Protein AF-A0A3D3GPL6-F1 (afdb_monomer_lite)

Foldseek 3Di:
DEAEDALPQVCQLQVQADPCCQVPVVVVPYAYEHEALDQDDPVSLVVSLVSCVRSQFQDDWYFYPNLQLVQFDPLLLVVQCVVPHVPPSDSADWWKDDFFFQQWWFQFLQQPGTDRLVVVLVVQDWTWFWDADPVLAIAIFIFHRWHFPDFFAFWKWFAFLVRDIGITHQQFWFQFPVRDTDGNVRADFFTFTFKKKKFWDFDDPDPPGPATAIWIDRLDVVHIDGSLQNSQCVVVVHDQDDQKDWAQQVNHRHRSRNVRTDIDGNVVVVVVVVVCCPDPNPVVVVCVPPPDPVVVVVVVVVVVVVQDDPNDPPDDPDDPVVLLVQLLVLCLVVVAQDDLVSQLVSCVVVVHPNWDDPVVCVVCVTSVSVSVSSRVVNPDDPRDDDVVLCVVCVVVVVVPFCFDQDPNRGWGWAQQLFPRDTDTHHPVVRVDRHPDVVRVVRNCCRPVVSVVVVCVVVVVVLVVVQVVLLVVLLSLQLVQCSVVVHRDDLVRSCVSCVVVVHDSDAPDPSHNHNDVVVSVVSSVSSGRGGNDMDGDGTGTIIDTATPPRAKRWIFFDWDADPVRTTMTMTIMGHIGRDWSDDPLEDEQEFEAEAAAPDALVNLLVRLLVRLLVLLVVLVVLPDDPDDCVNSVRSQVQVAYEYAYFQCQNYPRNLDLVSQLSSQVSSQVSQVVVCVVVVGDRHSFHYEHDQAVPVCVVVVGHGGLAFAADQKKKAKDKDFPLDLVNVQVVVLPFDKDAPVPDDPPGGRMIITIDIDGHDPPTDHLVNAALVRSVVSLVSCSVRHGSIHHEDEGEHEPVCSVVVSVVCSVCVSSDRIYTYRHNDDDPDDSDSIGDDDPVVSVVVVVVGGDRDPVCSCVRCVDPPVCCVPPDPPPPDDDDDD

Secondary structure (DSSP, 8-state):
-EEEEETT-HHHHHTTSTTHHHH-GGGGG-EEEEEESSPPPHHHHHHHHHHHHHHSS--SEEEESTTHHHHS-HHHHHHHHHHH-SSTT-----S----EETT-EEEBSSS--EEEHHHHHHHT--EEEEEE-TTS-EEEEEEEEEEEEEEEEEEEEEEETTS-EEEEETT-EEEBTTS-EEETTT--TT-BB--EEEEEEESSS-TT---EEEEEE-SSTT-EEEHHHHHHHHHTTS---TTEEEEETTS-TT---GGGEEEEEHHHHHHHHHHHTSGGG-HHHHHHHHS-HHHHHHHHHHHHHT--STTSS---S--HHHHHHHHHHHHHHHTSPPPHHHHHHHHHHTT--SS--HHHHHHH-HHHHHHHHHHHHHT---TTS-TTHHHHHHHHTTTT--EEEETTEEEEEEE-TTT--EEEEEGGGTT---SSHHHHHHHTTTSHHHHHHHHHHHHHHHHHHHHHHHHHHHHHHHHHHHHHTSPPPHHHHHHHHHHTT-----SSTTSS-SSHHHHHHHHGGG--BEEEEEEEEEEEEEEEEETTT---EEE---EE-TTS-EEEEEEE-----SSS--SS----EEEEE--TT--HHHHHHHHHHHHHHHHHHTT----SSS-HHHHHHHHHH---EEEEE-TTT-TTTT-HHHHHHHHHHHHHHHHHHHHHHT-PPPS--B-B---HHHHHHTT---TTPPBS-SEEEEEEEEETT-HHHHHHHHTT--EEEPTT--TTT-SEEEEEEEEEPPTT--BGGGS-HHHHHHHHHHHHHHT-SS-B--EEEE-GGGHHHHHHHHHHTGGG-SEEEEEESS----TT-SEEE--HHHHHHHHHHPPPP-GGGHHHH--S-TT-GGGS-TT-TT-----

Structure (mmCIF, N/CA/C/O backbone):
data_AF-A0A3D3GPL6-F1
#
_entry.id   AF-A0A3D3GPL6-F1
#
loop_
_atom_site.group_PDB
_atom_site.id
_atom_site.type_symbol
_atom_site.label_atom_id
_atom_site.label_alt_id
_atom_site.label_comp_id
_atom_site.label_asym_id
_atom_site.label_entity_id
_atom_site.label_seq_id
_atom_site.pdbx_PDB_ins_code
_atom_site.Cartn_x
_atom_site.Cartn_y
_atom_site.Cartn_z
_atom_site.occupancy
_atom_site.B_iso_or_equiv
_atom_site.auth_seq_id
_atom_site.auth_comp_id
_atom_site.auth_asym_id
_atom_site.auth_atom_id
_atom_site.pdbx_PDB_model_num
ATOM 1 N N . MET A 1 1 ? -4.712 -6.445 -3.899 1.00 37.16 1 MET A N 1
ATOM 2 C CA . MET A 1 1 ? -5.079 -5.575 -2.749 1.00 37.16 1 MET A CA 1
ATOM 3 C C . MET A 1 1 ? -6.574 -5.295 -2.843 1.00 37.16 1 MET A C 1
ATOM 5 O O . MET A 1 1 ? -7.048 -5.247 -3.972 1.00 37.16 1 MET A O 1
ATOM 9 N N . ILE A 1 2 ? -7.322 -5.177 -1.739 1.00 55.38 2 ILE A N 1
ATOM 10 C CA . ILE A 1 2 ? -8.719 -4.707 -1.818 1.00 55.38 2 ILE A CA 1
ATOM 11 C C . ILE A 1 2 ? -8.699 -3.180 -1.782 1.00 55.38 2 ILE A C 1
ATOM 13 O O . ILE A 1 2 ? -8.111 -2.595 -0.873 1.00 55.38 2 ILE A O 1
ATOM 17 N N . SER A 1 3 ? -9.320 -2.567 -2.782 1.00 65.94 3 SER A N 1
ATOM 18 C CA . SER A 1 3 ? -9.474 -1.123 -2.908 1.00 65.94 3 SER A CA 1
ATOM 19 C C . SER A 1 3 ? -10.916 -0.777 -2.566 1.00 65.94 3 SER A C 1
ATOM 21 O O . SER A 1 3 ? -11.834 -1.173 -3.284 1.00 65.94 3 SER A O 1
ATOM 23 N N . LEU A 1 4 ? -11.131 -0.067 -1.461 1.00 68.50 4 LEU A N 1
ATOM 24 C CA . LEU A 1 4 ? -12.452 0.457 -1.131 1.00 68.50 4 LEU A CA 1
ATOM 25 C C . LEU A 1 4 ? -12.651 1.818 -1.804 1.00 68.50 4 LEU A C 1
ATOM 27 O O . LEU A 1 4 ? -11.822 2.709 -1.625 1.00 68.50 4 LEU A O 1
ATOM 31 N N . SER A 1 5 ? -13.746 1.967 -2.549 1.00 68.69 5 SER A N 1
ATOM 32 C CA . SER A 1 5 ? -14.251 3.257 -3.031 1.00 68.69 5 SER A CA 1
ATOM 33 C C . SER A 1 5 ? -15.522 3.622 -2.283 1.00 68.69 5 SER A C 1
ATOM 35 O O . SER A 1 5 ? -16.218 2.737 -1.789 1.00 68.69 5 SER A O 1
ATOM 37 N N . ASP A 1 6 ? -15.894 4.895 -2.277 1.00 70.19 6 ASP A N 1
ATOM 38 C CA . ASP A 1 6 ? -17.268 5.253 -1.921 1.00 70.19 6 ASP A CA 1
ATOM 39 C C . ASP A 1 6 ? -18.226 4.865 -3.066 1.00 70.19 6 ASP A C 1
ATOM 41 O O . ASP A 1 6 ? -17.790 4.520 -4.172 1.00 70.19 6 ASP A O 1
ATOM 45 N N . LEU A 1 7 ? -19.530 4.835 -2.781 1.00 74.06 7 LEU A N 1
ATOM 46 C CA . LEU A 1 7 ? -20.567 4.389 -3.721 1.00 74.06 7 LEU A CA 1
ATOM 47 C C . LEU A 1 7 ? 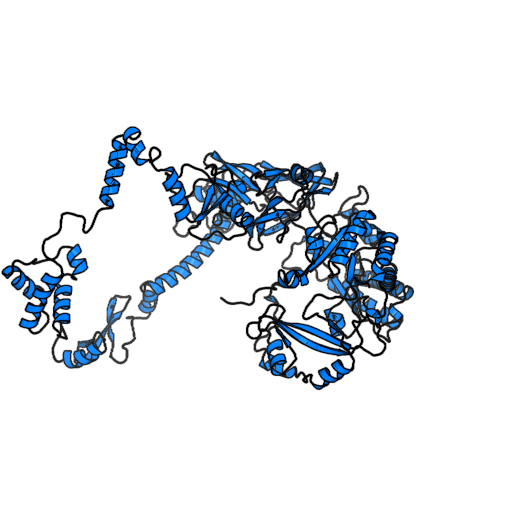-20.726 5.317 -4.937 1.00 74.06 7 LEU A C 1
ATOM 49 O O . LEU A 1 7 ? -21.108 4.873 -6.012 1.00 74.06 7 LEU A O 1
ATOM 53 N N . ASP A 1 8 ? -20.398 6.594 -4.798 1.00 72.25 8 ASP A N 1
ATOM 54 C CA . ASP A 1 8 ? -20.522 7.622 -5.835 1.00 72.25 8 ASP A CA 1
ATOM 55 C C . ASP A 1 8 ? -19.252 7.795 -6.696 1.00 72.25 8 ASP A C 1
ATOM 57 O O . ASP A 1 8 ? -19.244 8.571 -7.650 1.00 72.25 8 ASP A O 1
ATOM 61 N N . ASP A 1 9 ? -18.189 7.033 -6.420 1.00 76.44 9 ASP A N 1
ATOM 62 C CA . ASP A 1 9 ? -16.922 7.079 -7.160 1.00 76.44 9 ASP A CA 1
ATOM 63 C C . ASP A 1 9 ? -17.058 6.417 -8.548 1.00 76.44 9 ASP A C 1
ATOM 65 O O . ASP A 1 9 ? -16.821 5.218 -8.722 1.00 76.44 9 ASP A O 1
ATOM 69 N N . VAL A 1 10 ? -17.503 7.188 -9.542 1.00 78.31 10 VAL A N 1
ATOM 70 C CA . VAL A 1 10 ? -17.715 6.702 -10.916 1.00 78.31 10 VAL A CA 1
ATOM 71 C C . VAL A 1 10 ? -16.412 6.241 -11.571 1.00 78.31 10 VAL A C 1
ATOM 73 O O . VAL A 1 10 ? -16.445 5.321 -12.386 1.00 78.31 10 VAL A O 1
ATOM 76 N N . GLU A 1 11 ? -15.260 6.805 -11.208 1.00 76.88 11 GLU A N 1
ATOM 77 C CA . GLU A 1 11 ? -13.993 6.390 -11.806 1.00 76.88 11 GLU A CA 1
ATOM 78 C C . GLU A 1 11 ? -13.547 5.018 -11.314 1.00 76.88 11 GLU A C 1
ATOM 80 O O . GLU A 1 11 ? -13.229 4.175 -12.145 1.00 76.88 11 GLU A O 1
ATOM 85 N N . ILE A 1 12 ? -13.601 4.713 -10.012 1.00 78.50 12 ILE A N 1
ATOM 86 C CA . ILE A 1 12 ? -13.275 3.357 -9.531 1.00 78.50 12 ILE A CA 1
ATOM 87 C C . ILE A 1 12 ? -14.317 2.325 -9.996 1.00 78.50 12 ILE A C 1
ATOM 89 O O . ILE A 1 12 ? -13.962 1.164 -10.236 1.00 78.50 12 ILE A O 1
ATOM 93 N N . ARG A 1 13 ? -15.579 2.738 -10.186 1.00 82.25 13 ARG A N 1
ATOM 94 C CA . ARG A 1 13 ? -16.620 1.914 -10.827 1.00 82.25 13 ARG A CA 1
ATOM 95 C C . ARG A 1 13 ? -16.268 1.543 -12.266 1.00 82.25 13 ARG A C 1
ATOM 97 O O . ARG A 1 13 ? -16.477 0.407 -12.688 1.00 82.25 13 ARG A O 1
ATOM 104 N N . ASP A 1 14 ? -15.732 2.502 -13.012 1.00 83.62 14 ASP A N 1
ATOM 105 C CA . ASP A 1 14 ? -15.515 2.392 -14.451 1.00 83.62 14 ASP A CA 1
ATOM 106 C C . ASP A 1 14 ? -14.053 2.042 -14.813 1.00 83.62 14 ASP A C 1
ATOM 108 O O . ASP A 1 14 ? -13.773 1.671 -15.953 1.00 83.62 14 ASP A O 1
ATOM 112 N N . ALA A 1 15 ? -13.135 2.039 -13.836 1.00 81.75 15 ALA A N 1
ATOM 113 C CA . ALA A 1 15 ? -11.688 1.828 -13.984 1.00 81.75 15 ALA A CA 1
ATOM 114 C C . ALA A 1 15 ? -11.285 0.509 -14.663 1.00 81.75 15 ALA A C 1
ATOM 116 O O . ALA A 1 15 ? -10.141 0.381 -15.111 1.00 81.75 15 ALA A O 1
ATOM 117 N N . LYS A 1 16 ? -12.203 -0.464 -14.712 1.00 78.94 16 LYS A N 1
ATOM 118 C CA . LYS A 1 16 ? -12.042 -1.782 -15.341 1.00 78.94 16 LYS A CA 1
ATOM 119 C C . LYS A 1 16 ? -13.028 -2.035 -16.491 1.00 78.94 16 LYS A C 1
ATOM 121 O O . LYS A 1 16 ? -13.380 -3.182 -16.762 1.00 78.94 16 LYS A O 1
ATOM 126 N N . LYS A 1 17 ? -13.501 -0.978 -17.160 1.00 80.31 17 LYS A N 1
ATOM 127 C CA . LYS A 1 17 ? -14.239 -1.072 -18.431 1.00 80.31 17 LYS A CA 1
ATOM 128 C C . LYS A 1 17 ? -13.266 -1.079 -19.617 1.00 80.31 17 LYS A C 1
ATOM 130 O O . LYS A 1 17 ? -12.187 -0.495 -19.559 1.00 80.31 17 LYS A O 1
ATOM 135 N N . GLY A 1 18 ? -13.657 -1.725 -20.716 1.00 76.19 18 GLY A N 1
ATOM 136 C CA . GLY A 1 18 ? -12.876 -1.744 -21.958 1.00 76.19 18 GLY A CA 1
ATOM 137 C C . GLY A 1 18 ? -11.544 -2.502 -21.854 1.00 76.19 18 GLY A C 1
ATOM 138 O O . GLY A 1 18 ? -11.435 -3.504 -21.151 1.00 76.19 18 GLY A O 1
ATOM 139 N N . GLN A 1 19 ? -10.524 -2.036 -22.580 1.00 74.06 19 GLN A N 1
ATOM 140 C CA . GLN A 1 19 ? -9.225 -2.714 -22.727 1.00 74.06 19 GLN A CA 1
ATOM 141 C C . GLN A 1 19 ? -8.169 -2.278 -21.689 1.00 74.06 19 GLN A C 1
ATOM 143 O O . GLN A 1 19 ? -6.975 -2.259 -21.984 1.00 74.06 19 GLN A O 1
ATOM 148 N N . PHE A 1 20 ? -8.585 -1.961 -20.458 1.00 75.88 20 PHE A N 1
ATOM 149 C CA . PHE A 1 20 ? -7.693 -1.507 -19.375 1.00 75.88 20 PHE A CA 1
ATOM 150 C C . PHE A 1 20 ? -6.526 -2.472 -19.081 1.00 75.88 20 PHE A C 1
ATOM 152 O O . PHE A 1 20 ? -5.508 -2.062 -18.545 1.00 75.88 20 PHE A O 1
ATOM 159 N N . PHE A 1 21 ? -6.632 -3.759 -19.422 1.00 70.06 21 PHE A N 1
ATOM 160 C CA . PHE A 1 21 ? -5.542 -4.730 -19.262 1.00 70.06 21 PHE A CA 1
ATOM 161 C C . PHE A 1 21 ? -4.379 -4.515 -20.252 1.00 70.06 21 PHE A C 1
ATOM 163 O O . PHE A 1 21 ? -3.321 -5.110 -20.061 1.00 70.06 21 PHE A O 1
ATOM 170 N N . LEU A 1 22 ? -4.559 -3.683 -21.288 1.00 68.19 22 LEU A N 1
ATOM 171 C CA . LEU A 1 22 ? -3.496 -3.232 -22.194 1.00 68.19 22 LEU A CA 1
ATOM 172 C C . LEU A 1 22 ? -2.911 -1.878 -21.764 1.00 68.19 22 LEU A C 1
ATOM 174 O O . LEU A 1 22 ? -1.696 -1.714 -21.791 1.00 68.19 22 LEU A O 1
ATOM 178 N N . THR A 1 23 ? -3.758 -0.920 -21.373 1.00 73.06 23 THR A N 1
ATOM 179 C CA . THR A 1 23 ? -3.337 0.450 -21.013 1.00 73.06 23 THR A CA 1
ATOM 180 C C . THR A 1 23 ? -2.860 0.566 -19.566 1.00 73.06 23 THR A C 1
ATOM 182 O O . THR A 1 23 ? -1.917 1.290 -19.266 1.00 73.06 23 THR A O 1
ATOM 185 N N . ASP A 1 24 ? -3.490 -0.183 -18.663 1.00 74.94 24 ASP A N 1
ATOM 186 C CA . ASP A 1 24 ? -3.349 -0.088 -17.215 1.00 74.94 24 ASP A CA 1
ATOM 187 C C . ASP A 1 24 ? -3.277 -1.486 -16.559 1.00 74.94 24 ASP A C 1
ATOM 189 O O . ASP A 1 24 ? -4.071 -1.807 -15.662 1.00 74.94 24 ASP A O 1
ATOM 193 N N . PRO A 1 25 ? -2.336 -2.364 -16.966 1.00 64.44 25 PRO A N 1
ATOM 194 C CA . PRO A 1 25 ? -2.307 -3.769 -16.542 1.00 64.44 25 PRO A CA 1
ATOM 195 C C . PRO A 1 25 ? -2.271 -3.949 -15.014 1.00 64.44 25 PRO A C 1
ATOM 197 O O . PRO A 1 25 ? -2.823 -4.923 -14.496 1.00 64.44 25 PRO A O 1
ATOM 200 N N . TYR A 1 26 ? -1.714 -2.978 -14.281 1.00 66.31 26 TYR A N 1
ATOM 201 C CA . TYR A 1 26 ? -1.686 -2.923 -12.815 1.00 66.31 26 TYR A CA 1
ATOM 202 C C . TYR A 1 26 ? -3.084 -2.894 -12.162 1.00 66.31 26 TYR A C 1
ATOM 204 O O . TYR A 1 26 ? -3.238 -3.351 -11.027 1.00 66.31 26 TYR A O 1
ATOM 212 N N . ARG A 1 27 ? -4.136 -2.435 -12.857 1.00 72.94 27 ARG A N 1
ATOM 213 C CA . ARG A 1 27 ? -5.518 -2.486 -12.338 1.00 72.94 27 ARG A CA 1
ATOM 214 C C . ARG A 1 27 ? -5.997 -3.931 -12.167 1.00 72.94 27 ARG A C 1
ATOM 216 O O . ARG A 1 27 ? -6.775 -4.214 -11.258 1.00 72.94 27 ARG A O 1
ATOM 223 N N . SER A 1 28 ? -5.467 -4.871 -12.953 1.00 64.31 28 SER A N 1
ATOM 224 C CA . SER A 1 28 ? -5.809 -6.304 -12.902 1.00 64.31 28 SER A CA 1
ATOM 225 C C . SER A 1 28 ? -5.462 -6.995 -11.571 1.00 64.31 28 SER A C 1
ATOM 227 O O . SER A 1 28 ? -5.949 -8.094 -11.323 1.00 64.31 28 SER A O 1
ATOM 229 N N . VAL A 1 29 ? -4.634 -6.380 -10.707 1.00 58.28 29 VAL A N 1
ATOM 230 C CA . VAL A 1 29 ? -4.242 -6.928 -9.384 1.00 58.28 29 VAL A CA 1
ATOM 231 C C . VAL A 1 29 ? -4.886 -6.211 -8.179 1.00 58.28 29 VAL A C 1
ATOM 233 O O . VAL A 1 29 ? -4.694 -6.614 -7.020 1.00 58.28 29 VAL A O 1
ATOM 236 N N . ALA A 1 30 ? -5.678 -5.167 -8.432 1.00 62.44 30 ALA A N 1
ATOM 237 C CA . ALA A 1 30 ? -6.605 -4.586 -7.460 1.00 62.44 30 ALA A CA 1
ATOM 238 C C . ALA A 1 30 ? -7.941 -5.351 -7.468 1.00 62.44 30 ALA A C 1
ATOM 240 O O . ALA A 1 30 ? -8.283 -5.964 -8.476 1.00 62.44 30 ALA A O 1
ATOM 241 N N . ASN A 1 31 ? -8.684 -5.316 -6.362 1.00 64.88 31 ASN A N 1
ATOM 242 C CA . ASN A 1 31 ? -10.066 -5.793 -6.274 1.00 64.88 31 ASN A CA 1
ATOM 243 C C . ASN A 1 31 ? -10.908 -4.673 -5.652 1.00 64.88 31 ASN A C 1
ATOM 245 O O . ASN A 1 31 ? -10.785 -4.400 -4.455 1.00 64.88 31 ASN A O 1
ATOM 249 N N . ASN A 1 32 ? -11.688 -3.988 -6.480 1.00 77.06 32 ASN A N 1
ATOM 250 C CA . ASN A 1 32 ? -12.435 -2.793 -6.115 1.00 77.06 32 ASN A CA 1
ATOM 251 C C . ASN A 1 32 ? -13.763 -3.167 -5.440 1.00 77.06 32 ASN A C 1
ATOM 253 O O . ASN A 1 32 ? -14.447 -4.099 -5.864 1.00 77.06 32 ASN A O 1
ATOM 257 N N . SER A 1 33 ? -14.174 -2.441 -4.400 1.00 80.19 33 SER A N 1
ATOM 258 C CA . SER A 1 33 ? -15.492 -2.601 -3.764 1.00 80.19 33 SER A CA 1
ATOM 259 C C . SER A 1 33 ? -16.044 -1.268 -3.264 1.00 80.19 33 SER A C 1
ATOM 261 O O . SER A 1 33 ? -15.327 -0.512 -2.614 1.00 80.19 33 SER A O 1
ATOM 263 N N . ALA A 1 34 ? -17.319 -1.001 -3.544 1.00 84.06 34 ALA A N 1
ATOM 264 C CA . ALA A 1 34 ? -18.039 0.166 -3.046 1.00 84.06 34 ALA A CA 1
ATOM 265 C C . ALA A 1 34 ? -18.396 0.003 -1.562 1.00 84.06 34 ALA A C 1
ATOM 267 O O . ALA A 1 34 ? -18.892 -1.048 -1.142 1.00 84.06 34 ALA A O 1
ATOM 268 N N . VAL A 1 35 ? -18.176 1.055 -0.778 1.00 82.31 35 VAL A N 1
ATOM 269 C CA . VAL A 1 35 ? -18.570 1.165 0.626 1.00 82.31 35 VAL A CA 1
ATOM 270 C C . VAL A 1 35 ? -20.010 1.659 0.721 1.00 82.31 35 VAL A C 1
ATOM 272 O O . VAL A 1 35 ? -20.359 2.706 0.183 1.00 82.31 35 VAL A O 1
ATOM 275 N N . TYR A 1 36 ? -20.836 0.920 1.458 1.00 82.56 36 TYR A N 1
ATOM 276 C CA . TYR A 1 36 ? -22.227 1.263 1.737 1.00 82.56 36 TYR A CA 1
ATOM 277 C C . TYR A 1 36 ? -22.417 1.508 3.239 1.00 82.56 36 TYR A C 1
ATOM 279 O O . TYR A 1 36 ? -22.307 0.584 4.051 1.00 82.56 36 TYR A O 1
ATOM 287 N N . GLU A 1 37 ? -22.722 2.749 3.615 1.00 73.94 37 GLU A N 1
ATOM 288 C CA . GLU A 1 37 ? -23.025 3.132 5.006 1.00 73.94 37 GLU A CA 1
ATOM 289 C C . GLU A 1 37 ? -24.455 2.764 5.425 1.00 73.94 37 GLU A C 1
ATOM 291 O O . GLU A 1 37 ? -24.735 2.489 6.592 1.00 73.94 37 GLU A O 1
ATOM 296 N N . THR A 1 38 ? -25.373 2.728 4.463 1.00 80.56 38 THR A N 1
ATOM 297 C CA . THR A 1 38 ? -26.784 2.378 4.646 1.00 80.56 38 THR A CA 1
ATOM 298 C C . THR A 1 38 ? -27.225 1.398 3.558 1.00 80.56 38 THR A C 1
ATOM 300 O O . THR A 1 38 ? -26.439 0.988 2.702 1.00 80.56 38 THR A O 1
ATOM 303 N N . LYS A 1 39 ? -28.488 0.961 3.604 1.00 86.38 39 LYS A N 1
ATOM 304 C CA . LYS A 1 39 ? -29.073 0.189 2.508 1.00 86.38 39 LYS A CA 1
ATOM 305 C C . LYS A 1 39 ? -29.314 1.127 1.312 1.00 86.38 39 LYS A C 1
ATOM 307 O O . LYS A 1 39 ? -30.031 2.109 1.510 1.00 86.38 39 LYS A O 1
ATOM 312 N N . PRO A 1 40 ? -28.758 0.844 0.118 1.00 86.50 40 PRO A N 1
ATOM 313 C CA . PRO A 1 40 ? -28.951 1.686 -1.056 1.00 86.50 40 PRO A CA 1
ATOM 314 C C . PRO A 1 40 ? -30.412 1.662 -1.508 1.00 86.50 40 PRO A C 1
ATOM 316 O O . PRO A 1 40 ? -31.158 0.706 -1.255 1.00 86.50 40 PRO A O 1
ATOM 319 N N . THR A 1 41 ? -30.816 2.710 -2.214 1.00 87.62 41 THR A N 1
ATOM 320 C CA . THR A 1 41 ? -32.058 2.724 -2.984 1.00 87.62 41 THR A CA 1
ATOM 321 C C . THR A 1 41 ? -31.986 1.730 -4.146 1.00 87.62 41 THR A C 1
ATOM 323 O O . THR A 1 41 ? -30.913 1.300 -4.572 1.00 87.62 41 THR A O 1
ATOM 326 N N . ASN A 1 42 ? -33.148 1.372 -4.699 1.00 83.25 42 ASN A N 1
ATOM 327 C CA . ASN A 1 42 ? -33.207 0.493 -5.868 1.00 83.25 42 ASN A CA 1
ATOM 328 C C . ASN A 1 42 ? -32.510 1.113 -7.091 1.00 83.25 42 ASN A C 1
ATOM 330 O O . ASN A 1 42 ? -31.998 0.367 -7.915 1.00 83.25 42 ASN A O 1
ATOM 334 N N . ALA A 1 43 ? -32.488 2.446 -7.211 1.00 83.88 43 ALA A N 1
ATOM 335 C CA . ALA A 1 43 ? -31.809 3.138 -8.304 1.00 83.88 43 ALA A CA 1
ATOM 336 C C . ALA A 1 43 ? -30.284 2.992 -8.184 1.00 83.88 43 ALA A C 1
ATOM 338 O O . ALA A 1 43 ? -29.665 2.419 -9.073 1.00 83.88 43 ALA A O 1
ATOM 339 N N . GLU A 1 44 ? -29.709 3.388 -7.041 1.00 85.44 44 GLU A N 1
ATOM 340 C CA . GLU A 1 44 ? -28.265 3.276 -6.779 1.00 85.44 44 GLU A CA 1
ATOM 341 C C . GLU A 1 44 ? -27.769 1.834 -6.948 1.00 85.44 44 GLU A C 1
ATOM 343 O O . GLU A 1 44 ? -26.768 1.593 -7.619 1.00 85.44 44 GLU A O 1
ATOM 348 N N . LEU A 1 45 ? -28.493 0.851 -6.397 1.00 85.94 45 LEU A N 1
ATOM 349 C CA . LEU A 1 45 ? -28.102 -0.554 -6.521 1.00 85.94 45 LEU A CA 1
ATOM 350 C C . LEU A 1 45 ? -28.147 -1.047 -7.978 1.00 85.94 45 LEU A C 1
ATOM 352 O O . LEU A 1 45 ? -27.307 -1.857 -8.361 1.00 85.94 45 LEU A O 1
ATOM 356 N N . MET A 1 46 ? -29.096 -0.569 -8.791 1.00 86.00 46 MET A N 1
ATOM 357 C CA . MET A 1 46 ? -29.205 -0.947 -10.205 1.00 86.00 46 MET A CA 1
ATOM 358 C C . MET A 1 46 ? -28.159 -0.254 -11.084 1.00 86.00 46 MET A C 1
ATOM 360 O O . MET A 1 46 ? -27.644 -0.900 -11.994 1.00 86.00 46 MET A O 1
ATOM 364 N N . ASP A 1 47 ? -27.794 1.000 -10.806 1.00 86.50 47 ASP A N 1
ATOM 365 C CA . ASP A 1 47 ? -26.709 1.695 -11.518 1.00 86.50 47 ASP A CA 1
ATOM 366 C C . ASP A 1 47 ? -25.370 0.970 -11.330 1.00 86.50 47 ASP A C 1
ATOM 368 O O . ASP A 1 47 ? -24.638 0.725 -12.295 1.00 86.50 47 ASP A O 1
ATOM 372 N N . GLU A 1 48 ? -25.091 0.538 -10.098 1.00 86.69 48 GLU A N 1
ATOM 373 C CA . GLU A 1 48 ? -23.937 -0.302 -9.778 1.00 86.69 48 GLU A CA 1
ATOM 374 C C . GLU A 1 48 ? -23.983 -1.652 -10.482 1.00 86.69 48 GLU A C 1
ATOM 376 O O . GLU A 1 48 ? -22.984 -2.100 -11.051 1.00 86.69 48 GLU A O 1
ATOM 381 N N . TRP A 1 49 ? -25.156 -2.282 -10.502 1.00 87.88 49 TRP A N 1
ATOM 382 C CA . TRP A 1 49 ? -25.329 -3.574 -11.149 1.00 87.88 49 TRP A CA 1
ATOM 383 C C . TRP A 1 49 ? -25.113 -3.505 -12.658 1.00 87.88 49 TRP A C 1
ATOM 385 O O . TRP A 1 49 ? -24.380 -4.315 -13.223 1.00 87.88 49 TRP A O 1
ATOM 395 N N . VAL A 1 50 ? -25.685 -2.494 -13.313 1.00 85.75 50 VAL A N 1
ATOM 396 C CA . VAL A 1 50 ? -25.513 -2.251 -14.749 1.00 85.75 50 VAL A CA 1
ATOM 397 C C . VAL A 1 50 ? -24.060 -1.907 -15.077 1.00 85.75 50 VAL A C 1
ATOM 399 O O . VAL A 1 50 ? -23.557 -2.342 -16.115 1.00 85.75 50 VAL A O 1
ATOM 402 N N . ALA A 1 51 ? -23.356 -1.166 -14.216 1.00 84.81 51 ALA A N 1
ATOM 403 C CA . ALA A 1 51 ? -21.938 -0.876 -14.413 1.00 84.81 51 ALA A CA 1
ATOM 404 C C . ALA A 1 51 ? -21.061 -2.136 -14.302 1.00 84.81 51 ALA A C 1
ATOM 406 O O . ALA A 1 51 ? -20.202 -2.341 -15.162 1.00 84.81 51 ALA A O 1
ATOM 407 N N . LEU A 1 52 ? -21.323 -2.992 -13.308 1.00 83.88 52 LEU A N 1
ATOM 408 C CA . LEU A 1 52 ? -20.633 -4.268 -13.084 1.00 83.88 52 LEU A CA 1
ATOM 409 C C . LEU A 1 52 ? -20.903 -5.270 -14.220 1.00 83.88 52 LEU A C 1
ATOM 411 O O . LEU A 1 52 ? -19.975 -5.906 -14.720 1.00 83.88 52 LEU A O 1
ATOM 415 N N . MET A 1 53 ? -22.151 -5.363 -14.692 1.00 81.62 53 MET A N 1
ATOM 416 C CA . MET A 1 53 ? -22.514 -6.162 -15.870 1.00 81.62 53 MET A CA 1
ATOM 417 C C . MET A 1 53 ? -21.775 -5.678 -17.126 1.00 81.62 53 MET A C 1
ATOM 419 O O . MET A 1 53 ? -21.169 -6.479 -17.834 1.00 81.62 53 MET A O 1
ATOM 423 N N . LYS A 1 54 ? -21.779 -4.363 -17.391 1.00 79.62 54 LYS A N 1
ATOM 424 C CA . LYS A 1 54 ? -21.132 -3.768 -18.577 1.00 79.62 54 LYS A CA 1
ATOM 425 C C . LYS A 1 54 ? -19.602 -3.785 -18.534 1.00 79.62 54 LYS A C 1
ATOM 427 O O . LYS A 1 54 ? -18.986 -3.633 -19.585 1.00 79.62 54 LYS A O 1
ATOM 432 N N . SER A 1 55 ? -18.975 -3.915 -17.361 1.00 78.31 55 SER A N 1
ATOM 433 C CA . SER A 1 55 ? -17.510 -3.934 -17.256 1.00 78.31 55 SER A CA 1
ATOM 434 C C . SER A 1 55 ? -16.897 -5.267 -17.684 1.00 78.31 55 SER A C 1
ATOM 436 O O . SER A 1 55 ? -15.732 -5.294 -18.071 1.00 78.31 55 SER A O 1
ATOM 438 N N . GLY A 1 56 ? -17.647 -6.373 -17.605 1.00 74.06 56 GLY A N 1
ATOM 439 C CA . GLY A 1 56 ? -17.139 -7.722 -17.886 1.00 74.06 56 GLY A CA 1
ATOM 440 C C . GLY A 1 56 ? -16.124 -8.244 -16.855 1.00 74.06 56 GLY A C 1
ATOM 441 O O . GLY A 1 56 ? -15.672 -9.382 -16.951 1.00 74.06 56 GLY A O 1
ATOM 442 N N . THR A 1 57 ? -15.759 -7.444 -15.846 1.00 71.31 57 THR A N 1
ATOM 443 C CA . THR A 1 57 ? -14.675 -7.764 -14.900 1.00 71.31 57 THR A CA 1
ATOM 444 C C . THR A 1 57 ? -15.147 -8.170 -13.512 1.00 71.31 57 THR A C 1
ATOM 446 O O . THR A 1 57 ? -14.326 -8.606 -12.709 1.00 71.31 57 THR A O 1
ATOM 449 N N . GLY A 1 58 ? -16.450 -8.071 -13.226 1.00 66.38 58 GLY A N 1
ATOM 450 C CA . GLY A 1 58 ? -17.017 -8.431 -11.919 1.00 66.38 58 GLY A CA 1
ATOM 451 C C . GLY A 1 58 ? -16.849 -7.375 -10.829 1.00 66.38 58 GLY A C 1
ATOM 452 O O . GLY A 1 58 ? -17.289 -7.568 -9.696 1.00 66.38 58 GLY A O 1
ATOM 453 N N . GLU A 1 59 ? -16.231 -6.249 -11.170 1.00 72.31 59 GLU A N 1
ATOM 454 C CA . GLU A 1 59 ? -15.963 -5.161 -10.245 1.00 72.31 59 GLU A CA 1
ATOM 455 C C . GLU A 1 59 ? -16.804 -3.923 -10.587 1.00 72.31 59 GLU A C 1
ATOM 457 O O . GLU A 1 59 ? -17.132 -3.687 -11.752 1.00 72.31 59 GLU A O 1
ATOM 462 N N . ARG A 1 60 ? -17.187 -3.124 -9.585 1.00 79.38 60 ARG A N 1
ATOM 463 C CA . ARG A 1 60 ? -16.790 -3.207 -8.156 1.00 79.38 60 ARG A CA 1
ATOM 464 C C . ARG A 1 60 ? -17.736 -4.039 -7.272 1.00 79.38 60 ARG A C 1
ATOM 466 O O . ARG A 1 60 ? -18.943 -4.048 -7.468 1.00 79.38 60 ARG A O 1
ATOM 473 N N . GLY A 1 61 ? -17.177 -4.721 -6.272 1.00 83.19 61 GLY A N 1
ATOM 474 C CA . GLY A 1 61 ? -17.924 -5.460 -5.246 1.00 83.19 61 GLY A CA 1
ATOM 475 C C . GLY A 1 61 ? -18.634 -4.571 -4.212 1.00 83.19 61 GLY A C 1
ATOM 476 O O . GLY A 1 61 ? -18.651 -3.347 -4.314 1.00 83.19 61 GLY A O 1
ATOM 477 N N . ILE A 1 62 ? -19.197 -5.198 -3.180 1.00 86.81 62 ILE A N 1
ATOM 478 C CA . ILE A 1 62 ? -19.931 -4.575 -2.070 1.00 86.81 62 ILE A CA 1
ATOM 479 C C . ILE A 1 62 ? -19.132 -4.721 -0.772 1.00 86.81 62 ILE A C 1
ATOM 481 O O . ILE A 1 62 ? -18.778 -5.836 -0.388 1.00 86.81 62 ILE A O 1
ATOM 485 N N . PHE A 1 63 ? -18.958 -3.620 -0.041 1.00 85.62 63 PHE A N 1
ATOM 486 C CA . PHE A 1 63 ? -18.571 -3.582 1.370 1.00 85.62 63 PHE A CA 1
ATOM 487 C C . PHE A 1 63 ? -19.646 -2.834 2.176 1.00 85.62 63 PHE A C 1
ATOM 489 O O . PHE A 1 63 ? -19.730 -1.609 2.155 1.00 85.62 63 PHE A O 1
ATOM 496 N N . ASN A 1 64 ? -20.503 -3.565 2.887 1.00 85.56 64 ASN A N 1
ATOM 497 C CA . ASN A 1 64 ? -21.612 -2.994 3.652 1.00 85.56 64 ASN A CA 1
ATOM 498 C C . ASN A 1 64 ? -21.169 -2.669 5.088 1.00 85.56 64 ASN A C 1
ATOM 500 O O . ASN A 1 64 ? -21.210 -3.526 5.977 1.00 85.56 64 ASN A O 1
ATOM 504 N N . ARG A 1 65 ? -20.768 -1.413 5.318 1.00 77.56 65 ARG A N 1
ATOM 505 C CA . ARG A 1 65 ? -20.377 -0.908 6.640 1.00 77.56 65 ARG A CA 1
ATOM 506 C C . ARG A 1 65 ? -21.580 -0.822 7.584 1.00 77.56 65 ARG A C 1
ATOM 508 O O . ARG A 1 65 ? -21.473 -1.251 8.734 1.00 77.56 65 ARG A O 1
ATOM 515 N N . GLY A 1 66 ? -22.745 -0.404 7.086 1.00 74.94 66 GLY A N 1
ATOM 516 C CA . GLY A 1 66 ? -23.995 -0.340 7.861 1.00 74.94 66 GLY A CA 1
ATOM 517 C C . GLY A 1 66 ? -24.485 -1.693 8.407 1.00 74.94 66 GLY A C 1
ATOM 518 O O . GLY A 1 66 ? -25.163 -1.748 9.435 1.00 74.94 66 GLY A O 1
ATOM 519 N N . GLY A 1 67 ? -24.113 -2.803 7.758 1.00 81.00 67 GLY A N 1
ATOM 520 C CA . GLY A 1 67 ? -24.395 -4.176 8.204 1.00 81.00 67 GLY A CA 1
ATOM 521 C C . GLY A 1 67 ? -23.448 -4.714 9.289 1.00 81.00 67 GLY A C 1
ATOM 522 O O . GLY A 1 67 ? -23.760 -5.708 9.954 1.00 81.00 67 GLY A O 1
ATOM 523 N N . ILE A 1 68 ? -22.299 -4.070 9.530 1.00 79.81 68 ILE A N 1
ATOM 524 C CA . ILE A 1 68 ? -21.294 -4.543 10.501 1.00 79.81 68 ILE A CA 1
ATOM 525 C C . ILE A 1 68 ? -21.855 -4.670 11.933 1.00 79.81 68 ILE A C 1
ATOM 527 O O . ILE A 1 68 ? -21.718 -5.760 12.504 1.00 79.81 68 ILE A O 1
ATOM 531 N N . PRO A 1 69 ? -22.525 -3.652 12.525 1.00 79.69 69 PRO A N 1
ATOM 532 C CA . PRO A 1 69 ? -23.060 -3.754 13.887 1.00 79.69 69 PRO A CA 1
ATOM 533 C C . PRO A 1 69 ? -24.064 -4.902 14.057 1.00 79.69 69 PRO A C 1
ATOM 535 O O . PRO A 1 69 ? -24.170 -5.473 15.140 1.00 79.69 69 PRO A O 1
ATOM 538 N N . LYS A 1 70 ? -24.784 -5.259 12.981 1.00 83.69 70 LYS A N 1
ATOM 539 C CA . LYS A 1 70 ? -25.823 -6.301 12.970 1.00 83.69 70 LYS A CA 1
ATOM 540 C C . LYS A 1 70 ? -25.252 -7.722 12.942 1.00 83.69 70 LYS A C 1
ATOM 542 O O . LYS A 1 70 ? -25.934 -8.657 13.356 1.00 83.69 70 LYS A O 1
ATOM 547 N N . THR A 1 71 ? -24.018 -7.904 12.456 1.00 81.12 71 THR A N 1
ATOM 548 C CA . THR A 1 71 ? -23.428 -9.242 12.233 1.00 81.12 71 THR A CA 1
ATOM 549 C C . THR A 1 71 ? -22.215 -9.570 13.107 1.00 81.12 71 THR A C 1
ATOM 551 O O . THR A 1 71 ? -21.862 -10.743 13.247 1.00 81.12 71 THR A O 1
ATOM 554 N N . MET A 1 72 ? -21.603 -8.563 13.733 1.00 84.62 72 MET A N 1
ATOM 555 C CA . MET A 1 72 ? -20.484 -8.714 14.666 1.00 84.62 72 MET A CA 1
ATOM 556 C C . MET A 1 72 ? -20.909 -9.402 15.987 1.00 84.62 72 MET A C 1
ATOM 558 O O . MET A 1 72 ? -22.031 -9.210 16.459 1.00 84.62 72 MET A O 1
ATOM 562 N N . PRO A 1 73 ? -20.029 -10.165 16.669 1.00 88.81 73 PRO A N 1
ATOM 563 C CA . PRO A 1 73 ? -20.310 -10.674 18.008 1.00 88.81 73 PRO A CA 1
ATOM 564 C C . PRO A 1 73 ? -20.556 -9.562 19.030 1.00 88.81 73 PRO A C 1
ATOM 566 O O . PRO A 1 73 ? -19.743 -8.648 19.170 1.00 88.81 73 PRO A O 1
ATOM 569 N N . ALA A 1 74 ? -21.594 -9.728 19.855 1.00 89.12 74 ALA A N 1
ATOM 570 C CA . ALA A 1 74 ? -21.964 -8.783 20.914 1.00 89.12 74 ALA A CA 1
ATOM 571 C C . ALA A 1 74 ? -20.799 -8.396 21.853 1.00 89.12 74 ALA A C 1
ATOM 573 O O . ALA A 1 74 ? -20.729 -7.259 22.308 1.00 89.12 74 ALA A O 1
ATOM 574 N N . ARG A 1 75 ? -19.848 -9.311 22.106 1.00 91.44 75 ARG A N 1
ATOM 575 C CA . ARG A 1 75 ? -18.647 -9.034 22.920 1.00 91.44 75 ARG A CA 1
ATOM 576 C C . ARG A 1 75 ? -17.730 -7.973 22.300 1.00 91.44 75 ARG A C 1
ATOM 578 O O . ARG A 1 75 ? -17.212 -7.127 23.021 1.00 91.44 75 ARG A O 1
ATOM 585 N N . ARG A 1 76 ? -17.579 -7.991 20.972 1.00 89.81 76 ARG A N 1
ATOM 586 C CA . ARG A 1 76 ? -16.779 -7.017 20.224 1.00 89.81 76 ARG A CA 1
ATOM 587 C C . ARG A 1 76 ? -17.531 -5.709 20.034 1.00 89.81 76 ARG A C 1
ATOM 589 O O . ARG A 1 76 ? -16.962 -4.654 20.275 1.00 89.81 76 ARG A O 1
ATOM 596 N N . LEU A 1 77 ? -18.824 -5.794 19.714 1.00 87.31 77 LEU A N 1
ATOM 597 C CA . LEU A 1 77 ? -19.715 -4.636 19.636 1.00 87.31 77 LEU A CA 1
ATOM 598 C C . LEU A 1 77 ? -19.671 -3.822 20.941 1.00 87.31 77 LEU A C 1
ATOM 600 O O . LEU A 1 77 ? -19.403 -2.626 20.911 1.00 87.31 77 LEU A O 1
ATOM 604 N N . ALA A 1 78 ? -19.818 -4.484 22.094 1.00 87.44 78 ALA A N 1
ATOM 605 C CA . ALA A 1 78 ? -19.741 -3.836 23.401 1.00 87.44 78 ALA A CA 1
ATOM 606 C C . ALA A 1 78 ? -18.343 -3.269 23.728 1.00 87.44 78 ALA A C 1
ATOM 608 O O . ALA A 1 78 ? -18.253 -2.217 24.362 1.00 87.44 78 ALA A O 1
ATOM 609 N N . TYR A 1 79 ? -17.255 -3.929 23.303 1.00 88.31 79 TYR A N 1
ATOM 610 C CA . TYR A 1 79 ? -15.894 -3.389 23.436 1.00 88.31 79 TYR A CA 1
ATOM 611 C C . TYR A 1 79 ? -15.724 -2.106 22.609 1.00 88.31 79 TYR A C 1
ATOM 613 O O . TYR A 1 79 ? -15.302 -1.090 23.158 1.00 88.31 79 TYR A O 1
ATOM 621 N N . LEU A 1 80 ? -16.118 -2.115 21.332 1.00 84.56 80 LEU A N 1
ATOM 622 C CA . LEU A 1 80 ? -15.965 -0.969 20.432 1.00 84.56 80 LEU A CA 1
ATOM 623 C C . LEU A 1 80 ? -16.872 0.205 20.829 1.00 84.56 80 LEU A C 1
ATOM 625 O O . LEU A 1 80 ? -16.393 1.332 20.898 1.00 84.56 80 LEU A O 1
ATOM 629 N N . GLN A 1 81 ? -18.121 -0.044 21.238 1.00 83.88 81 GLN A N 1
ATOM 630 C CA . GLN A 1 81 ? -19.001 0.993 21.807 1.00 83.88 81 GLN A CA 1
ATOM 631 C C . GLN A 1 81 ? -18.441 1.590 23.108 1.00 83.88 81 GLN A C 1
ATOM 633 O O . GLN A 1 81 ? -18.553 2.791 23.355 1.00 83.88 81 GLN A O 1
ATOM 638 N N . LYS A 1 82 ? -17.794 0.774 23.953 1.00 83.25 82 LYS A N 1
ATOM 639 C CA . LYS A 1 82 ? -17.101 1.265 25.155 1.00 83.25 82 LYS A CA 1
ATOM 640 C C . LYS A 1 82 ? -15.847 2.079 24.804 1.00 83.25 82 LYS A C 1
ATOM 642 O O . LYS A 1 82 ? -15.542 3.026 25.526 1.00 83.25 82 LYS A O 1
ATOM 647 N N . LYS A 1 83 ? -15.129 1.702 23.741 1.00 79.50 83 LYS A N 1
ATOM 648 C CA . LYS A 1 83 ? -13.883 2.333 23.281 1.00 79.50 83 LYS A CA 1
ATOM 649 C C . LYS A 1 83 ? -14.122 3.665 22.569 1.00 79.50 83 LYS A C 1
ATOM 651 O O . LYS A 1 83 ? -13.389 4.612 22.829 1.00 79.50 83 LYS A O 1
ATOM 656 N N . HIS A 1 84 ? -15.138 3.735 21.708 1.00 74.19 84 HIS A N 1
ATOM 657 C CA . HIS A 1 84 ? -15.374 4.874 20.816 1.00 74.19 84 HIS A CA 1
ATOM 658 C C . HIS A 1 84 ? -16.492 5.818 21.290 1.00 74.19 84 HIS A C 1
ATOM 660 O O . HIS A 1 84 ? -16.348 7.027 21.121 1.00 74.19 84 HIS A O 1
ATOM 666 N N . GLY A 1 85 ? -17.533 5.340 21.988 1.00 58.81 85 GLY A N 1
ATOM 667 C CA . GLY A 1 85 ? -18.456 6.234 22.699 1.00 58.81 85 GLY A CA 1
ATOM 668 C C . GLY A 1 85 ? -19.875 5.708 22.936 1.00 58.81 85 GLY A C 1
ATOM 669 O O . GLY A 1 85 ? -20.469 5.013 22.123 1.00 58.81 85 GLY A O 1
ATOM 670 N N . LYS A 1 86 ? -20.484 6.130 24.054 1.00 43.69 86 LYS A N 1
ATOM 671 C CA . LYS A 1 86 ? -21.859 5.752 24.447 1.00 43.69 86 LYS A CA 1
ATOM 672 C C . LYS A 1 86 ? -22.990 6.538 23.758 1.00 43.69 86 LYS A C 1
ATOM 674 O O . LYS A 1 86 ? -24.150 6.325 24.105 1.00 43.69 86 LYS A O 1
ATOM 679 N N . LYS A 1 87 ? -22.709 7.464 22.835 1.00 45.19 87 LYS A N 1
ATOM 680 C CA . LYS A 1 87 ? -23.764 8.216 22.129 1.00 45.19 87 LYS A CA 1
ATOM 681 C C . LYS A 1 87 ? -24.175 7.466 20.860 1.00 45.19 87 LYS A C 1
ATOM 683 O O . LYS A 1 87 ? -23.341 7.177 20.015 1.00 45.19 87 LYS A O 1
ATOM 688 N N . ASN A 1 88 ? -25.464 7.145 20.756 1.00 52.50 88 ASN A N 1
ATOM 689 C CA . ASN A 1 88 ? -26.133 6.549 19.589 1.00 52.50 88 ASN A CA 1
ATOM 690 C C . ASN A 1 88 ? -25.589 5.195 19.071 1.00 52.50 88 ASN A C 1
ATOM 692 O O . ASN A 1 88 ? -26.007 4.748 18.009 1.00 52.50 88 ASN A O 1
ATOM 696 N N . GLY A 1 89 ? -24.736 4.500 19.832 1.00 57.97 89 GLY A N 1
ATOM 697 C CA . GLY A 1 89 ? -24.287 3.139 19.506 1.00 57.97 89 GLY A CA 1
ATOM 698 C C . GLY A 1 89 ? -23.115 3.046 18.523 1.00 57.97 89 GLY A C 1
ATOM 699 O O . GLY A 1 89 ? -22.876 1.954 18.007 1.00 57.97 89 GLY A O 1
ATOM 700 N N . ASP A 1 90 ? -22.402 4.156 18.303 1.00 62.94 90 ASP A N 1
ATOM 701 C CA . ASP A 1 90 ? -21.187 4.251 17.484 1.00 62.94 90 ASP A CA 1
ATOM 702 C C . ASP A 1 90 ? -20.129 3.190 17.861 1.00 62.94 90 ASP A C 1
ATOM 704 O O . ASP A 1 90 ? -19.924 2.870 19.034 1.00 62.94 90 ASP A O 1
ATOM 708 N N . ILE A 1 91 ? -19.459 2.641 16.846 1.00 66.12 91 ILE A N 1
ATOM 709 C CA . ILE A 1 91 ? -18.405 1.619 16.961 1.00 66.12 91 ILE A CA 1
ATOM 710 C C . ILE A 1 91 ? -17.036 2.118 16.474 1.00 66.12 91 ILE A C 1
ATOM 712 O O . ILE A 1 91 ? -16.098 1.324 16.395 1.00 66.12 91 ILE A O 1
ATOM 716 N N . GLY A 1 92 ? -16.918 3.415 16.169 1.00 64.56 92 GLY A N 1
ATOM 717 C CA . GLY A 1 92 ? -15.768 4.012 15.497 1.00 64.56 92 GLY A CA 1
ATOM 718 C C . GLY A 1 92 ? -15.764 3.723 13.993 1.00 64.56 92 GLY A C 1
ATOM 719 O O . GLY A 1 92 ? -16.503 2.868 13.498 1.00 64.56 92 GLY A O 1
ATOM 720 N N . GLN A 1 93 ? -14.903 4.414 13.237 1.00 60.19 93 GLN A N 1
ATOM 721 C CA . GLN A 1 93 ? -14.723 4.087 11.821 1.00 60.19 93 GLN A CA 1
ATOM 722 C C . GLN A 1 93 ? -13.952 2.766 11.668 1.00 60.19 93 GLN A C 1
ATOM 724 O O . GLN A 1 93 ? -12.738 2.693 11.874 1.00 60.19 93 GLN A O 1
ATOM 729 N N . ILE A 1 94 ? -14.685 1.712 11.305 1.00 62.62 94 ILE A N 1
ATOM 730 C CA . ILE A 1 94 ? -14.151 0.394 10.952 1.00 62.62 94 ILE A CA 1
ATOM 731 C C . ILE A 1 94 ? -14.004 0.329 9.427 1.00 62.62 94 ILE A C 1
ATOM 733 O O . ILE A 1 94 ? -14.990 0.410 8.690 1.00 62.62 94 ILE A O 1
ATOM 737 N N . GLY A 1 95 ? -12.772 0.148 8.951 1.00 53.12 95 GLY A N 1
ATOM 738 C CA . GLY A 1 95 ? -12.473 -0.099 7.536 1.00 53.12 95 GLY A CA 1
ATOM 739 C C . GLY A 1 95 ? -12.263 1.115 6.613 1.00 53.12 95 GLY A C 1
ATOM 740 O O . GLY A 1 95 ? -12.146 0.891 5.421 1.00 53.12 95 GLY A O 1
ATOM 741 N N . THR A 1 96 ? -12.226 2.360 7.103 1.00 40.34 96 THR A N 1
ATOM 742 C CA . THR A 1 96 ? -11.535 3.543 6.506 1.00 40.34 96 THR A CA 1
ATOM 743 C C . THR A 1 96 ? -11.399 4.623 7.589 1.00 40.34 96 THR A C 1
ATOM 745 O O . THR A 1 96 ? -12.056 4.497 8.615 1.00 40.34 96 THR A O 1
ATOM 748 N N . ASN A 1 97 ? -10.552 5.648 7.400 1.00 42.62 97 ASN A N 1
ATOM 749 C CA . ASN A 1 97 ? -10.406 6.842 8.264 1.00 42.62 97 ASN A CA 1
ATOM 750 C C . ASN A 1 97 ? -9.363 7.799 7.627 1.00 42.62 97 ASN A C 1
ATOM 752 O O . ASN A 1 97 ? -8.405 7.212 7.108 1.00 42.62 97 ASN A O 1
ATOM 756 N N . PRO A 1 98 ? -9.399 9.160 7.734 1.00 53.53 98 PRO A N 1
ATOM 757 C CA . PRO A 1 98 ? -10.290 10.058 8.505 1.00 53.53 98 PRO A CA 1
ATOM 758 C C . PRO A 1 98 ? -10.838 11.315 7.754 1.00 53.53 98 PRO A C 1
ATOM 760 O O . PRO A 1 98 ? -10.690 11.453 6.546 1.00 53.53 98 PRO A O 1
ATOM 763 N N . CYS A 1 99 ? -11.486 12.260 8.465 1.00 72.12 99 CYS A N 1
ATOM 764 C CA . CYS A 1 99 ? -12.199 13.428 7.888 1.00 72.12 99 CYS A CA 1
ATOM 765 C C . CYS A 1 99 ? -11.823 14.777 8.553 1.00 72.12 99 CYS A C 1
ATOM 767 O O . CYS A 1 99 ? -11.268 14.769 9.650 1.00 72.12 99 CYS A O 1
ATOM 769 N N . ILE A 1 100 ? -12.142 15.920 7.924 1.00 77.00 100 ILE A N 1
ATOM 770 C CA . ILE A 1 100 ? -11.845 17.308 8.380 1.00 77.00 100 ILE A CA 1
ATOM 771 C C . ILE A 1 100 ? -13.106 18.191 8.440 1.00 77.00 100 ILE A C 1
ATOM 773 O O . ILE A 1 100 ? -14.088 17.881 7.776 1.00 77.00 100 ILE A O 1
ATOM 777 N N . THR A 1 101 ? -13.134 19.290 9.208 1.00 88.06 101 THR A N 1
ATOM 778 C CA . THR A 1 101 ? -14.332 20.166 9.240 1.00 88.06 101 THR A CA 1
ATOM 779 C C . THR A 1 101 ? -14.494 21.004 7.971 1.00 88.06 101 THR A C 1
ATOM 781 O O . THR A 1 101 ? -13.508 21.358 7.330 1.00 88.06 101 THR A O 1
ATOM 784 N N . GLY A 1 102 ? -15.735 21.369 7.628 1.00 85.31 102 GLY A N 1
ATOM 785 C CA . GLY A 1 102 ? -16.065 22.063 6.371 1.00 85.31 102 GLY A CA 1
ATOM 786 C C . GLY A 1 102 ? -15.386 23.422 6.133 1.00 85.31 102 GLY A C 1
ATOM 787 O O . GLY A 1 102 ? -15.173 23.806 4.986 1.00 85.31 102 GLY A O 1
ATOM 788 N N . ASP A 1 103 ? -15.010 24.123 7.205 1.00 88.00 103 ASP A N 1
ATOM 789 C CA . ASP A 1 103 ? -14.216 25.362 7.204 1.00 88.00 103 ASP A CA 1
ATOM 790 C C . ASP A 1 103 ? -12.720 25.144 6.908 1.00 88.00 103 ASP A C 1
ATOM 792 O O . ASP A 1 103 ? -11.973 26.106 6.733 1.00 88.00 103 ASP A O 1
ATOM 796 N N . THR A 1 104 ? -12.265 23.891 6.834 1.00 88.50 104 THR A N 1
ATOM 797 C CA . THR A 1 104 ? -10.875 23.563 6.510 1.00 88.50 104 THR A CA 1
ATOM 798 C C . THR A 1 104 ? -10.606 23.821 5.029 1.00 88.50 104 THR A C 1
ATOM 800 O O . THR A 1 104 ? -11.237 23.229 4.155 1.00 88.50 104 THR A O 1
ATOM 803 N N . LEU A 1 105 ? -9.645 24.701 4.756 1.00 92.12 105 LEU A N 1
ATOM 804 C CA . LEU A 1 105 ? -9.146 24.987 3.412 1.00 92.12 105 LEU A CA 1
ATOM 805 C C . LEU A 1 105 ? -8.388 23.775 2.843 1.00 92.12 105 LEU A C 1
ATOM 807 O O . LEU A 1 105 ? -7.626 23.125 3.562 1.00 92.12 105 LEU A O 1
ATOM 811 N N . VAL A 1 106 ? -8.579 23.491 1.558 1.00 90.69 106 VAL A N 1
ATOM 812 C CA . VAL A 1 106 ? -7.799 22.523 0.776 1.00 90.69 106 VAL A CA 1
ATOM 813 C C . VAL A 1 106 ? -6.912 23.285 -0.199 1.00 90.69 106 VAL A C 1
ATOM 815 O O . VAL A 1 106 ? -7.354 24.272 -0.792 1.00 90.69 106 VAL A O 1
ATOM 818 N N . TYR A 1 107 ? -5.671 22.823 -0.361 1.00 92.44 107 TYR A N 1
ATOM 819 C CA . TYR A 1 107 ? -4.709 23.434 -1.272 1.00 92.44 107 TYR A CA 1
ATOM 820 C C . TYR A 1 107 ? -4.932 22.905 -2.699 1.00 92.44 107 TYR A C 1
ATOM 822 O O . TYR A 1 107 ? -4.483 21.811 -3.056 1.00 92.44 107 TYR A O 1
ATOM 830 N N . VAL A 1 108 ? -5.675 23.679 -3.490 1.00 92.81 108 VAL A N 1
ATOM 831 C CA . VAL A 1 108 ? -6.116 23.360 -4.855 1.00 92.81 108 VAL A CA 1
ATOM 832 C C . VAL A 1 108 ? -5.180 23.962 -5.910 1.00 92.81 108 VAL A C 1
ATOM 834 O O . VAL A 1 108 ? -4.551 25.002 -5.705 1.00 92.81 108 VAL A O 1
ATOM 837 N N . ALA A 1 109 ? -5.093 23.291 -7.053 1.00 91.00 109 ALA A N 1
ATOM 838 C CA . ALA A 1 109 ? -4.168 23.574 -8.149 1.00 91.00 109 ALA A CA 1
ATOM 839 C C . ALA A 1 109 ? -4.849 24.209 -9.381 1.00 91.00 109 ALA A C 1
ATOM 841 O O . ALA A 1 109 ? -4.202 24.424 -10.399 1.00 91.00 109 ALA A O 1
ATOM 842 N N . ASP A 1 110 ? -6.140 24.535 -9.286 1.00 86.12 110 ASP A N 1
ATOM 843 C CA . ASP A 1 110 ? -6.992 25.096 -10.349 1.00 86.12 110 ASP A CA 1
ATOM 844 C C . ASP A 1 110 ? -6.935 26.636 -10.462 1.00 86.12 110 ASP A C 1
ATOM 846 O O . ASP A 1 110 ? -7.859 27.272 -10.958 1.00 86.12 110 ASP A O 1
ATOM 850 N N . GLY A 1 111 ? -5.876 27.259 -9.938 1.00 80.88 111 GLY A N 1
ATOM 851 C CA . GLY A 1 111 ? -5.730 28.717 -9.858 1.00 80.88 111 GLY A CA 1
ATOM 852 C C . GLY A 1 111 ? -6.340 29.368 -8.612 1.00 80.88 111 GLY A C 1
ATOM 853 O O . GLY A 1 111 ? -5.824 30.393 -8.165 1.00 80.88 111 GLY A O 1
ATOM 854 N N . ARG A 1 112 ? -7.356 28.769 -7.967 1.00 86.31 112 ARG A N 1
ATOM 855 C CA . ARG A 1 112 ? -7.996 29.356 -6.765 1.00 86.31 112 ARG A CA 1
ATOM 856 C C . ARG A 1 112 ? -7.118 29.277 -5.514 1.00 86.31 112 ARG A C 1
ATOM 858 O O . ARG A 1 112 ? -7.292 30.046 -4.569 1.00 86.31 112 ARG A O 1
ATOM 865 N N . GLY A 1 113 ? -6.156 28.356 -5.501 1.00 85.75 113 GLY A N 1
ATOM 866 C CA . GLY A 1 113 ? -5.175 28.183 -4.433 1.00 85.75 113 GLY A CA 1
ATOM 867 C C . GLY A 1 113 ? -5.753 27.542 -3.173 1.00 85.75 113 GLY A C 1
ATOM 868 O O . GLY A 1 113 ? -5.408 26.412 -2.867 1.00 85.75 113 GLY A O 1
ATOM 869 N N . ASN A 1 114 ? -6.612 28.238 -2.426 1.00 90.19 114 ASN A N 1
ATOM 870 C CA . ASN A 1 114 ? -7.137 27.749 -1.145 1.00 90.19 114 ASN A CA 1
ATOM 871 C C . ASN A 1 114 ? -8.655 27.885 -1.077 1.00 90.19 114 ASN A C 1
ATOM 873 O O . ASN A 1 114 ? -9.172 28.999 -1.020 1.00 90.19 114 ASN A O 1
ATOM 877 N N . VAL A 1 115 ? -9.359 26.753 -1.026 1.00 91.69 115 VAL A N 1
ATOM 878 C CA . VAL A 1 115 ? -10.830 26.714 -1.045 1.00 91.69 115 VAL A CA 1
ATOM 879 C C . VAL A 1 115 ? -11.345 25.850 0.115 1.00 91.69 115 VAL A C 1
ATOM 881 O O . VAL A 1 115 ? -10.787 24.776 0.346 1.00 91.69 115 VAL A O 1
ATOM 884 N N . PRO A 1 116 ? -12.374 26.274 0.879 1.00 93.44 116 PRO A N 1
ATOM 885 C CA . PRO A 1 116 ? -12.958 25.451 1.939 1.00 93.44 116 PRO A CA 1
ATOM 886 C C . PRO A 1 116 ? -13.491 24.127 1.387 1.00 93.44 116 PRO A C 1
ATOM 888 O O . PRO A 1 116 ? -14.223 24.126 0.398 1.00 93.44 116 PRO A O 1
ATOM 891 N N . ILE A 1 117 ? -13.204 23.001 2.047 1.00 90.44 117 ILE A N 1
ATOM 892 C CA . ILE A 1 117 ? -13.673 21.688 1.575 1.00 90.44 117 ILE A CA 1
ATOM 893 C C . ILE A 1 117 ? -15.203 21.602 1.486 1.00 90.44 117 ILE A C 1
ATOM 895 O O . ILE A 1 117 ? -15.727 20.902 0.624 1.00 90.44 117 ILE A O 1
ATOM 899 N N . LYS A 1 118 ? -15.931 22.359 2.321 1.00 91.88 118 LYS A N 1
ATOM 900 C CA . LYS A 1 118 ? -17.386 22.481 2.199 1.00 91.88 118 LYS A CA 1
ATOM 901 C C . LYS A 1 118 ? -17.800 23.111 0.866 1.00 91.88 118 LYS A C 1
ATOM 903 O O . LYS A 1 118 ? -18.699 22.584 0.228 1.00 91.88 118 LYS A O 1
ATOM 908 N N . GLN A 1 119 ? -17.138 24.187 0.436 1.00 93.25 119 GLN A N 1
ATOM 909 C CA . GLN A 1 119 ? -17.422 24.819 -0.855 1.00 93.25 119 GLN A CA 1
ATOM 910 C C . GLN A 1 119 ? -17.107 23.851 -2.001 1.00 93.25 119 GLN A C 1
ATOM 912 O O . GLN A 1 119 ? -17.921 23.694 -2.901 1.00 93.25 119 GLN A O 1
ATOM 917 N N . LEU A 1 120 ? -15.970 23.151 -1.938 1.00 90.31 120 LEU A N 1
ATOM 918 C CA . LEU A 1 120 ? -15.614 22.134 -2.934 1.00 90.31 120 LEU A CA 1
ATOM 919 C C . LEU A 1 120 ? -16.665 21.012 -3.020 1.00 90.31 120 LEU A C 1
ATOM 921 O O . LEU A 1 120 ? -16.945 20.514 -4.106 1.00 90.31 120 LEU A O 1
ATOM 925 N N . ALA A 1 121 ? -17.282 20.655 -1.889 1.00 85.00 121 ALA A N 1
ATOM 926 C CA . ALA A 1 121 ? -18.362 19.675 -1.834 1.00 85.00 121 ALA A CA 1
ATOM 927 C C . ALA A 1 121 ? -19.727 20.206 -2.296 1.00 85.00 121 ALA A C 1
ATOM 929 O O . ALA A 1 121 ? -20.519 19.454 -2.856 1.00 85.00 121 ALA A O 1
ATOM 930 N N . GLU A 1 122 ? -20.007 21.493 -2.095 1.00 87.44 122 GLU A N 1
ATOM 931 C CA . GLU A 1 122 ? -21.199 22.163 -2.633 1.00 87.44 122 GLU A CA 1
ATOM 932 C C . GLU A 1 122 ? -21.082 22.403 -4.151 1.00 87.44 122 GLU A C 1
ATOM 934 O O . GLU A 1 122 ? -22.090 22.398 -4.853 1.00 87.44 122 GLU A O 1
ATOM 939 N N . GLU A 1 123 ? -19.861 22.561 -4.672 1.00 86.62 123 GLU A N 1
ATOM 940 C CA . GLU A 1 123 ? -19.577 22.640 -6.110 1.00 86.62 123 GLU A CA 1
ATOM 941 C C . GLU A 1 123 ? -19.723 21.291 -6.830 1.00 86.62 123 GLU A C 1
ATOM 943 O O . GLU A 1 123 ? -20.002 21.286 -8.030 1.00 86.62 123 GLU A O 1
ATOM 948 N N . GLY A 1 124 ? -19.537 20.167 -6.123 1.00 74.44 124 GLY A N 1
ATOM 949 C CA . GLY A 1 124 ? -19.757 18.811 -6.645 1.00 74.44 124 GLY A CA 1
ATOM 950 C C . GLY A 1 124 ? -18.865 18.428 -7.831 1.00 74.44 124 GLY A C 1
ATOM 951 O O . GLY A 1 124 ? -19.269 17.627 -8.673 1.00 74.44 124 GLY A O 1
ATOM 952 N N . LYS A 1 125 ? -17.678 19.038 -7.939 1.00 84.25 125 LYS A N 1
ATOM 953 C CA . LYS A 1 125 ? -16.728 18.837 -9.042 1.00 84.25 125 LYS A CA 1
ATOM 954 C C . LYS A 1 125 ? -15.437 18.208 -8.545 1.00 84.25 125 LYS A C 1
ATOM 956 O O . LYS A 1 125 ? -15.007 18.453 -7.421 1.00 84.25 125 LYS A O 1
ATOM 961 N N . ASP A 1 126 ? -14.791 17.466 -9.431 1.00 86.38 126 ASP A N 1
ATOM 962 C CA . ASP A 1 126 ? -13.415 17.030 -9.240 1.00 86.38 126 ASP A CA 1
ATOM 963 C C . ASP A 1 126 ? -12.471 18.234 -9.300 1.00 86.38 126 ASP A C 1
ATOM 965 O O . ASP A 1 126 ? -12.621 19.113 -10.152 1.00 86.38 126 ASP A O 1
ATOM 969 N N . VAL A 1 127 ? -11.507 18.286 -8.380 1.00 89.88 127 VAL A N 1
ATOM 970 C CA . VAL A 1 127 ? -10.603 19.435 -8.236 1.00 89.88 127 VAL A CA 1
ATOM 971 C C . VAL A 1 127 ? -9.168 18.950 -8.054 1.00 89.88 127 VAL A C 1
ATOM 973 O O . VAL A 1 127 ? -8.914 18.138 -7.167 1.00 89.88 127 VAL A O 1
ATOM 976 N N . PRO A 1 128 ? -8.195 19.422 -8.848 1.00 92.44 128 PRO A N 1
ATOM 977 C CA . PRO A 1 128 ? -6.803 19.041 -8.666 1.00 92.44 128 PRO A CA 1
ATOM 978 C C . PRO A 1 128 ? -6.250 19.661 -7.382 1.00 92.44 128 PRO A C 1
ATOM 980 O O . PRO A 1 128 ? -6.435 20.848 -7.113 1.00 92.44 128 PRO A O 1
ATOM 983 N N . VAL A 1 129 ? -5.572 18.849 -6.574 1.00 91.81 129 VAL A N 1
ATOM 984 C CA . VAL A 1 129 ? -5.022 19.225 -5.266 1.00 91.81 129 VAL A CA 1
ATOM 985 C C . VAL A 1 129 ? -3.550 18.872 -5.164 1.00 91.81 129 VAL A C 1
ATOM 987 O O . VAL A 1 129 ? -3.064 17.915 -5.773 1.00 91.81 129 VAL A O 1
ATOM 990 N N . PHE A 1 130 ? -2.837 19.622 -4.331 1.00 91.31 130 PHE A N 1
ATOM 991 C CA . PHE A 1 130 ? -1.470 19.278 -3.972 1.00 91.31 130 PHE A CA 1
ATOM 992 C C . PHE A 1 130 ? -1.446 18.108 -2.976 1.00 91.31 130 PHE A C 1
ATOM 994 O O . PHE A 1 130 ? -2.211 18.062 -2.008 1.00 91.31 130 PHE A O 1
ATOM 1001 N N . CYS A 1 131 ? -0.517 17.181 -3.191 1.00 86.88 131 CYS A N 1
ATOM 1002 C CA . CYS A 1 131 ? -0.333 15.953 -2.420 1.00 86.88 131 CYS A CA 1
ATOM 1003 C C . CYS A 1 131 ? 1.157 15.565 -2.325 1.00 86.88 131 CYS A C 1
ATOM 1005 O O . CYS A 1 131 ? 2.025 16.225 -2.905 1.00 86.88 131 CYS A O 1
ATOM 1007 N N . LEU A 1 132 ? 1.456 14.506 -1.569 1.00 79.69 132 LEU A N 1
ATOM 1008 C CA . LEU A 1 132 ? 2.780 13.886 -1.480 1.00 79.69 132 LEU A CA 1
ATOM 1009 C C . LEU A 1 132 ? 2.834 12.586 -2.281 1.00 79.69 132 LEU A C 1
ATOM 1011 O O . LEU A 1 132 ? 1.992 11.702 -2.095 1.00 79.69 132 LEU A O 1
ATOM 1015 N N . ASP A 1 133 ? 3.869 12.439 -3.108 1.00 79.00 133 ASP A N 1
ATOM 1016 C CA . ASP A 1 133 ? 4.201 11.157 -3.730 1.00 79.00 133 ASP A CA 1
ATOM 1017 C C . ASP A 1 133 ? 4.794 10.155 -2.712 1.00 79.00 133 ASP A C 1
ATOM 1019 O O . ASP A 1 133 ? 5.111 10.483 -1.564 1.00 79.00 133 ASP A O 1
ATOM 1023 N N . LYS A 1 134 ? 5.005 8.905 -3.145 1.00 67.50 134 LYS A N 1
ATOM 1024 C CA . LYS A 1 134 ? 5.598 7.836 -2.312 1.00 67.50 134 LYS A CA 1
ATOM 1025 C C . LYS A 1 134 ? 7.054 8.107 -1.881 1.00 67.50 134 LYS A C 1
ATOM 1027 O O . LYS A 1 134 ? 7.580 7.370 -1.052 1.00 67.50 134 LYS A O 1
ATOM 1032 N N . ARG A 1 135 ? 7.713 9.131 -2.440 1.00 70.94 135 ARG A N 1
ATOM 1033 C CA . ARG A 1 135 ? 9.087 9.574 -2.135 1.00 70.94 135 ARG A CA 1
ATOM 1034 C C . ARG A 1 135 ? 9.112 10.857 -1.277 1.00 70.94 135 ARG A C 1
ATOM 1036 O O . ARG A 1 135 ? 10.186 11.271 -0.842 1.00 70.94 135 ARG A O 1
ATOM 1043 N N . GLY A 1 136 ? 7.954 11.463 -0.997 1.00 70.25 136 GLY A N 1
ATOM 1044 C CA . GLY A 1 136 ? 7.808 12.712 -0.246 1.00 70.25 136 GLY A CA 1
ATOM 1045 C C . GLY A 1 136 ? 7.996 13.993 -1.072 1.00 70.25 136 GLY A C 1
ATOM 1046 O O . GLY A 1 136 ? 8.236 15.052 -0.488 1.00 70.25 136 GLY A O 1
ATOM 1047 N N . ASN A 1 137 ? 7.921 13.932 -2.404 1.00 83.25 137 ASN A N 1
ATOM 1048 C CA . ASN A 1 137 ? 7.900 15.115 -3.270 1.00 83.25 137 ASN A CA 1
ATOM 1049 C C . ASN A 1 137 ? 6.484 15.701 -3.367 1.00 83.25 137 ASN A C 1
ATOM 1051 O O . ASN A 1 137 ? 5.497 14.987 -3.193 1.00 83.25 137 ASN A O 1
ATOM 1055 N N . ILE A 1 138 ? 6.392 16.993 -3.694 1.00 86.81 138 ILE A N 1
ATOM 1056 C CA . ILE A 1 138 ? 5.116 17.638 -4.023 1.00 86.81 138 ILE A CA 1
ATOM 1057 C C . ILE A 1 138 ? 4.652 17.154 -5.399 1.00 86.81 138 ILE A C 1
ATOM 1059 O O . ILE A 1 138 ? 5.388 17.286 -6.375 1.00 86.81 138 ILE A O 1
ATOM 1063 N N . ALA A 1 139 ? 3.420 16.660 -5.471 1.00 87.62 139 ALA A N 1
ATOM 1064 C CA . ALA A 1 139 ? 2.721 16.336 -6.709 1.00 87.62 139 ALA A CA 1
ATOM 1065 C C . ALA A 1 139 ? 1.348 17.024 -6.735 1.00 87.62 139 ALA A C 1
ATOM 1067 O O . ALA A 1 139 ? 0.839 17.454 -5.696 1.00 87.62 139 ALA A O 1
ATOM 1068 N N . VAL A 1 140 ? 0.737 17.107 -7.916 1.00 90.94 140 VAL A N 1
ATOM 1069 C CA . VAL A 1 140 ? -0.689 17.427 -8.070 1.00 90.94 140 VAL A CA 1
ATOM 1070 C C . VAL A 1 140 ? -1.406 16.182 -8.585 1.00 90.94 140 VAL A C 1
ATOM 1072 O O . VAL A 1 140 ? -0.888 15.463 -9.447 1.00 90.94 140 VAL A O 1
ATOM 1075 N N . ARG A 1 141 ? -2.572 15.903 -8.004 1.00 89.31 141 ARG A N 1
ATOM 1076 C CA . ARG A 1 141 ? -3.481 14.815 -8.379 1.00 89.31 141 ARG A CA 1
ATOM 1077 C C . ARG A 1 141 ? -4.915 15.284 -8.221 1.00 89.31 141 ARG A C 1
ATOM 1079 O O . ARG A 1 141 ? -5.191 16.155 -7.398 1.00 89.31 141 ARG A O 1
ATOM 1086 N N . THR A 1 142 ? -5.827 14.695 -8.977 1.00 87.62 142 THR A N 1
ATOM 1087 C CA . THR A 1 142 ? -7.244 15.030 -8.880 1.00 87.62 142 THR A CA 1
ATOM 1088 C C . THR A 1 142 ? -7.821 14.511 -7.564 1.00 87.62 142 THR A C 1
ATOM 1090 O O . THR A 1 142 ? -7.661 13.340 -7.215 1.00 87.62 142 THR A O 1
ATOM 1093 N N . MET A 1 143 ? -8.464 15.400 -6.805 1.00 81.88 143 MET A N 1
ATOM 1094 C CA . MET A 1 143 ? -9.338 15.048 -5.692 1.00 81.88 143 MET A CA 1
ATOM 1095 C C . MET A 1 143 ? -10.742 14.840 -6.247 1.00 81.88 143 MET A C 1
ATOM 1097 O O . MET A 1 143 ? -11.411 15.791 -6.656 1.00 81.88 143 MET A O 1
ATOM 1101 N N . ARG A 1 144 ? -11.164 13.582 -6.255 1.00 72.31 144 ARG A N 1
ATOM 1102 C CA . ARG A 1 144 ? -12.450 13.119 -6.752 1.00 72.31 144 ARG A CA 1
ATOM 1103 C C . ARG A 1 144 ? -13.551 13.363 -5.746 1.00 72.31 144 ARG A C 1
ATOM 1105 O O . ARG A 1 144 ? -13.446 12.918 -4.593 1.00 72.31 144 ARG A O 1
ATOM 1112 N N . ASN A 1 145 ? -14.602 14.029 -6.220 1.00 63.72 145 ASN A N 1
ATOM 1113 C CA . ASN A 1 145 ? -15.859 14.267 -5.518 1.00 63.72 145 ASN A CA 1
ATOM 1114 C C . ASN A 1 145 ? -15.658 14.694 -4.043 1.00 63.72 145 ASN A C 1
ATOM 1116 O O . ASN A 1 145 ? -15.920 13.911 -3.127 1.00 63.72 145 ASN A O 1
ATOM 1120 N N . PRO A 1 146 ? -15.135 15.902 -3.765 1.00 76.06 146 PRO A N 1
ATOM 1121 C CA . PRO A 1 146 ? -15.049 16.423 -2.401 1.00 76.06 146 PRO A CA 1
ATOM 1122 C C . PRO A 1 146 ? -16.441 16.351 -1.759 1.00 76.06 146 PRO A C 1
ATOM 1124 O O . PRO A 1 146 ? -17.414 16.763 -2.376 1.00 76.06 146 PRO A O 1
ATOM 1127 N N . ARG A 1 147 ? -16.580 15.774 -0.562 1.00 71.38 147 ARG A N 1
ATOM 1128 C CA . ARG A 1 147 ? -17.902 15.369 -0.051 1.00 71.38 147 ARG A CA 1
ATOM 1129 C C . ARG A 1 147 ? -18.028 15.435 1.461 1.00 71.38 147 ARG A C 1
ATOM 1131 O O . ARG A 1 147 ? -17.047 15.315 2.193 1.00 71.38 147 ARG A O 1
ATOM 1138 N N . LEU A 1 148 ? -19.264 15.610 1.925 1.00 75.12 148 LEU A N 1
ATOM 1139 C CA . LEU A 1 148 ? -19.651 15.483 3.330 1.00 75.12 148 LEU A CA 1
ATOM 1140 C C . LEU A 1 148 ? -19.596 14.002 3.738 1.00 75.12 148 LEU A C 1
ATOM 1142 O O . LEU A 1 148 ? -20.410 13.206 3.282 1.00 75.12 148 LEU A O 1
ATOM 1146 N N . THR A 1 149 ? -18.677 13.642 4.629 1.00 61.09 149 THR A N 1
ATOM 1147 C CA . THR A 1 149 ? -18.431 12.257 5.068 1.00 61.09 149 THR A CA 1
ATOM 1148 C C . THR A 1 149 ? -18.952 11.938 6.469 1.00 61.09 149 THR A C 1
ATOM 1150 O O . THR A 1 149 ? -18.943 10.782 6.884 1.00 61.09 149 THR A O 1
ATOM 1153 N N . GLY A 1 150 ? -19.427 12.931 7.224 1.00 61.94 150 GLY A N 1
ATOM 1154 C CA . GLY A 1 150 ? -20.069 12.700 8.518 1.00 61.94 150 GLY A CA 1
ATOM 1155 C C . GLY A 1 150 ? -20.769 13.942 9.058 1.00 61.94 150 GLY A C 1
ATOM 1156 O O . GLY A 1 150 ? -20.334 15.062 8.806 1.00 61.94 150 GLY A O 1
ATOM 1157 N N . ARG A 1 151 ? -21.852 13.754 9.819 1.00 71.12 151 ARG A N 1
ATOM 1158 C CA . ARG A 1 151 ? -22.620 14.852 10.430 1.00 71.12 151 ARG A CA 1
ATOM 1159 C C . ARG A 1 151 ? -22.491 14.857 11.947 1.00 71.12 151 ARG A C 1
ATOM 1161 O O . ARG A 1 151 ? -22.524 13.794 12.561 1.00 71.12 151 ARG A O 1
ATOM 1168 N N . ASN A 1 152 ? -22.409 16.047 12.545 1.00 74.19 152 ASN A N 1
ATOM 1169 C CA . ASN A 1 152 ? -22.353 16.249 14.004 1.00 74.19 152 ASN A CA 1
ATOM 1170 C C . ASN A 1 152 ? -21.313 15.379 14.756 1.00 74.19 152 ASN A C 1
ATOM 1172 O O . ASN A 1 152 ? -21.572 14.925 15.875 1.00 74.19 152 ASN A O 1
ATOM 1176 N N . LEU A 1 153 ? -20.133 15.148 14.170 1.00 71.06 153 LEU A N 1
ATOM 1177 C CA . LEU A 1 153 ? -19.062 14.377 14.813 1.00 71.06 153 LEU A CA 1
ATOM 1178 C C . LEU A 1 153 ? -18.261 15.229 15.803 1.00 71.06 153 LEU A C 1
ATOM 1180 O O . LEU A 1 153 ? -18.171 16.446 15.658 1.00 71.06 153 LEU A O 1
ATOM 1184 N N . ASP A 1 154 ? -17.673 14.586 16.816 1.00 80.19 154 ASP A N 1
ATOM 1185 C CA . ASP A 1 154 ? -16.863 15.251 17.843 1.00 80.19 154 ASP A CA 1
ATOM 1186 C C . ASP A 1 154 ? -15.534 15.770 17.271 1.00 80.19 154 ASP A C 1
ATOM 1188 O O . ASP A 1 154 ? -14.680 15.002 16.814 1.00 80.19 154 ASP A O 1
ATOM 1192 N N . ILE A 1 155 ? -15.348 17.090 17.340 1.00 89.19 155 ILE A N 1
ATOM 1193 C CA . ILE A 1 155 ? -14.211 17.793 16.745 1.00 89.19 155 ILE A CA 1
ATOM 1194 C C . ILE A 1 155 ? -13.187 18.166 17.810 1.00 89.19 155 ILE A C 1
ATOM 1196 O O . ILE A 1 155 ? -13.512 18.612 18.914 1.00 89.19 155 ILE A O 1
ATOM 1200 N N . TYR A 1 156 ? -11.923 18.044 17.434 1.00 89.38 156 TYR A N 1
ATOM 1201 C CA . TYR A 1 156 ? -10.762 18.458 18.196 1.00 89.38 156 TYR A CA 1
ATOM 1202 C C . TYR A 1 156 ? -10.066 19.595 17.449 1.00 89.38 156 TYR A C 1
ATOM 1204 O O . TYR A 1 156 ? -9.818 19.524 16.246 1.00 89.38 156 TYR A O 1
ATOM 1212 N N . LYS A 1 157 ? -9.778 20.676 18.175 1.00 91.12 157 LYS A N 1
ATOM 1213 C CA . LYS A 1 157 ? -8.943 21.785 17.726 1.00 91.12 157 LYS A CA 1
ATOM 1214 C C . LYS A 1 157 ? -7.503 21.490 18.133 1.00 91.12 157 LYS A C 1
ATOM 1216 O O . LYS A 1 157 ? -7.204 21.455 19.329 1.00 91.12 157 LYS A O 1
ATOM 1221 N N . VAL A 1 158 ? -6.640 21.281 17.147 1.00 88.56 158 VAL A N 1
ATOM 1222 C CA . VAL A 1 158 ? -5.184 21.242 17.319 1.00 88.56 158 VAL A CA 1
ATOM 1223 C C . VAL A 1 158 ? -4.667 22.664 17.127 1.00 88.56 158 VAL A C 1
ATOM 1225 O O . VAL A 1 158 ? -4.991 23.297 16.125 1.00 88.56 158 VAL A O 1
ATOM 1228 N N . THR A 1 159 ? -3.889 23.166 18.082 1.00 87.25 159 THR A N 1
ATOM 1229 C CA . THR A 1 159 ? -3.192 24.462 18.022 1.00 87.25 159 THR A CA 1
ATOM 1230 C C . THR A 1 159 ? -1.694 24.209 17.920 1.00 87.25 159 THR A C 1
ATOM 1232 O O . THR A 1 159 ? -1.167 23.423 18.713 1.00 87.25 159 THR A O 1
ATOM 1235 N N . LEU A 1 160 ? -1.019 24.886 16.991 1.00 84.44 160 LEU A N 1
ATOM 1236 C CA . LEU A 1 160 ? 0.432 24.822 16.803 1.00 84.44 160 LEU A CA 1
ATOM 1237 C C . LEU A 1 160 ? 1.147 26.043 17.419 1.00 84.44 160 LEU A C 1
ATOM 1239 O O . LEU A 1 160 ? 0.515 27.020 17.824 1.00 84.44 160 LEU A O 1
ATOM 1243 N N . ASP A 1 161 ? 2.473 25.971 17.520 1.00 74.81 161 ASP A N 1
ATOM 1244 C CA . ASP A 1 161 ? 3.367 26.976 18.122 1.00 74.81 161 ASP A CA 1
ATOM 1245 C C . ASP A 1 161 ? 3.448 28.306 17.359 1.00 74.81 161 ASP A C 1
ATOM 1247 O O . ASP A 1 161 ? 3.761 29.337 17.954 1.00 74.81 161 ASP A O 1
ATOM 1251 N N . ASP A 1 162 ? 3.104 28.308 16.073 1.00 71.38 162 ASP A N 1
ATOM 1252 C CA . ASP A 1 162 ? 2.904 29.512 15.256 1.00 71.38 162 ASP A CA 1
ATOM 1253 C C . ASP A 1 162 ? 1.511 30.155 15.429 1.00 71.38 162 ASP A C 1
ATOM 1255 O O . ASP A 1 162 ? 1.209 31.162 14.791 1.00 71.38 162 ASP A O 1
ATOM 1259 N N . GLY A 1 163 ? 0.657 29.583 16.286 1.00 70.94 163 GLY A N 1
ATOM 1260 C CA . GLY A 1 163 ? -0.716 30.028 16.519 1.00 70.94 163 GLY A CA 1
ATOM 1261 C C . GLY A 1 163 ? -1.736 29.523 15.494 1.00 70.94 163 GLY A C 1
ATOM 1262 O O . GLY A 1 163 ? -2.927 29.800 15.653 1.00 70.94 163 GLY A O 1
ATOM 1263 N N . SER A 1 164 ? -1.316 28.765 14.475 1.00 80.38 164 SER A N 1
ATOM 1264 C CA . SER A 1 164 ? -2.241 28.133 13.531 1.00 80.38 164 SER A CA 1
ATOM 1265 C C . SER A 1 164 ? -3.090 27.056 14.207 1.00 80.38 164 SER A C 1
ATOM 1267 O O . SER A 1 164 ? -2.692 26.444 15.205 1.00 80.38 164 SER A O 1
ATOM 1269 N N . THR A 1 165 ? -4.305 26.836 13.692 1.00 86.12 165 THR A N 1
ATOM 1270 C CA . THR A 1 165 ? -5.236 25.878 14.296 1.00 86.12 165 THR A CA 1
ATOM 1271 C C . THR A 1 165 ? -6.038 25.113 13.259 1.00 86.12 165 THR A C 1
ATOM 1273 O O . THR A 1 165 ? -6.688 25.737 12.423 1.00 86.12 165 THR A O 1
ATOM 1276 N N . ILE A 1 166 ? -6.075 23.785 13.374 1.00 86.38 166 ILE A N 1
ATOM 1277 C CA . ILE A 1 166 ? -6.892 22.904 12.530 1.00 86.38 166 ILE A CA 1
ATOM 1278 C C . ILE A 1 166 ? -7.974 22.206 13.361 1.00 86.38 166 ILE A C 1
ATOM 1280 O O . ILE A 1 166 ? -7.765 21.877 14.533 1.00 86.38 166 ILE A O 1
ATOM 1284 N N . ARG A 1 167 ? -9.155 22.024 12.763 1.00 89.25 167 ARG A N 1
ATOM 1285 C CA . ARG A 1 167 ? -10.340 21.413 13.373 1.00 89.25 167 ARG A CA 1
ATOM 1286 C C . ARG A 1 167 ? -10.657 20.116 12.639 1.00 89.25 167 ARG A C 1
ATOM 1288 O O . ARG A 1 167 ? -10.882 20.111 11.435 1.00 89.25 167 ARG A O 1
ATOM 1295 N N . THR A 1 168 ? -10.622 19.002 13.358 1.00 84.50 168 THR A N 1
ATOM 1296 C CA . THR A 1 168 ? -10.711 17.673 12.744 1.00 84.50 168 THR A CA 1
ATOM 1297 C C . THR A 1 168 ? -11.234 16.623 13.731 1.00 84.50 168 THR A C 1
ATOM 1299 O O . THR A 1 168 ? -11.366 16.912 14.924 1.00 84.50 168 THR A O 1
ATOM 1302 N N . THR A 1 169 ? -11.579 15.421 13.264 1.00 79.50 169 THR A N 1
ATOM 1303 C CA . THR A 1 169 ? -12.035 14.332 14.142 1.00 79.50 169 THR A CA 1
ATOM 1304 C C . THR A 1 169 ? -10.894 13.821 15.029 1.00 79.50 169 THR A C 1
ATOM 1306 O O . THR A 1 169 ? -9.718 13.898 14.680 1.00 79.50 169 THR A O 1
ATOM 1309 N N . GLY A 1 170 ? -11.215 13.287 16.210 1.00 75.19 170 GLY A N 1
ATOM 1310 C CA . GLY A 1 170 ? -10.186 12.864 17.176 1.00 75.19 170 GLY A CA 1
ATOM 1311 C C . GLY A 1 170 ? -9.290 11.711 16.700 1.00 75.19 170 GLY A C 1
ATOM 1312 O O . GLY A 1 170 ? -8.135 11.616 17.106 1.00 75.19 170 GLY A O 1
ATOM 1313 N N . ASN A 1 171 ? -9.817 10.880 15.804 1.00 63.97 171 ASN A N 1
ATOM 1314 C CA . ASN A 1 171 ? -9.138 9.766 15.145 1.00 63.97 171 ASN A CA 1
ATOM 1315 C C . ASN A 1 171 ? -8.450 10.173 13.821 1.00 63.97 171 ASN A C 1
ATOM 1317 O O . ASN A 1 171 ? -8.012 9.307 13.063 1.00 63.97 171 ASN A O 1
ATOM 1321 N N . HIS A 1 172 ? -8.393 11.471 13.498 1.00 68.25 172 HIS A N 1
ATOM 1322 C CA . HIS A 1 172 ? -7.689 11.974 12.320 1.00 68.25 172 HIS A CA 1
ATOM 1323 C C . HIS A 1 172 ? -6.178 11.840 12.488 1.00 68.25 172 HIS A C 1
ATOM 1325 O O . HIS A 1 172 ? -5.664 12.081 13.576 1.00 68.25 172 HIS A O 1
ATOM 1331 N N . LYS A 1 173 ? -5.460 11.463 11.425 1.00 73.88 173 LYS A N 1
ATOM 1332 C CA . LYS A 1 173 ? -4.014 11.214 11.468 1.00 73.88 173 LYS A CA 1
ATOM 1333 C C . LYS A 1 173 ? -3.252 12.311 10.755 1.00 73.88 173 LYS A C 1
ATOM 1335 O O . LYS A 1 173 ? -3.426 12.475 9.554 1.00 73.88 173 LYS A O 1
ATOM 1340 N N . PHE A 1 174 ? -2.344 12.968 11.468 1.00 77.94 174 PHE A N 1
ATOM 1341 C CA . PHE A 1 174 ? -1.360 13.846 10.844 1.00 77.94 174 PHE A CA 1
ATOM 1342 C C . PHE A 1 174 ? -0.022 13.128 10.690 1.00 77.94 174 PHE A C 1
ATOM 1344 O O . PHE A 1 174 ? 0.415 12.395 11.581 1.00 77.94 174 PHE A O 1
ATOM 1351 N N . LEU A 1 175 ? 0.637 13.366 9.557 1.00 76.25 175 LEU A N 1
ATOM 1352 C CA . LEU A 1 175 ? 2.033 13.000 9.348 1.00 76.25 175 LEU A CA 1
ATOM 1353 C C . LEU A 1 175 ? 2.917 13.855 10.269 1.00 76.25 175 LEU A C 1
ATOM 1355 O O . LEU A 1 175 ? 2.820 15.082 10.267 1.00 76.25 175 LEU A O 1
ATOM 1359 N N . LEU A 1 176 ? 3.787 13.221 11.048 1.00 80.56 176 LEU A N 1
ATOM 1360 C CA . LEU A 1 176 ? 4.828 13.867 11.841 1.00 80.56 176 LEU A CA 1
ATOM 1361 C C . LEU A 1 176 ? 6.080 14.102 10.993 1.00 80.56 176 LEU A C 1
ATOM 1363 O O . LEU A 1 176 ? 6.345 13.391 10.023 1.00 80.56 176 LEU A O 1
ATOM 1367 N N . LYS A 1 177 ? 6.932 15.044 11.409 1.00 72.56 177 LYS A N 1
ATOM 1368 C CA . LYS A 1 177 ? 8.223 15.289 10.743 1.00 72.56 177 LYS A CA 1
ATOM 1369 C C . LYS A 1 177 ? 9.193 14.091 10.828 1.00 72.56 177 LYS A C 1
ATOM 1371 O O . LYS A 1 177 ? 10.144 14.030 10.054 1.00 72.56 177 LYS A O 1
ATOM 1376 N N . SER A 1 178 ? 8.939 13.130 11.722 1.00 65.25 178 SER A N 1
ATOM 1377 C CA . SER A 1 178 ? 9.626 11.829 11.788 1.00 65.25 178 SER A CA 1
ATOM 1378 C C . SER A 1 178 ? 9.240 10.853 10.665 1.00 65.25 178 SER A C 1
ATOM 1380 O O . SER A 1 178 ? 9.940 9.864 10.477 1.00 65.25 178 SER A O 1
ATOM 1382 N N . GLY A 1 179 ? 8.147 11.102 9.934 1.00 65.12 179 GLY A N 1
ATOM 1383 C CA . GLY A 1 179 ? 7.577 10.179 8.944 1.00 65.12 179 GLY A CA 1
ATOM 1384 C C . GLY A 1 179 ? 6.484 9.248 9.491 1.00 65.12 179 GLY A C 1
ATOM 1385 O O . GLY A 1 179 ? 5.829 8.556 8.716 1.00 65.12 179 GLY A O 1
ATOM 1386 N N . GLU A 1 180 ? 6.251 9.241 10.806 1.00 67.81 180 GLU A N 1
ATOM 1387 C CA . GLU A 1 180 ? 5.160 8.491 11.444 1.00 67.81 180 GLU A CA 1
ATOM 1388 C C . GLU A 1 180 ? 3.821 9.243 11.328 1.00 67.81 180 GLU A C 1
ATOM 1390 O O . GLU A 1 180 ? 3.795 10.470 11.363 1.00 67.81 180 GLU A O 1
ATOM 1395 N N . TYR A 1 181 ? 2.700 8.525 11.227 1.00 68.56 181 TYR A N 1
ATOM 1396 C CA . TYR A 1 181 ? 1.356 9.107 11.326 1.00 68.56 181 TYR A CA 1
ATOM 1397 C C . TYR A 1 181 ? 0.803 8.921 12.740 1.00 68.56 181 TYR A C 1
ATOM 1399 O O . TYR A 1 181 ? 0.768 7.793 13.230 1.00 68.56 181 TYR A O 1
ATOM 1407 N N . LYS A 1 182 ? 0.307 9.998 13.359 1.00 75.25 182 LYS A N 1
ATOM 1408 C CA . LYS A 1 182 ? -0.210 9.985 14.737 1.00 75.25 182 LYS A CA 1
ATOM 1409 C C . LYS A 1 182 ? -1.637 10.528 14.803 1.00 75.25 182 LYS A C 1
ATOM 1411 O O . LYS A 1 182 ? -1.949 11.506 14.118 1.00 75.25 182 LYS A O 1
ATOM 1416 N N . GLU A 1 183 ? -2.508 9.880 15.580 1.00 80.06 183 GLU A N 1
ATOM 1417 C CA . GLU A 1 183 ? -3.908 10.307 15.714 1.00 80.06 183 GLU A CA 1
ATOM 1418 C C . GLU A 1 183 ? -4.023 11.578 16.573 1.00 80.06 183 GLU A C 1
ATOM 1420 O O . GLU A 1 183 ? -3.239 11.808 17.493 1.00 80.06 183 GLU A O 1
ATOM 1425 N N . VAL A 1 184 ? -5.003 12.434 16.281 1.00 80.44 184 VAL A N 1
ATOM 1426 C CA . VAL A 1 184 ? -5.155 13.754 16.917 1.00 80.44 184 VAL A CA 1
ATOM 1427 C C . VAL A 1 184 ? -5.361 13.667 18.427 1.00 80.44 184 VAL A C 1
ATOM 1429 O O . VAL A 1 184 ? -4.826 14.496 19.157 1.00 80.44 184 VAL A O 1
ATOM 1432 N N . GLN A 1 185 ? -6.071 12.648 18.914 1.00 79.25 185 GLN A N 1
ATOM 1433 C CA . GLN A 1 185 ? -6.198 12.362 20.349 1.00 79.25 185 GLN A CA 1
ATOM 1434 C C . GLN A 1 185 ? -4.881 11.920 21.014 1.00 79.25 185 GLN A C 1
ATOM 1436 O O . GLN A 1 185 ? -4.767 12.006 22.235 1.00 79.25 185 GLN A O 1
ATOM 1441 N N . GLU A 1 186 ? -3.898 11.460 20.239 1.00 79.19 186 GLU A N 1
ATOM 1442 C CA . GLU A 1 186 ? -2.595 10.992 20.724 1.00 79.19 186 GLU A CA 1
ATOM 1443 C C . GLU A 1 186 ? -1.510 12.081 20.650 1.00 79.19 186 GLU A C 1
ATOM 1445 O O . GLU A 1 186 ? -0.456 11.931 21.275 1.00 79.19 186 GLU A O 1
ATOM 1450 N N . LEU A 1 187 ? -1.739 13.168 19.899 1.00 82.94 187 LEU A N 1
ATOM 1451 C CA . LEU A 1 187 ? -0.798 14.283 19.762 1.00 82.94 187 LEU A CA 1
ATOM 1452 C C . LEU A 1 187 ? -0.524 14.965 21.113 1.00 82.94 187 LEU A C 1
ATOM 1454 O O . LEU A 1 187 ? -1.432 15.413 21.815 1.00 82.94 187 LEU A O 1
ATOM 1458 N N . GLN A 1 188 ? 0.758 15.083 21.449 1.00 80.25 188 GLN A N 1
ATOM 1459 C CA . GLN A 1 188 ? 1.260 15.645 22.700 1.00 80.25 188 GLN A CA 1
ATOM 1460 C C . GLN A 1 188 ? 1.929 17.004 22.481 1.00 80.25 188 GLN A C 1
ATOM 1462 O O . GLN A 1 188 ? 2.387 17.339 21.389 1.00 80.25 188 GLN A O 1
ATOM 1467 N N . HIS A 1 189 ? 2.008 17.792 23.555 1.00 79.31 189 HIS A N 1
ATOM 1468 C CA . HIS A 1 189 ? 2.665 19.096 23.555 1.00 79.31 189 HIS A CA 1
ATOM 1469 C C . HIS A 1 189 ? 4.154 18.965 23.172 1.00 79.31 189 HIS A C 1
ATOM 1471 O O . HIS A 1 189 ? 4.962 18.475 23.962 1.00 79.31 189 HIS A O 1
ATOM 1477 N N . GLY A 1 190 ? 4.519 19.440 21.979 1.00 73.69 190 GLY A N 1
ATOM 1478 C CA . GLY A 1 190 ? 5.867 19.358 21.405 1.00 73.69 190 GLY A CA 1
ATOM 1479 C C . GLY A 1 190 ? 6.010 18.463 20.169 1.00 73.69 190 GLY A C 1
ATOM 1480 O O . GLY A 1 190 ? 7.042 18.566 19.498 1.00 73.69 190 GLY A O 1
ATOM 1481 N N . ASP A 1 191 ? 4.997 17.650 19.831 1.00 79.38 191 ASP A N 1
ATOM 1482 C CA . ASP A 1 191 ? 4.980 16.843 18.601 1.00 79.38 191 ASP A CA 1
ATOM 1483 C C . ASP A 1 191 ? 5.076 17.754 17.367 1.00 79.38 191 ASP A C 1
ATOM 1485 O O . ASP A 1 191 ? 4.254 18.652 17.185 1.00 79.38 191 ASP A O 1
ATOM 1489 N N . SER A 1 192 ? 6.079 17.538 16.513 1.00 81.81 192 SER A N 1
ATOM 1490 C CA . SER A 1 192 ? 6.311 18.340 15.303 1.00 81.81 192 SER A CA 1
ATOM 1491 C C . SER A 1 192 ? 5.601 17.723 14.097 1.00 81.81 192 SER A C 1
ATOM 1493 O O . SER A 1 192 ? 6.015 16.662 13.616 1.00 81.81 192 SER A O 1
ATOM 1495 N N . LEU A 1 193 ? 4.567 18.392 13.581 1.00 83.44 193 LEU A N 1
ATOM 1496 C CA . LEU A 1 193 ? 3.850 17.936 12.387 1.00 83.44 193 LEU A CA 1
ATOM 1497 C C . LEU A 1 193 ? 4.695 18.149 11.119 1.00 83.44 193 LEU A C 1
ATOM 1499 O O . LEU A 1 193 ? 5.509 19.071 11.035 1.00 83.44 193 LEU A O 1
ATOM 1503 N N . HIS A 1 194 ? 4.512 17.292 10.116 1.00 80.88 194 HIS A N 1
ATOM 1504 C CA . HIS A 1 194 ? 5.035 17.534 8.777 1.00 80.88 194 HIS A CA 1
ATOM 1505 C C . HIS A 1 194 ? 4.188 18.611 8.100 1.00 80.88 194 HIS A C 1
ATOM 1507 O O . HIS A 1 194 ? 2.968 18.475 8.001 1.00 80.88 194 HIS A O 1
ATOM 1513 N N . VAL A 1 195 ? 4.850 19.650 7.595 1.00 80.56 195 VAL A N 1
ATOM 1514 C CA . VAL A 1 195 ? 4.202 20.744 6.873 1.00 80.56 195 VAL A CA 1
ATOM 1515 C C . VAL A 1 195 ? 4.786 20.943 5.484 1.00 80.56 195 VAL A C 1
ATOM 1517 O O . VAL A 1 195 ? 5.991 20.805 5.269 1.00 80.56 195 VAL A O 1
ATOM 1520 N N . THR A 1 196 ? 3.926 21.370 4.566 1.00 82.62 196 THR A N 1
ATOM 1521 C CA . THR A 1 196 ? 4.325 21.979 3.293 1.00 82.62 196 THR A CA 1
ATOM 1522 C C . THR A 1 196 ? 4.088 23.482 3.355 1.00 82.62 196 THR A C 1
ATOM 1524 O O . THR A 1 196 ? 3.154 23.945 4.011 1.00 82.62 196 THR A O 1
ATOM 1527 N N . THR A 1 197 ? 4.951 24.263 2.704 1.00 82.81 197 THR A N 1
ATOM 1528 C CA . THR A 1 197 ? 4.876 25.733 2.731 1.00 82.81 197 THR A CA 1
ATOM 1529 C C . THR A 1 197 ? 4.853 26.330 1.330 1.00 82.81 197 THR A C 1
ATOM 1531 O O . THR A 1 197 ? 5.640 25.919 0.478 1.00 82.81 197 THR A O 1
ATOM 1534 N N . LYS A 1 198 ? 3.973 27.315 1.114 1.00 86.19 198 LYS A N 1
ATOM 1535 C CA . LYS A 1 198 ? 3.901 28.159 -0.092 1.00 86.19 198 LYS A CA 1
ATOM 1536 C C . LYS A 1 198 ? 4.418 29.559 0.246 1.00 86.19 198 LYS A C 1
ATOM 1538 O O . LYS A 1 198 ? 4.047 30.091 1.291 1.00 86.19 198 LYS A O 1
ATOM 1543 N N . TYR A 1 199 ? 5.265 30.165 -0.585 1.00 85.50 199 TYR A N 1
ATOM 1544 C CA . TYR A 1 199 ? 5.806 31.514 -0.347 1.00 85.50 199 TYR A CA 1
ATOM 1545 C C . TYR A 1 199 ? 6.120 32.272 -1.645 1.00 85.50 199 TYR A C 1
ATOM 1547 O O . TYR A 1 199 ? 6.413 31.662 -2.671 1.00 85.50 199 TYR A O 1
ATOM 1555 N N . ALA A 1 200 ? 6.072 33.606 -1.589 1.00 83.19 200 ALA A N 1
ATOM 1556 C CA . ALA A 1 200 ? 6.388 34.486 -2.718 1.00 83.19 200 ALA A CA 1
ATOM 1557 C C . ALA A 1 200 ? 7.886 34.858 -2.751 1.00 83.19 200 ALA A C 1
ATOM 1559 O O . ALA A 1 200 ? 8.419 35.368 -1.759 1.00 83.19 200 ALA A O 1
ATOM 1560 N N . ALA A 1 201 ? 8.572 34.615 -3.875 1.00 80.31 201 ALA A N 1
ATOM 1561 C CA . ALA A 1 201 ? 9.984 34.978 -4.068 1.00 80.31 201 ALA A CA 1
ATOM 1562 C C . ALA A 1 201 ? 10.372 35.137 -5.559 1.00 80.31 201 ALA A C 1
ATOM 1564 O O . ALA A 1 201 ? 9.770 34.484 -6.419 1.00 80.31 201 ALA A O 1
ATOM 1565 N N . PRO A 1 202 ? 11.403 35.942 -5.889 1.00 77.06 202 PRO A N 1
ATOM 1566 C CA . PRO A 1 202 ? 11.845 36.142 -7.266 1.00 77.06 202 PRO A CA 1
ATOM 1567 C C . PRO A 1 202 ? 12.671 34.955 -7.783 1.00 77.06 202 PRO A C 1
ATOM 1569 O O . PRO A 1 202 ? 13.237 34.172 -7.016 1.00 77.06 202 PRO A O 1
ATOM 1572 N N . VAL A 1 203 ? 12.779 34.837 -9.108 1.00 67.81 203 VAL A N 1
ATOM 1573 C CA . VAL A 1 203 ? 13.593 33.797 -9.761 1.00 67.81 203 VAL A CA 1
ATOM 1574 C C . VAL A 1 203 ? 15.065 34.225 -9.805 1.00 67.81 203 VAL A C 1
ATOM 1576 O O . VAL A 1 203 ? 15.460 35.056 -10.621 1.00 67.81 203 VAL A O 1
ATOM 1579 N N . GLY A 1 204 ? 15.881 33.606 -8.948 1.00 57.19 204 GLY A N 1
ATOM 1580 C CA . GLY A 1 204 ? 17.344 33.731 -8.937 1.00 57.19 204 GLY A CA 1
ATOM 1581 C C . GLY A 1 204 ? 17.904 34.880 -8.077 1.00 57.19 204 GLY A C 1
ATOM 1582 O O . GLY A 1 204 ? 17.158 35.721 -7.582 1.00 57.19 204 GLY A O 1
ATOM 1583 N N . PRO A 1 205 ? 19.237 34.932 -7.878 1.00 44.56 205 PRO A N 1
ATOM 1584 C CA . PRO A 1 205 ? 19.896 35.895 -6.987 1.00 44.56 205 PRO A CA 1
ATOM 1585 C C . PRO A 1 205 ? 20.139 37.280 -7.621 1.00 44.56 205 PRO A C 1
ATOM 1587 O O . PRO A 1 205 ? 20.838 38.106 -7.037 1.00 44.56 205 PRO A O 1
ATOM 1590 N N . HIS A 1 206 ? 19.630 37.538 -8.831 1.00 40.31 206 HIS A N 1
ATOM 1591 C CA . HIS A 1 206 ? 19.929 38.763 -9.573 1.00 40.31 206 HIS A CA 1
ATOM 1592 C C . HIS A 1 206 ? 18.939 39.898 -9.252 1.00 40.31 206 HIS A C 1
ATOM 1594 O O . HIS A 1 206 ? 17.730 39.696 -9.372 1.00 40.31 206 HIS A O 1
ATOM 1600 N N . PRO A 1 207 ? 19.417 41.126 -8.964 1.00 39.28 207 PRO A N 1
ATOM 1601 C CA . PRO A 1 207 ? 18.580 42.268 -8.569 1.00 39.28 207 PRO A CA 1
ATOM 1602 C C . PRO A 1 207 ? 17.708 42.857 -9.699 1.00 39.28 207 PRO A C 1
ATOM 1604 O O . PRO A 1 207 ? 17.148 43.936 -9.542 1.00 39.28 207 PRO A O 1
ATOM 1607 N N . CYS A 1 208 ? 17.600 42.179 -10.845 1.00 37.69 208 CYS A N 1
ATOM 1608 C CA . CYS A 1 208 ? 16.820 42.620 -12.005 1.00 37.69 208 CYS A CA 1
ATOM 1609 C C . CYS A 1 208 ? 15.505 41.842 -12.199 1.00 37.69 208 CYS A C 1
ATOM 1611 O O . CYS A 1 208 ? 14.706 42.231 -13.045 1.00 37.69 208 CYS A O 1
ATOM 1613 N N . SER A 1 209 ? 15.256 40.775 -11.427 1.00 48.22 209 SER A N 1
ATOM 1614 C CA . SER A 1 209 ? 13.947 40.109 -11.391 1.00 48.22 209 SER A CA 1
ATOM 1615 C C . SER A 1 209 ? 13.069 40.783 -10.335 1.00 48.22 209 SER A C 1
ATOM 1617 O O . SER A 1 209 ? 13.186 40.501 -9.145 1.00 48.22 209 SER A O 1
ATOM 1619 N N . THR A 1 210 ? 12.232 41.731 -10.762 1.00 56.97 210 THR A N 1
ATOM 1620 C CA . THR A 1 210 ? 11.353 42.513 -9.871 1.00 56.97 210 THR A CA 1
ATOM 1621 C C . THR A 1 210 ? 10.042 41.809 -9.517 1.00 56.97 210 THR A C 1
ATOM 1623 O O . THR A 1 210 ? 9.340 42.273 -8.621 1.00 56.97 210 THR A O 1
ATOM 1626 N N . LYS A 1 211 ? 9.700 40.710 -10.202 1.00 72.56 211 LYS A N 1
ATOM 1627 C CA . LYS A 1 211 ? 8.441 39.975 -10.017 1.00 72.56 211 LYS A CA 1
ATOM 1628 C C . LYS A 1 211 ? 8.623 38.745 -9.125 1.00 72.56 211 LYS A C 1
ATOM 1630 O O . LYS A 1 211 ? 9.562 37.967 -9.302 1.00 72.56 211 LYS A O 1
ATOM 1635 N N . ASP A 1 212 ? 7.696 38.568 -8.186 1.00 82.81 212 ASP A N 1
ATOM 1636 C CA . ASP A 1 212 ? 7.633 37.407 -7.298 1.00 82.81 212 ASP A CA 1
ATOM 1637 C C . ASP A 1 212 ? 6.764 36.298 -7.891 1.00 82.81 212 ASP A C 1
ATOM 1639 O O . ASP A 1 212 ? 5.647 36.546 -8.344 1.00 82.81 212 ASP A O 1
ATOM 1643 N N . TYR A 1 213 ? 7.250 35.066 -7.791 1.00 85.00 213 TYR A N 1
ATOM 1644 C CA . TYR A 1 213 ? 6.515 33.853 -8.135 1.00 85.00 213 TYR A CA 1
ATOM 1645 C C . TYR A 1 213 ? 6.172 33.067 -6.870 1.00 85.00 213 TYR A C 1
ATOM 1647 O O . TYR A 1 213 ? 6.858 33.181 -5.847 1.00 85.00 213 TYR A O 1
ATOM 1655 N N . TRP A 1 214 ? 5.143 32.226 -6.953 1.00 86.94 214 TRP A N 1
ATOM 1656 C CA . TRP A 1 214 ? 4.827 31.258 -5.906 1.00 86.94 214 TRP A CA 1
ATOM 1657 C C . TRP A 1 214 ? 5.743 30.030 -5.963 1.00 86.94 214 TRP A C 1
ATOM 1659 O O . TRP A 1 214 ? 5.854 29.351 -6.987 1.00 86.94 214 TRP A O 1
ATOM 1669 N N . TRP A 1 215 ? 6.357 29.726 -4.823 1.00 85.12 215 TRP A N 1
ATOM 1670 C CA . TRP A 1 215 ? 7.190 28.548 -4.594 1.00 85.12 215 TRP A CA 1
ATOM 1671 C C . TRP A 1 215 ? 6.556 27.650 -3.538 1.00 85.12 215 TRP A C 1
ATOM 1673 O O . TRP A 1 215 ? 6.021 28.154 -2.550 1.00 85.12 215 TRP A O 1
ATOM 1683 N N . VAL A 1 216 ? 6.669 26.335 -3.717 1.00 85.81 216 VAL A N 1
ATOM 1684 C CA . VAL A 1 216 ? 6.150 25.305 -2.804 1.00 85.81 216 VAL A CA 1
ATOM 1685 C C . VAL A 1 216 ? 7.304 24.437 -2.309 1.00 85.81 216 VAL A C 1
ATOM 1687 O O . VAL A 1 216 ? 8.153 24.026 -3.096 1.00 85.81 216 VAL A O 1
ATOM 1690 N N . ASN A 1 217 ? 7.355 24.141 -1.011 1.00 81.69 217 ASN A N 1
ATOM 1691 C CA . ASN A 1 217 ? 8.413 23.332 -0.401 1.00 81.69 217 ASN A CA 1
ATOM 1692 C C . ASN A 1 217 ? 7.835 22.283 0.567 1.00 81.69 217 ASN A C 1
ATOM 1694 O O . ASN A 1 217 ? 7.041 22.631 1.443 1.00 81.69 217 ASN A O 1
ATOM 1698 N N . ASN A 1 218 ? 8.300 21.032 0.454 1.00 72.00 218 ASN A N 1
ATOM 1699 C CA . ASN A 1 218 ? 7.902 19.855 1.252 1.00 72.00 218 ASN A CA 1
ATOM 1700 C C . ASN A 1 218 ? 8.531 19.787 2.667 1.00 72.00 218 ASN A C 1
ATOM 1702 O O . ASN A 1 218 ? 8.829 18.708 3.185 1.00 72.00 218 ASN A O 1
ATOM 1706 N N . GLY A 1 219 ? 8.830 20.936 3.276 1.00 61.97 219 GLY A N 1
ATOM 1707 C CA . GLY A 1 219 ? 9.498 21.026 4.578 1.00 61.97 219 GLY A CA 1
ATOM 1708 C C . GLY A 1 219 ? 11.002 20.699 4.567 1.00 61.97 219 GLY A C 1
ATOM 1709 O O . GLY A 1 219 ? 11.603 20.569 5.640 1.00 61.97 219 GLY A O 1
ATOM 1710 N N . ARG A 1 220 ? 11.630 20.568 3.386 1.00 56.81 220 ARG A N 1
ATOM 1711 C CA . ARG A 1 220 ? 13.076 20.337 3.196 1.00 56.81 220 ARG A CA 1
ATOM 1712 C C . ARG A 1 220 ? 13.659 21.370 2.217 1.00 56.81 220 ARG A C 1
ATOM 1714 O O . ARG A 1 220 ? 13.357 21.356 1.026 1.00 56.81 220 ARG A O 1
ATOM 1721 N N . PHE A 1 221 ? 14.567 22.239 2.681 1.00 43.00 221 PHE A N 1
ATOM 1722 C CA . PHE A 1 221 ? 15.089 23.390 1.906 1.00 43.00 221 PHE A CA 1
ATOM 1723 C C . PHE A 1 221 ? 15.697 23.086 0.518 1.00 43.00 221 PHE A C 1
ATOM 1725 O O . PHE A 1 221 ? 15.804 24.004 -0.289 1.00 43.00 221 PHE A O 1
ATOM 1732 N N . LYS A 1 222 ? 16.119 21.848 0.219 1.00 50.47 222 LYS A N 1
ATOM 1733 C CA . LYS A 1 222 ? 16.682 21.490 -1.100 1.00 50.47 222 LYS A CA 1
ATOM 1734 C C . LYS A 1 222 ? 15.628 21.285 -2.202 1.00 50.47 222 LYS A C 1
ATOM 1736 O O . LYS A 1 222 ? 16.005 21.298 -3.369 1.00 50.47 222 LYS A O 1
ATOM 1741 N N . SER A 1 223 ? 14.351 21.130 -1.850 1.00 58.91 223 SER A N 1
ATOM 1742 C CA . SER A 1 223 ? 13.267 20.776 -2.779 1.00 58.91 223 SER A CA 1
ATOM 1743 C C . SER A 1 223 ? 12.173 21.849 -2.802 1.00 58.91 223 SER A C 1
ATOM 1745 O O . SER A 1 223 ? 11.035 21.609 -2.404 1.00 58.91 223 SER A O 1
ATOM 1747 N N . SER A 1 224 ? 12.532 23.063 -3.232 1.00 71.75 224 SER A N 1
ATOM 1748 C CA . SER A 1 224 ? 11.547 24.102 -3.566 1.00 71.75 224 SER A CA 1
ATOM 1749 C C . SER A 1 224 ? 11.164 24.006 -5.041 1.00 71.75 224 SER A C 1
ATOM 1751 O O . SER A 1 224 ? 12.006 24.173 -5.922 1.00 71.75 224 SER A O 1
ATOM 1753 N N . TYR A 1 225 ? 9.883 23.772 -5.296 1.00 81.44 225 TYR A N 1
ATOM 1754 C CA . TYR A 1 225 ? 9.283 23.666 -6.620 1.00 81.44 225 TYR A CA 1
ATOM 1755 C C . TYR A 1 225 ? 8.613 24.993 -6.990 1.00 81.44 225 TYR A C 1
ATOM 1757 O O . TYR A 1 225 ? 8.065 25.682 -6.128 1.00 81.44 225 TYR A O 1
ATOM 1765 N N . SER A 1 226 ? 8.641 25.356 -8.271 1.00 86.44 226 SER A N 1
ATOM 1766 C CA . SER A 1 226 ? 7.809 26.447 -8.786 1.00 86.44 226 SER A CA 1
ATOM 1767 C C . SER A 1 226 ? 6.360 25.963 -8.887 1.00 86.44 226 SER A C 1
ATOM 1769 O O . SER A 1 226 ? 6.111 24.954 -9.548 1.00 86.44 226 SER A O 1
ATOM 1771 N N . GLU A 1 227 ? 5.413 26.679 -8.273 1.00 88.00 227 GLU A N 1
ATOM 1772 C CA . GLU A 1 227 ? 3.998 26.284 -8.273 1.00 88.00 227 GLU A CA 1
ATOM 1773 C C . GLU A 1 227 ? 3.445 26.181 -9.705 1.00 88.00 227 GLU A C 1
ATOM 1775 O O . GLU A 1 227 ? 2.893 25.147 -10.074 1.00 88.00 227 GLU A O 1
ATOM 1780 N N . HIS A 1 228 ? 3.692 27.190 -10.551 1.00 85.50 228 HIS A N 1
ATOM 1781 C CA . HIS A 1 228 ? 3.227 27.196 -11.942 1.00 85.50 228 HIS A CA 1
ATOM 1782 C C . HIS A 1 228 ? 3.819 26.058 -12.782 1.00 85.50 228 HIS A C 1
ATOM 1784 O O . HIS A 1 228 ? 3.161 25.585 -13.700 1.00 85.50 228 HIS A O 1
ATOM 1790 N N . ARG A 1 229 ? 5.041 25.581 -12.483 1.00 87.75 229 ARG A N 1
ATOM 1791 C CA . ARG A 1 229 ? 5.622 24.433 -13.207 1.00 87.75 229 ARG A CA 1
ATOM 1792 C C . ARG A 1 229 ? 4.972 23.116 -12.795 1.00 87.75 229 ARG A C 1
ATOM 1794 O O . ARG A 1 229 ? 4.785 22.267 -13.656 1.00 87.75 229 ARG A O 1
ATOM 1801 N N . VAL A 1 230 ? 4.627 22.949 -11.516 1.00 87.62 230 VAL A N 1
ATOM 1802 C CA . VAL A 1 230 ? 3.928 21.743 -11.037 1.00 87.62 230 VAL A CA 1
ATOM 1803 C C . VAL A 1 230 ? 2.490 21.711 -11.568 1.00 87.62 230 VAL A C 1
ATOM 1805 O O . VAL A 1 230 ? 2.049 20.668 -12.039 1.00 87.62 230 VAL A O 1
ATOM 1808 N N . ILE A 1 231 ? 1.794 22.856 -11.568 1.00 90.19 231 ILE A N 1
ATOM 1809 C CA . ILE A 1 231 ? 0.451 22.993 -12.157 1.00 90.19 231 ILE A CA 1
ATOM 1810 C C . ILE A 1 231 ? 0.498 22.704 -13.662 1.00 90.19 231 ILE A C 1
ATOM 1812 O O . ILE A 1 231 ? -0.188 21.796 -14.121 1.00 90.19 231 ILE A O 1
ATOM 1816 N N . ALA A 1 232 ? 1.349 23.401 -14.423 1.00 87.31 232 ALA A N 1
ATOM 1817 C CA . ALA A 1 232 ? 1.457 23.198 -15.868 1.00 87.31 232 ALA A CA 1
ATOM 1818 C C . ALA A 1 232 ? 1.823 21.747 -16.231 1.00 87.31 232 ALA A C 1
ATOM 1820 O O . ALA A 1 232 ? 1.220 21.174 -17.129 1.00 87.31 232 ALA A O 1
ATOM 1821 N N . SER A 1 233 ? 2.757 21.117 -15.511 1.00 86.69 233 SER A N 1
ATOM 1822 C CA . SER A 1 233 ? 3.144 19.728 -15.790 1.00 86.69 233 SER A CA 1
ATOM 1823 C C . SER A 1 233 ? 1.996 18.729 -15.582 1.00 86.69 233 SER A C 1
ATOM 1825 O O . SER A 1 233 ? 1.894 17.763 -16.331 1.00 86.69 233 SER A O 1
ATOM 1827 N N . HIS A 1 234 ? 1.101 18.986 -14.621 1.00 87.38 234 HIS A N 1
ATOM 1828 C CA . HIS A 1 234 ? -0.113 18.190 -14.430 1.00 87.38 234 HIS A CA 1
ATOM 1829 C C . HIS A 1 234 ? -1.171 18.469 -15.509 1.00 87.38 234 HIS A C 1
ATOM 1831 O O . HIS A 1 234 ? -1.655 17.531 -16.130 1.00 87.38 234 HIS A O 1
ATOM 1837 N N . PHE A 1 235 ? -1.504 19.739 -15.760 1.00 86.75 235 PHE A N 1
ATOM 1838 C CA . PHE A 1 235 ? -2.587 20.123 -16.679 1.00 86.75 235 PHE A CA 1
ATOM 1839 C C . PHE A 1 235 ? -2.278 19.901 -18.165 1.00 86.75 235 PHE A C 1
ATOM 1841 O O . PHE A 1 235 ? -3.201 19.706 -18.949 1.00 86.75 235 PHE A O 1
ATOM 1848 N N . PHE A 1 236 ? -1.003 19.934 -18.557 1.00 85.19 236 PHE A N 1
ATOM 1849 C CA . PHE A 1 236 ? -0.563 19.625 -19.922 1.00 85.19 236 PHE A CA 1
ATOM 1850 C C . PHE A 1 236 ? -0.032 18.187 -20.066 1.00 85.19 236 PHE A C 1
ATOM 1852 O O . PHE A 1 236 ? 0.516 17.857 -21.113 1.00 85.19 236 PHE A O 1
ATOM 1859 N N . GLU A 1 237 ? -0.156 17.356 -19.020 1.00 80.06 237 GLU A N 1
ATOM 1860 C CA . GLU A 1 237 ? 0.285 15.947 -18.970 1.00 80.06 237 GLU A CA 1
ATOM 1861 C C . GLU A 1 237 ? 1.728 15.714 -19.475 1.00 80.06 237 GLU A C 1
ATOM 1863 O O . GLU A 1 237 ? 2.056 14.681 -20.059 1.00 80.06 237 GLU A O 1
ATOM 1868 N N . GLN A 1 238 ? 2.619 16.688 -19.248 1.00 78.62 238 GLN A N 1
ATOM 1869 C CA . GLN A 1 238 ? 3.964 16.713 -19.822 1.00 78.62 238 GLN A CA 1
ATOM 1870 C C . GLN A 1 238 ? 5.029 17.115 -18.791 1.00 78.62 238 GLN A C 1
ATOM 1872 O O . GLN A 1 238 ? 4.923 18.136 -18.105 1.00 78.62 238 GLN A O 1
ATOM 1877 N N . ASP A 1 239 ? 6.124 16.353 -18.735 1.00 78.31 239 ASP A N 1
ATOM 1878 C CA . ASP A 1 239 ? 7.349 16.762 -18.044 1.00 78.31 239 ASP A CA 1
ATOM 1879 C C . ASP A 1 239 ? 8.007 17.933 -18.785 1.00 78.31 239 ASP A C 1
ATOM 1881 O O . ASP A 1 239 ? 8.424 17.803 -19.935 1.00 78.31 239 ASP A O 1
ATOM 1885 N N . ILE A 1 240 ? 8.131 19.086 -18.121 1.00 82.56 240 ILE A N 1
ATOM 1886 C CA . ILE A 1 240 ? 8.635 20.324 -18.738 1.00 82.56 240 ILE A CA 1
ATOM 1887 C C . ILE A 1 240 ? 10.173 20.275 -18.834 1.00 82.56 240 ILE A C 1
ATOM 1889 O O . ILE A 1 240 ? 10.839 20.454 -17.801 1.00 82.56 240 ILE A O 1
ATOM 1893 N N . PRO A 1 241 ? 10.778 20.113 -20.031 1.00 80.06 241 PRO A N 1
ATOM 1894 C CA . PRO A 1 241 ? 12.209 19.843 -20.144 1.00 80.06 241 PRO A CA 1
ATOM 1895 C C . PRO A 1 241 ? 13.091 21.038 -19.758 1.00 80.06 241 PRO A C 1
ATOM 1897 O O . PRO A 1 241 ? 12.658 22.194 -19.658 1.00 80.06 241 PRO A O 1
ATOM 1900 N N . LYS A 1 242 ? 14.388 20.776 -19.574 1.00 73.25 242 LYS A N 1
ATOM 1901 C CA . LYS A 1 242 ? 15.387 21.832 -19.370 1.00 73.25 242 LYS A CA 1
ATOM 1902 C C . LYS A 1 242 ? 15.493 22.679 -20.646 1.00 73.25 242 LYS A C 1
ATOM 1904 O O . LYS A 1 242 ? 15.734 22.140 -21.717 1.00 73.25 242 LYS A O 1
ATOM 1909 N N . GLY A 1 243 ? 15.315 23.995 -20.518 1.00 76.12 243 GLY A N 1
ATOM 1910 C CA . GLY A 1 243 ? 15.231 24.927 -21.655 1.00 76.12 243 GLY A CA 1
ATOM 1911 C C . GLY A 1 243 ? 13.803 25.339 -22.037 1.00 76.12 243 GLY A C 1
ATOM 1912 O O . GLY A 1 243 ? 13.638 26.251 -22.837 1.00 76.12 243 GLY A O 1
ATOM 1913 N N . TRP A 1 244 ? 12.773 24.741 -21.431 1.00 84.69 244 TRP A N 1
ATOM 1914 C CA . TRP A 1 244 ? 11.376 25.135 -21.637 1.00 84.69 244 TRP A CA 1
ATOM 1915 C C . TRP A 1 244 ? 10.858 26.023 -20.500 1.00 84.69 244 TRP A C 1
ATOM 1917 O O . TRP A 1 244 ? 11.186 25.830 -19.318 1.00 84.69 244 TRP A O 1
ATOM 1927 N N . VAL A 1 245 ? 10.034 27.002 -20.869 1.00 84.38 245 VAL A N 1
ATOM 1928 C CA . VAL A 1 245 ? 9.491 28.056 -20.005 1.00 84.38 245 VAL A CA 1
ATOM 1929 C C . VAL A 1 245 ? 7.972 27.900 -19.924 1.00 84.38 245 VAL A C 1
ATOM 1931 O O . VAL A 1 245 ? 7.326 27.563 -20.912 1.00 84.38 245 VAL A O 1
ATOM 1934 N N . VAL A 1 246 ? 7.411 28.149 -18.739 1.00 87.38 246 VAL A N 1
ATOM 1935 C CA . VAL A 1 246 ? 5.969 28.362 -18.571 1.00 87.38 246 VAL A CA 1
ATOM 1936 C C . VAL A 1 246 ? 5.746 29.868 -18.593 1.00 87.38 246 VAL A C 1
ATOM 1938 O O . VAL A 1 246 ? 6.342 30.584 -17.788 1.00 87.38 246 VAL A O 1
ATOM 1941 N N . HIS A 1 247 ? 4.951 30.335 -19.544 1.00 86.94 247 HIS A N 1
ATOM 1942 C CA . HIS A 1 247 ? 4.595 31.731 -19.735 1.00 86.94 247 HIS A CA 1
ATOM 1943 C C . HIS A 1 247 ? 3.231 32.023 -19.098 1.00 86.94 247 HIS A C 1
ATOM 1945 O O . HIS A 1 247 ? 2.319 31.208 -19.212 1.00 86.94 247 HIS A O 1
ATOM 1951 N N . HIS A 1 248 ? 3.101 33.180 -18.448 1.00 89.19 248 HIS A N 1
ATOM 1952 C CA . HIS A 1 248 ? 1.842 33.714 -17.920 1.00 89.19 248 HIS A CA 1
ATOM 1953 C C . HIS A 1 248 ? 1.271 34.709 -18.936 1.00 89.19 248 HIS A C 1
ATOM 1955 O O . HIS A 1 248 ? 1.895 35.747 -19.166 1.00 89.19 248 HIS A O 1
ATOM 1961 N N . ARG A 1 249 ? 0.116 34.404 -19.544 1.00 85.81 249 ARG A N 1
ATOM 1962 C CA . ARG A 1 249 ? -0.482 35.195 -20.645 1.00 85.81 249 ARG A CA 1
ATOM 1963 C C . ARG A 1 249 ? -0.853 36.624 -20.230 1.00 85.81 249 ARG A C 1
ATOM 1965 O O . ARG A 1 249 ? -0.747 37.545 -21.036 1.00 85.81 249 ARG A O 1
ATOM 1972 N N . ASP A 1 250 ? -1.273 36.812 -18.982 1.00 84.31 250 ASP A N 1
ATOM 1973 C CA . ASP A 1 250 ? -1.578 38.116 -18.372 1.00 84.31 250 ASP A CA 1
ATOM 1974 C C . ASP A 1 250 ? -0.346 38.852 -17.807 1.00 84.31 250 ASP A C 1
ATOM 1976 O O . ASP A 1 250 ? -0.448 39.989 -17.339 1.00 84.31 250 ASP A O 1
ATOM 1980 N N . TYR A 1 251 ? 0.835 38.228 -17.872 1.00 80.94 251 TYR A N 1
ATOM 1981 C CA . TYR A 1 251 ? 2.087 38.679 -17.265 1.00 80.94 251 TYR A CA 1
ATOM 1982 C C . TYR A 1 251 ? 2.056 38.821 -15.725 1.00 80.94 251 TYR A C 1
ATOM 1984 O O . TYR A 1 251 ? 3.021 39.358 -15.161 1.00 80.94 251 TYR A O 1
ATOM 1992 N N . ASP A 1 252 ? 1.025 38.337 -15.026 1.00 82.94 252 ASP A N 1
ATOM 1993 C CA . ASP A 1 252 ? 1.002 38.211 -13.567 1.00 82.94 252 ASP A CA 1
ATOM 1994 C C . ASP A 1 252 ? 1.613 36.869 -13.146 1.00 82.94 252 ASP A C 1
ATOM 1996 O O . ASP A 1 252 ? 1.054 35.791 -13.320 1.00 82.94 252 ASP A O 1
ATOM 2000 N N . THR A 1 253 ? 2.786 36.948 -12.524 1.00 82.00 253 THR A N 1
ATOM 2001 C CA . THR A 1 253 ? 3.587 35.800 -12.085 1.00 82.00 253 THR A CA 1
ATOM 2002 C C . THR A 1 253 ? 3.005 35.058 -10.876 1.00 82.00 253 THR A C 1
ATOM 2004 O O . THR A 1 253 ? 3.584 34.060 -10.429 1.00 82.00 253 THR A O 1
ATOM 2007 N N . GLN A 1 254 ? 1.889 35.550 -10.327 1.00 82.69 254 GLN A N 1
ATOM 2008 C CA . GLN A 1 254 ? 1.135 34.940 -9.234 1.00 82.69 254 GLN A CA 1
ATOM 2009 C C . GLN A 1 254 ? -0.186 34.305 -9.690 1.00 82.69 254 GLN A C 1
ATOM 2011 O O . GLN A 1 254 ? -0.703 33.453 -8.959 1.00 82.69 254 GLN A O 1
ATOM 2016 N N . ASN A 1 255 ? -0.702 34.650 -10.878 1.00 86.06 255 ASN A N 1
ATOM 2017 C CA . ASN A 1 255 ? -1.910 34.047 -11.438 1.00 86.06 255 ASN A CA 1
ATOM 2018 C C . ASN A 1 255 ? -1.600 32.688 -12.083 1.00 86.06 255 ASN A C 1
ATOM 2020 O O . ASN A 1 255 ? -1.391 32.565 -13.289 1.00 86.06 255 ASN A O 1
ATOM 2024 N N . ASN A 1 256 ? -1.577 31.644 -11.259 1.00 88.88 256 ASN A N 1
ATOM 2025 C CA . ASN A 1 256 ? -1.262 30.283 -11.693 1.00 88.88 256 ASN A CA 1
ATOM 2026 C C . ASN A 1 256 ? -2.498 29.489 -12.165 1.00 88.88 256 ASN A C 1
ATOM 2028 O O . ASN A 1 256 ? -2.486 28.262 -12.091 1.00 88.88 256 ASN A O 1
ATOM 2032 N N . ALA A 1 257 ? -3.559 30.167 -12.620 1.00 87.75 257 ALA A N 1
ATOM 2033 C CA . ALA A 1 257 ? -4.700 29.518 -13.264 1.00 87.75 257 ALA A CA 1
ATOM 2034 C C . ALA A 1 257 ? -4.247 28.786 -14.548 1.00 87.75 257 ALA A C 1
ATOM 2036 O O . ALA A 1 257 ? -3.523 29.392 -15.342 1.00 87.75 257 ALA A O 1
ATOM 2037 N N . PRO A 1 258 ? -4.626 27.515 -14.774 1.00 87.06 258 PRO A N 1
ATOM 2038 C CA . PRO A 1 258 ? -4.139 26.710 -15.901 1.00 87.06 258 PRO A CA 1
ATOM 2039 C C . PRO A 1 258 ? -4.306 27.376 -17.272 1.00 87.06 258 PRO A C 1
ATOM 2041 O O . PRO A 1 258 ? -3.389 27.352 -18.087 1.00 87.06 258 PRO A O 1
ATOM 2044 N N . GLU A 1 259 ? -5.440 28.036 -17.498 1.00 87.81 259 GLU A N 1
ATOM 2045 C CA . GLU A 1 259 ? -5.770 28.793 -18.710 1.00 87.81 259 GLU A CA 1
ATOM 2046 C C . GLU A 1 259 ? -4.843 29.998 -18.969 1.00 87.81 259 GLU A C 1
ATOM 2048 O O . GLU A 1 259 ? -4.665 30.415 -20.118 1.00 87.81 259 GLU A O 1
ATOM 2053 N N . ASN A 1 260 ? -4.213 30.533 -17.918 1.00 89.00 260 ASN A N 1
ATOM 2054 C CA . ASN A 1 260 ? -3.222 31.605 -18.002 1.00 89.00 260 ASN A CA 1
ATOM 2055 C C . ASN A 1 260 ? -1.800 31.081 -18.276 1.00 89.00 260 ASN A C 1
ATOM 2057 O O . ASN A 1 260 ? -0.913 31.872 -18.597 1.00 89.00 260 ASN A O 1
ATOM 2061 N N . LEU A 1 261 ? -1.561 29.772 -18.151 1.00 89.75 261 LEU A N 1
ATOM 2062 C CA . LEU A 1 261 ? -0.247 29.165 -18.345 1.00 89.75 261 LEU A CA 1
ATOM 2063 C C . LEU A 1 261 ? -0.073 28.658 -19.784 1.00 89.75 261 LEU A C 1
ATOM 2065 O O . LEU A 1 261 ? -0.992 28.131 -20.407 1.00 89.75 261 LEU A O 1
ATOM 2069 N N . GLU A 1 262 ? 1.139 28.786 -20.316 1.00 89.12 262 GLU A N 1
ATOM 2070 C CA . GLU A 1 262 ? 1.503 28.273 -21.639 1.00 89.12 262 GLU A CA 1
ATOM 2071 C C . GLU A 1 262 ? 2.925 27.706 -21.630 1.00 89.12 262 GLU A C 1
ATOM 2073 O O . GLU A 1 262 ? 3.871 28.381 -21.224 1.00 89.12 262 GLU A O 1
ATOM 2078 N N . ILE A 1 263 ? 3.091 26.457 -22.068 1.00 87.94 263 ILE A N 1
ATOM 2079 C CA . ILE A 1 263 ? 4.405 25.818 -22.200 1.00 87.94 263 ILE A CA 1
ATOM 2080 C C . ILE A 1 263 ? 4.991 26.161 -23.574 1.00 87.94 263 ILE A C 1
ATOM 2082 O O . ILE A 1 263 ? 4.400 25.857 -24.606 1.00 87.94 263 ILE A O 1
ATOM 2086 N N . MET A 1 264 ? 6.183 26.757 -23.589 1.00 87.75 264 MET A N 1
ATOM 2087 C CA . MET A 1 264 ? 6.895 27.125 -24.817 1.00 87.75 264 MET A CA 1
ATOM 2088 C C . MET A 1 264 ? 8.414 26.972 -24.656 1.00 87.75 264 MET A C 1
ATOM 2090 O O . MET A 1 264 ? 8.949 27.007 -23.541 1.00 87.75 264 MET A O 1
ATOM 2094 N N . THR A 1 265 ? 9.138 26.789 -25.765 1.00 86.44 265 THR A N 1
ATOM 2095 C CA . THR A 1 265 ? 10.610 26.764 -25.722 1.00 86.44 265 THR A CA 1
ATOM 2096 C C . THR A 1 265 ? 11.155 28.151 -25.378 1.00 86.44 265 THR A C 1
ATOM 2098 O O . THR A 1 265 ? 10.481 29.166 -25.581 1.00 86.44 265 THR A O 1
ATOM 2101 N N . LYS A 1 266 ? 12.387 28.224 -24.861 1.00 80.44 266 LYS A N 1
ATOM 2102 C CA . LYS A 1 266 ? 13.032 29.509 -24.559 1.00 80.44 266 LYS A CA 1
ATOM 2103 C C . LYS A 1 266 ? 13.151 30.398 -25.803 1.00 80.44 266 LYS A C 1
ATOM 2105 O O . LYS A 1 266 ? 12.953 31.604 -25.706 1.00 80.44 266 LYS A O 1
ATOM 2110 N N . GLU A 1 267 ? 13.409 29.801 -26.960 1.00 82.62 267 GLU A N 1
ATOM 2111 C CA . GLU A 1 267 ? 13.524 30.477 -28.253 1.00 82.62 267 GLU A CA 1
ATOM 2112 C C . GLU A 1 267 ? 12.174 31.044 -28.709 1.00 82.62 267 GLU A C 1
ATOM 2114 O O . GLU A 1 267 ? 12.110 32.203 -29.107 1.00 82.62 267 GLU A O 1
ATOM 2119 N N . ALA A 1 268 ? 11.090 30.266 -28.600 1.00 82.06 268 ALA A N 1
ATOM 2120 C CA . ALA A 1 268 ? 9.740 30.716 -28.946 1.00 82.06 268 ALA A CA 1
ATOM 2121 C C . ALA A 1 268 ? 9.242 31.822 -27.999 1.00 82.06 268 ALA A C 1
ATOM 2123 O O . ALA A 1 268 ? 8.696 32.827 -28.452 1.00 82.06 268 ALA A O 1
ATOM 2124 N N . HIS A 1 269 ? 9.505 31.680 -26.696 1.00 84.81 269 HIS A N 1
ATOM 2125 C CA . HIS A 1 269 ? 9.230 32.710 -25.696 1.00 84.81 269 HIS A CA 1
ATOM 2126 C C . HIS A 1 269 ? 9.969 34.015 -26.016 1.00 84.81 269 HIS A C 1
ATOM 2128 O O . HIS A 1 269 ? 9.370 35.088 -26.065 1.00 84.81 269 HIS A O 1
ATOM 2134 N N . ASP A 1 270 ? 11.275 33.941 -26.267 1.00 79.00 270 ASP A N 1
ATOM 2135 C CA . ASP A 1 270 ? 12.082 35.133 -26.526 1.00 79.00 270 ASP A CA 1
ATOM 2136 C C . ASP A 1 270 ? 11.780 35.751 -27.900 1.00 79.00 270 ASP A C 1
ATOM 2138 O O . ASP A 1 270 ? 11.871 36.971 -28.044 1.00 79.00 270 ASP A O 1
ATOM 2142 N N . ALA A 1 271 ? 11.328 34.955 -28.875 1.00 81.25 271 ALA A N 1
ATOM 2143 C CA . ALA A 1 271 ? 10.763 35.453 -30.125 1.00 81.25 271 ALA A CA 1
ATOM 2144 C C . ALA A 1 271 ? 9.444 36.210 -29.896 1.00 81.25 271 ALA A C 1
ATOM 2146 O O . ALA A 1 271 ? 9.328 37.336 -30.371 1.00 81.25 271 ALA A O 1
ATOM 2147 N N . TYR A 1 272 ? 8.500 35.660 -29.121 1.00 81.62 272 TYR A N 1
ATOM 2148 C CA . TYR A 1 272 ? 7.219 36.303 -28.785 1.00 81.62 272 TYR A CA 1
ATOM 2149 C C . TYR A 1 272 ? 7.416 37.668 -28.103 1.00 81.62 272 TYR A C 1
ATOM 2151 O O . TYR A 1 272 ? 6.895 38.685 -28.569 1.00 81.62 272 TYR A O 1
ATOM 2159 N N . HIS A 1 273 ? 8.266 37.733 -27.068 1.00 78.62 273 HIS A N 1
ATOM 2160 C CA . HIS A 1 273 ? 8.666 39.018 -26.472 1.00 78.62 273 HIS A CA 1
ATOM 2161 C C . HIS A 1 273 ? 9.416 39.903 -27.473 1.00 78.62 273 HIS A C 1
ATOM 2163 O O . HIS A 1 273 ? 9.214 41.113 -27.498 1.00 78.62 273 HIS A O 1
ATOM 2169 N N . GLY A 1 274 ? 10.255 39.322 -28.332 1.00 73.44 274 GLY A N 1
ATOM 2170 C CA . GLY A 1 274 ? 10.954 40.034 -29.400 1.00 73.44 274 GLY A CA 1
ATOM 2171 C C . GLY A 1 274 ? 10.018 40.710 -30.407 1.00 73.44 274 GLY A C 1
ATOM 2172 O O . GLY A 1 274 ? 10.330 41.809 -30.863 1.00 73.44 274 GLY A O 1
ATOM 2173 N N . GLU A 1 275 ? 8.870 40.106 -30.728 1.00 75.56 275 GLU A N 1
ATOM 2174 C CA . GLU A 1 275 ? 7.852 40.683 -31.617 1.00 75.56 275 GLU A CA 1
ATOM 2175 C C . GLU A 1 275 ? 7.094 41.831 -30.942 1.00 75.56 275 GLU A C 1
ATOM 2177 O O . GLU A 1 275 ? 6.967 42.908 -31.530 1.00 75.56 275 GLU A O 1
ATOM 2182 N N . LEU A 1 276 ? 6.690 41.651 -29.678 1.00 70.94 276 LEU A N 1
ATOM 2183 C CA . LEU A 1 276 ? 6.067 42.697 -28.850 1.00 70.94 276 LEU A CA 1
ATOM 2184 C C . LEU A 1 276 ? 6.969 43.933 -28.672 1.00 70.94 276 LEU A C 1
ATOM 2186 O O . LEU A 1 276 ? 6.471 45.043 -28.483 1.00 70.94 276 LEU A O 1
ATOM 2190 N N . MET A 1 277 ? 8.288 43.746 -28.774 1.00 69.62 277 MET A N 1
ATOM 2191 C CA . MET A 1 277 ? 9.322 44.782 -28.667 1.00 69.62 277 MET A CA 1
ATOM 2192 C C . MET A 1 277 ? 9.778 45.340 -30.036 1.00 69.62 277 MET A C 1
ATOM 2194 O O . MET A 1 277 ? 10.823 45.994 -30.120 1.00 69.62 277 MET A O 1
ATOM 2198 N N . ARG A 1 278 ? 9.031 45.113 -31.129 1.00 69.31 278 ARG A N 1
ATOM 2199 C CA . ARG A 1 278 ? 9.279 45.767 -32.434 1.00 69.31 278 ARG A CA 1
ATOM 2200 C C . ARG A 1 278 ? 8.650 47.168 -32.503 1.00 69.31 278 ARG A C 1
ATOM 2202 O O . ARG A 1 278 ? 7.756 47.519 -31.738 1.00 69.31 278 ARG A O 1
ATOM 2209 N N . GLY A 1 279 ? 9.129 47.986 -33.444 1.00 70.62 279 GLY A N 1
ATOM 2210 C CA . GLY A 1 279 ? 8.589 49.327 -33.698 1.00 70.62 279 GLY A CA 1
ATOM 2211 C C . GLY A 1 279 ? 8.769 50.292 -32.520 1.00 70.62 279 GLY A C 1
ATOM 2212 O O . GLY A 1 279 ? 9.862 50.402 -31.962 1.00 70.62 279 GLY A O 1
ATOM 2213 N N . ASP A 1 280 ? 7.700 51.001 -32.154 1.00 65.94 280 ASP A N 1
ATOM 2214 C CA . ASP A 1 280 ? 7.696 51.995 -31.068 1.00 65.94 280 ASP A CA 1
ATOM 2215 C C . ASP A 1 280 ? 7.799 51.390 -29.664 1.00 65.94 280 ASP A C 1
ATOM 2217 O O . ASP A 1 280 ? 8.300 52.039 -28.746 1.00 65.94 280 ASP A O 1
ATOM 2221 N N . ASN A 1 281 ? 7.435 50.115 -29.508 1.00 60.81 281 ASN A N 1
ATOM 2222 C CA . ASN A 1 281 ? 7.580 49.391 -28.246 1.00 60.81 281 ASN A CA 1
ATOM 2223 C C . ASN A 1 281 ? 9.032 48.983 -27.948 1.00 60.81 281 ASN A C 1
ATOM 2225 O O . ASN A 1 281 ? 9.325 48.522 -26.846 1.00 60.81 281 ASN A O 1
ATOM 2229 N N . ASN A 1 282 ? 9.956 49.167 -28.898 1.00 68.12 282 ASN A N 1
ATOM 2230 C CA . ASN A 1 282 ? 11.350 48.770 -28.749 1.00 68.12 282 ASN A CA 1
ATOM 2231 C C . ASN A 1 282 ? 12.029 49.502 -27.569 1.00 68.12 282 ASN A C 1
ATOM 2233 O O . ASN A 1 282 ? 12.171 50.733 -27.615 1.00 68.12 282 ASN A O 1
ATOM 2237 N N . PRO A 1 283 ? 12.542 48.777 -26.550 1.00 60.69 283 PRO A N 1
ATOM 2238 C CA . PRO A 1 283 ? 13.176 49.376 -25.377 1.00 60.69 283 PRO A CA 1
ATOM 2239 C C . PRO A 1 283 ? 14.347 50.303 -25.706 1.00 60.69 283 PRO A C 1
ATOM 2241 O O . PRO A 1 283 ? 14.572 51.262 -24.979 1.00 60.69 283 PRO A O 1
ATOM 2244 N N . MET A 1 284 ? 15.068 50.061 -26.805 1.00 64.75 284 MET A N 1
ATOM 2245 C CA . MET A 1 284 ? 16.194 50.886 -27.258 1.00 64.75 284 MET A CA 1
ATOM 2246 C C . MET A 1 284 ? 15.745 52.139 -28.022 1.00 64.75 284 MET A C 1
ATOM 2248 O O . MET A 1 284 ? 16.450 53.148 -28.005 1.00 64.75 284 MET A O 1
ATOM 2252 N N . ARG A 1 285 ? 14.562 52.113 -28.656 1.00 66.19 285 ARG A N 1
ATOM 2253 C CA . ARG A 1 285 ? 13.945 53.307 -29.264 1.00 66.19 285 ARG A CA 1
ATOM 2254 C C . ARG A 1 285 ? 13.415 54.235 -28.169 1.00 66.19 285 ARG A C 1
ATOM 2256 O O . ARG A 1 285 ? 13.697 55.431 -28.194 1.00 66.19 285 ARG A O 1
ATOM 2263 N N . ARG A 1 286 ? 12.767 53.651 -27.155 1.00 63.59 286 ARG A N 1
ATOM 2264 C CA . ARG A 1 286 ? 12.307 54.325 -25.929 1.00 63.59 286 ARG A CA 1
ATOM 2265 C C . ARG A 1 286 ? 13.457 54.833 -25.054 1.00 63.59 286 ARG A C 1
ATOM 2267 O O . ARG A 1 286 ? 13.405 55.963 -24.578 1.00 63.59 286 ARG A O 1
ATOM 2274 N N . ALA A 1 287 ? 14.549 54.072 -24.919 1.00 61.47 287 ALA A N 1
ATOM 2275 C CA . ALA A 1 287 ? 15.745 54.474 -24.167 1.00 61.47 287 ALA A CA 1
ATOM 2276 C C . ALA A 1 287 ? 16.325 55.824 -24.611 1.00 61.47 287 ALA A C 1
ATOM 2278 O O . ALA A 1 287 ? 16.849 56.563 -23.783 1.00 61.47 287 ALA A O 1
ATOM 2279 N N . ARG A 1 288 ? 16.189 56.178 -25.897 1.00 61.53 288 ARG A N 1
ATOM 2280 C CA . ARG A 1 288 ? 16.676 57.450 -26.453 1.00 61.53 288 ARG A CA 1
ATOM 2281 C C . ARG A 1 288 ? 15.894 58.687 -25.978 1.00 61.53 288 ARG A C 1
ATOM 2283 O O . ARG A 1 288 ? 16.311 59.799 -26.282 1.00 61.53 288 ARG A O 1
ATOM 2290 N N . ILE A 1 289 ? 14.765 58.488 -25.296 1.00 64.00 289 ILE A N 1
ATOM 2291 C CA . ILE A 1 289 ? 13.867 59.536 -24.784 1.00 64.00 289 ILE A CA 1
ATOM 2292 C C . ILE A 1 289 ? 13.688 59.394 -23.258 1.00 64.00 289 ILE A C 1
ATOM 2294 O O . ILE A 1 289 ? 13.566 60.389 -22.553 1.00 64.00 289 ILE A O 1
ATOM 2298 N N . GLU A 1 290 ? 13.703 58.161 -22.739 1.00 66.12 290 GLU A N 1
ATOM 2299 C CA . GLU A 1 290 ? 13.362 57.835 -21.345 1.00 66.12 290 GLU A CA 1
ATOM 2300 C C . GLU A 1 290 ? 14.564 57.602 -20.407 1.00 66.12 290 GLU A C 1
ATOM 2302 O O . GLU A 1 290 ? 14.370 57.474 -19.198 1.00 66.12 290 GLU A O 1
ATOM 2307 N N . TRP A 1 291 ? 15.796 57.439 -20.910 1.00 68.94 291 TRP A N 1
ATOM 2308 C CA . TRP A 1 291 ? 16.957 57.109 -20.064 1.00 68.94 291 TRP A CA 1
ATOM 2309 C C . TRP A 1 291 ? 17.889 58.310 -19.864 1.00 68.94 291 TRP A C 1
ATOM 2311 O O . TRP A 1 291 ? 18.206 59.031 -20.804 1.00 68.94 291 TRP A O 1
ATOM 2321 N N . SER A 1 292 ? 18.394 58.476 -18.637 1.00 70.00 292 SER A N 1
ATOM 2322 C CA . SER A 1 292 ? 19.423 59.469 -18.311 1.00 70.00 292 SER A CA 1
ATOM 2323 C C . SER A 1 292 ? 20.791 59.122 -18.919 1.00 70.00 292 SER A C 1
ATOM 2325 O O . SER A 1 292 ? 21.108 57.949 -19.157 1.00 70.00 292 SER A O 1
ATOM 2327 N N . GLU A 1 293 ? 21.641 60.136 -19.117 1.00 64.81 293 GLU A N 1
ATOM 2328 C CA . GLU A 1 293 ? 22.985 59.959 -19.689 1.00 64.81 293 GLU A CA 1
ATOM 2329 C C . GLU A 1 293 ? 23.855 58.955 -18.920 1.00 64.81 293 GLU A C 1
ATOM 2331 O O . GLU A 1 293 ? 24.556 58.162 -19.550 1.00 64.81 293 GLU A O 1
ATOM 2336 N N . GLU A 1 294 ? 23.781 58.915 -17.585 1.00 65.44 294 GLU A N 1
ATOM 2337 C CA . GLU A 1 294 ? 24.513 57.938 -16.761 1.00 65.44 294 GLU A CA 1
ATOM 2338 C C . GLU A 1 294 ? 24.138 56.492 -17.102 1.00 65.44 294 GLU A C 1
ATOM 2340 O O . GLU A 1 294 ? 25.009 55.645 -17.334 1.00 65.44 294 GLU A O 1
ATOM 2345 N N . LYS A 1 295 ? 22.833 56.208 -17.20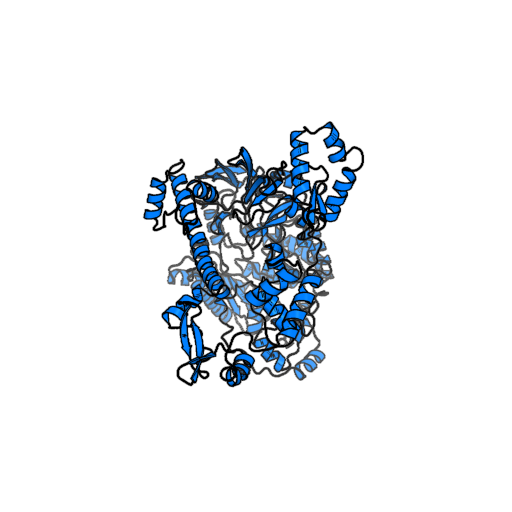4 1.00 68.81 295 LYS A N 1
ATOM 2346 C CA . LYS A 1 295 ? 22.318 54.885 -17.584 1.00 68.81 295 LYS A CA 1
ATOM 2347 C C . LYS A 1 295 ? 22.770 54.512 -19.000 1.00 68.81 295 LYS A C 1
ATOM 2349 O O . LYS A 1 295 ? 23.106 53.356 -19.267 1.00 68.81 295 LYS A O 1
ATOM 2354 N N . TRP A 1 296 ? 22.852 55.500 -19.891 1.00 65.94 296 TRP A N 1
ATOM 2355 C CA . TRP A 1 296 ? 23.312 55.325 -21.269 1.00 65.94 296 TRP A CA 1
ATOM 2356 C C . TRP A 1 296 ? 24.837 55.199 -21.412 1.00 65.94 296 TRP A C 1
ATOM 2358 O O . TRP A 1 296 ? 25.332 54.549 -22.335 1.00 65.94 296 TRP A O 1
ATOM 2368 N N . SER A 1 297 ? 25.603 55.773 -20.486 1.00 61.53 297 SER A N 1
ATOM 2369 C CA . SER A 1 297 ? 27.053 55.580 -20.366 1.00 61.53 297 SER A CA 1
ATOM 2370 C C . SER A 1 297 ? 27.379 54.165 -19.864 1.00 61.53 297 SER A C 1
ATOM 2372 O O . SER A 1 297 ? 28.159 53.442 -20.488 1.00 61.53 297 SER A O 1
ATOM 2374 N N . SER A 1 298 ? 26.674 53.708 -18.819 1.00 66.44 298 SER A N 1
ATOM 2375 C CA . SER A 1 298 ? 26.791 52.352 -18.256 1.00 66.44 298 SER A CA 1
ATOM 2376 C C . SER A 1 298 ? 26.563 51.243 -19.294 1.00 66.44 298 SER A C 1
ATOM 2378 O O . SER A 1 298 ? 27.317 50.267 -19.351 1.00 66.44 298 SER A O 1
ATOM 2380 N N . TYR A 1 299 ? 25.548 51.403 -20.152 1.00 67.31 299 TYR A N 1
ATOM 2381 C CA . TYR A 1 299 ? 25.241 50.452 -21.223 1.00 67.31 299 TYR A CA 1
ATOM 2382 C C . TYR A 1 299 ? 26.361 50.376 -22.278 1.00 67.31 299 TYR A C 1
ATOM 2384 O O . TYR A 1 299 ? 26.827 49.285 -22.612 1.00 67.31 299 TYR A O 1
ATOM 2392 N N . ARG A 1 300 ? 26.853 51.532 -22.750 1.00 59.88 300 ARG A N 1
ATOM 2393 C CA . ARG A 1 300 ? 27.956 51.612 -23.727 1.00 59.88 300 ARG A CA 1
ATOM 2394 C C . ARG A 1 300 ? 29.250 50.983 -23.204 1.00 59.88 300 ARG A C 1
ATOM 2396 O O . ARG A 1 300 ? 29.923 50.279 -23.953 1.00 59.88 300 ARG A O 1
ATOM 2403 N N . PHE A 1 301 ? 29.566 51.174 -21.922 1.00 55.91 301 PHE A N 1
ATOM 2404 C CA . PHE A 1 301 ? 30.751 50.582 -21.296 1.00 55.91 301 PHE A CA 1
ATOM 2405 C C . PHE A 1 301 ? 30.725 49.043 -21.340 1.00 55.91 301 PHE A C 1
ATOM 2407 O O . PHE A 1 301 ? 31.691 48.418 -21.776 1.00 55.91 301 PHE A O 1
ATOM 2414 N N . LYS A 1 302 ? 29.585 48.428 -20.992 1.00 59.44 302 LYS A N 1
ATOM 2415 C CA . LYS A 1 302 ? 29.393 46.966 -21.076 1.00 59.44 302 LYS A CA 1
ATOM 2416 C C . LYS A 1 302 ? 29.442 46.446 -22.514 1.00 59.44 302 LYS A C 1
ATOM 2418 O O . LYS A 1 302 ? 29.980 45.371 -22.759 1.00 59.44 302 LYS A O 1
ATOM 2423 N N . HIS A 1 303 ? 28.925 47.211 -23.475 1.00 51.28 303 HIS A N 1
ATOM 2424 C CA . HIS A 1 303 ? 28.983 46.823 -24.885 1.00 51.28 303 HIS A CA 1
ATOM 2425 C C . HIS A 1 303 ? 30.422 46.825 -25.437 1.00 51.28 303 HIS A C 1
ATOM 2427 O O . HIS A 1 303 ? 30.754 45.983 -26.269 1.00 51.28 303 HIS A O 1
ATOM 2433 N N . SER A 1 304 ? 31.275 47.727 -24.936 1.00 51.69 304 SER A N 1
ATOM 2434 C CA . SER A 1 304 ? 32.703 47.818 -25.280 1.00 51.69 304 SER A CA 1
ATOM 2435 C C . SER A 1 304 ? 33.526 46.638 -24.740 1.00 51.69 304 SER A C 1
ATOM 2437 O O . SER A 1 304 ? 34.416 46.135 -25.424 1.00 51.69 304 SER A O 1
ATOM 2439 N N . GLU A 1 305 ? 33.198 46.120 -23.549 1.00 54.84 305 GLU A N 1
ATOM 2440 C CA . GLU A 1 305 ? 33.837 44.904 -23.019 1.00 54.84 305 GLU A CA 1
ATOM 2441 C C . GLU A 1 305 ? 33.610 43.667 -23.896 1.00 54.84 305 GLU A C 1
ATOM 2443 O O . GLU A 1 305 ? 34.528 42.861 -24.052 1.00 54.84 305 GLU A O 1
ATOM 2448 N N . ASN A 1 306 ? 32.426 43.551 -24.504 1.00 53.56 306 ASN A N 1
ATOM 2449 C CA . ASN A 1 306 ? 32.038 42.398 -25.319 1.00 53.56 306 ASN A CA 1
ATOM 2450 C C . ASN A 1 306 ? 32.717 42.353 -26.707 1.00 53.56 306 ASN A C 1
ATOM 2452 O O . ASN A 1 306 ? 32.645 41.326 -27.373 1.00 53.56 306 ASN A O 1
ATOM 2456 N N . ASN A 1 307 ? 33.397 43.425 -27.137 1.00 54.09 307 ASN A N 1
ATOM 2457 C CA . ASN A 1 307 ? 34.032 43.546 -28.459 1.00 54.09 307 ASN A CA 1
ATOM 2458 C C . ASN A 1 307 ? 35.577 43.530 -28.380 1.00 54.09 307 ASN A C 1
ATOM 2460 O O . ASN A 1 307 ? 36.259 44.401 -28.921 1.00 54.09 307 ASN A O 1
ATOM 2464 N N . LYS A 1 308 ? 36.155 42.525 -27.707 1.00 47.22 308 LYS A N 1
ATOM 2465 C CA . LYS A 1 308 ? 37.615 42.306 -27.624 1.00 47.22 308 LYS A CA 1
ATOM 2466 C C . LYS A 1 308 ? 38.019 41.075 -28.447 1.00 47.22 308 LYS A C 1
ATOM 2468 O O . LYS A 1 308 ? 37.579 39.971 -28.153 1.00 47.22 308 LYS A O 1
ATOM 2473 N N . GLY A 1 309 ? 38.872 41.248 -29.459 1.00 57.84 309 GLY A N 1
ATOM 2474 C CA . GLY A 1 309 ? 39.314 40.166 -30.352 1.00 57.84 309 GLY A CA 1
ATOM 2475 C C . GLY A 1 309 ? 39.843 40.704 -31.682 1.00 57.84 309 GLY A C 1
ATOM 2476 O O . GLY A 1 309 ? 40.412 41.791 -31.710 1.00 57.84 309 GLY A O 1
ATOM 2477 N N . VAL A 1 310 ? 39.603 39.994 -32.790 1.00 52.69 310 VAL A N 1
ATOM 2478 C CA . VAL A 1 310 ? 40.015 40.411 -34.155 1.00 52.69 310 VAL A CA 1
ATOM 2479 C C . VAL A 1 310 ? 39.343 41.727 -34.608 1.00 52.69 310 VAL A C 1
ATOM 2481 O O . VAL A 1 310 ? 39.836 42.395 -35.505 1.00 52.69 310 VAL A O 1
ATOM 2484 N N . GLY A 1 311 ? 38.282 42.174 -33.924 1.00 57.06 311 GLY A N 1
ATOM 2485 C CA . GLY A 1 311 ? 37.707 43.520 -34.069 1.00 57.06 311 GLY A CA 1
ATOM 2486 C C . GLY A 1 311 ? 38.452 44.650 -33.329 1.00 57.06 311 GLY A C 1
ATOM 2487 O O . GLY A 1 311 ? 37.919 45.751 -33.235 1.00 57.06 311 GLY A O 1
ATOM 2488 N N . ASN A 1 312 ? 39.640 44.405 -32.758 1.00 50.59 312 ASN A N 1
ATOM 2489 C CA . ASN A 1 312 ? 40.413 45.387 -31.983 1.00 50.59 312 ASN A CA 1
ATOM 2490 C C . ASN A 1 312 ? 41.645 45.891 -32.760 1.00 50.59 312 ASN A C 1
ATOM 2492 O O . ASN A 1 312 ? 42.524 45.114 -33.129 1.00 50.59 312 ASN A O 1
ATOM 2496 N N . ALA A 1 313 ? 41.754 47.211 -32.931 1.00 52.56 313 ALA A N 1
ATOM 2497 C CA . ALA A 1 313 ? 42.748 47.903 -33.761 1.00 52.56 313 ALA A CA 1
ATOM 2498 C C . ALA A 1 313 ? 44.213 47.902 -33.240 1.00 52.56 313 ALA A C 1
ATOM 2500 O O . ALA A 1 313 ? 44.990 48.789 -33.584 1.00 52.56 313 ALA A O 1
ATOM 2501 N N . ARG A 1 314 ? 44.620 46.930 -32.409 1.00 52.09 314 ARG A N 1
ATOM 2502 C CA . ARG A 1 314 ? 46.004 46.767 -31.897 1.00 52.09 314 ARG A CA 1
ATOM 2503 C C . ARG A 1 314 ? 46.698 45.502 -32.432 1.00 52.09 314 ARG A C 1
ATOM 2505 O O . ARG A 1 314 ? 47.402 44.799 -31.708 1.00 52.09 314 ARG A O 1
ATOM 2512 N N . PHE A 1 315 ? 46.477 45.210 -33.710 1.00 56.31 315 PHE A N 1
ATOM 2513 C CA . PHE A 1 315 ? 47.125 44.130 -34.458 1.00 56.31 315 PHE A CA 1
ATOM 2514 C C . PHE A 1 315 ? 48.588 44.489 -34.800 1.00 56.31 315 PHE A C 1
ATOM 2516 O O . PHE A 1 315 ? 48.887 45.640 -35.097 1.00 56.31 315 PHE A O 1
ATOM 2523 N N . SER A 1 316 ? 49.511 43.519 -34.736 1.00 56.06 316 SER A N 1
ATOM 2524 C CA . SER A 1 316 ? 50.974 43.757 -34.758 1.00 56.06 316 SER A CA 1
ATOM 2525 C C . SER A 1 316 ? 51.682 43.413 -36.081 1.00 56.06 316 SER A C 1
ATOM 2527 O O . SER A 1 316 ? 52.898 43.251 -36.101 1.00 56.06 316 SER A O 1
ATOM 2529 N N . GLY A 1 317 ? 50.939 43.308 -37.186 1.00 63.53 317 GLY A N 1
ATOM 2530 C CA . GLY A 1 317 ? 51.480 43.332 -38.555 1.00 63.53 317 GLY A CA 1
ATOM 2531 C C . GLY A 1 317 ? 52.203 42.077 -39.066 1.00 63.53 317 GLY A C 1
ATOM 2532 O O . GLY A 1 317 ? 52.263 41.907 -40.274 1.00 63.53 317 GLY A O 1
ATOM 2533 N N . ILE A 1 318 ? 52.692 41.192 -38.192 1.00 65.31 318 ILE A N 1
ATOM 2534 C CA . ILE A 1 318 ? 53.282 39.888 -38.558 1.00 65.31 318 ILE A CA 1
ATOM 2535 C C . ILE A 1 318 ? 52.482 38.741 -37.932 1.00 65.31 318 ILE A C 1
ATOM 2537 O O . ILE A 1 318 ? 52.039 38.846 -36.781 1.00 65.31 318 ILE A O 1
ATOM 2541 N N . THR A 1 319 ? 52.290 37.653 -38.668 1.00 66.06 319 THR A N 1
ATOM 2542 C CA . THR A 1 319 ? 51.507 36.477 -38.264 1.00 66.06 319 THR A CA 1
ATOM 2543 C C . THR A 1 319 ? 52.329 35.479 -37.437 1.00 66.06 319 THR A C 1
ATOM 2545 O O . THR A 1 319 ? 53.523 35.660 -37.184 1.00 66.06 319 THR A O 1
ATOM 2548 N N . HIS A 1 320 ? 51.677 34.422 -36.945 1.00 65.12 320 HIS A N 1
ATOM 2549 C CA . HIS A 1 320 ? 52.358 33.339 -36.228 1.00 65.12 320 HIS A CA 1
ATOM 2550 C C . HIS A 1 320 ? 53.097 32.372 -37.160 1.00 65.12 320 HIS A C 1
ATOM 2552 O O . HIS A 1 320 ? 54.024 31.710 -36.701 1.00 65.12 320 HIS A O 1
ATOM 2558 N N . ASP A 1 321 ? 52.724 32.308 -38.439 1.00 64.94 321 ASP A N 1
ATOM 2559 C CA . ASP A 1 321 ? 53.272 31.336 -39.388 1.00 64.94 321 ASP A CA 1
ATOM 2560 C C . ASP A 1 321 ? 54.528 31.862 -40.105 1.00 64.94 321 ASP A C 1
ATOM 2562 O O . ASP A 1 321 ? 55.492 31.119 -40.264 1.00 64.94 321 ASP A O 1
ATOM 2566 N N . GLU A 1 322 ? 54.625 33.170 -40.359 1.00 70.75 322 GLU A N 1
ATOM 2567 C CA . GLU A 1 322 ? 55.869 33.802 -40.843 1.00 70.75 322 GLU A CA 1
ATOM 2568 C C . GLU A 1 322 ? 57.019 33.665 -39.822 1.00 70.75 322 GLU A C 1
ATOM 2570 O O . GLU A 1 322 ? 58.161 33.372 -40.171 1.00 70.75 322 GLU A O 1
ATOM 2575 N N . LEU A 1 323 ? 56.721 33.793 -38.521 1.00 72.06 323 LEU A N 1
ATOM 2576 C CA . LEU A 1 323 ? 57.709 33.557 -37.457 1.00 72.06 323 LEU A CA 1
ATOM 2577 C C . LEU A 1 323 ? 58.187 32.097 -37.423 1.00 72.06 323 LEU A C 1
ATOM 2579 O O . LEU A 1 323 ? 59.344 31.828 -37.100 1.00 72.06 323 LEU A O 1
ATOM 2583 N N . ARG A 1 324 ? 57.298 31.156 -37.751 1.00 74.94 324 ARG A N 1
ATOM 2584 C CA . ARG A 1 324 ? 57.572 29.716 -37.775 1.00 74.94 324 ARG A CA 1
ATOM 2585 C C . ARG A 1 324 ? 58.540 29.340 -38.903 1.00 74.94 324 ARG A C 1
ATOM 2587 O O . ARG A 1 324 ? 59.469 28.570 -38.662 1.00 74.94 324 ARG A O 1
ATOM 2594 N N . GLU A 1 325 ? 58.411 29.923 -40.094 1.00 78.44 325 GLU A N 1
ATOM 2595 C CA . GLU A 1 325 ? 59.348 29.665 -41.203 1.00 78.44 325 GLU A CA 1
ATOM 2596 C C . GLU A 1 325 ? 60.792 30.081 -40.871 1.00 78.44 325 GLU A C 1
ATOM 2598 O O . GLU A 1 325 ? 61.730 29.306 -41.079 1.00 78.44 325 GLU A O 1
ATOM 2603 N N . HIS A 1 326 ? 60.978 31.251 -40.253 1.00 80.38 326 HIS A N 1
ATOM 2604 C CA . HIS A 1 326 ? 62.300 31.734 -39.838 1.00 80.38 326 HIS A CA 1
ATOM 2605 C C . HIS A 1 326 ? 62.996 30.824 -38.808 1.00 80.38 326 HIS A C 1
ATOM 2607 O O . HIS A 1 326 ? 64.210 30.630 -38.862 1.00 80.38 326 HIS A O 1
ATOM 2613 N N . ALA A 1 327 ? 62.250 30.208 -37.888 1.00 76.12 327 ALA A N 1
ATOM 2614 C CA . ALA A 1 327 ? 62.822 29.256 -36.931 1.00 76.12 327 ALA A CA 1
ATOM 2615 C C . ALA A 1 327 ? 63.177 27.904 -37.564 1.00 76.12 327 ALA A C 1
ATOM 2617 O O . ALA A 1 327 ? 64.161 27.268 -37.174 1.00 76.12 327 ALA A O 1
ATOM 2618 N N . LEU A 1 328 ? 62.415 27.473 -38.569 1.00 76.81 328 LEU A N 1
ATOM 2619 C CA . LEU A 1 328 ? 62.721 26.282 -39.357 1.00 76.81 328 LEU A CA 1
ATOM 2620 C C . LEU A 1 328 ? 64.028 26.409 -40.146 1.00 76.81 328 LEU A C 1
ATOM 2622 O O . LEU A 1 328 ? 64.795 25.446 -40.189 1.00 76.81 328 LEU A O 1
ATOM 2626 N N . ALA A 1 329 ? 64.293 27.580 -40.733 1.00 79.56 329 ALA A N 1
ATOM 2627 C CA . ALA A 1 329 ? 65.536 27.859 -41.450 1.00 79.56 329 ALA A CA 1
ATOM 2628 C C . ALA A 1 329 ? 66.759 27.725 -40.524 1.00 79.56 329 ALA A C 1
ATOM 2630 O O . ALA A 1 329 ? 67.607 26.861 -40.757 1.00 79.56 329 ALA A O 1
ATOM 2631 N N . LEU A 1 330 ? 66.769 28.469 -39.409 1.00 79.62 330 LEU A N 1
ATOM 2632 C CA . LEU A 1 330 ? 67.834 28.431 -38.395 1.00 79.62 330 LEU A CA 1
ATOM 2633 C C . LEU A 1 330 ? 68.102 27.009 -37.869 1.00 79.62 330 LEU A C 1
ATOM 2635 O O . LEU A 1 330 ? 69.240 26.621 -37.612 1.00 79.62 330 LEU A O 1
ATOM 2639 N N . THR A 1 331 ? 67.053 26.197 -37.716 1.00 75.06 331 THR A N 1
ATOM 2640 C CA . THR A 1 331 ? 67.204 24.825 -37.208 1.00 75.06 331 THR A CA 1
ATOM 2641 C C . THR A 1 331 ? 67.844 23.875 -38.218 1.00 75.06 331 THR A C 1
ATOM 2643 O O . THR A 1 331 ? 68.626 23.002 -37.836 1.00 75.06 331 THR A O 1
ATOM 2646 N N . LYS A 1 332 ? 67.516 24.027 -39.507 1.00 73.94 332 LYS A N 1
ATOM 2647 C CA . LYS A 1 332 ? 68.095 23.210 -40.584 1.00 73.94 332 LYS A CA 1
ATOM 2648 C C . LYS A 1 332 ? 69.559 23.559 -40.844 1.00 73.94 332 LYS A C 1
ATOM 2650 O O . LYS A 1 332 ? 70.333 22.664 -41.159 1.00 73.94 332 LYS A O 1
ATOM 2655 N N . GLU A 1 333 ? 69.934 24.822 -40.654 1.00 73.44 333 GLU A N 1
ATOM 2656 C CA . GLU A 1 333 ? 71.314 25.307 -40.762 1.00 73.44 333 GLU A CA 1
ATOM 2657 C C . GLU A 1 333 ? 72.236 24.731 -39.668 1.00 73.44 333 GLU A C 1
ATOM 2659 O O . GLU A 1 333 ? 73.373 24.360 -39.946 1.00 73.44 333 GLU A O 1
ATOM 2664 N N . ILE A 1 334 ? 71.739 24.590 -38.431 1.00 71.31 334 ILE A N 1
ATOM 2665 C CA . ILE A 1 334 ? 72.549 24.181 -37.263 1.00 71.31 334 ILE A CA 1
ATOM 2666 C C . ILE A 1 334 ? 72.588 22.647 -37.054 1.00 71.31 334 ILE A C 1
ATOM 2668 O O . ILE A 1 334 ? 73.432 22.139 -36.313 1.00 71.31 334 ILE A O 1
ATOM 2672 N N . GLY A 1 335 ? 71.701 21.874 -37.694 1.00 63.44 335 GLY A N 1
ATOM 2673 C CA . GLY A 1 335 ? 71.741 20.398 -37.674 1.00 63.44 335 GLY A CA 1
ATOM 2674 C C . GLY A 1 335 ? 71.358 19.731 -36.338 1.00 63.44 335 GLY A C 1
ATOM 2675 O O . GLY A 1 335 ? 71.575 18.536 -36.144 1.00 63.44 335 GLY A O 1
ATOM 2676 N N . ARG A 1 336 ? 70.820 20.511 -35.396 1.00 70.50 336 ARG A N 1
ATOM 2677 C CA . ARG A 1 336 ? 70.279 20.106 -34.086 1.00 70.50 336 ARG A CA 1
ATOM 2678 C C . ARG A 1 336 ? 69.323 21.197 -33.596 1.00 70.50 336 ARG A C 1
ATOM 2680 O O . ARG A 1 336 ? 69.280 22.277 -34.181 1.00 70.50 336 ARG A O 1
ATOM 2687 N N . ARG A 1 337 ? 68.605 20.991 -32.482 1.00 73.12 337 ARG A N 1
ATOM 2688 C CA . ARG A 1 337 ? 67.854 22.103 -31.865 1.00 73.12 337 ARG A CA 1
ATOM 2689 C C . ARG A 1 337 ? 68.808 23.244 -31.489 1.00 73.12 337 ARG A C 1
ATOM 2691 O O . ARG A 1 337 ? 69.824 23.023 -30.820 1.00 73.12 337 ARG A O 1
ATOM 2698 N N . PHE A 1 338 ? 68.425 24.456 -31.873 1.00 70.25 338 PHE A N 1
ATOM 2699 C CA . PHE A 1 338 ? 69.043 25.699 -31.435 1.00 70.25 338 PHE A CA 1
ATOM 2700 C C . PHE A 1 338 ? 68.669 26.053 -29.980 1.00 70.25 338 PHE A C 1
ATOM 2702 O O . PHE A 1 338 ? 67.627 25.655 -29.453 1.00 70.25 338 PHE A O 1
ATOM 2709 N N . SER A 1 339 ? 69.540 26.789 -29.302 1.00 74.94 339 SER A N 1
ATOM 2710 C CA . SER A 1 339 ? 69.361 27.289 -27.938 1.00 74.94 339 SER A CA 1
ATOM 2711 C C . SER A 1 339 ? 68.750 28.698 -27.921 1.00 74.94 339 SER A C 1
ATOM 2713 O O . SER A 1 339 ? 68.691 29.389 -28.936 1.00 74.94 339 SER A O 1
ATOM 2715 N N . THR A 1 340 ? 68.327 29.176 -26.747 1.00 70.94 340 THR A N 1
ATOM 2716 C CA . THR A 1 340 ? 67.818 30.551 -26.577 1.00 70.94 340 THR A CA 1
ATOM 2717 C C . THR A 1 340 ? 68.819 31.619 -27.049 1.00 70.94 340 THR A C 1
ATOM 2719 O O . THR A 1 340 ? 68.401 32.651 -27.568 1.00 70.94 340 THR A O 1
ATOM 2722 N N . ALA A 1 341 ? 70.127 31.377 -26.896 1.00 75.12 341 ALA A N 1
ATOM 2723 C CA . ALA A 1 341 ? 71.174 32.296 -27.347 1.00 75.12 341 ALA A CA 1
ATOM 2724 C C . ALA A 1 341 ? 71.271 32.351 -28.881 1.00 75.12 341 ALA A C 1
ATOM 2726 O O . ALA A 1 341 ? 71.348 33.441 -29.449 1.00 75.12 341 ALA A O 1
ATOM 2727 N N . ASP A 1 342 ? 71.174 31.189 -29.535 1.00 76.50 342 ASP A N 1
ATOM 2728 C CA . ASP A 1 342 ? 71.235 31.053 -30.995 1.00 76.50 342 ASP A CA 1
ATOM 2729 C C . ASP A 1 342 ? 70.092 31.839 -31.681 1.00 76.50 342 ASP A C 1
ATOM 2731 O O . ASP A 1 342 ? 70.308 32.511 -32.689 1.00 76.50 342 ASP A O 1
ATOM 2735 N N . TRP A 1 343 ? 68.883 31.848 -31.097 1.00 81.94 343 TRP A N 1
ATOM 2736 C CA . TRP A 1 343 ? 67.755 32.625 -31.639 1.00 81.94 343 TRP A CA 1
ATOM 2737 C C . TRP A 1 343 ? 67.893 34.139 -31.460 1.00 81.94 343 TRP A C 1
ATOM 2739 O O . TRP A 1 343 ? 67.537 34.896 -32.361 1.00 81.94 343 TRP A O 1
ATOM 2749 N N . VAL A 1 344 ? 68.371 34.613 -30.304 1.00 79.50 344 VAL A N 1
ATOM 2750 C CA . VAL A 1 344 ? 68.452 36.063 -30.034 1.00 79.50 344 VAL A CA 1
ATOM 2751 C C . VAL A 1 344 ? 69.460 36.747 -30.962 1.00 79.50 344 VAL A C 1
ATOM 2753 O O . VAL A 1 344 ? 69.229 37.891 -31.357 1.00 79.50 344 VAL A O 1
ATOM 2756 N N . ALA A 1 345 ? 70.527 36.045 -31.360 1.00 80.50 345 ALA A N 1
ATOM 2757 C CA . ALA A 1 345 ? 71.440 36.502 -32.406 1.00 80.50 345 ALA A CA 1
ATOM 2758 C C . ALA A 1 345 ? 70.716 36.629 -33.762 1.00 80.50 345 ALA A C 1
ATOM 2760 O O . ALA A 1 345 ? 70.616 37.729 -34.306 1.00 80.50 345 ALA A O 1
ATOM 2761 N N . TYR A 1 346 ? 70.115 35.534 -34.237 1.00 82.56 346 TYR A N 1
ATOM 2762 C CA . TYR A 1 346 ? 69.412 35.456 -35.523 1.00 82.56 346 TYR A CA 1
ATOM 2763 C C . TYR A 1 346 ? 68.265 36.479 -35.661 1.00 82.56 346 TYR A C 1
ATOM 2765 O O . TYR A 1 346 ? 68.140 37.168 -36.677 1.00 82.56 346 TYR A O 1
ATOM 2773 N N . ALA A 1 347 ? 67.452 36.647 -34.612 1.00 77.50 347 ALA A N 1
ATOM 2774 C CA . ALA A 1 347 ? 66.309 37.561 -34.606 1.00 77.50 347 ALA A CA 1
ATOM 2775 C C . ALA A 1 347 ? 66.704 39.050 -34.594 1.00 77.50 347 ALA A C 1
ATOM 2777 O O . ALA A 1 347 ? 65.927 39.890 -35.054 1.00 77.50 347 ALA A O 1
ATOM 2778 N N . ARG A 1 348 ? 67.892 39.395 -34.073 1.00 80.25 348 ARG A N 1
ATOM 2779 C CA . ARG A 1 348 ? 68.396 40.779 -34.053 1.00 80.25 348 ARG A CA 1
ATOM 2780 C C . ARG A 1 348 ? 68.838 41.249 -35.442 1.00 80.25 348 ARG A C 1
ATOM 2782 O O . ARG A 1 348 ? 68.660 42.422 -35.751 1.00 80.25 348 ARG A O 1
ATOM 2789 N N . GLU A 1 349 ? 69.367 40.343 -36.258 1.00 81.44 349 GLU A N 1
ATOM 2790 C CA . GLU A 1 349 ? 69.843 40.616 -37.620 1.00 81.44 349 GLU A CA 1
ATOM 2791 C C . GLU A 1 349 ? 68.690 40.729 -38.637 1.00 81.44 349 GLU A C 1
ATOM 2793 O O . GLU A 1 349 ? 68.740 41.550 -39.546 1.00 81.44 349 GLU A O 1
ATOM 2798 N N . HIS A 1 350 ? 67.598 39.987 -38.418 1.00 75.75 350 HIS A N 1
ATOM 2799 C CA . HIS A 1 350 ? 66.435 39.925 -39.317 1.00 75.75 350 HIS A CA 1
ATOM 2800 C C . HIS A 1 350 ? 65.257 40.839 -38.911 1.00 75.75 350 HIS A C 1
ATOM 2802 O O . HIS A 1 350 ? 64.164 40.737 -39.463 1.00 75.75 350 HIS A O 1
ATOM 2808 N N . THR A 1 351 ? 65.448 41.766 -37.964 1.00 75.25 351 THR A N 1
ATOM 2809 C CA . THR A 1 351 ? 64.399 42.697 -37.468 1.00 75.25 351 THR A CA 1
ATOM 2810 C C . THR A 1 351 ? 63.173 42.020 -36.817 1.00 75.25 351 THR A C 1
ATOM 2812 O O . THR A 1 351 ? 62.080 42.589 -36.768 1.00 75.25 351 THR A O 1
ATOM 2815 N N . LEU A 1 352 ? 63.341 40.812 -36.269 1.00 76.81 352 LEU A N 1
ATOM 2816 C CA . LEU A 1 352 ? 62.259 40.002 -35.695 1.00 76.81 352 LEU A CA 1
ATOM 2817 C C . LEU A 1 352 ? 62.086 40.207 -34.170 1.00 76.81 352 LEU A C 1
ATOM 2819 O O . LEU A 1 352 ? 62.986 40.707 -33.487 1.00 76.81 352 LEU A O 1
ATOM 2823 N N . PRO A 1 353 ? 60.941 39.798 -33.579 1.00 70.44 353 PRO A N 1
ATOM 2824 C CA . PRO A 1 353 ? 60.717 39.878 -32.135 1.00 70.44 353 PRO A CA 1
ATOM 2825 C C . PRO A 1 353 ? 61.688 38.983 -31.341 1.00 70.44 353 PRO A C 1
ATOM 2827 O O . PRO A 1 353 ? 61.511 37.769 -31.252 1.00 70.44 353 PRO A O 1
ATOM 2830 N N . GLN A 1 354 ? 62.689 39.598 -30.702 1.00 76.62 354 GLN A N 1
ATOM 2831 C CA . GLN A 1 354 ? 63.694 38.918 -29.859 1.00 76.62 354 GLN A CA 1
ATOM 2832 C C . GLN A 1 354 ? 63.099 38.281 -28.585 1.00 76.62 354 GLN A C 1
ATOM 2834 O O . GLN A 1 354 ? 63.718 37.418 -27.968 1.00 76.62 354 GLN A O 1
ATOM 2839 N N . SER A 1 355 ? 61.895 38.694 -28.179 1.00 66.88 355 SER A N 1
ATOM 2840 C CA . SER A 1 355 ? 61.090 38.031 -27.148 1.00 66.88 355 SER A CA 1
ATOM 2841 C C . SER A 1 355 ? 59.600 38.169 -27.471 1.00 66.88 355 SER A C 1
ATOM 2843 O O . SER A 1 355 ? 59.184 39.086 -28.183 1.00 66.88 355 SER A O 1
ATOM 2845 N N . PHE A 1 356 ? 58.782 37.240 -26.976 1.00 72.38 356 PHE A N 1
ATOM 2846 C CA . PHE A 1 356 ? 57.348 37.192 -27.276 1.00 72.38 356 PHE A CA 1
ATOM 2847 C C . PHE A 1 356 ? 56.514 37.803 -26.142 1.00 72.38 356 PHE A C 1
ATOM 2849 O O . PHE A 1 356 ? 56.833 37.626 -24.968 1.00 72.38 356 PHE A O 1
ATOM 2856 N N . SER A 1 357 ? 55.418 38.492 -26.479 1.00 63.53 357 SER A N 1
ATOM 2857 C CA . SER A 1 357 ? 54.424 38.970 -25.504 1.00 63.53 357 SER A CA 1
ATOM 2858 C C . SER A 1 357 ? 53.614 37.803 -24.929 1.00 63.53 357 SER A C 1
ATOM 2860 O O . SER A 1 357 ? 53.538 36.761 -25.569 1.00 63.53 357 SER A O 1
ATOM 2862 N N . LYS A 1 358 ? 52.968 37.960 -23.761 1.00 58.50 358 LYS A N 1
ATOM 2863 C CA . LYS A 1 358 ? 52.256 36.853 -23.088 1.00 58.50 358 LYS A CA 1
ATOM 2864 C C . LYS A 1 358 ? 51.284 36.109 -24.017 1.00 58.50 358 LYS A C 1
ATOM 2866 O O . LYS A 1 358 ? 51.437 34.914 -24.200 1.00 58.50 358 LYS A O 1
ATOM 2871 N N . TRP A 1 359 ? 50.430 36.832 -24.745 1.00 56.78 359 TRP A N 1
ATOM 2872 C CA . TRP A 1 359 ? 49.528 36.240 -25.742 1.00 56.78 359 TRP A CA 1
ATOM 2873 C C . TRP A 1 359 ? 50.265 35.474 -26.862 1.00 56.78 359 TRP A C 1
ATOM 2875 O O . TRP A 1 359 ? 49.815 34.406 -27.257 1.00 56.78 359 TRP A O 1
ATOM 2885 N N . ARG A 1 360 ? 51.429 35.946 -27.344 1.00 64.50 360 ARG A N 1
ATOM 2886 C CA . ARG A 1 360 ? 52.261 35.184 -28.300 1.00 64.50 360 ARG A CA 1
ATOM 2887 C C . ARG A 1 360 ? 52.989 34.007 -27.653 1.00 64.50 360 ARG A C 1
ATOM 2889 O O . ARG A 1 360 ? 53.156 32.988 -28.308 1.00 64.50 360 ARG A O 1
ATOM 2896 N N . GLN A 1 361 ? 53.396 34.102 -26.388 1.00 63.84 361 GLN A N 1
ATOM 2897 C CA . GLN A 1 361 ? 53.939 32.965 -25.636 1.00 63.84 361 GLN A CA 1
ATOM 2898 C C . GLN A 1 361 ? 52.873 31.871 -25.477 1.00 63.84 361 GLN A C 1
ATOM 2900 O O . GLN A 1 361 ? 53.182 30.706 -25.710 1.00 63.84 361 GLN A O 1
ATOM 2905 N N . ASP A 1 362 ? 51.623 32.260 -25.213 1.00 57.22 362 ASP A N 1
ATOM 2906 C CA . ASP A 1 362 ? 50.464 31.366 -25.114 1.00 57.22 362 ASP A CA 1
ATOM 2907 C C . ASP A 1 362 ? 50.117 30.674 -26.461 1.00 57.22 362 ASP A C 1
ATOM 2909 O O . ASP A 1 362 ? 49.490 29.620 -26.451 1.00 57.22 362 ASP A O 1
ATOM 2913 N N . HIS A 1 363 ? 50.542 31.220 -27.617 1.00 55.28 363 HIS A N 1
ATOM 2914 C CA . HIS A 1 363 ? 50.265 30.666 -28.964 1.00 55.28 363 HIS A CA 1
ATOM 2915 C C . HIS A 1 363 ? 51.484 30.045 -29.690 1.00 55.28 363 HIS A C 1
ATOM 2917 O O . HIS A 1 363 ? 51.306 29.246 -30.611 1.00 55.28 363 HIS A O 1
ATOM 2923 N N . LEU A 1 364 ? 52.717 30.407 -29.313 1.00 66.50 364 LEU A N 1
ATOM 2924 C CA . LEU A 1 364 ? 53.977 29.930 -29.918 1.00 66.50 364 LEU A CA 1
ATOM 2925 C C . LEU A 1 364 ? 54.888 29.168 -28.932 1.00 66.50 364 LEU A C 1
ATOM 2927 O O . LEU A 1 364 ? 55.968 28.728 -29.315 1.00 66.50 364 LEU A O 1
ATOM 2931 N N . GLY A 1 365 ? 54.477 28.998 -27.671 1.00 60.44 365 GLY A N 1
ATOM 2932 C CA . GLY A 1 365 ? 55.173 28.167 -26.675 1.00 60.44 365 GLY A CA 1
ATOM 2933 C C . GLY A 1 365 ? 56.375 28.822 -25.980 1.00 60.44 365 GLY A C 1
ATOM 2934 O O . GLY A 1 365 ? 57.154 28.137 -25.315 1.00 60.44 365 GLY A O 1
ATOM 2935 N N . GLY A 1 366 ? 56.557 30.138 -26.128 1.00 70.62 366 GLY A N 1
ATOM 2936 C CA . GLY A 1 366 ? 57.737 30.850 -25.622 1.00 70.62 366 GLY A CA 1
ATOM 2937 C C . GLY A 1 366 ? 59.043 30.384 -26.282 1.00 70.62 366 GLY A C 1
ATOM 2938 O O . GLY A 1 366 ? 59.035 29.565 -27.191 1.00 70.62 366 GLY A O 1
ATOM 2939 N N . MET A 1 367 ? 60.194 30.902 -25.845 1.00 69.19 367 MET A N 1
ATOM 2940 C CA . MET A 1 367 ? 61.436 30.739 -26.619 1.00 69.19 367 MET A CA 1
ATOM 2941 C C . MET A 1 367 ? 61.927 29.283 -26.710 1.00 69.19 367 MET A C 1
ATOM 2943 O O . MET A 1 367 ? 62.340 28.821 -27.770 1.00 69.19 367 MET A O 1
ATOM 2947 N N . ILE A 1 368 ? 61.806 28.529 -25.613 1.00 69.50 368 ILE A N 1
ATOM 2948 C CA . ILE A 1 368 ? 62.164 27.104 -25.562 1.00 69.50 368 ILE A CA 1
ATOM 2949 C C . ILE A 1 368 ? 61.138 26.252 -26.321 1.00 69.50 368 ILE A C 1
ATOM 2951 O O . ILE A 1 368 ? 61.534 25.311 -27.006 1.00 69.50 368 ILE A O 1
ATOM 2955 N N . GLY A 1 369 ? 59.840 26.567 -26.232 1.00 67.69 369 GLY A N 1
ATOM 2956 C CA . GLY A 1 369 ? 58.795 25.853 -26.973 1.00 67.69 369 GLY A CA 1
ATOM 2957 C C . GLY A 1 369 ? 58.869 26.107 -28.476 1.00 67.69 369 GLY A C 1
ATOM 2958 O O . GLY A 1 369 ? 58.678 25.181 -29.248 1.00 67.69 369 GLY A O 1
ATOM 2959 N N . PHE A 1 370 ? 59.251 27.313 -28.886 1.00 72.62 370 PHE A N 1
ATOM 2960 C CA . PHE A 1 370 ? 59.455 27.706 -30.277 1.00 72.62 370 PHE A CA 1
ATOM 2961 C C . PHE A 1 370 ? 60.734 27.091 -30.880 1.00 72.62 370 PHE A C 1
ATOM 2963 O O . PHE A 1 370 ? 60.706 26.593 -32.003 1.00 72.62 370 PHE A O 1
ATOM 2970 N N . ALA A 1 371 ? 61.823 27.003 -30.106 1.00 70.38 371 ALA A N 1
ATOM 2971 C CA . ALA A 1 371 ? 63.018 26.244 -30.489 1.00 70.38 371 ALA A CA 1
ATOM 2972 C C . ALA A 1 371 ? 62.743 24.735 -30.603 1.00 70.38 371 ALA A C 1
ATOM 2974 O O . ALA A 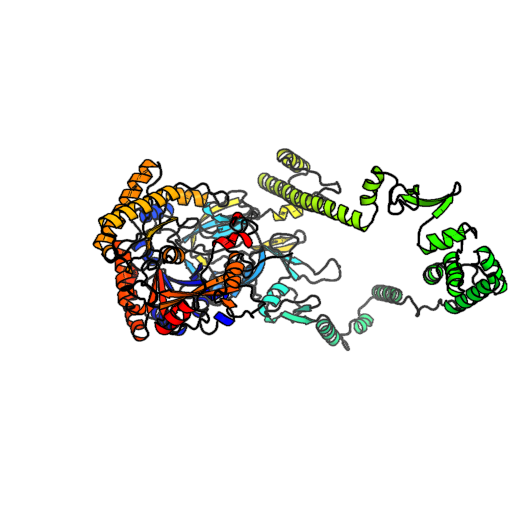1 371 ? 63.170 24.084 -31.556 1.00 70.38 371 ALA A O 1
ATOM 2975 N N . LYS A 1 372 ? 61.995 24.166 -29.646 1.00 68.00 372 LYS A N 1
ATOM 2976 C CA . LYS A 1 372 ? 61.558 22.761 -29.691 1.00 68.00 372 LYS A CA 1
ATOM 2977 C C . LYS A 1 372 ? 60.593 22.504 -30.851 1.00 68.00 372 LYS A C 1
ATOM 2979 O O . LYS A 1 372 ? 60.743 21.491 -31.520 1.00 68.00 372 LYS A O 1
ATOM 2984 N N . TRP A 1 373 ? 59.670 23.426 -31.127 1.00 68.75 373 TRP A N 1
ATOM 2985 C CA . TRP A 1 373 ? 58.767 23.384 -32.280 1.00 68.75 373 TRP A CA 1
ATOM 2986 C C . TRP A 1 373 ? 59.567 23.314 -33.586 1.00 68.75 373 TRP A C 1
ATOM 2988 O O . TRP A 1 373 ? 59.358 22.393 -34.369 1.00 68.75 373 TRP A O 1
ATOM 2998 N N . ALA A 1 374 ? 60.564 24.182 -33.769 1.00 69.75 374 ALA A N 1
ATOM 2999 C CA . ALA A 1 374 ? 61.363 24.192 -34.990 1.00 69.75 374 ALA A CA 1
ATOM 3000 C C . ALA A 1 374 ? 62.255 22.942 -35.147 1.00 69.75 374 ALA A C 1
ATOM 3002 O O . ALA A 1 374 ? 62.366 22.414 -36.250 1.00 69.75 374 ALA A O 1
ATOM 3003 N N . ALA A 1 375 ? 62.814 22.395 -34.059 1.00 68.12 375 ALA A N 1
ATOM 3004 C CA . ALA A 1 375 ? 63.532 21.109 -34.081 1.00 68.12 375 ALA A CA 1
ATOM 3005 C C . ALA A 1 375 ? 62.641 19.898 -34.348 1.00 68.12 375 ALA A C 1
ATOM 3007 O O . ALA A 1 375 ? 63.066 18.997 -35.072 1.00 68.12 375 ALA A O 1
ATOM 3008 N N . LEU A 1 376 ? 61.400 19.904 -33.853 1.00 59.19 376 LEU A N 1
ATOM 3009 C CA . LEU A 1 376 ? 60.391 18.930 -34.265 1.00 59.19 376 LEU A CA 1
ATOM 3010 C C . LEU A 1 376 ? 60.094 19.052 -35.764 1.00 59.19 376 LEU A C 1
ATOM 3012 O O . LEU A 1 376 ? 60.072 18.051 -36.468 1.00 59.19 376 LEU A O 1
ATOM 3016 N N . THR A 1 377 ? 59.874 20.272 -36.261 1.00 65.06 377 THR A N 1
ATOM 3017 C CA . THR A 1 377 ? 59.473 20.499 -37.661 1.00 65.06 377 THR A CA 1
ATOM 3018 C C . THR A 1 377 ? 60.651 20.372 -38.652 1.00 65.06 377 THR A C 1
ATOM 3020 O O . THR A 1 377 ? 60.430 20.238 -39.854 1.00 65.06 377 THR A O 1
ATOM 3023 N N . ALA A 1 378 ? 61.901 20.354 -38.168 1.00 63.31 378 ALA A N 1
ATOM 3024 C CA . ALA A 1 378 ? 63.112 20.075 -38.952 1.00 63.31 378 ALA A CA 1
ATOM 3025 C C . ALA A 1 378 ? 63.637 18.625 -38.833 1.00 63.31 378 ALA A C 1
ATOM 3027 O O . ALA A 1 378 ? 64.420 18.219 -39.688 1.00 63.31 378 ALA A O 1
ATOM 3028 N N . GLY A 1 379 ? 63.193 17.844 -37.836 1.00 57.28 379 GLY A N 1
ATOM 3029 C CA . GLY A 1 379 ? 63.406 16.389 -37.767 1.00 57.28 379 GLY A CA 1
ATOM 3030 C C . GLY A 1 379 ? 64.648 15.889 -37.008 1.00 57.28 379 GLY A C 1
ATOM 3031 O O . GLY A 1 379 ? 65.273 14.934 -37.461 1.00 57.28 379 GLY A O 1
ATOM 3032 N N . PHE A 1 380 ? 65.014 16.493 -35.867 1.00 58.53 380 PHE A N 1
ATOM 3033 C CA . PHE A 1 380 ? 66.181 16.074 -35.056 1.00 58.53 380 PHE A CA 1
ATOM 3034 C C . PHE A 1 380 ? 65.819 15.552 -33.648 1.00 58.53 380 PHE A C 1
ATOM 3036 O O . PHE A 1 380 ? 64.902 16.060 -33.006 1.00 58.53 380 PHE A O 1
ATOM 3043 N N . GLU A 1 381 ? 66.601 14.595 -33.123 1.00 51.88 381 GLU A N 1
ATOM 3044 C CA . GLU A 1 381 ? 66.369 13.924 -31.826 1.00 51.88 381 GLU A CA 1
ATOM 3045 C C . GLU A 1 381 ? 67.500 14.121 -30.788 1.00 51.88 381 GLU A C 1
ATOM 3047 O O . GLU A 1 381 ? 68.649 14.399 -31.130 1.00 51.88 381 GLU A O 1
ATOM 3052 N N . HIS A 1 382 ? 67.179 13.890 -29.505 1.00 58.34 382 HIS A N 1
ATOM 3053 C CA . HIS A 1 382 ? 68.057 14.048 -28.320 1.00 58.34 382 HIS A CA 1
ATOM 3054 C C . HIS A 1 382 ? 68.581 15.463 -28.134 1.00 58.34 382 HIS A C 1
ATOM 3056 O O . HIS A 1 382 ? 69.757 15.757 -27.953 1.00 58.34 382 HIS A O 1
ATOM 3062 N N . VAL A 1 383 ? 67.581 16.323 -28.147 1.00 57.16 383 VAL A N 1
ATOM 3063 C CA . VAL A 1 383 ? 67.585 17.774 -28.145 1.00 57.16 383 VAL A CA 1
ATOM 3064 C C . VAL A 1 383 ? 68.284 18.418 -26.923 1.00 57.16 383 VAL A C 1
ATOM 3066 O O . VAL A 1 383 ? 68.480 19.635 -26.944 1.00 57.16 383 VAL A O 1
ATOM 3069 N N . ASP A 1 384 ? 68.711 17.638 -25.916 1.00 48.72 384 ASP A N 1
ATOM 3070 C CA . ASP A 1 384 ? 69.314 18.114 -24.656 1.00 48.72 384 ASP A CA 1
ATOM 3071 C C . ASP A 1 384 ? 70.527 17.271 -24.067 1.00 48.72 384 ASP A C 1
ATOM 3073 O O . ASP A 1 384 ? 71.030 17.706 -23.037 1.00 48.72 384 ASP A O 1
ATOM 3077 N N . GLU A 1 385 ? 71.067 16.148 -24.635 1.00 55.50 385 GLU A N 1
ATOM 3078 C CA . GLU A 1 385 ? 72.036 15.216 -23.915 1.00 55.50 385 GLU A CA 1
ATOM 3079 C C . GLU A 1 385 ? 73.212 14.497 -24.703 1.00 55.50 385 GLU A C 1
ATOM 3081 O O . GLU A 1 385 ? 73.322 14.639 -25.921 1.00 55.50 385 GLU A O 1
ATOM 3086 N N . ASP A 1 386 ? 74.125 13.736 -24.028 1.00 53.72 386 ASP A N 1
ATOM 3087 C CA . ASP A 1 386 ? 75.390 13.115 -24.572 1.00 53.72 386 ASP A CA 1
ATOM 3088 C C . ASP A 1 386 ? 75.179 11.975 -25.597 1.00 53.72 386 ASP A C 1
ATOM 3090 O O . ASP A 1 386 ? 74.566 10.981 -25.230 1.00 53.72 386 ASP A O 1
ATOM 3094 N N . PRO A 1 387 ? 75.798 11.994 -26.803 1.00 56.34 387 PRO A N 1
ATOM 3095 C CA . PRO A 1 387 ? 75.578 11.061 -27.927 1.00 56.34 387 PRO A CA 1
ATOM 3096 C C . PRO A 1 387 ? 75.592 9.525 -27.725 1.00 56.34 387 PRO A C 1
ATOM 3098 O O . PRO A 1 387 ? 74.988 8.835 -28.555 1.00 56.34 387 PRO A O 1
ATOM 3101 N N . ARG A 1 388 ? 76.258 8.947 -26.709 1.00 52.31 388 ARG A N 1
ATOM 3102 C CA . ARG A 1 388 ? 76.297 7.473 -26.490 1.00 52.31 388 ARG A CA 1
ATOM 3103 C C . ARG A 1 388 ? 75.661 7.019 -25.192 1.00 52.31 388 ARG A C 1
ATOM 3105 O O . ARG A 1 388 ? 75.129 5.906 -25.179 1.00 52.31 388 ARG A O 1
ATOM 3112 N N . LEU A 1 389 ? 75.604 7.894 -24.188 1.00 54.69 389 LEU A N 1
ATOM 3113 C CA . LEU A 1 389 ? 74.474 7.905 -23.260 1.00 54.69 389 LEU A CA 1
ATOM 3114 C C . LEU A 1 389 ? 73.208 7.779 -24.091 1.00 54.69 389 LEU A C 1
ATOM 3116 O O . LEU A 1 389 ? 72.559 6.740 -24.083 1.00 54.69 389 LEU A O 1
ATOM 3120 N N . VAL A 1 390 ? 73.036 8.743 -24.992 1.00 55.91 390 VAL A N 1
ATOM 3121 C CA . VAL A 1 390 ? 72.113 8.797 -26.117 1.00 55.91 390 VAL A CA 1
ATOM 3122 C C . VAL A 1 390 ? 72.195 7.582 -27.037 1.00 55.91 390 VAL A C 1
ATOM 3124 O O . VAL A 1 390 ? 71.288 7.480 -27.810 1.00 55.91 390 VAL A O 1
ATOM 3127 N N . LYS A 1 391 ? 73.050 6.549 -26.962 1.00 57.34 391 LYS A N 1
ATOM 3128 C CA . LYS A 1 391 ? 72.742 5.288 -27.694 1.00 57.34 391 LYS A CA 1
ATOM 3129 C C . LYS A 1 391 ? 71.797 4.361 -26.918 1.00 57.34 391 LYS A C 1
ATOM 3131 O O . LYS A 1 391 ? 70.934 3.735 -27.530 1.00 57.34 391 LYS A O 1
ATOM 3136 N N . SER A 1 392 ? 71.891 4.328 -25.591 1.00 57.03 392 SER A N 1
ATOM 3137 C CA . SER A 1 392 ? 70.954 3.597 -24.720 1.00 57.03 392 SER A CA 1
ATOM 3138 C C . SER A 1 392 ? 69.839 4.486 -24.175 1.00 57.03 392 SER A C 1
ATOM 3140 O O . SER A 1 392 ? 68.798 3.970 -23.809 1.00 57.03 392 SER A O 1
ATOM 3142 N N . TYR A 1 393 ? 70.019 5.802 -24.217 1.00 56.34 393 TYR A N 1
ATOM 3143 C CA . TYR A 1 393 ? 69.006 6.842 -24.109 1.00 56.34 393 TYR A CA 1
ATOM 3144 C C . TYR A 1 393 ? 68.294 7.008 -25.480 1.00 56.34 393 TYR A C 1
ATOM 3146 O O . TYR A 1 393 ? 67.082 6.943 -25.480 1.00 56.34 393 TYR A O 1
ATOM 3154 N N . ARG A 1 394 ? 68.905 6.946 -26.690 1.00 59.19 394 ARG A N 1
ATOM 3155 C CA . ARG A 1 394 ? 68.110 6.763 -27.959 1.00 59.19 394 ARG A CA 1
ATOM 3156 C C . ARG A 1 394 ? 67.207 5.547 -27.841 1.00 59.19 394 ARG A C 1
ATOM 3158 O O . ARG A 1 394 ? 66.092 5.615 -28.308 1.00 59.19 394 ARG A O 1
ATOM 3165 N N . LYS A 1 395 ? 67.640 4.475 -27.168 1.00 55.06 395 LYS A N 1
ATOM 3166 C CA . LYS A 1 395 ? 66.791 3.312 -26.894 1.00 55.06 395 LYS A CA 1
ATOM 3167 C C . LYS A 1 395 ? 65.767 3.556 -25.775 1.00 55.06 395 LYS A C 1
ATOM 3169 O O . LYS A 1 395 ? 64.584 3.588 -26.064 1.00 55.06 395 LYS A O 1
ATOM 3174 N N . TYR A 1 396 ? 66.169 3.750 -24.523 1.00 59.34 396 TYR A N 1
ATOM 3175 C CA . TYR A 1 396 ? 65.246 3.838 -23.387 1.00 59.34 396 TYR A CA 1
ATOM 3176 C C . TYR A 1 396 ? 64.519 5.185 -23.266 1.00 59.34 396 TYR A C 1
ATOM 3178 O O . TYR A 1 396 ? 63.435 5.220 -22.704 1.00 59.34 396 TYR A O 1
ATOM 3186 N N . THR A 1 397 ? 65.024 6.249 -23.886 1.00 53.09 397 THR A N 1
ATOM 3187 C CA . THR A 1 397 ? 64.307 7.508 -24.165 1.00 53.09 397 THR A CA 1
ATOM 3188 C C . THR A 1 397 ? 63.480 7.423 -25.462 1.00 53.09 397 THR A C 1
ATOM 3190 O O . THR A 1 397 ? 62.552 8.212 -25.596 1.00 53.09 397 THR A O 1
ATOM 3193 N N . SER A 1 398 ? 63.699 6.443 -26.366 1.00 50.22 398 SER A N 1
ATOM 3194 C CA . SER A 1 398 ? 62.655 6.020 -27.339 1.00 50.22 398 SER A CA 1
ATOM 3195 C C . SER A 1 398 ? 61.578 5.125 -26.713 1.00 50.22 398 SER A C 1
ATOM 3197 O O . SER A 1 398 ? 60.430 5.167 -27.140 1.00 50.22 398 SER A O 1
ATOM 3199 N N . GLU A 1 399 ? 61.912 4.373 -25.658 1.00 55.25 399 GLU A N 1
ATOM 3200 C CA . GLU A 1 399 ? 60.968 3.585 -24.844 1.00 55.25 399 GLU A CA 1
ATOM 3201 C C . GLU A 1 399 ? 60.351 4.408 -23.683 1.00 55.25 399 GLU A C 1
ATOM 3203 O O . GLU A 1 399 ? 59.507 3.899 -22.949 1.00 55.25 399 GLU A O 1
ATOM 3208 N N . GLY A 1 400 ? 60.722 5.689 -23.538 1.00 52.44 400 GLY A N 1
ATOM 3209 C CA . GLY A 1 400 ? 60.046 6.682 -22.689 1.00 52.44 400 GLY A CA 1
ATOM 3210 C C . GLY A 1 400 ? 60.467 6.790 -21.213 1.00 52.44 400 GLY A C 1
ATOM 3211 O O . GLY A 1 400 ? 59.707 7.345 -20.420 1.00 52.44 400 GLY A O 1
ATOM 3212 N N . TYR A 1 401 ? 61.640 6.298 -20.814 1.00 65.56 401 TYR A N 1
ATOM 3213 C CA . TYR A 1 401 ? 62.122 6.369 -19.429 1.00 65.56 401 TYR A CA 1
ATOM 3214 C C . TYR A 1 401 ? 63.060 7.567 -19.180 1.00 65.56 401 TYR A C 1
ATOM 3216 O O . TYR A 1 401 ? 63.986 7.817 -19.952 1.00 65.56 401 TYR A O 1
ATOM 3224 N N . ASP A 1 402 ? 62.840 8.282 -18.067 1.00 63.06 402 ASP A N 1
ATOM 3225 C CA . ASP A 1 402 ? 63.752 9.307 -17.529 1.00 63.06 402 ASP A CA 1
ATOM 3226 C C . ASP A 1 402 ? 64.986 8.609 -16.949 1.00 63.06 402 ASP A C 1
ATOM 3228 O O . ASP A 1 402 ? 64.993 8.192 -15.789 1.00 63.06 402 ASP A O 1
ATOM 3232 N N . CYS A 1 403 ? 65.983 8.369 -17.799 1.00 61.88 403 CYS A N 1
ATOM 3233 C CA . CYS A 1 403 ? 67.215 7.700 -17.413 1.00 61.88 403 CYS A CA 1
ATOM 3234 C C . CYS A 1 403 ? 68.408 8.614 -17.649 1.00 61.88 403 CYS A C 1
ATOM 3236 O O . CYS A 1 403 ? 68.803 8.815 -18.797 1.00 61.88 403 CYS A O 1
ATOM 3238 N N . GLU A 1 404 ? 69.039 9.070 -16.573 1.00 57.38 404 GLU A N 1
ATOM 3239 C CA . GLU A 1 404 ? 70.414 9.549 -16.659 1.00 57.38 404 GLU A CA 1
ATOM 3240 C C . GLU A 1 404 ? 71.351 8.327 -16.566 1.00 57.38 404 GLU A C 1
ATOM 3242 O O . GLU A 1 404 ? 70.997 7.277 -16.018 1.00 57.38 404 GLU A O 1
ATOM 3247 N N . ILE A 1 405 ? 72.548 8.408 -17.143 1.00 58.59 405 ILE A N 1
ATOM 3248 C CA . ILE A 1 405 ? 73.569 7.386 -16.892 1.00 58.59 405 ILE A CA 1
ATOM 3249 C C . ILE A 1 405 ? 74.481 7.917 -15.795 1.00 58.59 405 ILE A C 1
ATOM 3251 O O . ILE A 1 405 ? 75.311 8.789 -16.045 1.00 58.59 405 ILE A O 1
ATOM 3255 N N . ALA A 1 406 ? 74.322 7.362 -14.597 1.00 58.16 406 ALA A N 1
ATOM 3256 C CA . ALA A 1 406 ? 75.131 7.653 -13.420 1.00 58.16 406 ALA A CA 1
ATOM 3257 C C . ALA A 1 406 ? 75.813 6.367 -12.924 1.00 58.16 406 ALA A C 1
ATOM 3259 O O . ALA A 1 406 ? 75.299 5.263 -13.111 1.00 58.16 406 ALA A O 1
ATOM 3260 N N . ASP A 1 407 ? 77.012 6.502 -12.352 1.00 54.91 407 ASP A N 1
ATOM 3261 C CA . ASP A 1 407 ? 77.860 5.397 -11.870 1.00 54.91 407 ASP A CA 1
ATOM 3262 C C . ASP A 1 407 ? 78.025 4.223 -12.862 1.00 54.91 407 ASP A C 1
ATOM 3264 O O . ASP A 1 407 ? 78.071 3.049 -12.497 1.00 54.91 407 ASP A O 1
ATOM 3268 N N . GLY A 1 408 ? 78.126 4.545 -14.158 1.00 56.53 408 GLY A N 1
ATOM 3269 C CA . GLY A 1 408 ? 78.350 3.568 -15.231 1.00 56.53 408 GLY A CA 1
ATOM 3270 C C . GLY A 1 408 ? 77.125 2.728 -15.615 1.00 56.53 408 GLY A C 1
ATOM 3271 O O . GLY A 1 408 ? 77.248 1.833 -16.453 1.00 56.53 408 GLY A O 1
ATOM 3272 N N . ALA A 1 409 ? 75.948 3.019 -15.055 1.00 56.25 409 ALA A N 1
ATOM 3273 C CA . ALA A 1 409 ? 74.700 2.318 -15.335 1.00 56.25 409 ALA A CA 1
ATOM 3274 C C . ALA A 1 409 ? 73.606 3.285 -15.807 1.00 56.25 409 ALA A C 1
ATOM 3276 O O . ALA A 1 409 ? 73.528 4.428 -15.367 1.00 56.25 409 ALA A O 1
ATOM 3277 N N . LEU A 1 410 ? 72.720 2.814 -16.689 1.00 62.69 410 LEU A N 1
ATOM 3278 C CA . LEU A 1 410 ? 71.498 3.541 -17.027 1.00 62.69 410 LEU A CA 1
ATOM 3279 C C . LEU A 1 410 ? 70.510 3.399 -15.865 1.00 62.69 410 LEU A C 1
ATOM 3281 O O . LEU A 1 410 ? 69.833 2.376 -15.724 1.00 62.69 410 LEU A O 1
ATOM 3285 N N . VAL A 1 411 ? 70.483 4.418 -15.010 1.00 68.06 411 VAL A N 1
ATOM 3286 C CA . VAL A 1 411 ? 69.612 4.505 -13.841 1.00 68.06 411 VAL A CA 1
ATOM 3287 C C . VAL A 1 411 ? 68.411 5.362 -14.191 1.00 68.06 411 VAL A C 1
ATOM 3289 O O . VAL A 1 411 ? 68.528 6.442 -14.755 1.00 68.06 411 VAL A O 1
ATOM 3292 N N . ILE A 1 412 ? 67.222 4.874 -13.867 1.00 66.12 412 ILE A N 1
ATOM 3293 C CA . ILE A 1 412 ? 65.996 5.624 -14.091 1.00 66.12 412 ILE A CA 1
ATOM 3294 C C . ILE A 1 412 ? 65.832 6.559 -12.901 1.00 66.12 412 ILE A C 1
ATOM 3296 O O . ILE A 1 412 ? 65.657 6.127 -11.755 1.00 66.12 412 ILE A O 1
ATOM 3300 N N . HIS A 1 413 ? 65.935 7.851 -13.170 1.00 70.56 413 HIS A N 1
ATOM 3301 C CA . HIS A 1 413 ? 65.771 8.880 -12.169 1.00 70.56 413 HIS A CA 1
ATOM 3302 C C . HIS A 1 413 ? 64.282 9.096 -12.013 1.00 70.56 413 HIS A C 1
ATOM 3304 O O . HIS A 1 413 ? 63.591 9.604 -12.887 1.00 70.56 413 HIS A O 1
ATOM 3310 N N . LYS A 1 414 ? 63.752 8.652 -10.875 1.00 63.75 414 LYS A N 1
ATOM 3311 C CA . LYS A 1 414 ? 62.364 8.906 -10.540 1.00 63.75 414 LYS A CA 1
ATOM 3312 C C . LYS A 1 414 ? 62.312 9.927 -9.435 1.00 63.75 414 LYS A C 1
ATOM 3314 O O . LYS A 1 414 ? 62.813 9.730 -8.330 1.00 63.75 414 LYS A O 1
ATOM 3319 N N . ARG A 1 415 ? 61.620 11.031 -9.689 1.00 66.50 415 ARG A N 1
ATOM 3320 C CA . ARG A 1 415 ? 61.036 11.747 -8.562 1.00 66.50 415 ARG A CA 1
ATOM 3321 C C . ARG A 1 415 ? 59.911 10.908 -8.014 1.00 66.50 415 ARG A C 1
ATOM 3323 O O . ARG A 1 415 ? 59.051 10.416 -8.737 1.00 66.50 415 ARG A O 1
ATOM 3330 N N . CYS A 1 416 ? 59.896 10.795 -6.700 1.00 73.69 416 CYS A N 1
ATOM 3331 C CA . CYS A 1 416 ? 58.662 10.454 -6.037 1.00 73.69 416 CYS A CA 1
ATOM 3332 C C . CYS A 1 416 ? 57.633 11.524 -6.370 1.00 73.69 416 CYS A C 1
ATOM 3334 O O . CYS A 1 416 ? 57.885 12.706 -6.133 1.00 73.69 416 CYS A O 1
ATOM 3336 N N . GLU A 1 417 ? 56.446 11.098 -6.779 1.00 69.19 417 GLU A N 1
ATOM 3337 C CA . GLU A 1 417 ? 55.310 11.953 -7.151 1.00 69.19 417 GLU A CA 1
ATOM 3338 C C . GLU A 1 417 ? 54.689 12.713 -5.947 1.00 69.19 417 GLU A C 1
ATOM 3340 O O . GLU A 1 417 ? 53.489 12.974 -5.909 1.00 69.19 417 GLU A O 1
ATOM 3345 N N . VAL A 1 418 ? 55.467 12.947 -4.874 1.00 64.38 418 VAL A N 1
ATOM 3346 C CA . VAL A 1 418 ? 54.951 13.253 -3.530 1.00 64.38 418 VAL A CA 1
ATOM 3347 C C . VAL A 1 418 ? 55.936 13.940 -2.579 1.00 64.38 418 VAL A C 1
ATOM 3349 O O . VAL A 1 418 ? 55.616 14.984 -2.020 1.00 64.38 418 VAL A O 1
ATOM 3352 N N . CYS A 1 419 ? 57.101 13.330 -2.316 1.00 72.38 419 CYS A N 1
ATOM 3353 C CA . CYS A 1 419 ? 58.179 13.974 -1.557 1.00 72.38 419 CYS A CA 1
ATOM 3354 C C . CYS A 1 419 ? 59.007 14.892 -2.463 1.00 72.38 419 CYS A C 1
ATOM 3356 O O . CYS A 1 419 ? 59.762 15.715 -1.959 1.00 72.38 419 CYS A O 1
ATOM 3358 N N . SER A 1 420 ? 58.879 14.723 -3.786 1.00 63.19 420 SER A N 1
ATOM 3359 C CA . SER A 1 420 ? 59.647 15.383 -4.846 1.00 63.19 420 SER A CA 1
ATOM 3360 C C . SER A 1 420 ? 61.167 15.211 -4.762 1.00 63.19 420 SER A C 1
ATOM 3362 O O . SER A 1 420 ? 61.862 15.631 -5.685 1.00 63.19 420 SER A O 1
ATOM 3364 N N . SER A 1 421 ? 61.693 14.539 -3.730 1.00 63.34 421 SER A N 1
ATOM 3365 C CA . SER A 1 421 ? 63.072 14.073 -3.722 1.00 63.34 421 SER A CA 1
ATOM 3366 C C . SER A 1 421 ? 63.253 13.028 -4.819 1.00 63.34 421 SER A C 1
ATOM 3368 O O . SER A 1 421 ? 62.428 12.122 -5.004 1.00 63.34 421 SER A O 1
ATOM 3370 N N . THR A 1 422 ? 64.337 13.189 -5.564 1.00 68.31 422 THR A N 1
ATOM 3371 C CA . THR A 1 422 ? 64.836 12.205 -6.516 1.00 68.31 422 THR A CA 1
ATOM 3372 C C . THR A 1 422 ? 65.239 10.942 -5.768 1.00 68.31 422 THR A C 1
ATOM 3374 O O . THR A 1 422 ? 65.894 11.002 -4.728 1.00 68.31 422 THR A O 1
ATOM 3377 N N . PHE A 1 423 ? 64.814 9.797 -6.287 1.00 70.06 423 PHE A N 1
ATOM 3378 C CA . PHE A 1 423 ? 65.290 8.488 -5.876 1.00 70.06 423 PHE A CA 1
ATOM 3379 C C . PHE A 1 423 ? 65.625 7.698 -7.142 1.00 70.06 423 PHE A C 1
ATOM 3381 O O . PHE A 1 423 ? 64.904 7.748 -8.140 1.00 70.06 423 PHE A O 1
ATOM 3388 N N . THR A 1 424 ? 66.758 7.013 -7.128 1.00 66.50 424 THR A N 1
ATOM 3389 C CA . THR A 1 424 ? 67.219 6.245 -8.279 1.00 66.50 424 THR A CA 1
ATOM 3390 C C . THR A 1 424 ? 66.556 4.876 -8.290 1.00 66.50 424 THR A C 1
ATOM 3392 O O . THR A 1 424 ? 66.322 4.258 -7.247 1.00 66.50 424 THR A O 1
ATOM 3395 N N . THR A 1 425 ? 66.200 4.399 -9.479 1.00 65.12 425 THR A N 1
ATOM 3396 C CA . THR A 1 425 ? 65.631 3.067 -9.660 1.00 65.12 425 THR A CA 1
ATOM 3397 C C . THR A 1 425 ? 66.236 2.395 -10.886 1.00 65.12 425 THR A C 1
ATOM 3399 O O . THR A 1 425 ? 66.618 3.049 -11.852 1.00 65.12 425 THR A O 1
ATOM 3402 N N . SER A 1 426 ? 66.379 1.076 -10.853 1.00 64.44 426 SER A N 1
ATOM 3403 C CA . SER A 1 426 ? 66.884 0.314 -11.994 1.00 64.44 426 SER A CA 1
ATOM 3404 C C . SER A 1 426 ? 65.795 0.126 -13.056 1.00 64.44 426 SER A C 1
ATOM 3406 O O . SER A 1 426 ? 64.601 0.143 -12.751 1.00 64.44 426 SER A O 1
ATOM 3408 N N . ILE A 1 427 ? 66.198 -0.182 -14.294 1.00 66.06 427 ILE A N 1
ATOM 3409 C CA . ILE A 1 427 ? 65.284 -0.554 -15.396 1.00 66.06 427 ILE A CA 1
ATOM 3410 C C . ILE A 1 427 ? 64.320 -1.695 -14.996 1.00 66.06 427 ILE A C 1
ATOM 3412 O O . ILE A 1 427 ? 63.180 -1.758 -15.454 1.00 66.06 427 ILE A O 1
ATOM 3416 N N . SER A 1 428 ? 64.727 -2.592 -14.094 1.00 65.19 428 SER A N 1
ATOM 3417 C CA . SER A 1 428 ? 63.867 -3.670 -13.588 1.00 65.19 428 SER A CA 1
ATOM 3418 C C . SER A 1 428 ? 62.735 -3.206 -12.657 1.00 65.19 428 SER A C 1
ATOM 3420 O O . SER A 1 428 ? 61.722 -3.890 -12.572 1.00 65.19 428 SER A O 1
ATOM 3422 N N . SER A 1 429 ? 62.866 -2.051 -11.994 1.00 65.31 429 SER A N 1
ATOM 3423 C CA . SER A 1 429 ? 61.903 -1.530 -10.998 1.00 65.31 429 SER A CA 1
ATOM 3424 C C . SER A 1 429 ? 61.117 -0.305 -11.499 1.00 65.31 429 SER A C 1
ATOM 3426 O O . SER A 1 429 ? 60.521 0.445 -10.722 1.00 65.31 429 SER A O 1
ATOM 3428 N N . ARG A 1 430 ? 61.108 -0.107 -12.822 1.00 64.62 430 ARG A N 1
ATOM 3429 C CA . ARG A 1 430 ? 60.703 1.120 -13.522 1.00 64.62 430 ARG A CA 1
ATOM 3430 C C . ARG A 1 430 ? 59.230 1.540 -13.418 1.00 64.62 430 ARG A C 1
ATOM 3432 O O . ARG A 1 430 ? 58.900 2.617 -13.899 1.00 64.62 430 ARG A O 1
ATOM 3439 N N . GLU A 1 431 ? 58.366 0.777 -12.749 1.00 68.56 431 GLU A N 1
ATOM 3440 C CA . GLU A 1 431 ? 56.953 1.136 -12.500 1.00 68.56 431 GLU A CA 1
ATOM 3441 C C . GLU A 1 431 ? 56.707 1.762 -11.110 1.00 68.56 431 GLU A C 1
ATOM 3443 O O . GLU A 1 431 ? 55.654 2.352 -10.847 1.00 68.56 431 GLU A O 1
ATOM 3448 N N . HIS A 1 432 ? 57.690 1.718 -10.204 1.00 71.19 432 HIS A N 1
ATOM 3449 C CA . HIS A 1 432 ? 57.571 2.400 -8.914 1.00 71.19 432 HIS A CA 1
ATOM 3450 C C . HIS A 1 432 ? 57.532 3.923 -9.074 1.00 71.19 432 HIS A C 1
ATOM 3452 O O . HIS A 1 432 ? 58.103 4.487 -10.003 1.00 71.19 432 HIS A O 1
ATOM 3458 N N . SER A 1 433 ? 56.809 4.594 -8.180 1.00 62.53 433 SER A N 1
ATOM 3459 C CA . SER A 1 433 ? 56.398 5.999 -8.349 1.00 62.53 433 SER A CA 1
ATOM 3460 C C . SER A 1 433 ? 56.502 6.835 -7.060 1.00 62.53 433 SER A C 1
ATOM 3462 O O . SER A 1 433 ? 56.172 8.023 -7.038 1.00 62.53 433 SER A O 1
ATOM 3464 N N . VAL A 1 434 ? 56.991 6.239 -5.963 1.00 74.25 434 VAL A N 1
ATOM 3465 C CA . VAL A 1 434 ? 57.155 6.911 -4.664 1.00 74.25 434 VAL A CA 1
ATOM 3466 C C . VAL A 1 434 ? 58.459 6.531 -3.956 1.00 74.25 434 VAL A C 1
ATOM 3468 O O . VAL A 1 434 ? 58.868 5.378 -4.003 1.00 74.25 434 VAL A O 1
ATOM 3471 N N . CYS A 1 435 ? 59.074 7.491 -3.252 1.00 72.81 435 CYS A N 1
ATOM 3472 C CA . CYS A 1 435 ? 60.363 7.332 -2.557 1.00 72.81 435 CYS A CA 1
ATOM 3473 C C . CYS A 1 435 ? 60.281 6.414 -1.323 1.00 72.81 435 CYS A C 1
ATOM 3475 O O . CYS A 1 435 ? 61.296 5.922 -0.847 1.00 72.81 435 CYS A O 1
ATOM 3477 N N . SER A 1 436 ? 59.088 6.246 -0.743 1.00 72.75 436 SER A N 1
ATOM 3478 C CA . SER A 1 436 ? 58.862 5.510 0.509 1.00 72.75 436 SER A CA 1
ATOM 3479 C C . SER A 1 436 ? 57.367 5.293 0.771 1.00 72.75 436 SER A C 1
ATOM 3481 O O . SER A 1 436 ? 56.523 5.979 0.187 1.00 72.75 436 SER A O 1
ATOM 3483 N N . GLN A 1 437 ? 57.016 4.408 1.711 1.00 70.94 437 GLN A N 1
ATOM 3484 C CA . GLN A 1 437 ? 55.620 4.129 2.090 1.00 70.94 437 GLN A CA 1
ATOM 3485 C C . GLN A 1 437 ? 54.879 5.362 2.643 1.00 70.94 437 GLN A C 1
ATOM 3487 O O . GLN A 1 437 ? 53.707 5.587 2.332 1.00 70.94 437 GLN A O 1
ATOM 3492 N N . SER A 1 438 ? 55.566 6.209 3.419 1.00 74.69 438 SER A N 1
ATOM 3493 C CA . SER A 1 438 ? 55.005 7.475 3.922 1.00 74.69 438 SER A CA 1
ATOM 3494 C C . SER A 1 438 ? 54.665 8.442 2.783 1.00 74.69 438 SER A C 1
ATOM 3496 O O . SER A 1 438 ? 53.745 9.255 2.897 1.00 74.69 438 SER A O 1
ATOM 3498 N N . CYS A 1 439 ? 55.359 8.307 1.653 1.00 72.25 439 CYS A N 1
ATOM 3499 C CA . CYS A 1 439 ? 55.086 9.048 0.436 1.00 72.25 439 CYS A CA 1
ATOM 3500 C C . CYS A 1 439 ? 54.031 8.358 -0.432 1.00 72.25 439 CYS A C 1
ATOM 3502 O O . CYS A 1 439 ? 53.162 9.054 -0.932 1.00 72.25 439 CYS A O 1
ATOM 3504 N N . GLY A 1 440 ? 53.964 7.024 -0.486 1.00 73.75 440 GLY A N 1
ATOM 3505 C CA . GLY A 1 440 ? 52.798 6.293 -1.012 1.00 73.75 440 GLY A CA 1
ATOM 3506 C C . GLY A 1 440 ? 51.475 6.808 -0.434 1.00 73.75 440 GLY A C 1
ATOM 3507 O O . GLY A 1 440 ? 50.579 7.213 -1.177 1.00 73.75 440 GLY A O 1
ATOM 3508 N N . ASN A 1 441 ? 51.403 6.925 0.895 1.00 70.75 441 ASN A N 1
ATOM 3509 C CA . ASN A 1 441 ? 50.246 7.492 1.594 1.00 70.75 441 ASN A CA 1
ATOM 3510 C C . ASN A 1 441 ? 49.984 8.959 1.238 1.00 70.75 441 ASN A C 1
ATOM 3512 O O . ASN A 1 441 ? 48.833 9.357 1.069 1.00 70.75 441 ASN A O 1
ATOM 3516 N N . ARG A 1 442 ? 51.043 9.766 1.112 1.00 66.31 442 ARG A N 1
ATOM 3517 C CA . ARG A 1 442 ? 50.951 11.187 0.760 1.00 66.31 442 ARG A CA 1
ATOM 3518 C C . ARG A 1 442 ? 50.593 11.375 -0.737 1.00 66.31 442 ARG A C 1
ATOM 3520 O O . ARG A 1 442 ? 49.960 12.372 -1.058 1.00 66.31 442 ARG A O 1
ATOM 3527 N N . ARG A 1 443 ? 50.846 10.397 -1.633 1.00 68.94 443 ARG A N 1
ATOM 3528 C CA . ARG A 1 443 ? 50.466 10.439 -3.069 1.00 68.94 443 ARG A CA 1
ATOM 3529 C C . ARG A 1 443 ? 48.963 10.476 -3.267 1.00 68.94 443 ARG A C 1
ATOM 3531 O O . ARG A 1 443 ? 48.468 11.236 -4.093 1.00 68.94 443 ARG A O 1
ATOM 3538 N N . ALA A 1 444 ? 48.245 9.689 -2.470 1.00 63.22 444 ALA A N 1
ATOM 3539 C CA . ALA A 1 444 ? 46.785 9.664 -2.453 1.00 63.22 444 ALA A CA 1
ATOM 3540 C C . ALA A 1 444 ? 46.161 11.012 -2.024 1.00 63.22 444 ALA A C 1
ATOM 3542 O O . ALA A 1 444 ? 44.951 11.180 -2.114 1.00 63.22 444 ALA A O 1
ATOM 3543 N N . TRP A 1 445 ? 46.979 11.967 -1.567 1.00 63.53 445 TRP A N 1
ATOM 3544 C CA . TRP A 1 445 ? 46.596 13.345 -1.256 1.00 63.53 445 TRP A CA 1
ATOM 3545 C C . TRP A 1 445 ? 47.178 14.387 -2.234 1.00 63.53 445 TRP A C 1
ATOM 3547 O O . TRP A 1 445 ? 46.926 15.577 -2.048 1.00 63.53 445 TRP A O 1
ATOM 3557 N N . VAL A 1 446 ? 47.943 13.962 -3.251 1.00 61.94 446 VAL A N 1
ATOM 3558 C CA . VAL A 1 446 ? 48.614 14.824 -4.251 1.00 61.94 446 VAL A CA 1
ATOM 3559 C C . VAL A 1 446 ? 48.073 14.598 -5.669 1.00 61.94 446 VAL A C 1
ATOM 3561 O O . VAL A 1 446 ? 47.816 15.577 -6.362 1.00 61.94 446 VAL A O 1
ATOM 3564 N N . ASN A 1 447 ? 47.856 13.347 -6.096 1.00 66.62 447 ASN A N 1
ATOM 3565 C CA . ASN A 1 447 ? 47.230 13.031 -7.391 1.00 66.62 447 ASN A CA 1
ATOM 3566 C C . ASN A 1 447 ? 45.818 13.657 -7.447 1.00 66.62 447 ASN A C 1
ATOM 3568 O O . ASN A 1 447 ? 45.028 13.306 -6.575 1.00 66.62 447 ASN A O 1
ATOM 3572 N N . PRO A 1 448 ? 45.480 14.545 -8.407 1.00 65.44 448 PRO A N 1
ATOM 3573 C CA . PRO A 1 448 ? 44.225 15.297 -8.379 1.00 65.44 448 PRO A CA 1
ATOM 3574 C C . PRO A 1 448 ? 42.975 14.423 -8.335 1.00 65.44 448 PRO A C 1
ATOM 3576 O O . PRO A 1 448 ? 42.162 14.644 -7.451 1.00 65.44 448 PRO A O 1
ATOM 3579 N N . GLU A 1 449 ? 42.860 13.405 -9.190 1.00 64.00 449 GLU A N 1
ATOM 3580 C CA . GLU A 1 449 ? 41.683 12.526 -9.254 1.00 64.00 449 GLU A CA 1
ATOM 3581 C C . GLU A 1 449 ? 41.524 11.690 -7.982 1.00 64.00 449 GLU A C 1
ATOM 3583 O O . GLU A 1 449 ? 40.461 11.695 -7.380 1.00 64.00 449 GLU A O 1
ATOM 3588 N N . LYS A 1 450 ? 42.585 11.031 -7.494 1.00 63.81 450 LYS A N 1
ATOM 3589 C CA . LYS A 1 450 ? 42.515 10.216 -6.261 1.00 63.81 450 LYS A CA 1
ATOM 3590 C C . LYS A 1 450 ? 42.407 11.058 -4.995 1.00 63.81 450 LYS A C 1
ATOM 3592 O O . LYS A 1 450 ? 41.845 10.615 -3.995 1.00 63.81 450 LYS A O 1
ATOM 3597 N N . ARG A 1 451 ? 42.947 12.277 -5.025 1.00 68.88 451 ARG A N 1
ATOM 3598 C CA . ARG A 1 451 ? 42.758 13.287 -3.982 1.00 68.88 451 ARG A CA 1
ATOM 3599 C C . ARG A 1 451 ? 41.333 13.814 -4.025 1.00 68.88 451 ARG A C 1
ATOM 3601 O O . ARG A 1 451 ? 40.781 14.020 -2.960 1.00 68.88 451 ARG A O 1
ATOM 3608 N N . GLU A 1 452 ? 40.746 14.031 -5.195 1.00 68.50 452 GLU A N 1
ATOM 3609 C CA . GLU A 1 452 ? 39.357 14.456 -5.364 1.00 68.50 452 GLU A CA 1
ATOM 3610 C C . GLU A 1 452 ? 38.391 13.331 -5.003 1.00 68.50 452 GLU A C 1
ATOM 3612 O O . GLU A 1 452 ? 37.437 13.601 -4.302 1.00 68.50 452 GLU A O 1
ATOM 3617 N N . GLU A 1 453 ? 38.693 12.073 -5.318 1.00 68.81 453 GLU A N 1
ATOM 3618 C CA . GLU A 1 453 ? 37.965 10.876 -4.882 1.00 68.81 453 GLU A CA 1
ATOM 3619 C C . GLU A 1 453 ? 38.040 10.697 -3.355 1.00 68.81 453 GLU A C 1
ATOM 3621 O O . GLU A 1 453 ? 37.014 10.544 -2.692 1.00 68.81 453 GLU A O 1
ATOM 3626 N N . ARG A 1 454 ? 39.232 10.806 -2.744 1.00 69.50 454 ARG A N 1
ATOM 3627 C CA . ARG A 1 454 ? 39.373 10.782 -1.274 1.00 69.50 454 ARG A CA 1
ATOM 3628 C C . ARG A 1 454 ? 38.746 11.988 -0.600 1.00 69.50 454 ARG A C 1
ATOM 3630 O O . ARG A 1 454 ? 38.113 11.828 0.439 1.00 69.50 454 ARG A O 1
ATOM 3637 N N . LEU A 1 455 ? 38.928 13.187 -1.146 1.00 72.00 455 LEU A N 1
ATOM 3638 C CA . LEU A 1 455 ? 38.269 14.386 -0.646 1.00 72.00 455 LEU A CA 1
ATOM 3639 C C . LEU A 1 455 ? 36.767 14.290 -0.875 1.00 72.00 455 LEU A C 1
ATOM 3641 O O . LEU A 1 455 ? 36.055 14.778 -0.024 1.00 72.00 455 LEU A O 1
ATOM 3645 N N . ALA A 1 456 ? 36.265 13.642 -1.923 1.00 72.62 456 ALA A N 1
ATOM 3646 C CA . ALA A 1 456 ? 34.844 13.409 -2.145 1.00 72.62 456 ALA A CA 1
ATOM 3647 C C . ALA A 1 456 ? 34.304 12.392 -1.144 1.00 72.62 456 ALA A C 1
ATOM 3649 O O . ALA A 1 456 ? 33.293 12.680 -0.527 1.00 72.62 456 ALA A O 1
ATOM 3650 N N . GLY A 1 457 ? 34.996 11.281 -0.878 1.00 70.81 457 GLY A N 1
ATOM 3651 C CA . GLY A 1 457 ? 34.611 10.325 0.167 1.00 70.81 457 GLY A CA 1
ATOM 3652 C C . GLY A 1 457 ? 34.641 10.937 1.572 1.00 70.81 457 GLY A C 1
ATOM 3653 O O . GLY A 1 457 ? 33.702 10.777 2.348 1.00 70.81 457 GLY A O 1
ATOM 3654 N N . ILE A 1 458 ? 35.676 11.718 1.892 1.00 72.94 458 ILE A N 1
ATOM 3655 C CA . ILE A 1 458 ? 35.801 12.425 3.177 1.00 72.94 458 ILE A CA 1
ATOM 3656 C C . ILE A 1 458 ? 34.824 13.600 3.263 1.00 72.94 458 ILE A C 1
ATOM 3658 O O . ILE A 1 458 ? 34.243 13.825 4.319 1.00 72.94 458 ILE A O 1
ATOM 3662 N N . ASN A 1 459 ? 34.594 14.339 2.177 1.00 70.56 459 ASN A N 1
ATOM 3663 C CA . ASN A 1 459 ? 33.597 15.404 2.131 1.00 70.56 459 ASN A CA 1
ATOM 3664 C C . ASN A 1 459 ? 32.192 14.825 2.195 1.00 70.56 459 ASN A C 1
ATOM 3666 O O . ASN A 1 459 ? 31.396 15.428 2.891 1.00 70.56 459 ASN A O 1
ATOM 3670 N N . ALA A 1 460 ? 31.911 13.673 1.580 1.00 71.00 460 ALA A N 1
ATOM 3671 C CA . ALA A 1 460 ? 30.640 12.956 1.655 1.00 71.00 460 ALA A CA 1
ATOM 3672 C C . ALA A 1 460 ? 30.379 12.461 3.078 1.00 71.00 460 ALA A C 1
ATOM 3674 O O . ALA A 1 460 ? 29.352 12.815 3.643 1.00 71.00 460 ALA A O 1
ATOM 3675 N N . ALA A 1 461 ? 31.339 11.782 3.715 1.00 69.38 461 ALA A N 1
ATOM 3676 C CA . ALA A 1 461 ? 31.238 11.401 5.127 1.00 69.38 461 ALA A CA 1
ATOM 3677 C C . ALA A 1 461 ? 31.095 12.633 6.045 1.00 69.38 461 ALA A C 1
ATOM 3679 O O . ALA A 1 461 ? 30.281 12.652 6.967 1.00 69.38 461 ALA A O 1
ATOM 3680 N N . HIS A 1 462 ? 31.828 13.717 5.767 1.00 72.12 462 HIS A N 1
ATOM 3681 C CA . HIS A 1 462 ? 31.645 14.988 6.464 1.00 72.12 462 HIS A CA 1
ATOM 3682 C C . HIS A 1 462 ? 30.327 15.687 6.108 1.00 72.12 462 HIS A C 1
ATOM 3684 O O . HIS A 1 462 ? 29.873 16.485 6.917 1.00 72.12 462 HIS A O 1
ATOM 3690 N N . ASP A 1 463 ? 29.743 15.505 4.923 1.00 71.06 463 ASP A N 1
ATOM 3691 C CA . ASP A 1 463 ? 28.474 16.105 4.481 1.00 71.06 463 ASP A CA 1
ATOM 3692 C C . ASP A 1 463 ? 27.311 15.352 5.114 1.00 71.06 463 ASP A C 1
ATOM 3694 O O . ASP A 1 463 ? 26.401 15.994 5.619 1.00 71.06 463 ASP A O 1
ATOM 3698 N N . GLU A 1 464 ? 27.382 14.026 5.190 1.00 70.25 464 GLU A N 1
ATOM 3699 C CA . GLU A 1 464 ? 26.463 13.163 5.927 1.00 70.25 464 GLU A CA 1
ATOM 3700 C C . GLU A 1 464 ? 26.511 13.470 7.430 1.00 70.25 464 GLU A C 1
ATOM 3702 O O . GLU A 1 464 ? 25.483 13.799 8.028 1.00 70.25 464 GLU A O 1
ATOM 3707 N N . TYR A 1 465 ? 27.709 13.515 8.029 1.00 76.69 465 TYR A N 1
ATOM 3708 C CA . TYR A 1 465 ? 27.881 13.954 9.417 1.00 76.69 465 TYR A CA 1
ATOM 3709 C C . TYR A 1 465 ? 27.406 15.399 9.629 1.00 76.69 465 TYR A C 1
ATOM 3711 O O . TYR A 1 465 ? 26.729 15.683 10.615 1.00 76.69 465 TYR A O 1
ATOM 3719 N N . ARG A 1 466 ? 27.688 16.326 8.697 1.00 75.69 466 ARG A N 1
ATOM 3720 C CA . ARG A 1 466 ? 27.163 17.703 8.754 1.00 75.69 466 ARG A CA 1
ATOM 3721 C C . ARG A 1 466 ? 25.645 17.726 8.628 1.00 75.69 466 ARG A C 1
ATOM 3723 O O . ARG A 1 466 ? 25.037 18.521 9.325 1.00 75.69 466 ARG A O 1
ATOM 3730 N N . VAL A 1 467 ? 25.020 16.914 7.779 1.00 73.69 467 VAL A N 1
ATOM 3731 C CA . VAL A 1 467 ? 23.556 16.831 7.652 1.00 73.69 467 VAL A CA 1
ATOM 3732 C C . VAL A 1 467 ? 22.960 16.324 8.962 1.00 73.69 467 VAL A C 1
ATOM 3734 O O . VAL A 1 467 ? 22.160 17.042 9.552 1.00 73.69 467 VAL A O 1
ATOM 3737 N N . SER A 1 468 ? 23.434 15.194 9.488 1.00 76.31 468 SER A N 1
ATOM 3738 C CA . SER A 1 468 ? 22.994 14.652 10.782 1.00 76.31 468 SER A CA 1
ATOM 3739 C C . SER A 1 468 ? 23.156 15.669 11.925 1.00 76.31 468 SER A C 1
ATOM 3741 O O . SER A 1 468 ? 22.191 16.012 12.614 1.00 76.31 468 SER A O 1
ATOM 3743 N N . LEU A 1 469 ? 24.344 16.274 12.059 1.00 81.38 469 LEU A N 1
ATOM 3744 C CA . LEU A 1 469 ? 24.616 17.300 13.069 1.00 81.38 469 LEU A CA 1
ATOM 3745 C C . LEU A 1 469 ? 23.761 18.566 12.867 1.00 81.38 469 LEU A C 1
ATOM 3747 O O . LEU A 1 469 ? 23.358 19.190 13.848 1.00 81.38 469 LEU A O 1
ATOM 3751 N N . ARG A 1 470 ? 23.443 18.943 11.618 1.00 79.50 470 ARG A N 1
ATOM 3752 C CA . ARG A 1 470 ? 22.562 20.081 11.291 1.00 79.50 470 ARG A CA 1
ATOM 3753 C C . ARG A 1 470 ? 21.159 19.864 11.835 1.00 79.50 470 ARG A C 1
ATOM 3755 O O . ARG A 1 470 ? 20.582 20.788 12.407 1.00 79.50 470 ARG A O 1
ATOM 3762 N N . GLU A 1 471 ? 20.619 18.665 11.646 1.00 75.75 471 GLU A N 1
ATOM 3763 C CA . GLU A 1 471 ? 19.281 18.303 12.108 1.00 75.75 471 GLU A CA 1
ATOM 3764 C C . GLU A 1 471 ? 19.223 18.241 13.637 1.00 75.75 471 GLU A C 1
ATOM 3766 O O . GLU A 1 471 ? 18.325 18.832 14.237 1.00 75.75 471 GLU A O 1
ATOM 3771 N N . GLN A 1 472 ? 20.225 17.629 14.278 1.00 80.62 472 GLN A N 1
ATOM 3772 C CA . GLN A 1 472 ? 20.343 17.570 15.740 1.00 80.62 472 GLN A CA 1
ATOM 3773 C C . GLN A 1 472 ? 20.446 18.969 16.375 1.00 80.62 472 GLN A C 1
ATOM 3775 O O . GLN A 1 472 ? 19.657 19.311 17.260 1.00 80.62 472 GLN A O 1
ATOM 3780 N N . GLN A 1 473 ? 21.363 19.815 15.889 1.00 83.56 473 GLN A N 1
ATOM 3781 C CA . GLN A 1 473 ? 21.540 21.191 16.372 1.00 83.56 473 GLN A CA 1
ATOM 3782 C C . GLN A 1 473 ? 20.269 22.042 16.200 1.00 83.56 473 GLN A C 1
ATOM 3784 O O . GLN A 1 473 ? 19.904 22.798 17.108 1.00 83.56 473 GLN A O 1
ATOM 3789 N N . ALA A 1 474 ? 19.588 21.915 15.053 1.00 79.81 474 ALA A N 1
ATOM 3790 C CA . ALA A 1 474 ? 18.350 22.634 14.752 1.00 79.81 474 ALA A CA 1
ATOM 3791 C C . ALA A 1 474 ? 17.164 22.153 15.605 1.00 79.81 474 ALA A C 1
ATOM 3793 O O . ALA A 1 474 ? 16.389 22.982 16.088 1.00 79.81 474 ALA A O 1
ATOM 3794 N N . LYS A 1 475 ? 17.057 20.841 15.852 1.00 78.12 475 LYS A N 1
ATOM 3795 C CA . LYS A 1 475 ? 16.057 20.256 16.754 1.00 78.12 475 LYS A CA 1
ATOM 3796 C C . LYS A 1 475 ? 16.229 20.778 18.183 1.00 78.12 475 LYS A C 1
ATOM 3798 O O . LYS A 1 475 ? 15.286 21.336 18.731 1.00 78.12 475 LYS A O 1
ATOM 3803 N N . ILE A 1 476 ? 17.444 20.713 18.737 1.00 83.19 476 ILE A N 1
ATOM 3804 C CA . ILE A 1 476 ? 17.747 21.207 20.096 1.00 83.19 476 ILE A CA 1
ATOM 3805 C C . ILE A 1 476 ? 17.456 22.709 20.229 1.00 83.19 476 ILE A C 1
ATOM 3807 O O . ILE A 1 476 ? 16.963 23.154 21.266 1.00 83.19 476 ILE A O 1
ATOM 3811 N N . TYR A 1 477 ? 17.718 23.498 19.181 1.00 83.62 477 TYR A N 1
ATOM 3812 C CA . TYR A 1 477 ? 17.343 24.912 19.157 1.00 83.62 477 TYR A CA 1
ATOM 3813 C C . TYR A 1 477 ? 15.822 25.110 19.213 1.00 83.62 477 TYR A C 1
ATOM 3815 O O . TYR A 1 477 ? 15.347 25.884 20.044 1.00 83.62 477 TYR A O 1
ATOM 3823 N N . SER A 1 478 ? 15.063 24.403 18.370 1.00 76.88 478 SER A N 1
ATOM 3824 C CA . SER A 1 478 ? 13.597 24.491 18.331 1.00 76.88 478 SER A CA 1
ATOM 3825 C C . SER A 1 478 ? 12.962 24.023 19.651 1.00 76.88 478 SER A C 1
ATOM 3827 O O . SER A 1 478 ? 12.128 24.727 20.216 1.00 76.88 478 SER A O 1
ATOM 3829 N N . ASP A 1 479 ? 13.434 22.911 20.224 1.00 78.06 479 ASP A N 1
ATOM 3830 C CA . ASP A 1 479 ? 12.973 22.389 21.521 1.00 78.06 479 ASP A CA 1
ATOM 3831 C C . ASP A 1 479 ? 13.309 23.332 22.695 1.00 78.06 479 ASP A C 1
ATOM 3833 O O . ASP A 1 479 ? 12.575 23.404 23.683 1.00 78.06 479 ASP A O 1
ATOM 3837 N N . LEU A 1 480 ? 14.414 24.083 22.616 1.00 82.06 480 LEU A N 1
ATOM 3838 C CA . LEU A 1 480 ? 14.752 25.110 23.604 1.00 82.06 480 LEU A CA 1
ATOM 3839 C C . LEU A 1 480 ? 13.912 26.385 23.422 1.00 82.06 480 LEU A C 1
ATOM 3841 O O . LEU A 1 480 ? 13.449 26.944 24.413 1.00 82.06 480 LEU A O 1
ATOM 3845 N N . GLN A 1 481 ? 13.678 26.826 22.182 1.00 80.12 481 GLN A N 1
ATOM 3846 C CA . GLN A 1 481 ? 12.815 27.975 21.877 1.00 80.12 481 GLN A CA 1
ATOM 3847 C C . GLN A 1 481 ? 11.381 27.733 22.352 1.00 80.12 481 GLN A C 1
ATOM 3849 O O . GLN A 1 481 ? 10.794 28.592 23.008 1.00 80.12 481 GLN A O 1
ATOM 3854 N N . PHE A 1 482 ? 10.854 26.542 22.074 1.00 75.00 482 PHE A N 1
ATOM 3855 C CA . PHE A 1 482 ? 9.522 26.109 22.480 1.00 75.00 482 PHE A CA 1
ATOM 3856 C C . PHE A 1 482 ? 9.370 26.072 24.010 1.00 75.00 482 PHE A C 1
ATOM 3858 O O . PHE A 1 482 ? 8.411 26.624 24.541 1.00 75.00 482 PHE A O 1
ATOM 3865 N N . ARG A 1 483 ? 10.358 25.529 24.742 1.00 77.06 483 ARG A N 1
ATOM 3866 C CA . ARG A 1 483 ? 10.364 25.541 26.221 1.00 77.06 483 ARG A CA 1
ATOM 3867 C C . ARG A 1 483 ? 10.473 26.937 26.838 1.00 77.06 483 ARG A C 1
ATOM 3869 O O . ARG A 1 483 ? 9.948 27.149 27.925 1.00 77.06 483 ARG A O 1
ATOM 3876 N N . LEU A 1 484 ? 11.189 27.863 26.197 1.00 79.81 484 LEU A N 1
ATOM 3877 C CA . LEU A 1 484 ? 11.409 29.214 26.729 1.00 79.81 484 LEU A CA 1
ATOM 3878 C C . LEU A 1 484 ? 10.310 30.216 26.343 1.00 79.81 484 LEU A C 1
ATOM 3880 O O . LEU A 1 484 ? 10.270 31.299 26.922 1.00 79.81 484 LEU A O 1
ATOM 3884 N N . GLY A 1 485 ? 9.480 29.921 25.335 1.00 70.00 485 GLY A N 1
ATOM 3885 C CA . GLY A 1 485 ? 8.511 30.874 24.770 1.00 70.00 485 GLY A CA 1
ATOM 3886 C C . GLY A 1 485 ? 9.149 32.108 24.109 1.00 70.00 485 GLY A C 1
ATOM 3887 O O . GLY A 1 485 ? 8.452 33.039 23.716 1.00 70.00 485 GLY A O 1
ATOM 3888 N N . ARG A 1 486 ? 10.483 32.133 23.983 1.00 80.62 486 ARG A N 1
ATOM 3889 C CA . ARG A 1 486 ? 11.284 33.220 23.406 1.00 80.62 486 ARG A CA 1
ATOM 3890 C C . ARG A 1 486 ? 12.486 32.662 22.655 1.00 80.62 486 ARG A C 1
ATOM 3892 O O . ARG A 1 486 ? 12.910 31.532 22.883 1.00 80.62 486 ARG A O 1
ATOM 3899 N N . VAL A 1 487 ? 13.086 33.495 21.809 1.00 77.88 487 VAL A N 1
ATOM 3900 C CA . VAL A 1 487 ? 14.343 33.198 21.107 1.00 77.88 487 VAL A CA 1
ATOM 3901 C C . VAL A 1 487 ? 15.453 32.845 22.126 1.00 77.88 487 VAL A C 1
ATOM 3903 O O . VAL A 1 487 ? 15.767 33.681 22.982 1.00 77.88 487 VAL A O 1
ATOM 3906 N N . PRO A 1 488 ? 16.063 31.642 22.067 1.00 84.50 488 PRO A N 1
ATOM 3907 C CA . PRO A 1 488 ? 17.157 31.263 22.959 1.00 84.50 488 PRO A CA 1
ATOM 3908 C C . PRO A 1 488 ? 18.446 32.037 22.676 1.00 84.50 488 PRO A C 1
ATOM 3910 O O . PRO A 1 488 ? 18.875 32.181 21.524 1.00 84.50 488 PRO A O 1
ATOM 3913 N N . MET A 1 489 ? 19.131 32.471 23.732 1.00 87.56 489 MET A N 1
ATOM 3914 C CA . MET A 1 489 ? 20.462 33.065 23.626 1.00 87.56 489 MET A CA 1
ATOM 3915 C C . MET A 1 489 ? 21.505 31.995 23.285 1.00 87.56 489 MET A C 1
ATOM 3917 O O . MET A 1 489 ? 21.406 30.848 23.723 1.00 87.56 489 MET A O 1
ATOM 3921 N N . LYS A 1 490 ? 22.575 32.382 22.577 1.00 85.88 490 LYS A N 1
ATOM 3922 C CA . LYS A 1 490 ? 23.625 31.448 22.127 1.00 85.88 490 LYS A CA 1
ATOM 3923 C C . LYS A 1 490 ? 24.195 30.580 23.257 1.00 85.88 490 LYS A C 1
ATOM 3925 O O . LYS A 1 490 ? 24.381 29.386 23.056 1.00 85.88 490 LYS A O 1
ATOM 3930 N N . LYS A 1 491 ? 24.421 31.150 24.449 1.00 87.06 491 LYS A N 1
ATOM 3931 C CA . LYS A 1 491 ? 24.921 30.407 25.621 1.00 87.06 491 LYS A CA 1
ATOM 3932 C C . LYS A 1 491 ? 23.912 29.377 26.156 1.00 87.06 491 LYS A C 1
ATOM 3934 O O . LYS A 1 491 ? 24.325 28.298 26.568 1.00 87.06 491 LYS A O 1
ATOM 3939 N N . GLU A 1 492 ? 22.613 29.683 26.120 1.00 87.94 492 GLU A N 1
ATOM 3940 C CA . GLU A 1 492 ? 21.540 28.766 26.544 1.00 87.94 492 GLU A CA 1
ATOM 3941 C C . GLU A 1 492 ? 21.471 27.557 25.598 1.00 87.94 492 GLU A C 1
ATOM 3943 O O . GLU A 1 492 ? 21.459 26.412 26.047 1.00 87.94 492 GLU A O 1
ATOM 3948 N N . TRP A 1 493 ? 21.531 27.803 24.285 1.00 90.88 493 TRP A N 1
ATOM 3949 C CA . TRP A 1 493 ? 21.570 26.745 23.271 1.00 90.88 493 TRP A CA 1
ATOM 3950 C C . TRP A 1 493 ? 22.847 25.894 23.342 1.00 90.88 493 TRP A C 1
ATOM 3952 O O . TRP A 1 493 ? 22.768 24.668 23.265 1.00 90.88 493 TRP A O 1
ATOM 3962 N N . GLN A 1 494 ? 24.018 26.505 23.563 1.00 88.75 494 GLN A N 1
ATOM 3963 C CA . GLN A 1 494 ? 25.274 25.764 23.749 1.00 88.75 494 GLN A CA 1
ATOM 3964 C C . GLN A 1 494 ? 25.229 24.836 24.974 1.00 88.75 494 GLN A C 1
ATOM 3966 O O . GLN A 1 494 ? 25.759 23.726 24.911 1.00 88.75 494 GLN A O 1
ATOM 3971 N N . LYS A 1 495 ? 24.566 25.257 26.064 1.00 89.38 495 LYS A N 1
ATOM 3972 C CA . LYS A 1 495 ? 24.328 24.416 27.247 1.00 89.38 495 LYS A CA 1
ATOM 3973 C C . LYS A 1 495 ? 23.408 23.237 26.916 1.00 89.38 495 LYS A C 1
ATOM 3975 O O . LYS A 1 495 ? 23.792 22.103 27.175 1.00 89.38 495 LYS A O 1
ATOM 3980 N N . ALA A 1 496 ? 22.269 23.491 26.267 1.00 86.62 496 ALA A N 1
ATOM 3981 C CA . ALA A 1 496 ? 21.322 22.444 25.870 1.00 86.62 496 ALA A CA 1
ATOM 3982 C C . ALA A 1 496 ? 21.931 21.414 24.897 1.00 86.62 496 ALA A C 1
ATOM 3984 O O . ALA A 1 496 ? 21.637 20.229 24.993 1.00 86.62 496 ALA A O 1
ATOM 3985 N N . CYS A 1 497 ? 22.822 21.840 23.995 1.00 87.69 497 CYS A N 1
ATOM 3986 C CA . CYS A 1 497 ? 23.560 20.921 23.123 1.00 87.69 497 CYS A CA 1
ATOM 3987 C C . CYS A 1 497 ? 24.530 20.030 23.907 1.00 87.69 497 CYS A C 1
ATOM 3989 O O . CYS A 1 497 ? 24.567 18.826 23.677 1.00 87.69 497 CYS A O 1
ATOM 3991 N N . LYS A 1 498 ? 25.260 20.597 24.879 1.00 88.69 498 LYS A N 1
ATOM 3992 C CA . LYS A 1 498 ? 26.155 19.829 25.759 1.00 88.69 498 LYS A CA 1
ATOM 3993 C C . LYS A 1 498 ? 25.390 18.832 26.641 1.00 88.69 498 LYS A C 1
ATOM 3995 O O . LYS A 1 498 ? 25.895 17.749 26.899 1.00 88.69 498 LYS A O 1
ATOM 4000 N N . GLU A 1 499 ? 24.188 19.188 27.090 1.00 87.81 499 GLU A N 1
ATOM 4001 C CA . GLU A 1 499 ? 23.291 18.295 27.845 1.00 87.81 499 GLU A CA 1
ATOM 4002 C C . GLU A 1 499 ? 22.736 17.141 26.988 1.00 87.81 499 GLU A C 1
ATOM 4004 O O . GLU A 1 499 ? 22.387 16.100 27.533 1.00 87.81 499 GLU A O 1
ATOM 4009 N N . ALA A 1 500 ? 22.685 17.307 25.662 1.00 83.81 500 ALA A N 1
ATOM 4010 C CA . ALA A 1 500 ? 22.207 16.310 24.701 1.00 83.81 500 ALA A CA 1
ATOM 4011 C C . ALA A 1 500 ? 23.334 15.526 23.987 1.00 83.81 500 ALA A C 1
ATOM 4013 O O . ALA A 1 500 ? 23.048 14.812 23.031 1.00 83.81 500 ALA A O 1
ATOM 4014 N N . ASP A 1 501 ? 24.593 15.693 24.409 1.00 86.62 501 ASP A N 1
ATOM 4015 C CA . ASP A 1 501 ? 25.809 15.153 23.766 1.00 86.62 501 ASP A CA 1
ATOM 4016 C C . ASP A 1 501 ? 25.974 15.515 22.270 1.00 86.62 501 ASP A C 1
ATOM 4018 O O . ASP A 1 501 ? 26.531 14.777 21.460 1.00 86.62 501 ASP A O 1
ATOM 4022 N N . VAL A 1 502 ? 25.496 16.704 21.884 1.00 86.62 502 VAL A N 1
ATOM 4023 C CA . VAL A 1 502 ? 25.608 17.237 20.518 1.00 86.62 502 VAL A CA 1
ATOM 4024 C C . VAL A 1 502 ? 26.609 18.391 20.488 1.00 86.62 502 VAL A C 1
ATOM 4026 O O . VAL A 1 502 ? 26.574 19.308 21.313 1.00 86.62 502 VAL A O 1
ATOM 4029 N N . SER A 1 503 ? 27.506 18.390 19.497 1.00 84.56 503 SER A N 1
ATOM 4030 C CA . SER A 1 503 ? 28.463 19.487 19.305 1.00 84.56 503 SER A CA 1
ATOM 4031 C C . SER A 1 503 ? 27.737 20.821 19.111 1.00 84.56 503 SER A C 1
ATOM 4033 O O . SER A 1 503 ? 26.810 20.917 18.311 1.00 84.56 503 SER A O 1
ATOM 4035 N N . SER A 1 504 ? 28.182 21.876 19.798 1.00 85.19 504 SER A N 1
ATOM 4036 C CA . SER A 1 504 ? 27.602 23.230 19.716 1.00 85.19 504 SER A CA 1
ATOM 4037 C C . SER A 1 504 ? 28.448 24.221 18.897 1.00 85.19 504 SER A C 1
ATOM 4039 O O . SER A 1 504 ? 28.303 25.443 19.003 1.00 85.19 504 SER A O 1
ATOM 4041 N N . GLU A 1 505 ? 29.360 23.698 18.076 1.00 83.06 505 GLU A N 1
ATOM 4042 C CA . GLU A 1 505 ? 30.237 24.486 17.208 1.00 83.06 505 GLU A CA 1
ATOM 4043 C C . GLU A 1 505 ? 29.460 25.085 16.016 1.00 83.06 505 GLU A C 1
ATOM 4045 O O . GLU A 1 505 ? 28.669 24.398 15.367 1.00 83.06 505 GLU A O 1
ATOM 4050 N N . ILE A 1 506 ? 29.700 26.372 15.726 1.00 76.31 506 ILE A N 1
ATOM 4051 C CA . ILE A 1 506 ? 29.013 27.198 14.699 1.00 76.31 506 ILE A CA 1
ATOM 4052 C C . ILE A 1 506 ? 30.005 28.038 13.861 1.00 76.31 506 ILE A C 1
ATOM 4054 O O . ILE A 1 506 ? 29.623 28.629 12.854 1.00 76.31 506 ILE A O 1
ATOM 4058 N N . ALA A 1 507 ? 31.281 28.122 14.252 1.00 71.56 507 ALA A N 1
ATOM 4059 C CA . ALA A 1 507 ? 32.276 28.959 13.574 1.00 71.56 507 ALA A CA 1
ATOM 4060 C C . ALA A 1 507 ? 33.230 28.163 12.665 1.00 71.56 507 ALA A C 1
ATOM 4062 O O . ALA A 1 507 ? 33.616 28.649 11.603 1.00 71.56 507 ALA A O 1
ATOM 4063 N N . ARG A 1 508 ? 33.623 26.946 13.066 1.00 73.31 508 ARG A N 1
ATOM 4064 C CA . ARG A 1 508 ? 34.608 26.130 12.326 1.00 73.31 508 ARG A CA 1
ATOM 4065 C C . ARG A 1 508 ? 34.065 25.604 11.000 1.00 73.31 508 ARG A C 1
ATOM 4067 O O . ARG A 1 508 ? 32.873 25.343 10.871 1.00 73.31 508 ARG A O 1
ATOM 4074 N N . VAL A 1 509 ? 34.970 25.345 10.049 1.00 65.19 509 VAL A N 1
ATOM 4075 C CA . VAL A 1 509 ? 34.656 24.810 8.707 1.00 65.19 509 VAL A CA 1
ATOM 4076 C C . VAL A 1 509 ? 33.798 23.536 8.765 1.00 65.19 509 VAL A C 1
ATOM 4078 O O . VAL A 1 509 ? 32.874 23.397 7.966 1.00 65.19 509 VAL A O 1
ATOM 4081 N N . SER A 1 510 ? 34.041 22.668 9.750 1.00 63.81 510 SER A N 1
ATOM 4082 C CA . SER A 1 510 ? 33.300 21.424 10.000 1.00 63.81 510 SER A CA 1
ATOM 4083 C C . SER A 1 510 ? 31.873 21.603 10.537 1.00 63.81 510 SER A C 1
ATOM 4085 O O . SER A 1 510 ? 31.100 20.651 10.495 1.00 63.81 510 SER A O 1
ATOM 4087 N N . SER A 1 511 ? 31.491 22.790 11.024 1.00 74.81 511 SER A N 1
ATOM 4088 C CA . SER A 1 511 ? 30.121 23.028 11.493 1.00 74.81 511 SER A CA 1
ATOM 4089 C C . SER A 1 511 ? 29.125 23.091 10.325 1.00 74.81 511 SER A C 1
ATOM 4091 O O . SER A 1 511 ? 29.442 23.687 9.286 1.00 74.81 511 SER A O 1
ATOM 4093 N N . PRO A 1 512 ? 27.903 22.541 10.483 1.00 78.19 512 PRO A N 1
ATOM 4094 C CA . PRO A 1 512 ? 26.836 22.666 9.494 1.00 78.19 512 PRO A CA 1
ATOM 4095 C C . PRO A 1 512 ? 26.264 24.081 9.348 1.00 78.19 512 PRO A C 1
ATOM 4097 O O . PRO A 1 512 ? 25.595 24.344 8.341 1.00 78.19 512 PRO A O 1
ATOM 4100 N N . PHE A 1 513 ? 26.523 24.970 10.313 1.00 81.44 513 PHE A N 1
ATOM 4101 C CA . PHE A 1 513 ? 26.153 26.385 10.289 1.00 81.44 513 PHE A CA 1
ATOM 4102 C C . PHE A 1 513 ? 27.406 27.269 10.351 1.00 81.44 513 PHE A C 1
ATOM 4104 O O . PHE A 1 513 ? 28.461 26.854 10.818 1.00 81.44 513 PHE A O 1
ATOM 4111 N N . ARG A 1 514 ? 27.302 28.504 9.846 1.00 77.81 514 ARG A N 1
ATOM 4112 C CA . ARG A 1 514 ? 28.393 29.506 9.858 1.00 77.81 514 ARG A CA 1
ATOM 4113 C C . ARG A 1 514 ? 28.108 30.694 10.774 1.00 77.81 514 ARG A C 1
ATOM 4115 O O . ARG A 1 514 ? 29.011 31.453 11.112 1.00 77.81 514 ARG A O 1
ATOM 4122 N N . LYS A 1 515 ? 26.837 30.909 11.119 1.00 82.69 515 LYS A N 1
ATOM 4123 C CA . LYS A 1 515 ? 26.348 32.015 11.945 1.00 82.69 515 LYS A CA 1
ATOM 4124 C C . LYS A 1 515 ? 25.209 31.489 12.809 1.00 82.69 515 LYS A C 1
ATOM 4126 O O . LYS A 1 515 ? 24.450 30.634 12.366 1.00 82.69 515 LYS A O 1
ATOM 4131 N N . TYR A 1 516 ? 25.037 32.040 14.010 1.00 81.25 516 TYR A N 1
ATOM 4132 C CA . TYR A 1 516 ? 23.895 31.673 14.855 1.00 81.25 516 TYR A CA 1
ATOM 4133 C C . TYR A 1 516 ? 22.569 31.966 14.134 1.00 81.25 516 TYR A C 1
ATOM 4135 O O . TYR A 1 516 ? 21.697 31.114 14.107 1.00 81.25 516 TYR A O 1
ATOM 4143 N N . ALA A 1 517 ? 22.474 33.091 13.415 1.00 75.81 517 ALA A N 1
ATOM 4144 C CA . ALA A 1 517 ? 21.305 33.439 12.604 1.00 75.81 517 ALA A CA 1
ATOM 4145 C C . ALA A 1 517 ? 20.896 32.364 11.573 1.00 75.81 517 ALA A C 1
ATOM 4147 O O . ALA A 1 517 ? 19.702 32.152 11.387 1.00 75.81 517 ALA A O 1
ATOM 4148 N N . THR A 1 518 ? 21.843 31.646 10.951 1.00 74.50 518 THR A N 1
ATOM 4149 C CA . THR A 1 518 ? 21.494 30.594 9.977 1.00 74.50 518 THR A CA 1
ATOM 4150 C C . THR A 1 518 ? 21.037 29.297 10.648 1.00 74.50 518 THR A C 1
ATOM 4152 O O . THR A 1 518 ? 20.233 28.569 10.068 1.00 74.50 518 THR A O 1
ATOM 4155 N N . LEU A 1 519 ? 21.466 29.032 11.891 1.00 80.94 519 LEU A N 1
ATOM 4156 C CA . LEU A 1 519 ? 20.835 28.016 12.743 1.00 80.94 519 LEU A CA 1
ATOM 4157 C C . LEU A 1 519 ? 19.387 28.411 13.064 1.00 80.94 519 LEU A C 1
ATOM 4159 O O . LEU A 1 519 ? 18.512 27.563 12.958 1.00 80.94 519 LEU A O 1
ATOM 4163 N N . GLN A 1 520 ? 19.116 29.675 13.413 1.00 74.56 520 GLN A N 1
ATOM 4164 C CA . GLN A 1 520 ? 17.755 30.143 13.730 1.00 74.56 520 GLN A CA 1
ATOM 4165 C C . GLN A 1 520 ? 16.805 29.972 12.534 1.00 74.56 520 GLN A C 1
ATOM 4167 O O . GLN A 1 520 ? 15.695 29.466 12.685 1.00 74.56 520 GLN A O 1
ATOM 4172 N N . GLU A 1 521 ? 17.261 30.329 11.331 1.00 65.38 521 GLU A N 1
ATOM 4173 C CA . GLU A 1 521 ? 16.509 30.139 10.084 1.00 65.38 521 GLU A CA 1
ATOM 4174 C C . GLU A 1 521 ? 16.249 28.655 9.791 1.00 65.38 521 GLU A C 1
ATOM 4176 O O . GLU A 1 521 ? 15.119 28.277 9.490 1.00 65.38 521 GLU A O 1
ATOM 4181 N N . HIS A 1 522 ? 17.249 27.785 9.948 1.00 65.88 522 HIS A N 1
ATOM 4182 C CA . HIS A 1 522 ? 17.075 26.348 9.717 1.00 65.88 522 HIS A CA 1
ATOM 4183 C C . HIS A 1 522 ? 16.221 25.660 10.793 1.00 65.88 522 HIS A C 1
ATOM 4185 O O . HIS A 1 522 ? 15.437 24.761 10.491 1.00 65.88 522 HIS A O 1
ATOM 4191 N N . ALA A 1 523 ? 16.338 26.091 12.049 1.00 66.19 523 ALA A N 1
ATOM 4192 C CA . ALA A 1 523 ? 15.514 25.609 13.149 1.00 66.19 523 ALA A CA 1
ATOM 4193 C C . ALA A 1 523 ? 14.054 26.061 13.024 1.00 66.19 523 ALA A C 1
ATOM 4195 O O . ALA A 1 523 ? 13.173 25.326 13.456 1.00 66.19 523 ALA A O 1
ATOM 4196 N N . SER A 1 524 ? 13.774 27.180 12.341 1.00 60.38 524 SER A N 1
ATOM 4197 C CA . SER A 1 524 ? 12.395 27.594 12.038 1.00 60.38 524 SER A CA 1
ATOM 4198 C C . SER A 1 524 ? 11.624 26.595 11.161 1.00 60.38 524 SER A C 1
ATOM 4200 O O . SER A 1 524 ? 10.397 26.585 11.185 1.00 60.38 524 SER A O 1
ATOM 4202 N N . MET A 1 525 ? 12.312 25.689 10.450 1.00 55.59 525 MET A N 1
ATOM 4203 C CA . MET A 1 525 ? 11.670 24.559 9.762 1.00 55.59 525 MET A CA 1
ATOM 4204 C C . MET A 1 525 ? 11.246 23.419 10.705 1.00 55.59 525 MET A C 1
ATOM 4206 O O . MET A 1 525 ? 10.606 22.473 10.252 1.00 55.59 525 MET A O 1
ATOM 4210 N N . TYR A 1 526 ? 11.661 23.428 11.975 1.00 55.97 526 TYR A N 1
ATOM 4211 C CA . TYR A 1 526 ? 11.256 22.459 13.010 1.00 55.97 526 TYR A CA 1
ATOM 4212 C C . TYR A 1 526 ? 10.155 23.000 13.938 1.00 55.97 526 TYR A C 1
ATOM 4214 O O . TYR A 1 526 ? 9.740 22.301 14.866 1.00 55.97 526 TYR A O 1
ATOM 4222 N N . ASN A 1 527 ? 9.667 24.210 13.653 1.00 62.88 527 ASN A N 1
ATOM 4223 C CA . ASN A 1 527 ? 8.418 24.742 14.192 1.00 62.88 527 ASN A CA 1
ATOM 4224 C C . ASN A 1 527 ? 7.221 23.961 13.605 1.00 62.88 527 ASN A C 1
ATOM 4226 O O . ASN A 1 527 ? 7.413 23.003 12.852 1.00 62.88 527 ASN A O 1
ATOM 4230 N N . HIS A 1 528 ? 5.996 24.376 13.930 1.00 70.50 528 HIS A N 1
ATOM 4231 C CA . HIS A 1 528 ? 4.754 23.607 13.762 1.00 70.50 528 HIS A CA 1
ATOM 4232 C C . HIS A 1 528 ? 4.662 22.457 14.782 1.00 70.50 528 HIS A C 1
ATOM 4234 O O . HIS A 1 528 ? 4.262 21.328 14.483 1.00 70.50 528 HIS A O 1
ATOM 4240 N N . LYS A 1 529 ? 5.062 22.773 16.022 1.00 78.56 529 LYS A N 1
ATOM 4241 C CA . LYS A 1 529 ? 4.899 21.926 17.210 1.00 78.56 529 LYS A CA 1
ATOM 4242 C C . LYS A 1 529 ? 3.492 22.065 17.766 1.00 78.56 529 LYS A C 1
ATOM 4244 O O . LYS A 1 529 ? 2.999 23.177 17.927 1.00 78.56 529 LYS A O 1
ATOM 4249 N N . VAL A 1 530 ? 2.862 20.952 18.124 1.00 83.25 530 VAL A N 1
ATOM 4250 C CA . VAL A 1 530 ? 1.567 20.954 18.813 1.00 83.25 530 VAL A CA 1
ATOM 4251 C C . VAL A 1 530 ? 1.716 21.630 20.178 1.00 83.25 530 VAL A C 1
ATOM 4253 O O . VAL A 1 530 ? 2.501 21.189 21.013 1.00 83.25 530 VAL A O 1
ATOM 4256 N N . VAL A 1 531 ? 0.943 22.689 20.416 1.00 82.69 531 VAL A N 1
ATOM 4257 C CA . VAL A 1 531 ? 0.817 23.375 21.716 1.00 82.69 531 VAL A CA 1
ATOM 4258 C C . VAL A 1 531 ? -0.347 22.796 22.513 1.00 82.69 531 VAL A C 1
ATOM 4260 O O . VAL A 1 531 ? -0.246 22.592 23.718 1.00 82.69 531 VAL A O 1
ATOM 4263 N N . SER A 1 532 ? -1.480 22.520 21.867 1.00 84.31 532 SER A N 1
ATOM 4264 C CA . SER A 1 532 ? -2.614 21.901 22.557 1.00 84.31 532 SER A CA 1
ATOM 4265 C C . SER A 1 532 ? -3.560 21.197 21.605 1.00 84.31 532 SER A C 1
ATOM 4267 O O . SER A 1 532 ? -3.849 21.723 20.533 1.00 84.31 532 SER A O 1
ATOM 4269 N N . VAL A 1 533 ? -4.146 20.096 22.068 1.00 87.69 533 VAL A N 1
ATOM 4270 C CA . VAL A 1 533 ? -5.332 19.489 21.463 1.00 87.69 533 VAL A CA 1
ATOM 4271 C C . VAL A 1 533 ? -6.497 19.641 22.435 1.00 87.69 533 VAL A C 1
ATOM 4273 O O . VAL A 1 533 ? -6.398 19.245 23.596 1.00 87.69 533 VAL A O 1
ATOM 4276 N N . LYS A 1 534 ? -7.600 20.247 21.988 1.00 89.25 534 LYS A N 1
ATOM 4277 C CA . LYS A 1 534 ? -8.802 20.466 22.811 1.00 89.25 534 LYS A CA 1
ATOM 4278 C C . LYS A 1 534 ? -10.055 20.105 22.024 1.00 89.25 534 LYS A C 1
ATOM 4280 O O . LYS A 1 534 ? -10.235 20.596 20.913 1.00 89.25 534 LYS A O 1
ATOM 4285 N N . ARG A 1 535 ? -10.953 19.301 22.600 1.00 88.00 535 ARG A N 1
ATOM 4286 C CA . ARG A 1 535 ? -12.298 19.082 22.038 1.00 88.00 535 ARG A CA 1
ATOM 4287 C C . ARG A 1 535 ? -13.015 20.433 21.923 1.00 88.00 535 ARG A C 1
ATOM 4289 O O . ARG A 1 535 ? -13.043 21.186 22.893 1.00 88.00 535 ARG A O 1
ATOM 4296 N N . CYS A 1 536 ? -13.558 20.751 20.750 1.00 87.06 536 CYS A N 1
ATOM 4297 C CA . CYS A 1 536 ? -14.079 22.080 20.407 1.00 87.06 536 CYS A CA 1
ATOM 4298 C C . CYS A 1 536 ? -15.544 22.072 19.930 1.00 87.06 536 CYS A C 1
ATOM 4300 O O . CYS A 1 536 ? -15.975 22.985 19.230 1.00 87.06 536 CYS A O 1
ATOM 4302 N N . GLY A 1 537 ? -16.308 21.055 20.338 1.00 87.38 537 GLY A N 1
ATOM 4303 C CA . GLY A 1 537 ? -17.723 20.880 20.004 1.00 87.38 537 GLY A CA 1
ATOM 4304 C C . GLY A 1 537 ? -17.942 19.782 18.967 1.00 87.38 537 GLY A C 1
ATOM 4305 O O . GLY A 1 537 ? -17.103 18.894 18.814 1.00 87.38 537 GLY A O 1
ATOM 4306 N N . VAL A 1 538 ? -19.074 19.857 18.269 1.00 84.38 538 VAL A N 1
ATOM 4307 C CA . VAL A 1 538 ? -19.416 18.976 17.145 1.00 84.38 538 VAL A CA 1
ATOM 4308 C C . VAL A 1 538 ? -19.500 19.775 15.849 1.00 84.38 538 VAL A C 1
ATOM 4310 O O . VAL A 1 538 ? -19.808 20.968 15.883 1.00 84.38 538 VAL A O 1
ATOM 4313 N N . ALA A 1 539 ? -19.219 19.138 14.716 1.00 85.12 539 ALA A N 1
ATOM 4314 C CA . ALA A 1 539 ? -19.442 19.723 13.398 1.00 85.12 539 ALA A CA 1
ATOM 4315 C C . ALA A 1 539 ? -19.644 18.645 12.330 1.00 85.12 539 ALA A C 1
ATOM 4317 O O . ALA A 1 539 ? -19.352 17.465 12.532 1.00 85.12 539 ALA A O 1
ATOM 4318 N N . ASP A 1 540 ? -20.106 19.096 11.174 1.00 84.38 540 ASP A N 1
ATOM 4319 C CA . ASP A 1 540 ? -20.103 18.328 9.940 1.00 84.38 540 ASP A CA 1
ATOM 4320 C C . ASP A 1 540 ? -18.678 18.242 9.373 1.00 84.38 540 ASP A C 1
ATOM 4322 O O . ASP A 1 540 ? -17.925 19.228 9.371 1.00 84.38 540 ASP A O 1
ATOM 4326 N N . VAL A 1 541 ? -18.307 17.047 8.914 1.00 80.00 541 VAL A N 1
ATOM 4327 C CA . VAL A 1 541 ? -16.969 16.719 8.417 1.00 80.00 541 VAL A CA 1
ATOM 4328 C C . VAL A 1 541 ? -17.013 16.187 6.995 1.00 80.00 541 VAL A C 1
ATOM 4330 O O . VAL A 1 541 ? -17.989 15.581 6.559 1.00 80.00 541 VAL A O 1
ATOM 4333 N N . TYR A 1 542 ? -15.926 16.438 6.285 1.00 81.44 542 TYR A N 1
ATOM 4334 C CA . TYR A 1 542 ? -15.783 16.288 4.853 1.00 81.44 542 TYR A CA 1
ATOM 4335 C C . TYR A 1 542 ? -14.465 15.563 4.547 1.00 81.44 542 TYR A C 1
ATOM 4337 O O . TYR A 1 542 ? -13.536 15.556 5.366 1.00 81.44 542 TYR A O 1
ATOM 4345 N N . ASN A 1 543 ? -14.376 14.965 3.364 1.00 76.31 543 ASN A N 1
ATOM 4346 C CA . ASN A 1 543 ? -13.153 14.378 2.820 1.00 76.31 543 ASN A CA 1
ATOM 4347 C C . ASN A 1 543 ? -13.194 14.415 1.283 1.00 76.31 543 ASN A C 1
ATOM 4349 O O . ASN A 1 543 ? -14.230 14.717 0.694 1.00 76.31 543 ASN A O 1
ATOM 4353 N N . GLY A 1 544 ? -12.085 14.072 0.635 1.00 62.81 544 GLY A N 1
ATOM 4354 C CA . GLY A 1 544 ? -12.035 13.785 -0.799 1.00 62.81 544 GLY A CA 1
ATOM 4355 C C . GLY A 1 544 ? -11.091 12.614 -1.062 1.00 62.81 544 GLY A C 1
ATOM 4356 O O . GLY A 1 544 ? -10.153 12.389 -0.291 1.00 62.81 544 GLY A O 1
ATOM 4357 N N . THR A 1 545 ? -11.331 11.848 -2.126 1.00 65.81 545 THR A N 1
ATOM 4358 C CA . THR A 1 545 ? -10.408 10.777 -2.539 1.00 65.81 545 THR A CA 1
ATOM 4359 C C . THR A 1 545 ? -9.427 11.344 -3.546 1.00 65.81 545 THR A C 1
ATOM 4361 O O . THR A 1 545 ? -9.846 11.958 -4.512 1.00 65.81 545 THR A O 1
ATOM 4364 N N . VAL A 1 546 ? -8.128 11.145 -3.337 1.00 65.12 546 VAL A N 1
ATOM 4365 C CA . VAL A 1 546 ? -7.094 11.624 -4.265 1.00 65.12 546 VAL A CA 1
ATOM 4366 C C . VAL A 1 546 ? -6.523 10.458 -5.048 1.00 65.12 546 VAL A C 1
ATOM 4368 O O . VAL A 1 546 ? -6.132 9.451 -4.441 1.00 65.12 546 VAL A O 1
ATOM 4371 N N . ASP A 1 547 ? -6.453 10.624 -6.364 1.00 63.19 547 ASP A N 1
ATOM 4372 C CA . ASP A 1 547 ? -5.962 9.618 -7.302 1.00 63.19 547 ASP A CA 1
ATOM 4373 C C . ASP A 1 547 ? -4.523 9.190 -6.979 1.00 63.19 547 ASP A C 1
ATOM 4375 O O . ASP A 1 547 ? -3.684 10.015 -6.612 1.00 63.19 547 ASP A O 1
ATOM 4379 N N . GLU A 1 548 ? -4.248 7.887 -7.127 1.00 57.22 548 GLU A N 1
ATOM 4380 C CA . GLU A 1 548 ? -2.964 7.176 -6.922 1.00 57.22 548 GLU A CA 1
ATOM 4381 C C . GLU A 1 548 ? -2.330 7.224 -5.516 1.00 57.22 548 GLU A C 1
ATOM 4383 O O . GLU A 1 548 ? -1.715 6.250 -5.070 1.00 57.22 548 GLU A O 1
ATOM 4388 N N . LEU A 1 549 ? -2.406 8.371 -4.844 1.00 57.62 549 LEU A N 1
ATOM 4389 C CA . LEU A 1 549 ? -1.603 8.726 -3.676 1.00 57.62 549 LEU A CA 1
ATOM 4390 C C . LEU A 1 549 ? -2.439 8.808 -2.394 1.00 57.62 549 LEU A C 1
ATOM 4392 O O . LEU A 1 549 ? -1.872 8.747 -1.300 1.00 57.62 549 LEU A O 1
ATOM 4396 N N . HIS A 1 550 ? -3.769 8.908 -2.520 1.00 60.75 550 HIS A N 1
ATOM 4397 C CA . HIS A 1 550 ? -4.743 8.882 -1.423 1.00 60.75 550 HIS A CA 1
ATOM 4398 C C . HIS A 1 550 ? -4.393 9.806 -0.242 1.00 60.75 550 HIS A C 1
ATOM 4400 O O . HIS A 1 550 ? -4.636 9.460 0.913 1.00 60.75 550 HIS A O 1
ATOM 4406 N N . ASN A 1 551 ? -3.804 10.969 -0.535 1.00 71.56 551 ASN A N 1
ATOM 4407 C CA . ASN A 1 551 ? -3.477 12.018 0.426 1.00 71.56 551 ASN A CA 1
ATOM 4408 C C . ASN A 1 551 ? -3.571 13.398 -0.239 1.00 71.56 551 ASN A C 1
ATOM 4410 O O . ASN A 1 551 ? -3.340 13.507 -1.437 1.00 71.56 551 ASN A O 1
ATOM 4414 N N . PHE A 1 552 ? -3.882 14.443 0.528 1.00 81.56 552 PHE A N 1
ATOM 4415 C CA . PHE A 1 552 ? -3.894 15.838 0.067 1.00 81.56 552 PHE A CA 1
ATOM 4416 C C . PHE A 1 552 ? -3.455 16.797 1.166 1.00 81.56 552 PHE A C 1
ATOM 4418 O O . PHE A 1 552 ? -3.444 16.444 2.350 1.00 81.56 552 PHE A O 1
ATOM 4425 N N . PHE A 1 553 ? -3.109 18.016 0.754 1.00 86.62 553 PHE A N 1
ATOM 4426 C CA . PHE A 1 553 ? -2.779 19.116 1.643 1.00 86.62 553 PHE A CA 1
ATOM 4427 C C . PHE A 1 553 ? -4.002 19.933 2.073 1.00 86.62 553 PHE A C 1
ATOM 4429 O O . PHE A 1 553 ? -4.781 20.420 1.254 1.00 86.62 553 PHE A O 1
ATOM 4436 N N . VAL A 1 554 ? -4.121 20.120 3.387 1.00 83.31 554 VAL A N 1
ATOM 4437 C CA . VAL A 1 554 ? -5.183 20.872 4.065 1.00 83.31 554 VAL A CA 1
ATOM 4438 C C . VAL A 1 554 ? -4.587 21.963 4.953 1.00 83.31 554 VAL A C 1
ATOM 4440 O O . VAL A 1 554 ? -3.490 21.813 5.492 1.00 83.31 554 VAL A O 1
ATOM 4443 N N . GLY A 1 555 ? -5.297 23.072 5.119 1.00 75.06 555 GLY A N 1
ATOM 4444 C CA . GLY A 1 555 ? -4.793 24.287 5.755 1.00 75.06 555 GLY A CA 1
ATOM 4445 C C . GLY A 1 555 ? -4.563 25.409 4.742 1.00 75.06 555 GLY A C 1
ATOM 4446 O O . GLY A 1 555 ? -5.155 25.434 3.672 1.00 75.06 555 GLY A O 1
ATOM 4447 N N . GLY A 1 556 ? -3.713 26.362 5.105 1.00 75.94 556 GLY A N 1
ATOM 4448 C CA . GLY A 1 556 ? -3.562 27.640 4.400 1.00 75.94 556 GLY A CA 1
ATOM 4449 C C . GLY A 1 556 ? -3.231 28.774 5.362 1.00 75.94 556 GLY A C 1
ATOM 4450 O O . GLY A 1 556 ? -3.681 29.903 5.185 1.00 75.94 556 GLY A O 1
ATOM 4451 N N . PHE A 1 557 ? -2.497 28.467 6.434 1.00 79.94 557 PHE A N 1
ATOM 4452 C CA . PHE A 1 557 ? -2.286 29.397 7.539 1.00 79.94 557 PHE A CA 1
ATOM 4453 C C . PHE A 1 557 ? -1.356 30.530 7.108 1.00 79.94 557 PHE A C 1
ATOM 4455 O O . PHE A 1 557 ? -0.171 30.307 6.852 1.00 79.94 557 PHE A O 1
ATOM 4462 N N . ILE A 1 558 ? -1.915 31.736 6.988 1.00 79.69 558 ILE A N 1
ATOM 4463 C CA . ILE A 1 558 ? -1.190 32.917 6.520 1.00 79.69 558 ILE A CA 1
ATOM 4464 C C . ILE A 1 558 ? -0.213 33.377 7.605 1.00 79.69 558 ILE A C 1
ATOM 4466 O O . ILE A 1 558 ? -0.578 33.597 8.757 1.00 79.69 558 ILE A O 1
ATOM 4470 N N . SER A 1 559 ? 1.040 33.541 7.203 1.00 71.62 559 SER A N 1
ATOM 4471 C CA . SER A 1 559 ? 2.154 34.030 8.009 1.00 71.62 559 SER A CA 1
ATOM 4472 C C . SER A 1 559 ? 3.052 34.926 7.152 1.00 71.62 559 SER A C 1
ATOM 4474 O O . SER A 1 559 ? 2.955 34.934 5.922 1.00 71.62 559 SER A O 1
ATOM 4476 N N . SER A 1 560 ? 3.951 35.674 7.788 1.00 71.38 560 SER A N 1
ATOM 4477 C CA . SER A 1 560 ? 4.920 36.522 7.087 1.00 71.38 560 SER A CA 1
ATOM 4478 C C . SER A 1 560 ? 6.316 35.907 7.125 1.00 71.38 560 SER A C 1
ATOM 4480 O O . SER A 1 560 ? 6.790 35.440 8.160 1.00 71.38 560 SER A O 1
ATOM 4482 N N . THR A 1 561 ? 7.011 35.939 5.991 1.00 65.50 561 THR A N 1
ATOM 4483 C CA . THR A 1 561 ? 8.453 35.675 5.925 1.00 65.50 561 THR A CA 1
ATOM 4484 C C . THR A 1 561 ? 9.243 36.777 6.641 1.00 65.50 561 THR A C 1
ATOM 4486 O O . THR A 1 561 ? 8.748 37.884 6.858 1.00 65.50 561 THR A O 1
ATOM 4489 N N . ARG A 1 562 ? 10.524 36.514 6.935 1.00 58.97 562 ARG A N 1
ATOM 4490 C CA . ARG A 1 562 ? 11.457 37.486 7.542 1.00 58.97 562 ARG A CA 1
ATOM 4491 C C . ARG A 1 562 ? 11.564 38.813 6.768 1.00 58.97 562 ARG A C 1
ATOM 4493 O O . ARG A 1 562 ? 11.893 39.832 7.362 1.00 58.97 562 ARG A O 1
ATOM 4500 N N . ASN A 1 563 ? 11.257 38.793 5.470 1.00 62.56 563 ASN A N 1
ATOM 4501 C CA . ASN A 1 563 ? 11.317 39.946 4.568 1.00 62.56 563 ASN A CA 1
ATOM 4502 C C . ASN A 1 563 ? 9.929 40.581 4.325 1.00 62.56 563 ASN A C 1
ATOM 4504 O O . ASN A 1 563 ? 9.754 41.304 3.350 1.00 62.56 563 ASN A O 1
ATOM 4508 N N . GLY A 1 564 ? 8.923 40.262 5.149 1.00 68.38 564 GLY A N 1
ATOM 4509 C CA . GLY A 1 564 ? 7.562 40.809 5.058 1.00 68.38 564 GLY A CA 1
ATOM 4510 C C . GLY A 1 564 ? 6.657 40.186 3.985 1.00 68.38 564 GLY A C 1
ATOM 4511 O O . GLY A 1 564 ? 5.476 40.508 3.942 1.00 68.38 564 GLY A O 1
ATOM 4512 N N . LYS A 1 565 ? 7.165 39.276 3.141 1.00 75.38 565 LYS A N 1
ATOM 4513 C CA . LYS A 1 565 ? 6.376 38.608 2.084 1.00 75.38 565 LYS A CA 1
ATOM 4514 C C . LYS A 1 565 ? 5.470 37.509 2.639 1.00 75.38 565 LYS A C 1
ATOM 4516 O O . LYS A 1 565 ? 5.837 36.865 3.623 1.00 75.38 565 LYS A O 1
ATOM 4521 N N . VAL A 1 566 ? 4.346 37.257 1.972 1.00 78.94 566 VAL A N 1
ATOM 4522 C CA . VAL A 1 566 ? 3.332 36.259 2.358 1.00 78.94 566 VAL A CA 1
ATOM 4523 C C . VAL A 1 566 ? 3.876 34.823 2.292 1.00 78.94 566 VAL A C 1
ATOM 4525 O O . VAL A 1 566 ? 4.556 34.442 1.334 1.00 78.94 566 VAL A O 1
ATOM 4528 N N . LYS A 1 567 ? 3.540 34.020 3.310 1.00 80.81 567 LYS A N 1
ATOM 4529 C CA . LYS A 1 567 ? 3.794 32.577 3.422 1.00 80.81 567 LYS A CA 1
ATOM 4530 C C . LYS A 1 567 ? 2.524 31.858 3.901 1.00 80.81 567 LYS A C 1
ATOM 4532 O O . LYS A 1 567 ? 1.863 32.329 4.819 1.00 80.81 567 LYS A O 1
ATOM 4537 N N . MET A 1 568 ? 2.217 30.696 3.333 1.00 84.12 568 MET A N 1
ATOM 4538 C CA . MET A 1 568 ? 1.117 29.809 3.741 1.00 84.12 568 MET A CA 1
ATOM 4539 C C . MET A 1 568 ? 1.653 28.429 4.151 1.00 84.12 568 MET A C 1
ATOM 4541 O O . MET A 1 568 ? 2.721 28.019 3.685 1.00 84.12 568 MET A O 1
ATOM 4545 N N . VAL A 1 569 ? 0.934 27.725 5.032 1.00 83.12 569 VAL A N 1
ATOM 4546 C CA . VAL A 1 569 ? 1.349 26.438 5.631 1.00 83.12 569 VAL A CA 1
ATOM 4547 C C . VAL A 1 569 ? 0.212 25.404 5.589 1.00 83.12 569 VAL A C 1
ATOM 4549 O O . VAL A 1 569 ? -0.932 25.750 5.898 1.00 83.12 569 VAL A O 1
ATOM 4552 N N . TYR A 1 570 ? 0.547 24.149 5.254 1.00 85.31 570 TYR A N 1
ATOM 4553 C CA . TYR A 1 570 ? -0.380 23.028 5.015 1.00 85.31 570 TYR A CA 1
ATOM 4554 C C . TYR A 1 570 ? 0.042 21.709 5.701 1.00 85.31 570 TYR A C 1
ATOM 4556 O O . TYR A 1 570 ? 1.232 21.485 5.916 1.00 85.31 570 TYR A O 1
ATOM 4564 N N . LEU A 1 571 ? -0.925 20.820 5.971 1.00 81.12 571 LEU A N 1
ATOM 4565 C CA . LEU A 1 571 ? -0.843 19.504 6.649 1.00 81.12 571 LEU A CA 1
ATOM 4566 C C . LEU A 1 571 ? -1.431 18.373 5.761 1.00 81.12 571 LEU A C 1
ATOM 4568 O O . LEU A 1 571 ? -2.144 18.684 4.818 1.00 81.12 571 LEU A O 1
ATOM 4572 N N . ASN A 1 572 ? -1.168 17.081 6.030 1.00 77.19 572 ASN A N 1
ATOM 4573 C CA . ASN A 1 572 ? -1.459 15.939 5.117 1.00 77.19 572 ASN A CA 1
ATOM 4574 C C . ASN A 1 572 ? -2.428 14.850 5.699 1.00 77.19 572 ASN A C 1
ATOM 4576 O O . ASN A 1 572 ? -2.436 14.682 6.918 1.00 77.19 572 ASN A O 1
ATOM 4580 N N . ASN A 1 573 ? -3.204 14.118 4.859 1.00 65.38 573 ASN A N 1
ATOM 4581 C CA . ASN A 1 573 ? -4.388 13.246 5.191 1.00 65.38 573 ASN A CA 1
ATOM 4582 C C . ASN A 1 573 ? -4.402 11.828 4.478 1.00 65.38 573 ASN A C 1
ATOM 4584 O O . ASN A 1 573 ? -3.628 11.686 3.543 1.00 65.38 573 ASN A O 1
ATOM 4588 N N . ARG A 1 574 ? -5.203 10.771 4.841 1.00 52.75 574 ARG A N 1
ATOM 4589 C CA . ARG A 1 574 ? -5.111 9.349 4.277 1.00 52.75 574 ARG A CA 1
ATOM 4590 C C . ARG A 1 574 ? -6.382 8.400 4.392 1.00 52.75 574 ARG A C 1
ATOM 4592 O O . ARG A 1 574 ? -7.303 8.841 5.045 1.00 52.75 574 ARG A O 1
ATOM 4599 N N . ASN A 1 575 ? -6.457 7.140 3.833 1.00 38.47 575 ASN A N 1
ATOM 4600 C CA . ASN A 1 575 ? -7.604 6.120 3.844 1.00 38.47 575 ASN A CA 1
ATOM 4601 C C . ASN A 1 575 ? -7.221 4.555 3.797 1.00 38.47 575 ASN A C 1
ATOM 4603 O O . ASN A 1 575 ? -6.076 4.311 3.420 1.00 38.47 575 ASN A O 1
ATOM 4607 N N . CYS A 1 576 ? -8.100 3.526 4.141 1.00 30.97 576 CYS A N 1
ATOM 4608 C CA . CYS A 1 576 ? -8.124 2.019 3.760 1.00 30.97 576 CYS A CA 1
ATOM 4609 C C . CYS A 1 576 ? -8.939 0.954 4.647 1.00 30.97 576 CYS A C 1
ATOM 4611 O O . CYS A 1 576 ? -9.114 1.226 5.834 1.00 30.97 576 CYS A O 1
ATOM 4613 N N . GLY A 1 577 ? -9.284 -0.296 4.167 1.00 36.41 577 GLY A N 1
ATOM 4614 C CA . GLY A 1 577 ? -9.518 -1.549 5.007 1.00 36.41 577 GLY A CA 1
ATOM 4615 C C . GLY A 1 577 ? -10.366 -2.803 4.522 1.00 36.41 577 GLY A C 1
ATOM 4616 O O . GLY A 1 577 ? -11.453 -2.633 3.989 1.00 36.41 577 GLY A O 1
ATOM 4617 N N . GLU A 1 578 ? -9.955 -4.077 4.777 1.00 33.72 578 GLU A N 1
ATOM 4618 C CA . GLU A 1 578 ? -10.664 -5.322 4.303 1.00 33.72 578 GLU A CA 1
ATOM 4619 C C . GLU A 1 578 ? -11.076 -6.441 5.306 1.00 33.72 578 GLU A C 1
ATOM 4621 O O . GLU A 1 578 ? -12.053 -7.158 5.063 1.00 33.72 578 GLU A O 1
ATOM 4626 N N . ILE A 1 579 ? -10.384 -6.637 6.434 1.00 46.03 579 ILE A N 1
ATOM 4627 C CA . ILE A 1 579 ? -10.993 -7.321 7.597 1.00 46.03 579 ILE A CA 1
ATOM 4628 C C . ILE A 1 579 ? -11.788 -6.255 8.356 1.00 46.03 579 ILE A C 1
ATOM 4630 O O . ILE A 1 579 ? -11.547 -5.062 8.182 1.00 46.03 579 ILE A O 1
ATOM 4634 N N . LEU A 1 580 ? -12.737 -6.649 9.212 1.00 59.16 580 LEU A N 1
ATOM 4635 C CA . LEU A 1 580 ? -13.411 -5.703 10.105 1.00 59.16 580 LEU A CA 1
ATOM 4636 C C . LEU A 1 580 ? -12.412 -5.226 11.172 1.00 59.16 580 LEU A C 1
ATOM 4638 O O . LEU A 1 580 ? -12.403 -5.719 12.298 1.00 59.16 580 LEU A O 1
ATOM 4642 N N . LEU A 1 581 ? -11.511 -4.334 10.779 1.00 68.62 581 LEU A N 1
ATOM 4643 C CA . LEU A 1 581 ? -10.403 -3.805 11.558 1.00 68.62 581 LEU A CA 1
ATOM 4644 C C . LEU A 1 581 ? -10.734 -2.374 11.962 1.00 68.62 581 LEU A C 1
ATOM 4646 O O . LEU A 1 581 ? -11.159 -1.556 11.142 1.00 68.62 581 LEU A O 1
ATOM 4650 N N . GLN A 1 582 ? -10.498 -2.074 13.233 1.00 70.25 582 GLN A N 1
ATOM 4651 C CA . GLN A 1 582 ? -10.264 -0.701 13.651 1.00 70.25 582 GLN A CA 1
ATOM 4652 C C . GLN A 1 582 ? -8.932 -0.200 13.065 1.00 70.25 582 GLN A C 1
ATOM 4654 O O . GLN A 1 582 ? -8.090 -0.985 12.625 1.00 70.25 582 GLN A O 1
ATOM 4659 N N . SER A 1 583 ? -8.724 1.115 13.100 1.00 70.62 583 SER A N 1
ATOM 4660 C CA . SER A 1 583 ? -7.415 1.733 12.859 1.00 70.62 583 SER A CA 1
ATOM 4661 C C . SER A 1 583 ? -6.311 1.015 13.657 1.00 70.62 583 SER A C 1
ATOM 4663 O O . SER A 1 583 ? -6.466 0.822 14.861 1.00 70.62 583 SER A O 1
ATOM 4665 N N . HIS A 1 584 ? -5.201 0.655 13.000 1.00 72.38 584 HIS A N 1
ATOM 4666 C CA . HIS A 1 584 ? -4.041 -0.018 13.608 1.00 72.38 584 HIS A CA 1
ATOM 4667 C C . HIS A 1 584 ? -4.362 -1.390 14.246 1.00 72.38 584 HIS A C 1
ATOM 4669 O O . HIS A 1 584 ? -4.160 -1.585 15.442 1.00 72.38 584 HIS A O 1
ATOM 4675 N N . GLU A 1 585 ? -4.876 -2.344 13.469 1.00 76.06 585 GLU A N 1
ATOM 4676 C CA . GLU A 1 585 ? -5.235 -3.697 13.924 1.00 76.06 585 GLU A CA 1
ATOM 4677 C C . GLU A 1 585 ? -4.849 -4.742 12.866 1.00 76.06 585 GLU A C 1
ATOM 4679 O O . GLU A 1 585 ? -4.870 -4.439 11.672 1.00 76.06 585 GLU A O 1
ATOM 4684 N N . PHE A 1 586 ? -4.524 -5.974 13.272 1.00 75.12 586 PHE A N 1
ATOM 4685 C CA . PHE A 1 586 ? -4.110 -7.034 12.341 1.00 75.12 586 PHE A CA 1
ATOM 4686 C C . PHE A 1 586 ? -5.144 -8.141 12.140 1.00 75.12 586 PHE A C 1
ATOM 4688 O O . PHE A 1 586 ? -5.909 -8.509 13.032 1.00 75.12 586 PHE A O 1
ATOM 4695 N N . CYS A 1 587 ? -5.085 -8.767 10.962 1.00 70.94 587 CYS A N 1
ATOM 4696 C CA . CYS A 1 587 ? -5.679 -10.079 10.766 1.00 70.94 587 CYS A CA 1
ATOM 4697 C C . CYS A 1 587 ? -4.722 -11.186 11.229 1.00 70.94 587 CYS A C 1
ATOM 4699 O O . CYS A 1 587 ? -3.570 -11.242 10.808 1.00 70.94 587 CYS A O 1
ATOM 4701 N N . ASN A 1 588 ? -5.226 -12.111 12.042 1.00 87.25 588 ASN A N 1
ATOM 4702 C CA . ASN A 1 588 ? -4.490 -13.271 12.540 1.00 87.25 588 ASN A CA 1
ATOM 4703 C C . ASN A 1 588 ? -5.158 -14.554 12.025 1.00 87.25 588 ASN A C 1
ATOM 4705 O O . ASN A 1 588 ? -6.108 -15.068 12.625 1.00 87.25 588 ASN A O 1
ATOM 4709 N N . LEU A 1 589 ? -4.717 -15.017 10.854 1.00 85.88 589 LEU A N 1
ATOM 4710 C CA . LEU A 1 589 ? -5.353 -16.113 10.126 1.00 85.88 589 LEU A CA 1
ATOM 4711 C C . LEU A 1 589 ? -4.801 -17.486 10.521 1.00 85.88 589 LEU A C 1
ATOM 4713 O O . LEU A 1 589 ? -3.595 -17.711 10.568 1.00 85.88 589 LEU A O 1
ATOM 4717 N N . SER A 1 590 ? -5.717 -18.438 10.685 1.00 93.69 590 SER A N 1
ATOM 4718 C CA . SER A 1 590 ? -5.435 -19.877 10.758 1.00 93.69 590 SER A CA 1
ATOM 4719 C C . SER A 1 590 ? -6.533 -20.623 10.001 1.00 93.69 590 SER A C 1
ATOM 4721 O O . SER A 1 590 ? -7.637 -20.101 9.859 1.00 93.69 590 SER A O 1
ATOM 4723 N N . GLU A 1 591 ? -6.269 -21.818 9.471 1.00 91.44 591 GLU A N 1
ATOM 4724 C CA . GLU A 1 591 ? -7.204 -22.448 8.531 1.00 91.44 591 GLU A CA 1
ATOM 4725 C C . GLU A 1 591 ? -7.394 -23.950 8.757 1.00 91.44 591 GLU A C 1
ATOM 4727 O O . GLU A 1 591 ? -6.459 -24.697 9.048 1.00 91.44 591 GLU A O 1
ATOM 4732 N N . VAL A 1 592 ? -8.643 -24.394 8.619 1.00 96.75 592 VAL A N 1
ATOM 4733 C CA . VAL A 1 592 ? -9.028 -25.805 8.587 1.00 96.75 592 VAL A CA 1
ATOM 4734 C C . VAL A 1 592 ? -9.090 -26.271 7.138 1.00 96.75 592 VAL A C 1
ATOM 4736 O O . VAL A 1 592 ? -9.934 -25.805 6.376 1.00 96.75 592 VAL A O 1
ATOM 4739 N N . ILE A 1 593 ? -8.254 -27.249 6.783 1.00 96.56 593 ILE A N 1
ATOM 4740 C CA . ILE A 1 593 ? -8.377 -27.982 5.517 1.00 96.56 593 ILE A CA 1
ATOM 4741 C C . ILE A 1 593 ? -9.465 -29.051 5.680 1.00 96.56 593 ILE A C 1
ATOM 4743 O O . ILE A 1 593 ? -9.238 -30.074 6.343 1.00 96.56 593 ILE A O 1
ATOM 4747 N N . ALA A 1 594 ? -10.645 -28.818 5.110 1.00 95.75 594 ALA A N 1
ATOM 4748 C CA . ALA A 1 594 ? -11.709 -29.811 5.018 1.00 95.75 594 ALA A CA 1
ATOM 4749 C C . ALA A 1 594 ? -11.428 -30.788 3.859 1.00 95.75 594 ALA A C 1
ATOM 4751 O O . ALA A 1 594 ? -10.912 -30.400 2.811 1.00 95.75 594 ALA A O 1
ATOM 4752 N N . ARG A 1 595 ? -11.709 -32.076 4.069 1.00 94.31 595 ARG A N 1
ATOM 4753 C CA . ARG A 1 595 ? -11.438 -33.176 3.126 1.00 94.31 595 ARG A CA 1
ATOM 4754 C C . ARG A 1 595 ? -12.697 -34.015 2.868 1.00 94.31 595 ARG A C 1
ATOM 4756 O O . ARG A 1 595 ? -13.560 -34.060 3.746 1.00 94.31 595 ARG A O 1
ATOM 4763 N N . PRO A 1 596 ? -12.783 -34.757 1.746 1.00 92.56 596 PRO A N 1
ATOM 4764 C CA . PRO A 1 596 ? -13.960 -35.568 1.410 1.00 92.56 596 PRO A CA 1
ATOM 4765 C C . PRO A 1 596 ? -14.427 -36.534 2.503 1.00 92.56 596 PRO A C 1
ATOM 4767 O O . PRO A 1 596 ? -15.624 -36.676 2.729 1.00 92.56 596 PRO A O 1
ATOM 4770 N N . HIS A 1 597 ? -13.490 -37.150 3.227 1.00 93.81 597 HIS A N 1
ATOM 4771 C CA . HIS A 1 597 ? -13.780 -38.130 4.282 1.00 93.81 597 HIS A CA 1
ATOM 4772 C C . HIS A 1 597 ? -13.785 -37.538 5.704 1.00 93.81 597 HIS A C 1
ATOM 4774 O O . HIS A 1 597 ? -13.758 -38.283 6.686 1.00 93.81 597 HIS A O 1
ATOM 4780 N N . ASP A 1 598 ? -13.787 -36.209 5.851 1.00 96.38 598 ASP A N 1
ATOM 4781 C CA . ASP A 1 598 ? -13.969 -35.596 7.166 1.00 96.38 598 ASP A CA 1
ATOM 4782 C C . ASP A 1 598 ? -15.392 -35.819 7.701 1.00 96.38 598 ASP A C 1
ATOM 4784 O O . ASP A 1 598 ? -16.386 -35.777 6.981 1.00 96.38 598 ASP A O 1
ATOM 4788 N N . THR A 1 599 ? -15.483 -35.995 9.016 1.00 96.44 599 THR A N 1
ATOM 4789 C CA . THR A 1 599 ? -16.731 -36.130 9.773 1.00 96.44 599 THR A CA 1
ATOM 4790 C C . THR A 1 599 ? -16.864 -34.971 10.757 1.00 96.44 599 THR A C 1
ATOM 4792 O O . THR A 1 599 ? -15.875 -34.311 11.078 1.00 96.44 599 THR A O 1
ATOM 4795 N N . ASP A 1 600 ? -18.048 -34.780 11.347 1.00 94.50 600 ASP A N 1
ATOM 4796 C CA . ASP A 1 600 ? -18.244 -33.866 12.486 1.00 94.50 600 ASP A CA 1
ATOM 4797 C C . ASP A 1 600 ? -17.119 -33.993 13.534 1.00 94.50 600 ASP A C 1
ATOM 4799 O O . ASP A 1 600 ? -16.564 -32.995 13.989 1.00 94.50 600 ASP A O 1
ATOM 4803 N N . LYS A 1 601 ? -16.718 -35.222 13.890 1.00 96.25 601 LYS A N 1
ATOM 4804 C CA . LYS A 1 601 ? -15.679 -35.471 14.902 1.00 96.25 601 LYS A CA 1
ATOM 4805 C C . LYS A 1 601 ? -14.291 -34.986 14.458 1.00 96.25 601 LYS A C 1
ATOM 4807 O O . LYS A 1 601 ? -13.559 -34.425 15.278 1.00 96.25 601 LYS A O 1
ATOM 4812 N N . THR A 1 602 ? -13.910 -35.184 13.194 1.00 97.75 602 THR A N 1
ATO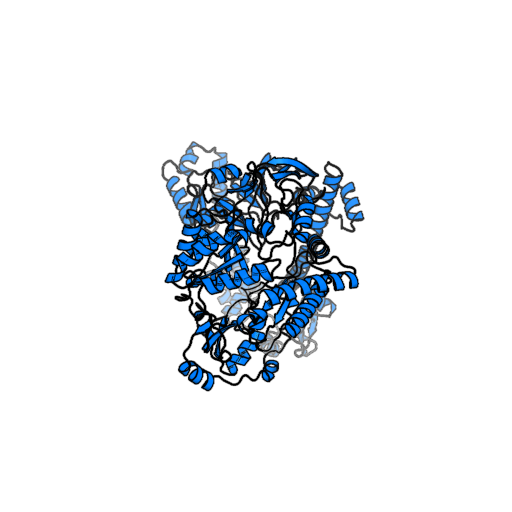M 4813 C CA . THR A 1 602 ? -12.595 -34.744 12.690 1.00 97.75 602 THR A CA 1
ATOM 4814 C C . THR A 1 602 ? -12.565 -33.240 12.432 1.00 97.75 602 THR A C 1
ATOM 4816 O O . THR A 1 602 ? -11.598 -32.590 12.829 1.00 97.75 602 THR A O 1
ATOM 4819 N N . LEU A 1 603 ? -13.644 -32.656 11.902 1.00 97.69 603 LEU A N 1
ATOM 4820 C CA . LEU A 1 603 ? -13.799 -31.206 11.735 1.00 97.69 603 LEU A CA 1
ATOM 4821 C C . LEU A 1 603 ? -13.732 -30.468 13.079 1.00 97.69 603 LEU A C 1
ATOM 4823 O O . LEU A 1 603 ? -13.008 -29.479 13.205 1.00 97.69 603 LEU A O 1
ATOM 4827 N N . LEU A 1 604 ? -14.399 -30.985 14.120 1.00 97.81 604 LEU A N 1
ATOM 4828 C CA . LEU A 1 604 ? -14.339 -30.415 15.472 1.00 97.81 604 LEU A CA 1
ATOM 4829 C C . LEU A 1 604 ? -12.949 -30.547 16.120 1.00 97.81 604 LEU A C 1
ATOM 4831 O O . LEU A 1 604 ? -12.538 -29.667 16.881 1.00 97.81 604 LEU A O 1
ATOM 4835 N N . ARG A 1 605 ? -12.178 -31.593 15.786 1.00 98.06 605 ARG A N 1
ATOM 4836 C CA . ARG A 1 605 ? -10.754 -31.680 16.159 1.00 98.06 605 ARG A CA 1
ATOM 4837 C C . ARG A 1 605 ? -9.921 -30.633 15.413 1.00 98.06 605 ARG A C 1
ATOM 4839 O O . ARG A 1 605 ? -9.123 -29.951 16.052 1.00 98.06 605 ARG A O 1
ATOM 4846 N N . LYS A 1 606 ? -10.105 -30.486 14.096 1.00 98.12 606 LYS A N 1
ATOM 4847 C CA . LYS A 1 606 ? -9.348 -29.536 13.263 1.00 98.12 606 LYS A CA 1
ATOM 4848 C C . LYS A 1 606 ? -9.599 -28.084 13.672 1.00 98.12 606 LYS A C 1
ATOM 4850 O O . LYS A 1 606 ? -8.635 -27.371 13.924 1.00 98.12 606 LYS A O 1
ATOM 4855 N N . ILE A 1 607 ? -10.857 -27.664 13.844 1.00 97.94 607 ILE A N 1
ATOM 4856 C CA . ILE A 1 607 ? -11.180 -26.284 14.256 1.00 97.94 607 ILE A CA 1
ATOM 4857 C C . ILE A 1 607 ? -10.619 -25.949 15.643 1.00 97.94 607 ILE A C 1
ATOM 4859 O O . ILE A 1 607 ? -10.140 -24.839 15.857 1.00 97.94 607 ILE A O 1
ATOM 4863 N N . LYS A 1 608 ? -10.594 -26.915 16.573 1.00 98.25 608 LYS A N 1
ATOM 4864 C CA . LYS A 1 608 ? -9.941 -26.761 17.880 1.00 98.25 608 LYS A CA 1
ATOM 4865 C C . LYS A 1 608 ? -8.431 -26.533 17.736 1.00 98.25 608 LYS A C 1
ATOM 4867 O O . LYS A 1 608 ? -7.888 -25.680 18.429 1.00 98.25 608 LYS A O 1
ATOM 4872 N N . LEU A 1 609 ? -7.754 -27.271 16.854 1.00 98.06 609 LEU A N 1
ATOM 4873 C CA . LEU A 1 609 ? -6.315 -27.102 16.615 1.00 98.06 609 LEU A CA 1
ATOM 4874 C C . LEU A 1 609 ? -6.001 -25.776 15.906 1.00 98.06 609 LEU A C 1
ATOM 4876 O O . LEU A 1 609 ? -5.127 -25.053 16.370 1.00 98.06 609 LEU A O 1
ATOM 4880 N N . ALA A 1 610 ? -6.757 -25.409 14.867 1.00 97.44 610 ALA A N 1
ATOM 4881 C CA . ALA A 1 610 ? -6.609 -24.120 14.188 1.00 97.44 610 ALA A CA 1
ATOM 4882 C C . ALA A 1 610 ? -6.866 -22.943 15.147 1.00 97.44 610 ALA A C 1
ATOM 4884 O O . ALA A 1 610 ? -6.066 -22.018 15.224 1.00 97.44 610 ALA A O 1
ATOM 4885 N N . THR A 1 611 ? -7.912 -23.020 15.978 1.00 98.12 611 THR A N 1
ATOM 4886 C CA . THR A 1 611 ? -8.189 -21.977 16.981 1.00 98.12 611 THR A CA 1
ATOM 4887 C C . THR A 1 611 ? -7.104 -21.899 18.055 1.00 98.12 611 THR A C 1
ATOM 4889 O O . THR A 1 611 ? -6.777 -20.803 18.502 1.00 98.12 611 THR A O 1
ATOM 4892 N N . LEU A 1 612 ? -6.532 -23.032 18.481 1.00 97.81 612 LEU A N 1
ATOM 4893 C CA . LEU A 1 612 ? -5.384 -23.045 19.391 1.00 97.81 612 LEU A CA 1
ATOM 4894 C C . LEU A 1 612 ? -4.171 -22.356 18.754 1.00 97.81 612 LEU A C 1
ATOM 4896 O O . LEU A 1 612 ? -3.569 -21.505 19.404 1.00 97.81 612 LEU A O 1
ATOM 4900 N N . LEU A 1 613 ? -3.860 -22.677 17.495 1.00 97.38 613 LEU A N 1
ATOM 4901 C CA . LEU A 1 613 ? -2.778 -22.042 16.743 1.00 97.38 613 LEU A CA 1
ATOM 4902 C C . LEU A 1 613 ? -2.995 -20.528 16.636 1.00 97.38 613 LEU A C 1
ATOM 4904 O O . LEU A 1 613 ? -2.123 -19.783 17.063 1.00 97.38 613 LEU A O 1
ATOM 4908 N N . GLY A 1 614 ? -4.178 -20.073 16.211 1.00 96.38 614 GLY A N 1
ATOM 4909 C CA . GLY A 1 614 ? -4.517 -18.646 16.172 1.00 96.38 614 GLY A CA 1
ATOM 4910 C C . GLY A 1 614 ? -4.433 -17.970 17.546 1.00 96.38 614 GLY A C 1
ATOM 4911 O O . GLY A 1 614 ? -3.898 -16.870 17.669 1.00 96.38 614 GLY A O 1
ATOM 4912 N N . THR A 1 615 ? -4.900 -18.639 18.608 1.00 97.31 615 THR A N 1
ATOM 4913 C CA . THR A 1 615 ? -4.810 -18.114 19.986 1.00 97.31 615 THR A CA 1
ATOM 4914 C C . THR A 1 615 ? -3.350 -17.974 20.431 1.00 97.31 615 THR A C 1
ATOM 4916 O O . THR A 1 615 ? -3.011 -16.978 21.064 1.00 97.31 615 THR A O 1
ATOM 4919 N N . TYR A 1 616 ? -2.474 -18.913 20.061 1.00 97.06 616 TYR A N 1
ATOM 4920 C CA . TYR A 1 616 ? -1.029 -18.793 20.277 1.00 97.06 616 TYR A CA 1
ATOM 4921 C C . TYR A 1 616 ? -0.406 -17.686 19.411 1.00 97.06 616 TYR A C 1
ATOM 4923 O O . TYR A 1 616 ? 0.293 -16.839 19.944 1.00 97.06 616 TYR A O 1
ATOM 4931 N N . GLN A 1 617 ? -0.721 -17.605 18.115 1.00 95.12 617 GLN A N 1
ATOM 4932 C CA . GLN A 1 617 ? -0.261 -16.513 17.244 1.00 95.12 617 GLN A CA 1
ATOM 4933 C C . GLN A 1 617 ? -0.654 -15.136 17.808 1.00 95.12 617 GLN A C 1
ATOM 4935 O O . GLN A 1 617 ? 0.135 -14.199 17.742 1.00 95.12 617 GLN A O 1
ATOM 4940 N N . SER A 1 618 ? -1.821 -15.024 18.458 1.00 94.38 618 SER A N 1
ATOM 4941 C CA . SER A 1 618 ? -2.264 -13.778 19.097 1.00 94.38 618 SER A CA 1
ATOM 4942 C C . SER A 1 618 ? -1.410 -13.334 20.293 1.00 94.38 618 SER A C 1
ATOM 4944 O O . SER A 1 618 ? -1.555 -12.190 20.718 1.00 94.38 618 SER A O 1
ATOM 4946 N N . THR A 1 619 ? -0.527 -14.182 20.848 1.00 94.25 619 THR A N 1
ATOM 4947 C CA . THR A 1 619 ? 0.438 -13.782 21.894 1.00 94.25 619 THR A CA 1
ATOM 4948 C C . THR A 1 619 ? 1.721 -13.168 21.327 1.00 94.25 619 THR A C 1
ATOM 4950 O O . THR A 1 619 ? 2.490 -12.581 22.085 1.00 94.25 619 THR A O 1
ATOM 4953 N N . LEU A 1 620 ? 1.961 -13.272 20.015 1.00 93.19 620 LEU A N 1
ATOM 4954 C CA . LEU A 1 620 ? 3.200 -12.844 19.355 1.00 93.19 620 LEU A CA 1
ATOM 4955 C C . LEU A 1 620 ? 3.190 -11.334 19.047 1.00 93.19 620 LEU A C 1
ATOM 4957 O O . LEU A 1 620 ? 3.378 -10.908 17.913 1.00 93.19 620 LEU A O 1
ATOM 4961 N N . THR A 1 621 ? 2.974 -10.511 20.074 1.00 90.00 621 THR A N 1
ATOM 4962 C CA . THR A 1 621 ? 2.780 -9.050 19.969 1.00 90.00 621 THR A CA 1
ATOM 4963 C C . THR A 1 621 ? 4.072 -8.230 20.112 1.00 90.00 621 THR A C 1
ATOM 4965 O O . THR A 1 621 ? 4.037 -7.020 20.344 1.00 90.00 621 THR A O 1
ATOM 4968 N N . LYS A 1 622 ? 5.243 -8.867 19.949 1.00 88.94 622 LYS A N 1
ATOM 4969 C CA . LYS A 1 622 ? 6.541 -8.178 19.863 1.00 88.94 622 LYS A CA 1
ATOM 4970 C C . LYS A 1 622 ? 6.766 -7.673 18.436 1.00 88.94 622 LYS A C 1
ATOM 4972 O O . LYS A 1 622 ? 7.397 -8.344 17.622 1.00 88.94 622 LYS A O 1
ATOM 4977 N N . PHE A 1 623 ? 6.260 -6.481 18.150 1.00 87.06 623 PHE A N 1
ATOM 4978 C CA . PHE A 1 623 ? 6.434 -5.826 16.857 1.00 87.06 623 PHE A CA 1
ATOM 4979 C C . PHE A 1 623 ? 7.583 -4.806 16.924 1.00 87.06 623 PHE A C 1
ATOM 4981 O O . PHE A 1 623 ? 7.563 -3.919 17.770 1.00 87.06 623 PHE A O 1
ATOM 4988 N N . ASN A 1 624 ? 8.592 -4.934 16.053 1.00 79.19 624 ASN A N 1
ATOM 4989 C CA . ASN A 1 624 ? 9.809 -4.103 16.114 1.00 79.19 624 ASN A CA 1
ATOM 4990 C C . ASN A 1 624 ? 9.738 -2.807 15.272 1.00 79.19 624 ASN A C 1
ATOM 4992 O O . ASN A 1 624 ? 10.571 -1.928 15.464 1.00 79.19 624 ASN A O 1
ATOM 4996 N N . TYR A 1 625 ? 8.795 -2.703 14.324 1.00 76.75 625 TYR A N 1
ATOM 4997 C CA . TYR A 1 625 ? 8.814 -1.694 13.242 1.00 76.75 625 TYR A CA 1
ATOM 4998 C C . TYR A 1 625 ? 7.492 -0.927 13.049 1.00 76.75 625 TYR A C 1
ATOM 5000 O O . TYR A 1 625 ? 7.297 -0.277 12.025 1.00 76.75 625 TYR A O 1
ATOM 5008 N N . ILE A 1 626 ? 6.563 -1.018 14.001 1.00 79.06 626 ILE A N 1
ATOM 5009 C CA . ILE A 1 626 ? 5.248 -0.356 13.949 1.00 79.06 626 ILE A CA 1
ATOM 5010 C C . ILE A 1 626 ? 4.916 0.253 15.312 1.00 79.06 626 ILE A C 1
ATOM 5012 O O . ILE A 1 626 ? 5.464 -0.172 16.330 1.00 79.06 626 ILE A O 1
ATOM 5016 N N . SER A 1 627 ? 4.013 1.234 15.333 1.00 76.81 627 SER A N 1
ATOM 5017 C CA . SER A 1 627 ? 3.681 1.978 16.550 1.00 76.81 627 SER A CA 1
ATOM 5018 C C . SER A 1 627 ? 3.031 1.106 17.633 1.00 76.81 627 SER A C 1
ATOM 5020 O O . SER A 1 627 ? 2.338 0.121 17.357 1.00 76.81 627 SER A O 1
ATOM 5022 N N . GLU A 1 628 ? 3.222 1.497 18.896 1.00 84.56 628 GLU A N 1
ATOM 5023 C CA . GLU A 1 628 ? 2.715 0.770 20.069 1.00 84.56 628 GLU A CA 1
ATOM 5024 C C . GLU A 1 628 ? 1.182 0.619 20.069 1.00 84.56 628 GLU A C 1
ATOM 5026 O O . GLU A 1 628 ? 0.645 -0.334 20.636 1.00 84.56 628 GLU A O 1
ATOM 5031 N N . GLN A 1 629 ? 0.465 1.494 19.359 1.00 81.06 629 GLN A N 1
ATOM 5032 C CA . GLN A 1 629 ? -0.986 1.418 19.223 1.00 81.06 629 GLN A CA 1
ATOM 5033 C C . GLN A 1 629 ? -1.454 0.141 18.495 1.00 81.06 629 GLN A C 1
ATOM 5035 O O . GLN A 1 629 ? -2.481 -0.419 18.880 1.00 81.06 629 GLN A O 1
ATOM 5040 N N . TRP A 1 630 ? -0.678 -0.389 17.534 1.00 86.12 630 TRP A N 1
ATOM 5041 C CA . TRP A 1 630 ? -0.943 -1.707 16.927 1.00 86.12 630 TRP A CA 1
ATOM 5042 C C . TRP A 1 630 ? -0.840 -2.823 17.960 1.00 86.12 630 TRP A C 1
ATOM 5044 O O . TRP A 1 630 ? -1.731 -3.662 18.066 1.00 86.12 630 TRP A O 1
ATOM 5054 N N . LYS A 1 631 ? 0.238 -2.812 18.755 1.00 90.19 631 LYS A N 1
ATOM 5055 C CA . LYS A 1 631 ? 0.442 -3.772 19.843 1.00 90.19 631 LYS A CA 1
ATOM 5056 C C . LYS A 1 631 ? -0.742 -3.725 20.806 1.00 90.19 631 LYS A C 1
ATOM 5058 O O . LYS A 1 631 ? -1.368 -4.753 21.028 1.00 90.19 631 LYS A O 1
ATOM 5063 N N . LYS A 1 632 ? -1.099 -2.545 21.312 1.00 90.25 632 LYS A N 1
ATOM 5064 C CA . LYS A 1 632 ? -2.210 -2.360 22.255 1.00 90.25 632 LYS A CA 1
ATOM 5065 C C . LYS A 1 632 ? -3.549 -2.861 21.705 1.00 90.25 632 LYS A C 1
ATOM 5067 O O . LYS A 1 632 ? -4.245 -3.596 22.395 1.00 90.25 632 LYS A O 1
ATOM 5072 N N . ASN A 1 633 ? -3.890 -2.514 20.464 1.00 89.94 633 ASN A N 1
ATOM 5073 C CA . ASN A 1 633 ? -5.109 -2.983 19.801 1.00 89.94 633 ASN A CA 1
ATOM 5074 C C . ASN A 1 633 ? -5.141 -4.516 19.673 1.00 89.94 633 ASN A C 1
ATOM 5076 O O . ASN A 1 633 ? -6.079 -5.153 20.161 1.00 89.94 633 ASN A O 1
ATOM 5080 N N . CYS A 1 634 ? -4.062 -5.116 19.158 1.00 90.69 634 CYS A N 1
ATOM 5081 C CA . CYS A 1 634 ? -3.920 -6.570 19.083 1.00 90.69 634 CYS A CA 1
ATOM 5082 C C . CYS A 1 634 ? -3.966 -7.243 20.465 1.00 90.69 634 CYS A C 1
ATOM 5084 O O . CYS A 1 634 ? -4.477 -8.356 20.589 1.00 90.69 634 CYS A O 1
ATOM 5086 N N . GLU A 1 635 ? -3.441 -6.597 21.511 1.00 92.44 635 GLU A N 1
ATOM 5087 C CA . GLU A 1 635 ? -3.421 -7.128 22.876 1.00 92.44 635 GLU A CA 1
ATOM 5088 C C . GLU A 1 635 ? -4.783 -7.047 23.588 1.00 92.44 635 GLU A C 1
ATOM 5090 O O . GLU A 1 635 ? -5.115 -7.951 24.371 1.00 92.44 635 GLU A O 1
ATOM 5095 N N . ASP A 1 636 ? -5.574 -6.018 23.273 1.00 91.31 636 ASP A N 1
ATOM 5096 C CA . ASP A 1 636 ? -6.947 -5.803 23.735 1.00 91.31 636 ASP A CA 1
ATOM 5097 C C . ASP A 1 636 ? -7.947 -6.734 23.030 1.00 91.31 636 ASP A C 1
ATOM 5099 O O . ASP A 1 636 ? -8.694 -7.460 23.691 1.00 91.31 636 ASP A O 1
ATOM 5103 N N . GLU A 1 637 ? -7.984 -6.713 21.690 1.00 91.88 637 GLU A N 1
ATOM 5104 C CA . GLU A 1 637 ? -8.987 -7.446 20.906 1.00 91.88 637 GLU A CA 1
ATOM 5105 C C . GLU A 1 637 ? -8.626 -8.925 20.691 1.00 91.88 637 GLU A C 1
ATOM 5107 O O . GLU A 1 637 ? -9.526 -9.762 20.535 1.00 91.88 637 GLU A O 1
ATOM 5112 N N . ARG A 1 638 ? -7.321 -9.247 20.647 1.00 93.94 638 ARG A N 1
ATOM 5113 C CA . ARG A 1 638 ? -6.751 -10.581 20.349 1.00 93.94 638 ARG A CA 1
ATOM 5114 C C . ARG A 1 638 ? -7.449 -11.273 19.173 1.00 93.94 638 ARG A C 1
ATOM 5116 O O . ARG A 1 638 ? -7.737 -12.468 19.255 1.00 93.94 638 ARG A O 1
ATOM 5123 N N . LEU A 1 639 ? -7.796 -10.535 18.114 1.00 92.25 639 LEU A N 1
ATOM 5124 C CA . LEU A 1 639 ? -8.616 -11.049 17.010 1.00 92.25 639 LEU A CA 1
ATOM 5125 C C . LEU A 1 639 ? -8.029 -12.333 16.421 1.00 92.25 639 LEU A C 1
ATOM 5127 O O . LEU A 1 639 ? -6.818 -12.435 16.241 1.00 92.25 639 LEU A O 1
ATOM 5131 N N . LEU A 1 640 ? -8.897 -13.290 16.085 1.00 94.44 640 LEU A N 1
ATOM 5132 C CA . LEU A 1 640 ? -8.552 -14.438 15.245 1.00 94.44 640 LEU A CA 1
ATOM 5133 C C . LEU A 1 640 ? -9.409 -14.412 13.975 1.00 94.44 640 LEU A C 1
ATOM 5135 O O . LEU A 1 640 ? -10.547 -13.938 13.985 1.00 94.44 640 LEU A O 1
ATOM 5139 N N . GLY A 1 641 ? -8.874 -14.976 12.898 1.00 90.62 641 GLY A N 1
ATOM 5140 C CA . GLY A 1 641 ? -9.584 -15.305 11.669 1.00 90.62 641 GLY A CA 1
ATOM 5141 C C . GLY A 1 641 ? -9.396 -16.784 11.347 1.00 90.62 641 GLY A C 1
ATOM 5142 O O . GLY A 1 641 ? -8.602 -17.150 10.484 1.00 90.62 641 GLY A O 1
ATOM 5143 N N . VAL A 1 642 ? -10.098 -17.644 12.083 1.00 96.00 642 VAL A N 1
ATOM 5144 C CA . VAL A 1 642 ? -10.107 -19.092 11.866 1.00 96.00 642 VAL A CA 1
ATOM 5145 C C . VAL A 1 642 ? -11.021 -19.402 10.675 1.00 96.00 642 VAL A C 1
ATOM 5147 O O . VAL A 1 642 ? -12.247 -19.336 10.795 1.00 96.00 642 VAL A O 1
ATOM 5150 N N . SER A 1 643 ? -10.401 -19.708 9.536 1.00 94.06 643 SER A N 1
ATOM 5151 C CA . SER A 1 643 ? -11.021 -20.006 8.241 1.00 94.06 643 SER A CA 1
ATOM 5152 C C . SER A 1 643 ? -11.250 -21.512 8.037 1.00 94.06 643 SER A C 1
ATOM 5154 O O . SER A 1 643 ? -10.694 -22.353 8.752 1.00 94.06 643 SER A O 1
ATOM 5156 N N . ILE A 1 644 ? -12.059 -21.861 7.035 1.00 95.69 644 ILE A N 1
ATOM 5157 C CA . ILE A 1 644 ? -12.228 -23.227 6.527 1.00 95.69 644 ILE A CA 1
ATOM 5158 C C . ILE A 1 644 ? -12.112 -23.180 4.999 1.00 95.69 644 ILE A C 1
ATOM 5160 O O . ILE A 1 644 ? -12.894 -22.489 4.346 1.00 95.69 644 ILE A O 1
ATOM 5164 N N . THR A 1 645 ? -11.195 -23.965 4.438 1.00 93.81 645 THR A N 1
ATOM 5165 C CA . THR A 1 645 ? -11.052 -24.193 2.990 1.00 93.81 645 THR A CA 1
ATOM 5166 C C . THR A 1 645 ? -11.365 -25.655 2.656 1.00 93.81 645 THR A C 1
ATOM 5168 O O . THR A 1 645 ? -11.379 -26.509 3.545 1.00 93.81 645 THR A O 1
ATOM 5171 N N . GLY A 1 646 ? -11.648 -25.959 1.390 1.00 93.62 646 GLY A N 1
ATOM 5172 C CA . GLY A 1 646 ? -12.076 -27.285 0.935 1.00 93.62 646 GLY A CA 1
ATOM 5173 C C . GLY A 1 646 ? -13.554 -27.572 1.198 1.00 93.62 646 GLY A C 1
ATOM 5174 O O . GLY A 1 646 ? -13.945 -28.734 1.304 1.00 93.62 646 GLY A O 1
ATOM 5175 N N . GLN A 1 647 ? -14.389 -26.538 1.360 1.00 95.31 647 GLN A N 1
ATOM 5176 C CA . GLN A 1 647 ? -15.771 -26.738 1.800 1.00 95.31 647 GLN A CA 1
ATOM 5177 C C . GLN A 1 647 ? -16.638 -27.453 0.754 1.00 95.31 647 GLN A C 1
ATOM 5179 O O . GLN A 1 647 ? -17.487 -28.258 1.130 1.00 95.31 647 GLN A O 1
ATOM 5184 N N . TRP A 1 648 ? -16.398 -27.240 -0.545 1.00 94.12 648 TRP A N 1
ATOM 5185 C CA . TRP A 1 648 ? -17.133 -27.957 -1.599 1.00 94.12 648 TRP A CA 1
ATOM 5186 C C . TRP A 1 648 ? -16.662 -29.395 -1.804 1.00 94.12 648 TRP A C 1
ATOM 5188 O O . TRP A 1 648 ? -17.465 -30.224 -2.222 1.00 94.12 648 TRP A O 1
ATOM 5198 N N . ASP A 1 649 ? -15.424 -29.711 -1.415 1.00 93.19 649 ASP A N 1
ATOM 5199 C CA . ASP A 1 649 ? -14.908 -31.084 -1.408 1.00 93.19 649 ASP A CA 1
ATOM 5200 C C . ASP A 1 649 ? -15.392 -31.894 -0.187 1.00 93.19 649 ASP A C 1
ATOM 5202 O O . ASP A 1 649 ? -15.210 -33.106 -0.160 1.00 93.19 649 ASP A O 1
ATOM 5206 N N . CYS A 1 650 ? -15.983 -31.265 0.841 1.00 94.56 650 CYS A N 1
ATOM 5207 C CA . CYS A 1 650 ? -16.327 -31.906 2.117 1.00 94.56 650 CYS A CA 1
ATOM 5208 C C . CYS A 1 650 ? -17.831 -31.795 2.451 1.00 94.56 650 CYS A C 1
ATOM 5210 O O . CYS A 1 650 ? -18.258 -30.817 3.074 1.00 94.56 650 CYS A O 1
ATOM 5212 N N . PRO A 1 651 ? -18.659 -32.812 2.138 1.00 93.12 651 PRO A N 1
ATOM 5213 C CA . PRO A 1 651 ? -20.101 -32.774 2.405 1.00 93.12 651 PRO A CA 1
ATOM 5214 C C . PRO A 1 651 ? -20.465 -32.497 3.874 1.00 93.12 651 PRO A C 1
ATOM 5216 O O . PRO A 1 651 ? -21.425 -31.778 4.147 1.00 93.12 651 PRO A O 1
ATOM 5219 N N . ALA A 1 652 ? -19.673 -33.006 4.827 1.00 94.38 652 ALA A N 1
ATOM 5220 C CA . ALA A 1 652 ? -19.918 -32.821 6.259 1.00 94.38 652 ALA A CA 1
ATOM 5221 C C . ALA A 1 652 ? -19.828 -31.351 6.710 1.00 94.38 652 ALA A C 1
ATOM 5223 O O . ALA A 1 652 ? -20.589 -30.932 7.583 1.00 94.38 652 ALA A O 1
ATOM 5224 N N . VAL A 1 653 ? -18.937 -30.546 6.114 1.00 93.81 653 VAL A N 1
ATOM 5225 C CA . VAL A 1 653 ? -18.783 -29.132 6.499 1.00 93.81 653 VAL A CA 1
ATOM 5226 C C . VAL A 1 653 ? -19.822 -28.221 5.842 1.00 93.81 653 VAL A C 1
ATOM 5228 O O . VAL A 1 653 ? -20.107 -27.149 6.368 1.00 93.81 653 VAL A O 1
ATOM 5231 N N . ARG A 1 654 ? -20.490 -28.665 4.765 1.00 93.88 654 ARG A N 1
ATOM 5232 C CA . ARG A 1 654 ? -21.593 -27.920 4.119 1.00 93.88 654 ARG A CA 1
ATOM 5233 C C . ARG A 1 654 ? -22.921 -27.964 4.893 1.00 93.88 654 ARG A C 1
ATOM 5235 O O . ARG A 1 654 ? -23.968 -27.654 4.333 1.00 93.88 654 ARG A O 1
ATOM 5242 N N . ASN A 1 655 ? -22.897 -28.331 6.174 1.00 94.19 655 ASN A N 1
ATOM 5243 C CA . ASN A 1 655 ? -24.071 -28.426 7.036 1.00 94.19 655 ASN A CA 1
ATOM 5244 C C . ASN A 1 655 ? -24.063 -27.324 8.110 1.00 94.19 655 ASN A C 1
ATOM 5246 O O . ASN A 1 655 ? -23.167 -27.262 8.955 1.00 94.19 655 ASN A O 1
ATOM 5250 N N . GLY A 1 656 ? -25.113 -26.496 8.145 1.00 94.69 656 GLY A N 1
ATOM 5251 C CA . GLY A 1 656 ? -25.251 -25.408 9.121 1.00 94.69 656 GLY A CA 1
ATOM 5252 C C . GLY A 1 656 ? -25.216 -25.861 10.589 1.00 94.69 656 GLY A C 1
ATOM 5253 O O . GLY A 1 656 ? -24.731 -25.121 11.446 1.00 94.69 656 GLY A O 1
ATOM 5254 N N . LYS A 1 657 ? -25.650 -27.094 10.902 1.00 96.25 657 LYS A N 1
ATOM 5255 C CA . LYS A 1 657 ? -25.516 -27.670 12.254 1.00 96.25 657 LYS A CA 1
ATOM 5256 C C . LYS A 1 657 ? -24.045 -27.925 12.597 1.00 96.25 657 LYS A C 1
ATOM 5258 O O . LYS A 1 657 ? -23.616 -27.594 13.701 1.00 96.25 657 LYS A O 1
ATOM 5263 N N . THR A 1 658 ? -23.268 -28.470 11.663 1.00 96.31 658 THR A N 1
ATOM 5264 C CA . THR A 1 658 ? -21.832 -28.747 11.833 1.00 96.31 658 THR A CA 1
ATOM 5265 C C . THR A 1 658 ? -21.035 -27.452 11.952 1.00 96.31 658 THR A C 1
ATOM 5267 O O . THR A 1 658 ? -20.268 -27.295 12.901 1.00 96.31 658 THR A O 1
ATOM 5270 N N . LEU A 1 659 ? -21.308 -26.466 11.097 1.00 97.12 659 LEU A N 1
ATOM 5271 C CA . LEU A 1 659 ? -20.709 -25.129 11.174 1.00 97.12 659 LEU A CA 1
ATOM 5272 C C . LEU A 1 659 ? -20.997 -24.422 12.510 1.00 97.12 659 LEU A C 1
ATOM 5274 O O . LEU A 1 659 ? -20.069 -23.908 13.140 1.00 97.12 659 LEU A O 1
ATOM 5278 N N . LYS A 1 660 ? -22.238 -24.493 13.019 1.00 97.00 660 LYS A N 1
ATOM 5279 C CA . LYS A 1 660 ? -22.587 -24.002 14.367 1.00 97.00 660 LYS A CA 1
ATOM 5280 C C . LYS A 1 660 ? -21.791 -24.706 15.470 1.00 97.00 660 LYS A C 1
ATOM 5282 O O . LYS A 1 660 ? -21.267 -24.036 16.362 1.00 97.00 660 LYS A O 1
ATOM 5287 N N . LYS A 1 661 ? -21.640 -26.039 15.409 1.00 97.44 661 LYS A N 1
ATOM 5288 C CA . LYS A 1 661 ? -20.788 -26.794 16.354 1.00 97.44 661 LYS A CA 1
ATOM 5289 C C . LYS A 1 661 ? -19.321 -26.356 16.261 1.00 97.44 661 LYS A C 1
ATOM 5291 O O . LYS A 1 661 ? -18.668 -26.232 17.298 1.00 97.44 661 LYS A O 1
ATOM 5296 N N . MET A 1 662 ? -18.804 -26.099 15.055 1.00 98.00 662 MET A N 1
ATOM 5297 C CA . MET A 1 662 ? -17.429 -25.635 14.834 1.00 98.00 662 MET A CA 1
ATOM 5298 C C . MET A 1 662 ? -17.201 -24.234 15.411 1.00 98.00 662 MET A C 1
ATOM 5300 O O . MET A 1 662 ? -16.261 -24.069 16.187 1.00 98.00 662 MET A O 1
ATOM 5304 N N . ARG A 1 663 ? -18.095 -23.269 15.149 1.00 97.25 663 ARG A N 1
ATOM 5305 C CA . ARG A 1 663 ? -18.065 -21.921 15.755 1.00 97.25 663 ARG A CA 1
ATOM 5306 C C . ARG A 1 663 ? -18.153 -21.973 17.284 1.00 97.25 663 ARG A C 1
ATOM 5308 O O . ARG A 1 663 ? -17.372 -21.334 17.980 1.00 97.25 663 ARG A O 1
ATOM 5315 N N . ALA A 1 664 ? -19.062 -22.775 17.838 1.00 97.19 664 ALA A N 1
ATOM 5316 C CA . ALA A 1 664 ? -19.159 -22.945 19.289 1.00 97.19 664 ALA A CA 1
ATOM 5317 C C . ALA A 1 664 ? -17.888 -23.582 19.887 1.00 97.19 664 ALA A C 1
ATOM 5319 O O . ALA A 1 664 ? -17.499 -23.273 21.014 1.00 97.19 664 ALA A O 1
ATOM 5320 N N . THR A 1 665 ? -17.225 -24.462 19.133 1.00 97.94 665 THR A N 1
ATOM 5321 C CA . THR A 1 665 ? -15.985 -25.129 19.550 1.00 97.94 665 THR A CA 1
ATOM 5322 C C . THR A 1 665 ? -14.774 -24.209 19.464 1.00 97.94 665 THR A C 1
ATOM 5324 O O . THR A 1 665 ? -13.939 -24.265 20.368 1.00 97.94 665 THR A O 1
ATOM 5327 N N . SER A 1 666 ? -14.676 -23.332 18.459 1.00 97.44 666 SER A N 1
ATOM 5328 C CA . SER A 1 666 ? -13.616 -22.318 18.399 1.00 97.44 666 SER A CA 1
ATOM 5329 C C . SER A 1 666 ? -13.738 -21.334 19.567 1.00 97.44 666 SER A C 1
ATOM 5331 O O . SER A 1 666 ? -12.790 -21.202 20.337 1.00 97.44 666 SER A O 1
ATOM 5333 N N . VAL A 1 667 ? -14.926 -20.769 19.817 1.00 97.19 667 VAL A N 1
ATOM 5334 C CA . VAL A 1 667 ? -15.179 -19.867 20.962 1.00 97.19 667 VAL A CA 1
ATOM 5335 C C . VAL A 1 667 ? -14.787 -20.519 22.298 1.00 97.19 667 VAL A C 1
ATOM 5337 O O . VAL A 1 667 ? -13.993 -19.953 23.050 1.00 97.19 667 VAL A O 1
ATOM 5340 N N . LYS A 1 668 ? -15.253 -21.749 22.572 1.00 97.56 668 LYS A N 1
ATOM 5341 C CA . LYS A 1 668 ? -14.889 -22.495 23.796 1.00 97.56 668 LYS A CA 1
ATOM 5342 C C . LYS A 1 668 ? -13.392 -22.817 23.882 1.00 97.56 668 LYS A C 1
ATOM 5344 O O . LYS A 1 668 ? -12.827 -22.848 24.975 1.00 97.56 668 LYS A O 1
ATOM 5349 N N . THR A 1 669 ? -12.745 -23.085 22.748 1.00 98.00 669 THR A N 1
ATOM 5350 C CA . THR A 1 669 ? -11.306 -23.383 22.694 1.00 98.00 669 THR A CA 1
ATOM 5351 C C . THR A 1 669 ? -10.489 -22.138 23.004 1.00 98.00 669 THR A C 1
ATOM 5353 O O . THR A 1 669 ? -9.632 -22.193 23.882 1.00 98.00 669 THR A O 1
ATOM 5356 N N . ASN A 1 670 ? -10.790 -21.015 22.354 1.00 98.00 670 ASN A N 1
ATOM 5357 C CA . ASN A 1 670 ? -10.135 -19.740 22.611 1.00 98.00 670 ASN A CA 1
ATOM 5358 C C . ASN A 1 670 ? -10.278 -19.333 24.086 1.00 98.00 670 ASN A C 1
ATOM 5360 O O . ASN A 1 670 ? -9.266 -19.182 24.755 1.00 98.00 670 ASN A O 1
ATOM 5364 N N . GLN A 1 671 ? -11.492 -19.326 24.650 1.00 97.00 671 GLN A N 1
ATOM 5365 C CA . GLN A 1 671 ? -11.710 -19.059 26.083 1.00 97.00 671 GLN A CA 1
ATOM 5366 C C . GLN A 1 671 ? -10.841 -19.941 27.001 1.00 97.00 671 GLN A C 1
ATOM 5368 O O . GLN A 1 671 ? -10.230 -19.449 27.953 1.00 97.00 671 GLN A O 1
ATOM 5373 N N . LYS A 1 672 ? -10.748 -21.247 26.707 1.00 97.75 672 LYS A N 1
ATOM 5374 C CA . LYS A 1 672 ? -9.932 -22.193 27.483 1.00 97.75 672 LYS A CA 1
ATOM 5375 C C . LYS A 1 672 ? -8.433 -21.894 27.394 1.00 97.75 672 LYS A C 1
ATOM 5377 O O . LYS A 1 672 ? -7.740 -22.051 28.399 1.00 97.75 672 LYS A O 1
ATOM 5382 N N . TYR A 1 673 ? -7.924 -21.537 26.216 1.00 97.62 673 TYR A N 1
ATOM 5383 C CA . TYR A 1 673 ? -6.489 -21.335 26.005 1.00 97.62 673 TYR A CA 1
ATOM 5384 C C . TYR A 1 673 ? -6.028 -19.905 26.300 1.00 97.62 673 TYR A C 1
ATOM 5386 O O . TYR A 1 673 ? -4.975 -19.767 26.909 1.00 97.62 673 TYR A O 1
ATOM 5394 N N . SER A 1 674 ? -6.841 -18.875 26.055 1.00 97.19 674 SER A N 1
ATOM 5395 C CA . SER A 1 674 ? -6.601 -17.514 26.554 1.00 97.19 674 SER A CA 1
ATOM 5396 C C . SER A 1 674 ? -6.421 -17.505 28.075 1.00 97.19 674 SER A C 1
ATOM 5398 O O . SER A 1 674 ? -5.418 -16.996 28.569 1.00 97.19 674 SER A O 1
ATOM 5400 N N . LYS A 1 675 ? -7.291 -18.212 28.823 1.00 97.31 675 LYS A N 1
ATOM 5401 C CA . LYS A 1 675 ? -7.127 -18.396 30.279 1.00 97.31 675 LYS A CA 1
ATOM 5402 C C . LYS A 1 675 ? -5.829 -19.127 30.663 1.00 97.31 675 LYS A C 1
ATOM 5404 O O . LYS A 1 675 ? -5.288 -18.863 31.729 1.00 97.31 675 LYS A O 1
ATOM 5409 N N . ARG A 1 676 ? -5.331 -20.050 29.830 1.00 96.88 676 ARG A N 1
ATOM 5410 C CA . ARG A 1 676 ? -4.063 -20.773 30.073 1.00 96.88 676 ARG A CA 1
ATOM 5411 C C . ARG A 1 676 ? -2.825 -19.944 29.739 1.00 96.88 676 ARG A C 1
ATOM 5413 O O . ARG A 1 676 ? -1.805 -20.136 30.383 1.00 96.88 676 ARG A O 1
ATOM 5420 N N . PHE A 1 677 ? -2.913 -19.063 28.747 1.00 96.88 677 PHE A N 1
ATOM 5421 C CA . PHE A 1 677 ? -1.833 -18.162 28.343 1.00 96.88 677 PHE A CA 1
ATOM 5422 C C . PHE A 1 677 ? -1.833 -16.832 29.117 1.00 96.88 677 PHE A C 1
ATOM 5424 O O . PHE A 1 677 ? -0.923 -16.035 28.934 1.00 96.88 677 PHE A O 1
ATOM 5431 N N . GLY A 1 678 ? -2.835 -16.577 29.967 1.00 95.81 678 GLY A N 1
ATOM 5432 C CA . GLY A 1 678 ? -2.948 -15.329 30.730 1.00 95.81 678 GLY A CA 1
ATOM 5433 C C . GLY A 1 678 ? -3.349 -14.112 29.888 1.00 95.81 678 GLY A C 1
ATOM 5434 O O . GLY A 1 678 ? -3.067 -12.987 30.285 1.00 95.81 678 GLY A O 1
ATOM 5435 N N . ILE A 1 679 ? -3.994 -14.323 28.734 1.00 95.75 679 ILE A N 1
ATOM 5436 C CA . ILE A 1 679 ? -4.421 -13.257 27.811 1.00 95.75 679 ILE A CA 1
ATOM 5437 C C . ILE A 1 679 ? -5.944 -13.084 27.788 1.00 95.75 679 ILE A C 1
ATOM 5439 O O . ILE A 1 679 ? -6.703 -13.970 28.195 1.00 95.75 679 ILE A O 1
ATOM 5443 N N . ASN A 1 680 ? -6.395 -11.964 27.223 1.00 93.25 680 ASN A N 1
ATOM 5444 C CA . ASN A 1 680 ? -7.804 -11.721 26.925 1.00 93.25 680 ASN A CA 1
ATOM 5445 C C . ASN A 1 680 ? -8.374 -12.778 25.944 1.00 93.25 680 ASN A C 1
ATOM 5447 O O . ASN A 1 680 ? -7.672 -13.229 25.031 1.00 93.25 680 ASN A O 1
ATOM 5451 N N . PRO A 1 681 ? -9.646 -13.194 26.095 1.00 95.00 681 PRO A N 1
ATOM 5452 C CA . PRO A 1 681 ? -10.374 -13.919 25.055 1.00 95.00 681 PRO A CA 1
ATOM 5453 C C . PRO A 1 681 ? -10.591 -13.052 23.808 1.00 95.00 681 PRO A C 1
ATOM 5455 O O . PRO A 1 681 ? -10.852 -11.857 23.911 1.00 95.00 681 PRO A O 1
ATOM 5458 N N . SER A 1 682 ? -10.551 -13.672 22.634 1.00 95.75 682 SER A N 1
ATOM 5459 C CA . SER A 1 682 ? -10.616 -12.995 21.338 1.00 95.75 682 SER A CA 1
ATOM 5460 C C . SER A 1 682 ? -12.004 -12.427 21.030 1.00 95.75 682 SER A C 1
ATOM 5462 O O . SER A 1 682 ? -13.015 -13.146 21.037 1.00 95.75 682 SER A O 1
ATOM 5464 N N . MET A 1 683 ? -12.063 -11.143 20.676 1.00 93.12 683 MET A N 1
ATOM 5465 C CA . MET A 1 683 ? -13.317 -10.417 20.432 1.00 93.12 683 MET A CA 1
ATOM 5466 C C . MET A 1 683 ? -14.086 -10.933 19.204 1.00 93.12 683 MET A C 1
ATOM 5468 O O . MET A 1 683 ? -15.317 -10.947 19.194 1.00 93.12 683 MET A O 1
ATOM 5472 N N . SER A 1 684 ? -13.397 -11.451 18.188 1.00 92.38 684 SER A N 1
ATOM 5473 C CA . SER A 1 684 ? -13.989 -12.202 17.068 1.00 92.38 684 SER A CA 1
ATOM 5474 C C . SER A 1 684 ? -13.016 -13.273 16.581 1.00 92.38 684 SER A C 1
ATOM 5476 O O . SER A 1 684 ? -11.804 -13.073 16.666 1.00 92.38 684 SER A O 1
ATOM 5478 N N . ILE A 1 685 ? -13.545 -14.429 16.158 1.00 95.44 685 ILE A N 1
ATOM 5479 C CA . ILE A 1 685 ? -12.745 -15.647 15.951 1.00 95.44 685 ILE A CA 1
ATOM 5480 C C . ILE A 1 685 ? -12.873 -16.249 14.549 1.00 95.44 685 ILE A C 1
ATOM 5482 O O . ILE A 1 685 ? -11.867 -16.676 13.996 1.00 95.44 685 ILE A O 1
ATOM 5486 N N . THR A 1 686 ? -14.074 -16.366 13.978 1.00 94.69 686 THR A N 1
ATOM 5487 C CA . THR A 1 686 ? -14.294 -17.138 12.736 1.00 94.69 686 THR A CA 1
ATOM 5488 C C . THR A 1 686 ? -14.546 -16.244 11.523 1.00 94.69 686 THR A C 1
ATOM 5490 O O . THR A 1 686 ? -15.334 -15.299 11.575 1.00 94.69 686 THR A O 1
ATOM 5493 N N . CYS A 1 687 ? -13.914 -16.565 10.400 1.00 87.06 687 CYS A N 1
ATOM 5494 C CA . CYS A 1 687 ? -14.114 -15.928 9.092 1.00 87.06 687 CYS A CA 1
ATOM 5495 C C . CYS A 1 687 ? -14.139 -17.014 8.003 1.00 87.06 687 CYS A C 1
ATOM 5497 O O . CYS A 1 687 ? -13.992 -18.191 8.321 1.00 87.06 687 CYS A O 1
ATOM 5499 N N . VAL A 1 688 ? -14.291 -16.655 6.727 1.00 84.38 688 VAL A N 1
ATOM 5500 C CA . VAL A 1 688 ? -13.760 -17.509 5.645 1.00 84.38 688 VAL A CA 1
ATOM 5501 C C . VAL A 1 688 ? -12.981 -16.643 4.669 1.00 84.38 688 VAL A C 1
ATOM 5503 O O . VAL A 1 688 ? -13.445 -15.573 4.273 1.00 84.38 688 VAL A O 1
ATOM 5506 N N . LYS A 1 689 ? -11.798 -17.126 4.294 1.00 81.44 689 LYS A N 1
ATOM 5507 C CA . LYS A 1 689 ? -10.931 -16.554 3.266 1.00 81.44 689 LYS A CA 1
ATOM 5508 C C . LYS A 1 689 ? -11.058 -17.369 1.966 1.00 81.44 689 LYS A C 1
ATOM 5510 O O . LYS A 1 689 ? -11.053 -18.597 2.045 1.00 81.44 689 LYS A O 1
ATOM 5515 N N . PRO A 1 690 ? -11.073 -16.741 0.776 1.00 68.69 690 PRO A N 1
ATOM 5516 C CA . PRO A 1 690 ? -10.776 -17.422 -0.482 1.00 68.69 690 PRO A CA 1
ATOM 5517 C C . PRO A 1 690 ? -9.279 -17.762 -0.498 1.00 68.69 690 PRO A C 1
ATOM 5519 O O . PRO A 1 690 ? -8.427 -16.942 -0.850 1.00 68.69 690 PRO A O 1
ATOM 5522 N N . SER A 1 691 ? -8.926 -18.944 -0.001 1.00 72.50 691 SER A N 1
ATOM 5523 C CA . SER A 1 691 ? -7.536 -19.294 0.283 1.00 72.50 691 SER A CA 1
ATOM 5524 C C . SER A 1 691 ? -6.787 -19.767 -0.964 1.00 72.50 691 SER A C 1
ATOM 5526 O O . SER A 1 691 ? -6.545 -20.956 -1.149 1.00 72.50 691 SER A O 1
ATOM 5528 N N . GLY A 1 692 ? -6.404 -18.817 -1.825 1.00 69.69 692 GLY A N 1
ATOM 5529 C CA . GLY A 1 692 ? -5.704 -19.067 -3.092 1.00 69.69 692 GLY A CA 1
ATOM 5530 C C . GLY A 1 692 ? -4.534 -20.046 -2.959 1.00 69.69 692 GLY A C 1
ATOM 5531 O O . GLY A 1 692 ? -4.655 -21.192 -3.374 1.00 69.69 692 GLY A O 1
ATOM 5532 N N . THR A 1 693 ? -3.421 -19.633 -2.349 1.00 73.94 693 THR A N 1
ATOM 5533 C CA . THR A 1 693 ? -2.206 -20.464 -2.245 1.00 73.94 693 THR A CA 1
ATOM 5534 C C . THR A 1 693 ? -2.432 -21.758 -1.461 1.00 73.94 693 THR A C 1
ATOM 5536 O O . THR A 1 693 ? -2.131 -22.833 -1.965 1.00 73.94 693 THR A O 1
ATOM 5539 N N . VAL A 1 694 ? -3.019 -21.679 -0.259 1.00 81.00 694 VAL A N 1
ATOM 5540 C CA . VAL A 1 694 ? -3.188 -22.836 0.643 1.00 81.00 694 VAL A CA 1
ATOM 5541 C C . VAL A 1 694 ? -4.077 -23.914 0.016 1.00 81.00 694 VAL A C 1
ATOM 5543 O O . VAL A 1 694 ? -3.781 -25.101 0.146 1.00 81.00 694 VAL A O 1
ATOM 5546 N N . SER A 1 695 ? -5.138 -23.522 -0.700 1.00 86.00 695 SER A N 1
ATOM 5547 C CA . SER A 1 695 ? -6.007 -24.486 -1.380 1.00 86.00 695 SER A CA 1
ATOM 5548 C C . SER A 1 695 ? -5.286 -25.243 -2.496 1.00 86.00 695 SER A C 1
ATOM 5550 O O . SER A 1 695 ? -5.522 -26.438 -2.644 1.00 86.00 695 SER A O 1
ATOM 5552 N N . GLN A 1 696 ? -4.348 -24.600 -3.204 1.00 87.25 696 GLN A N 1
ATOM 5553 C CA . GLN A 1 696 ? -3.488 -25.265 -4.189 1.00 87.25 696 GLN A CA 1
ATOM 5554 C C . GLN A 1 696 ? -2.447 -26.167 -3.509 1.00 87.25 696 GLN A C 1
ATOM 5556 O O . GLN A 1 696 ? -2.339 -27.332 -3.876 1.00 87.25 696 GLN A O 1
ATOM 5561 N N . THR A 1 697 ? -1.744 -25.684 -2.473 1.00 89.00 697 THR A N 1
ATOM 5562 C CA . THR A 1 697 ? -0.745 -26.470 -1.715 1.00 89.00 697 THR A CA 1
ATOM 5563 C C . THR A 1 697 ? -1.317 -27.778 -1.171 1.00 89.00 697 THR A C 1
ATOM 5565 O O . THR A 1 697 ? -0.625 -28.792 -1.132 1.00 89.00 697 THR A O 1
ATOM 5568 N N . PHE A 1 698 ? -2.581 -27.765 -0.744 1.00 90.38 698 PHE A N 1
ATOM 5569 C CA . PHE A 1 698 ? -3.251 -28.950 -0.219 1.00 90.38 698 PHE A CA 1
ATOM 5570 C C . PHE A 1 698 ? -4.160 -29.661 -1.230 1.00 90.38 698 PHE A C 1
ATOM 5572 O O . PHE A 1 698 ? -4.747 -30.667 -0.846 1.00 90.38 698 PHE A O 1
ATOM 5579 N N . ASP A 1 699 ? -4.299 -29.199 -2.472 1.00 91.38 699 ASP A N 1
ATOM 5580 C CA . ASP A 1 699 ? -5.304 -29.681 -3.436 1.00 91.38 699 ASP A CA 1
ATOM 5581 C C . ASP A 1 699 ? -6.724 -29.781 -2.829 1.00 91.38 699 ASP A C 1
ATOM 5583 O O . ASP A 1 699 ? -7.239 -30.856 -2.499 1.00 91.38 699 ASP A O 1
ATOM 5587 N N . CYS A 1 700 ? -7.365 -28.632 -2.620 1.00 91.75 700 CYS A N 1
ATOM 5588 C CA . CYS A 1 700 ? -8.759 -28.543 -2.183 1.00 91.75 700 CYS A CA 1
ATOM 5589 C C . CYS A 1 700 ? -9.493 -27.347 -2.811 1.00 91.75 700 CYS A C 1
ATOM 5591 O O . CYS A 1 700 ? -8.873 -26.446 -3.372 1.00 91.75 700 CYS A O 1
ATOM 5593 N N . SER A 1 701 ? -10.824 -27.324 -2.722 1.00 91.75 701 SER A N 1
ATOM 5594 C CA . SER A 1 701 ? -11.628 -26.151 -3.094 1.00 91.75 701 SER A CA 1
ATOM 5595 C C . SER A 1 701 ? -11.245 -24.922 -2.241 1.00 91.75 701 SER A C 1
ATOM 5597 O O . SER A 1 701 ? -10.848 -25.055 -1.081 1.00 91.75 701 SER A O 1
ATOM 5599 N N . SER A 1 702 ? -11.320 -23.710 -2.795 1.00 87.88 702 SER A N 1
ATOM 5600 C CA . SER A 1 702 ? -10.805 -22.501 -2.128 1.00 87.88 702 SER A CA 1
ATOM 5601 C C . SER A 1 702 ? -11.870 -21.841 -1.251 1.00 87.88 702 SER A C 1
ATOM 5603 O O . SER A 1 702 ? -12.854 -21.323 -1.764 1.00 87.88 702 SER A O 1
ATOM 5605 N N . GLY A 1 703 ? -11.710 -21.833 0.075 1.00 90.25 703 GLY A N 1
ATOM 5606 C CA . GLY A 1 703 ? -12.682 -21.211 0.986 1.00 90.25 703 GLY A CA 1
ATOM 5607 C C . GLY A 1 703 ? -14.100 -21.781 0.823 1.00 90.25 703 GLY A C 1
ATOM 5608 O O . GLY A 1 703 ? -14.308 -22.984 1.002 1.00 90.25 703 GLY A O 1
ATOM 5609 N N . ILE A 1 704 ? -15.061 -20.913 0.467 1.00 91.12 704 ILE A N 1
ATOM 5610 C CA . ILE A 1 704 ? -16.440 -21.300 0.104 1.00 91.12 704 ILE A CA 1
ATOM 5611 C C . ILE A 1 704 ? -16.664 -21.523 -1.402 1.00 91.12 704 ILE A C 1
ATOM 5613 O O . ILE A 1 704 ? -17.812 -21.681 -1.812 1.00 91.12 704 ILE A O 1
ATOM 5617 N N . HIS A 1 705 ? -15.627 -21.503 -2.240 1.00 90.19 705 HIS A N 1
ATOM 5618 C CA . HIS A 1 705 ? -15.756 -21.668 -3.690 1.00 90.19 705 HIS A CA 1
ATOM 5619 C C . HIS A 1 705 ? -15.740 -23.145 -4.113 1.00 90.19 705 HIS A C 1
ATOM 5621 O O . HIS A 1 705 ? -14.968 -23.931 -3.540 1.00 90.19 705 HIS A O 1
ATOM 5627 N N . PRO A 1 706 ? -16.544 -23.530 -5.125 1.00 92.06 706 PRO A N 1
ATOM 5628 C CA . PRO A 1 706 ? -16.353 -24.765 -5.885 1.00 92.06 706 PRO A CA 1
ATOM 5629 C C . PRO A 1 706 ? -14.968 -24.822 -6.552 1.00 92.06 706 PRO A C 1
ATOM 5631 O O . PRO A 1 706 ? -14.213 -23.844 -6.551 1.00 92.06 706 PRO A O 1
ATOM 5634 N N . ARG A 1 707 ? -14.615 -25.969 -7.141 1.00 91.12 707 ARG A N 1
ATOM 5635 C CA . ARG A 1 707 ? -13.413 -26.061 -7.989 1.00 91.12 707 ARG A CA 1
ATOM 5636 C C . ARG A 1 707 ? -13.649 -25.357 -9.328 1.00 91.12 707 ARG A C 1
ATOM 5638 O O . ARG A 1 707 ? -14.787 -25.093 -9.689 1.00 91.12 707 ARG A O 1
ATOM 5645 N N . HIS A 1 708 ? -12.589 -25.035 -10.069 1.00 88.19 708 HIS A N 1
ATOM 5646 C CA . HIS A 1 708 ? -12.736 -24.293 -11.327 1.00 88.19 708 HIS A CA 1
ATOM 5647 C C . HIS A 1 708 ? -13.458 -25.128 -12.399 1.00 88.19 708 HIS A C 1
ATOM 5649 O O . HIS A 1 708 ? -14.587 -24.813 -12.757 1.00 88.19 708 HIS A O 1
ATOM 5655 N N . SER A 1 709 ? -12.848 -26.232 -12.834 1.00 91.50 709 SER A N 1
ATOM 5656 C CA . SER A 1 709 ? -13.418 -27.202 -13.779 1.00 91.50 709 SER A CA 1
ATOM 5657 C C . SER A 1 709 ? -12.764 -28.582 -13.587 1.00 91.50 709 SER A C 1
ATOM 5659 O O . SER A 1 709 ? -11.794 -28.721 -12.836 1.00 91.50 709 SER A O 1
ATOM 5661 N N . GLN A 1 710 ? -13.274 -29.613 -14.270 1.00 94.12 710 GLN A N 1
ATOM 5662 C CA . GLN A 1 710 ? -12.704 -30.968 -14.226 1.00 94.12 710 GLN A CA 1
ATOM 5663 C C . GLN A 1 710 ? -11.295 -31.038 -14.849 1.00 94.12 710 GLN A C 1
ATOM 5665 O O . GLN A 1 710 ? -10.448 -31.797 -14.368 1.00 94.12 710 GLN A O 1
ATOM 5670 N N . TYR A 1 711 ? -11.041 -30.234 -15.884 1.00 94.44 711 TYR A N 1
ATOM 5671 C CA . TYR A 1 711 ? -9.759 -30.107 -16.577 1.00 94.44 711 TYR A CA 1
ATOM 5672 C C . TYR A 1 711 ? -9.501 -28.630 -16.908 1.00 94.44 711 TYR A C 1
ATOM 5674 O O . TYR A 1 711 ? -10.367 -27.963 -17.484 1.00 94.44 711 TYR A O 1
ATOM 5682 N N . TYR A 1 712 ? -8.330 -28.109 -16.544 1.00 92.88 712 TYR A N 1
ATOM 5683 C CA . TYR A 1 712 ? -7.939 -26.722 -16.823 1.00 92.88 712 TYR A CA 1
ATOM 5684 C C . TYR A 1 712 ? -6.425 -26.559 -16.950 1.00 92.88 712 TYR A C 1
ATOM 5686 O O . TYR A 1 712 ? -5.655 -27.325 -16.373 1.00 92.88 712 TYR A O 1
ATOM 5694 N N . ILE A 1 713 ? -5.996 -25.513 -17.651 1.00 92.19 713 ILE A N 1
ATOM 5695 C CA . ILE A 1 713 ? -4.639 -24.977 -17.540 1.00 92.19 713 ILE A CA 1
ATOM 5696 C C . ILE A 1 713 ? -4.612 -24.026 -16.341 1.00 92.19 713 ILE A C 1
ATOM 5698 O O . ILE A 1 713 ? -5.435 -23.114 -16.235 1.00 92.19 713 ILE A O 1
ATOM 5702 N N . ARG A 1 714 ? -3.664 -24.226 -15.425 1.00 90.75 714 ARG A N 1
ATOM 5703 C CA . ARG A 1 714 ? -3.342 -23.294 -14.340 1.00 90.75 714 ARG A CA 1
ATOM 5704 C C . ARG A 1 714 ? -2.113 -22.486 -14.738 1.00 90.75 714 ARG A C 1
ATOM 5706 O O . ARG A 1 714 ? -1.068 -23.069 -15.006 1.00 90.75 714 ARG A O 1
ATOM 5713 N N . ARG A 1 715 ? -2.217 -21.156 -14.717 1.00 89.44 715 ARG A N 1
ATOM 5714 C CA . ARG A 1 715 ? -1.098 -20.255 -15.032 1.00 89.44 715 ARG A CA 1
ATOM 5715 C C . ARG A 1 715 ? -0.448 -19.642 -13.793 1.00 89.44 715 ARG A C 1
ATOM 5717 O O . ARG A 1 715 ? -1.150 -19.102 -12.930 1.00 89.44 715 ARG A O 1
ATOM 5724 N N . ILE A 1 716 ? 0.879 -19.702 -13.714 1.00 88.62 716 ILE A N 1
ATOM 5725 C CA . ILE A 1 716 ? 1.692 -19.114 -12.636 1.00 88.62 716 ILE A CA 1
ATOM 5726 C C . ILE A 1 716 ? 2.669 -18.110 -13.247 1.00 88.62 716 ILE A C 1
ATOM 5728 O O . ILE A 1 716 ? 3.342 -18.419 -14.221 1.00 88.62 716 ILE A O 1
ATOM 5732 N N . ARG A 1 717 ? 2.732 -16.909 -12.670 1.00 87.00 717 ARG A N 1
ATOM 5733 C CA . ARG A 1 717 ? 3.661 -15.844 -13.066 1.00 87.00 717 ARG A CA 1
ATOM 5734 C C . ARG A 1 717 ? 4.931 -15.946 -12.232 1.00 87.00 717 ARG A C 1
ATOM 5736 O O . ARG A 1 717 ? 4.823 -16.144 -11.023 1.00 87.00 717 ARG A O 1
ATOM 5743 N N . ILE A 1 718 ? 6.089 -15.796 -12.862 1.00 87.00 718 ILE A N 1
ATOM 5744 C CA . ILE A 1 718 ? 7.405 -15.875 -12.222 1.00 87.00 718 ILE A CA 1
ATOM 5745 C C . ILE A 1 718 ? 8.372 -14.885 -12.886 1.00 87.00 718 ILE A C 1
ATOM 5747 O O . ILE A 1 718 ? 8.224 -14.580 -14.073 1.00 87.00 718 ILE A O 1
ATOM 5751 N N . SER A 1 719 ? 9.326 -14.346 -12.124 1.00 88.62 719 SER A N 1
ATOM 5752 C CA . SER A 1 719 ? 10.341 -13.438 -12.672 1.00 88.62 719 SER A CA 1
ATOM 5753 C C . SER A 1 719 ? 11.303 -14.194 -13.589 1.00 88.62 719 SER A C 1
ATOM 5755 O O . SER A 1 719 ? 11.688 -15.323 -13.290 1.00 88.62 719 SER A O 1
ATOM 5757 N N . ALA A 1 720 ? 11.760 -13.552 -14.662 1.00 87.69 720 ALA A N 1
ATOM 5758 C CA . ALA A 1 720 ? 12.829 -14.072 -15.512 1.00 87.69 720 ALA A CA 1
ATOM 5759 C C . ALA A 1 720 ? 14.163 -14.243 -14.751 1.00 87.69 720 ALA A C 1
ATOM 5761 O O . ALA A 1 720 ? 15.001 -15.063 -15.127 1.00 87.69 720 ALA A O 1
ATOM 5762 N N . THR A 1 721 ? 14.358 -13.482 -13.668 1.00 86.88 721 THR A N 1
ATOM 5763 C CA . THR A 1 721 ? 15.555 -13.541 -12.813 1.00 86.88 721 THR A CA 1
ATOM 5764 C C . THR A 1 721 ? 15.525 -14.661 -11.772 1.00 86.88 721 THR A C 1
ATOM 5766 O O . THR A 1 721 ? 16.577 -14.974 -11.218 1.00 86.88 721 THR A O 1
ATOM 5769 N N . ASP A 1 722 ? 14.371 -15.281 -11.525 1.00 87.56 722 ASP A N 1
ATOM 5770 C CA . ASP A 1 722 ? 14.149 -16.283 -10.475 1.00 87.56 722 ASP A CA 1
ATOM 5771 C C . ASP A 1 722 ? 14.896 -17.595 -10.786 1.00 87.56 722 ASP A C 1
ATOM 5773 O O . ASP A 1 722 ? 14.853 -18.109 -11.912 1.00 87.56 722 ASP A O 1
ATOM 5777 N N . SER A 1 723 ? 15.611 -18.155 -9.807 1.00 90.50 723 SER A N 1
ATOM 5778 C CA . SER A 1 723 ? 16.360 -19.403 -10.001 1.00 90.50 723 SER A CA 1
ATOM 5779 C C . SER A 1 723 ? 15.460 -20.627 -10.230 1.00 90.50 723 SER A C 1
ATOM 5781 O O . SER A 1 723 ? 15.847 -21.529 -10.982 1.00 90.50 723 SER A O 1
ATOM 5783 N N . LEU A 1 724 ? 14.223 -20.623 -9.720 1.00 90.38 724 LEU A N 1
ATOM 5784 C CA . LEU A 1 724 ? 13.208 -21.617 -10.068 1.00 90.38 724 LEU A CA 1
ATOM 5785 C C . LEU A 1 724 ? 12.747 -21.465 -11.526 1.00 90.38 724 LEU A C 1
ATOM 5787 O O . LEU A 1 724 ? 12.550 -22.487 -12.184 1.00 90.38 724 LEU A O 1
ATOM 5791 N N . PHE A 1 725 ? 12.618 -20.238 -12.059 1.00 91.19 725 PHE A N 1
ATOM 5792 C CA . PHE A 1 725 ? 12.252 -20.036 -13.471 1.00 91.19 725 PHE A CA 1
ATOM 5793 C C . PHE A 1 725 ? 13.299 -20.628 -14.415 1.00 91.19 725 PHE A C 1
ATOM 5795 O O . PHE A 1 725 ? 12.950 -21.408 -15.299 1.00 91.19 725 PHE A O 1
ATOM 5802 N N . LYS A 1 726 ? 14.582 -20.320 -14.186 1.00 90.94 726 LYS A N 1
ATOM 5803 C CA . LYS A 1 726 ? 15.705 -20.860 -14.977 1.00 90.94 726 LYS A CA 1
ATOM 5804 C C . LYS A 1 726 ? 15.676 -22.392 -14.990 1.00 90.94 726 LYS A C 1
ATOM 5806 O O . LYS A 1 726 ? 15.734 -23.004 -16.053 1.00 90.94 726 LYS A O 1
ATOM 5811 N N . MET A 1 727 ? 15.480 -23.007 -13.820 1.00 93.19 727 MET A N 1
ATOM 5812 C CA . MET A 1 727 ? 15.384 -24.462 -13.689 1.00 93.19 727 MET A CA 1
ATOM 5813 C C . MET A 1 727 ? 14.210 -25.057 -14.485 1.00 93.19 727 MET A C 1
ATOM 5815 O O . MET A 1 727 ? 14.393 -26.058 -15.177 1.00 93.19 727 MET A O 1
ATOM 5819 N N . VAL A 1 728 ? 13.000 -24.488 -14.396 1.00 92.25 728 VAL A N 1
ATOM 5820 C CA . VAL A 1 728 ? 11.829 -25.040 -15.110 1.00 92.25 728 VAL A CA 1
ATOM 5821 C C . VAL A 1 728 ? 11.862 -24.755 -16.613 1.00 92.25 728 VAL A C 1
ATOM 5823 O O . VAL A 1 728 ? 11.383 -25.581 -17.391 1.00 92.25 728 VAL A O 1
ATOM 5826 N N . ASN A 1 729 ? 12.467 -23.638 -17.027 1.00 91.19 729 ASN A N 1
ATOM 5827 C CA . ASN A 1 729 ? 12.739 -23.310 -18.425 1.00 91.19 729 ASN A CA 1
ATOM 5828 C C . ASN A 1 729 ? 13.655 -24.358 -19.072 1.00 91.19 729 ASN A C 1
ATOM 5830 O O . ASN A 1 729 ? 13.296 -24.939 -20.094 1.00 91.19 729 ASN A O 1
ATOM 5834 N N . ASP A 1 730 ? 14.790 -24.663 -18.438 1.00 91.69 730 ASP A N 1
ATOM 5835 C CA . ASP A 1 730 ? 15.763 -25.642 -18.946 1.00 91.69 730 ASP A CA 1
ATOM 5836 C C . ASP A 1 730 ? 15.203 -27.074 -18.964 1.00 91.69 730 ASP A C 1
ATOM 5838 O O . ASP A 1 730 ? 15.619 -27.910 -19.765 1.00 91.69 730 ASP A O 1
ATOM 5842 N N . GLN A 1 731 ? 14.224 -27.360 -18.099 1.00 92.56 731 GLN A N 1
ATOM 5843 C CA . GLN A 1 731 ? 13.470 -28.616 -18.099 1.00 92.56 731 GLN A CA 1
ATOM 5844 C C . GLN A 1 731 ? 12.297 -28.623 -19.101 1.00 92.56 731 GLN A C 1
ATOM 5846 O O . GLN A 1 731 ? 11.590 -29.624 -19.197 1.00 92.56 731 GLN A O 1
ATOM 5851 N N . GLY A 1 732 ? 12.106 -27.553 -19.881 1.00 90.88 732 GLY A N 1
ATOM 5852 C CA . GLY A 1 732 ? 11.153 -27.484 -20.992 1.00 90.88 732 GLY A CA 1
ATOM 5853 C C . GLY A 1 732 ? 9.699 -27.223 -20.593 1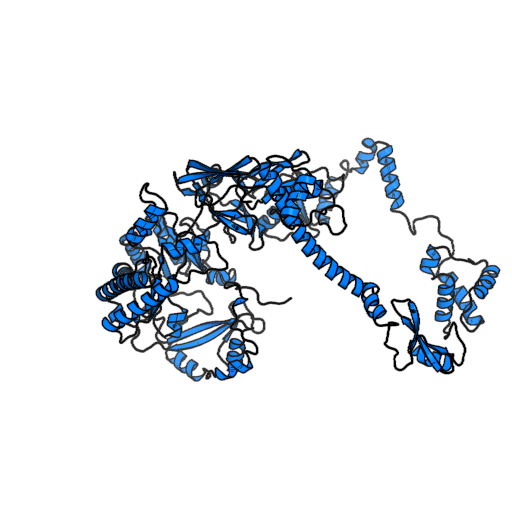.00 90.88 732 GLY A C 1
ATOM 5854 O O . GLY A 1 732 ? 8.790 -27.579 -21.346 1.00 90.88 732 GLY A O 1
ATOM 5855 N N . ILE A 1 733 ? 9.443 -26.652 -19.410 1.00 92.31 733 ILE A N 1
ATOM 5856 C CA . ILE A 1 733 ? 8.075 -26.355 -18.958 1.00 92.31 733 ILE A CA 1
ATOM 5857 C C . ILE A 1 733 ? 7.436 -25.293 -19.873 1.00 92.31 733 ILE A C 1
ATOM 5859 O O . ILE A 1 733 ? 8.052 -24.245 -20.096 1.00 92.31 733 ILE A O 1
ATOM 5863 N N . PRO A 1 734 ? 6.204 -25.517 -20.384 1.00 91.31 734 PRO A N 1
ATOM 5864 C CA . PRO A 1 734 ? 5.505 -24.548 -21.223 1.00 91.31 734 PRO A CA 1
ATOM 5865 C C . PRO A 1 734 ? 5.349 -23.191 -20.535 1.00 91.31 734 PRO A C 1
ATOM 5867 O O . PRO A 1 734 ? 4.843 -23.101 -19.413 1.00 91.31 734 PRO A O 1
ATOM 5870 N N . HIS A 1 735 ? 5.772 -22.132 -21.221 1.00 91.44 735 HIS A N 1
ATOM 5871 C CA . HIS A 1 735 ? 5.735 -20.772 -20.709 1.00 91.44 735 HIS A CA 1
ATOM 5872 C C . HIS A 1 735 ? 5.538 -19.750 -21.833 1.00 91.44 735 HIS A C 1
ATOM 5874 O O . HIS A 1 735 ? 5.905 -19.985 -22.981 1.00 91.44 735 HIS A O 1
ATOM 5880 N N . ASN A 1 736 ? 4.969 -18.598 -21.487 1.00 91.50 736 ASN A N 1
ATOM 5881 C CA . ASN A 1 736 ? 4.773 -17.457 -22.384 1.00 91.50 736 ASN A CA 1
ATOM 5882 C C . ASN A 1 736 ? 5.298 -16.179 -21.708 1.00 91.50 736 ASN A C 1
ATOM 5884 O O . ASN A 1 736 ? 5.245 -16.111 -20.480 1.00 91.50 736 ASN A O 1
ATOM 5888 N N . PRO A 1 737 ? 5.774 -15.154 -22.437 1.00 90.12 737 PRO A N 1
ATOM 5889 C CA . PRO A 1 737 ? 6.009 -13.841 -21.837 1.00 90.12 737 PRO A CA 1
ATOM 5890 C C . PRO A 1 737 ? 4.691 -13.250 -21.305 1.00 90.12 737 PRO A C 1
ATOM 5892 O O . PRO A 1 737 ? 3.608 -13.571 -21.806 1.00 90.12 737 PRO A O 1
ATOM 5895 N N . GLU A 1 738 ? 4.767 -12.397 -20.282 1.00 86.19 738 GLU A N 1
ATOM 5896 C CA . GLU A 1 738 ? 3.594 -11.689 -19.755 1.00 86.19 738 GLU A CA 1
ATOM 5897 C C . GLU A 1 738 ? 2.895 -10.841 -20.834 1.00 86.19 738 GLU A C 1
ATOM 5899 O O . GLU A 1 738 ? 3.516 -10.374 -21.791 1.00 86.19 738 GLU A O 1
ATOM 5904 N N . VAL A 1 739 ? 1.586 -10.616 -20.676 1.00 80.12 739 VAL A N 1
ATOM 5905 C CA . VAL A 1 739 ? 0.804 -9.799 -21.614 1.00 80.12 739 VAL A CA 1
ATOM 5906 C C . VAL A 1 739 ? 1.426 -8.402 -21.750 1.00 80.12 739 VAL A C 1
ATOM 5908 O O . VAL A 1 739 ? 1.542 -7.666 -20.775 1.00 80.12 739 VAL A O 1
ATOM 5911 N N . GLY A 1 740 ? 1.812 -8.047 -22.979 1.00 79.00 740 GLY A N 1
ATOM 5912 C CA . GLY A 1 740 ? 2.481 -6.781 -23.300 1.00 79.00 740 GLY A CA 1
ATOM 5913 C C . GLY A 1 740 ? 4.014 -6.844 -23.341 1.00 79.00 740 GLY A C 1
ATOM 5914 O O . GLY A 1 740 ? 4.627 -5.838 -23.678 1.00 79.00 740 GLY A O 1
ATOM 5915 N N . GLN A 1 741 ? 4.637 -7.991 -23.046 1.00 81.69 741 GLN A N 1
ATOM 5916 C CA . GLN A 1 741 ? 6.092 -8.181 -23.119 1.00 81.69 741 GLN A CA 1
ATOM 5917 C C . GLN A 1 741 ? 6.493 -9.064 -24.315 1.00 81.69 741 GLN A C 1
ATOM 5919 O O . GLN A 1 741 ? 5.777 -9.993 -24.695 1.00 81.69 741 GLN A O 1
ATOM 5924 N N . THR A 1 742 ? 7.658 -8.783 -24.902 1.00 83.69 742 THR A N 1
ATOM 5925 C CA . THR A 1 742 ? 8.220 -9.536 -26.036 1.00 83.69 742 THR A CA 1
ATOM 5926 C C . THR A 1 742 ? 9.069 -10.708 -25.538 1.00 83.69 742 THR A C 1
ATOM 5928 O O . THR A 1 742 ? 9.791 -10.588 -24.549 1.00 83.69 742 THR A O 1
ATOM 5931 N N . ALA A 1 743 ? 9.020 -11.854 -26.223 1.00 76.25 743 ALA A N 1
ATOM 5932 C CA . ALA A 1 743 ? 9.889 -12.988 -25.904 1.00 76.25 743 ALA A CA 1
ATOM 5933 C C . ALA A 1 743 ? 11.376 -12.601 -26.049 1.00 76.25 743 ALA A C 1
ATOM 5935 O O . ALA A 1 743 ? 11.758 -11.989 -27.044 1.00 76.25 743 ALA A O 1
ATOM 5936 N N . GLY A 1 744 ? 12.202 -12.955 -25.059 1.00 75.88 744 GLY A N 1
ATOM 5937 C CA . GLY A 1 744 ? 13.622 -12.578 -24.986 1.00 75.88 744 GLY A CA 1
ATOM 5938 C C . GLY A 1 744 ? 13.907 -11.302 -24.182 1.00 75.88 744 GLY A C 1
ATOM 5939 O O . GLY A 1 744 ? 14.964 -11.213 -23.568 1.00 75.88 744 GLY A O 1
ATOM 5940 N N . GLU A 1 745 ? 12.952 -10.371 -24.102 1.00 81.88 745 GLU A N 1
ATOM 5941 C CA . GLU A 1 745 ? 13.049 -9.125 -23.310 1.00 81.88 745 GLU A CA 1
ATOM 5942 C C . GLU A 1 745 ? 12.088 -9.106 -22.105 1.00 81.88 745 GLU A C 1
ATOM 5944 O O . GLU A 1 745 ? 12.054 -8.150 -21.332 1.00 81.88 745 GLU A O 1
ATOM 5949 N N . ALA A 1 746 ? 11.277 -10.154 -21.939 1.00 85.69 746 ALA A N 1
ATOM 5950 C CA . ALA A 1 746 ? 10.300 -10.242 -20.865 1.00 85.69 746 ALA A CA 1
ATOM 5951 C C . ALA A 1 746 ? 10.964 -10.430 -19.492 1.00 85.69 746 ALA A C 1
ATOM 5953 O O . ALA A 1 746 ? 11.709 -11.384 -19.265 1.00 85.69 746 ALA A O 1
ATOM 5954 N N . ASN A 1 747 ? 10.608 -9.552 -18.554 1.00 86.62 747 ASN A N 1
ATOM 5955 C CA . ASN A 1 747 ? 10.986 -9.637 -17.142 1.00 86.62 747 ASN A CA 1
ATOM 5956 C C . ASN A 1 747 ? 10.100 -10.621 -16.361 1.00 86.62 747 ASN A C 1
ATOM 5958 O O . ASN A 1 747 ? 10.486 -11.072 -15.286 1.00 86.62 747 ASN A O 1
ATOM 5962 N N . THR A 1 748 ? 8.924 -10.968 -16.896 1.00 86.75 748 THR A N 1
ATOM 5963 C CA . THR A 1 748 ? 7.979 -11.902 -16.270 1.00 86.75 748 THR A CA 1
ATOM 5964 C C . THR A 1 748 ? 7.500 -12.928 -17.286 1.00 86.75 748 THR A C 1
ATOM 5966 O O . THR A 1 748 ? 7.031 -12.573 -18.370 1.00 86.75 748 THR A O 1
ATOM 5969 N N . TYR A 1 749 ? 7.550 -14.201 -16.898 1.00 90.44 749 TYR A N 1
ATOM 5970 C CA . TYR A 1 749 ? 7.033 -15.319 -17.679 1.00 90.44 749 TYR A CA 1
ATOM 5971 C C . TYR A 1 749 ? 5.851 -15.992 -16.977 1.00 90.44 749 TYR A C 1
ATOM 5973 O O . TYR A 1 749 ? 5.724 -15.997 -15.751 1.00 90.44 749 TYR A O 1
ATOM 5981 N N . VAL A 1 750 ? 4.966 -16.563 -17.787 1.00 90.88 750 VAL A N 1
ATOM 5982 C CA . VAL A 1 750 ? 3.710 -17.196 -17.395 1.00 90.88 750 VAL A CA 1
ATOM 5983 C C . VAL A 1 750 ? 3.798 -18.684 -17.716 1.00 90.88 750 VAL A C 1
ATOM 5985 O O . VAL A 1 750 ? 3.611 -19.091 -18.861 1.00 90.88 750 VAL A O 1
ATOM 5988 N N . LEU A 1 751 ? 4.100 -19.487 -16.697 1.00 92.88 751 LEU A N 1
ATOM 5989 C CA . LEU A 1 751 ? 4.160 -20.948 -16.756 1.00 92.88 751 LEU A CA 1
ATOM 5990 C C . LEU A 1 751 ? 2.749 -21.541 -16.863 1.00 92.88 751 LEU A C 1
ATOM 5992 O O . LEU A 1 751 ? 1.846 -21.101 -16.145 1.00 92.88 751 LEU A O 1
ATOM 5996 N N . GLU A 1 752 ? 2.566 -22.571 -17.687 1.00 93.38 752 GLU A N 1
ATOM 5997 C CA . GLU A 1 752 ? 1.283 -23.254 -17.889 1.00 93.38 752 GLU A CA 1
ATOM 5998 C C . GLU A 1 752 ? 1.319 -24.698 -17.372 1.00 93.38 752 GLU A C 1
ATOM 6000 O O . GLU A 1 752 ? 2.117 -25.506 -17.833 1.00 93.38 752 GLU A O 1
ATOM 6005 N N . PHE A 1 753 ? 0.418 -25.053 -16.452 1.00 93.00 753 PHE A N 1
ATOM 6006 C CA . PHE A 1 753 ? 0.321 -26.396 -15.870 1.00 93.00 753 PHE A CA 1
ATOM 6007 C C . PHE A 1 753 ? -1.027 -27.049 -16.225 1.00 93.00 753 PHE A C 1
ATOM 6009 O O . PHE A 1 753 ? -2.065 -26.504 -15.841 1.00 93.00 753 PHE A O 1
ATOM 6016 N N . PRO A 1 754 ? -1.070 -28.211 -16.906 1.00 94.69 754 PRO A N 1
ATOM 6017 C CA . PRO A 1 754 ? -2.313 -28.943 -17.136 1.00 94.69 754 PRO A CA 1
ATOM 6018 C C . PRO A 1 754 ? -2.760 -29.648 -15.845 1.00 94.69 754 PRO A C 1
ATOM 6020 O O . PRO A 1 754 ? -2.078 -30.536 -15.333 1.00 94.69 754 PRO A O 1
ATOM 6023 N N . VAL A 1 755 ? -3.928 -29.276 -15.320 1.00 93.19 755 VAL A N 1
ATOM 6024 C CA . VAL A 1 755 ? -4.477 -29.785 -14.055 1.00 93.19 755 VAL A CA 1
ATOM 6025 C C . VAL A 1 755 ? -5.778 -30.549 -14.292 1.00 93.19 755 VAL A C 1
ATOM 6027 O O . VAL A 1 755 ? -6.652 -30.126 -15.051 1.00 93.19 755 VAL A O 1
ATOM 6030 N N . LYS A 1 756 ? -5.920 -31.675 -13.588 1.00 94.25 756 LYS A N 1
ATOM 6031 C CA . LYS A 1 756 ? -7.151 -32.461 -13.487 1.00 94.25 756 LYS A CA 1
ATOM 6032 C C . LYS A 1 756 ? -7.640 -32.428 -12.042 1.00 94.25 756 LYS A C 1
ATOM 6034 O O . LYS A 1 756 ? -6.914 -32.839 -11.142 1.00 94.25 756 LYS A O 1
ATOM 6039 N N . ALA A 1 757 ? -8.874 -31.984 -11.827 1.00 92.56 757 ALA A N 1
ATOM 6040 C CA . ALA A 1 757 ? -9.504 -32.037 -10.510 1.00 92.56 757 ALA A CA 1
ATOM 6041 C C . ALA A 1 757 ? -9.877 -33.484 -10.104 1.00 92.56 757 ALA A C 1
ATOM 6043 O O . ALA A 1 757 ? -10.072 -34.340 -10.976 1.00 92.56 757 ALA A O 1
ATOM 6044 N N . PRO A 1 758 ? -10.032 -33.784 -8.802 1.00 90.75 758 PRO A N 1
ATOM 6045 C CA . PRO A 1 758 ? -10.559 -35.064 -8.339 1.00 90.75 758 PRO A CA 1
ATOM 6046 C C . PRO A 1 758 ? -11.920 -35.408 -8.961 1.00 90.75 758 PRO A C 1
ATOM 6048 O O . PRO A 1 758 ? -12.770 -34.544 -9.177 1.00 90.75 758 PRO A O 1
ATOM 6051 N N . THR A 1 759 ? -12.132 -36.693 -9.246 1.00 86.44 759 THR A N 1
ATOM 6052 C CA . THR A 1 759 ? -13.395 -37.192 -9.804 1.00 86.44 759 THR A CA 1
ATOM 6053 C C . THR A 1 759 ? -14.542 -36.971 -8.815 1.00 86.44 759 THR A C 1
ATOM 6055 O O . THR A 1 759 ? -14.419 -37.326 -7.644 1.00 86.44 759 THR A O 1
ATOM 6058 N N . GLY A 1 760 ? -15.671 -36.436 -9.286 1.00 83.38 760 GLY A N 1
ATOM 6059 C CA . GLY A 1 760 ? -16.848 -36.175 -8.447 1.00 83.38 760 GLY A CA 1
ATOM 6060 C C . GLY A 1 760 ? -16.779 -34.879 -7.628 1.00 83.38 760 GLY A C 1
ATOM 6061 O O . GLY A 1 760 ? -17.642 -34.652 -6.782 1.00 83.38 760 GLY A O 1
ATOM 6062 N N . SER A 1 761 ? -15.778 -34.026 -7.867 1.00 90.25 761 SER A N 1
ATOM 6063 C CA . SER A 1 761 ? -15.801 -32.637 -7.401 1.00 90.25 761 SER A CA 1
ATOM 6064 C C . SER A 1 761 ? -16.941 -31.841 -8.045 1.00 90.25 761 SER A C 1
ATOM 6066 O O . SER A 1 761 ? -17.369 -32.144 -9.154 1.00 90.25 761 SER A O 1
ATOM 6068 N N . VAL A 1 762 ? -17.389 -30.794 -7.347 1.00 91.81 762 VAL A N 1
ATOM 6069 C CA . VAL A 1 762 ? -18.338 -29.796 -7.865 1.00 91.81 762 VAL A CA 1
ATOM 6070 C C . VAL A 1 762 ? -17.564 -28.590 -8.395 1.00 91.81 762 VAL A C 1
ATOM 6072 O O . VAL A 1 762 ? -16.648 -28.090 -7.723 1.00 91.81 762 VAL A O 1
ATOM 6075 N N . PHE A 1 763 ? -17.941 -28.117 -9.577 1.00 91.88 763 PHE A N 1
ATOM 6076 C CA . PHE A 1 763 ? -17.278 -27.047 -10.315 1.00 91.88 763 PHE A CA 1
ATOM 6077 C C . PHE A 1 763 ? -18.048 -25.721 -10.272 1.00 91.88 763 PHE A C 1
ATOM 6079 O O . PHE A 1 763 ? -19.202 -25.662 -9.849 1.00 91.88 763 PHE A O 1
ATOM 6086 N N . LYS A 1 764 ? -17.388 -24.632 -10.686 1.00 86.19 764 LYS A N 1
ATOM 6087 C CA . LYS A 1 764 ? -17.938 -23.264 -10.711 1.00 86.19 764 LYS A CA 1
ATOM 6088 C C . LYS A 1 764 ? -19.252 -23.193 -11.492 1.00 86.19 764 LYS A C 1
ATOM 6090 O O . LYS A 1 764 ? -20.174 -22.498 -11.072 1.00 86.19 764 LYS A O 1
ATOM 6095 N N . ASP A 1 765 ? -19.317 -23.916 -12.604 1.00 86.12 765 ASP A N 1
ATOM 6096 C CA . ASP A 1 765 ? -20.423 -23.842 -13.558 1.00 86.12 765 ASP A CA 1
ATOM 6097 C C . ASP A 1 765 ? -21.540 -24.864 -13.261 1.00 86.12 765 ASP A C 1
ATOM 6099 O O . ASP A 1 765 ? -22.623 -24.761 -13.828 1.00 86.12 765 ASP A O 1
ATOM 6103 N N . ASP A 1 766 ? -21.331 -25.772 -12.295 1.00 89.25 766 ASP A N 1
ATOM 6104 C CA . ASP A 1 766 ? -22.368 -26.681 -11.774 1.00 89.25 766 ASP A CA 1
ATOM 6105 C C . ASP A 1 766 ? -23.323 -25.986 -10.778 1.00 89.25 766 ASP A C 1
ATOM 6107 O O . ASP A 1 766 ? -24.306 -26.585 -10.336 1.00 89.25 766 ASP A O 1
ATOM 6111 N N . VAL A 1 767 ? -23.005 -24.755 -10.344 1.00 91.88 767 VAL A N 1
ATOM 6112 C CA . VAL A 1 767 ? -23.663 -24.081 -9.211 1.00 91.88 767 VAL A CA 1
ATOM 6113 C C . VAL A 1 767 ? -24.147 -22.684 -9.598 1.00 91.88 767 VAL A C 1
ATOM 6115 O O . VAL A 1 767 ? -23.354 -21.785 -9.891 1.00 91.88 767 VAL A O 1
ATOM 6118 N N . THR A 1 768 ? -25.461 -22.471 -9.512 1.00 94.44 768 THR A N 1
ATOM 6119 C CA . THR A 1 768 ? -26.099 -21.183 -9.830 1.00 94.44 768 THR A CA 1
ATOM 6120 C C . THR A 1 768 ? -25.634 -20.068 -8.885 1.00 94.44 768 THR A C 1
ATOM 6122 O O . THR A 1 768 ? -25.215 -20.315 -7.749 1.00 94.44 768 THR A O 1
ATOM 6125 N N . ALA A 1 769 ? -25.723 -18.812 -9.319 1.00 93.38 769 ALA A N 1
ATOM 6126 C CA . ALA A 1 769 ? -25.356 -17.649 -8.513 1.00 93.38 769 ALA A CA 1
ATOM 6127 C C . ALA A 1 769 ? -26.179 -17.582 -7.215 1.00 93.38 769 ALA A C 1
ATOM 6129 O O . ALA A 1 769 ? -25.641 -17.321 -6.140 1.00 93.38 769 ALA A O 1
ATOM 6130 N N . ILE A 1 770 ? -27.472 -17.918 -7.293 1.00 95.75 770 ILE A N 1
ATOM 6131 C CA . ILE A 1 770 ? -28.364 -18.007 -6.129 1.00 95.75 770 ILE A CA 1
ATOM 6132 C C . ILE A 1 770 ? -27.962 -19.151 -5.190 1.00 95.75 770 ILE A C 1
ATOM 6134 O O . ILE A 1 770 ? -27.947 -18.961 -3.976 1.00 95.75 770 ILE A O 1
ATOM 6138 N N . GLN A 1 771 ? -27.565 -20.319 -5.710 1.00 95.44 771 GLN A N 1
ATOM 6139 C CA . GLN A 1 771 ? -27.042 -21.409 -4.873 1.00 95.44 771 GLN A CA 1
ATOM 6140 C C . GLN A 1 771 ? -25.732 -21.015 -4.171 1.00 95.44 771 GLN A C 1
ATOM 6142 O O . GLN A 1 771 ? -25.548 -21.351 -2.999 1.00 95.44 771 GLN A O 1
ATOM 6147 N N . GLN A 1 772 ? -24.844 -20.272 -4.842 1.00 94.75 772 GLN A N 1
ATOM 6148 C CA . GLN A 1 772 ? -23.630 -19.719 -4.227 1.00 94.75 772 GLN A CA 1
ATOM 6149 C C . GLN A 1 772 ? -23.969 -18.712 -3.110 1.00 94.75 772 GLN A C 1
ATOM 6151 O O . GLN A 1 772 ? -23.353 -18.762 -2.045 1.00 94.75 772 GLN A O 1
ATOM 6156 N N . LEU A 1 773 ? -24.968 -17.844 -3.310 1.00 95.94 773 LEU A N 1
ATOM 6157 C CA . LEU A 1 773 ? -25.410 -16.841 -2.328 1.00 95.94 773 LEU A CA 1
ATOM 6158 C C . LEU A 1 773 ? -26.132 -17.451 -1.120 1.00 95.94 773 LEU A C 1
ATOM 6160 O O . LEU A 1 773 ? -25.820 -17.102 0.019 1.00 95.94 773 LEU A O 1
ATOM 6164 N N . GLU A 1 774 ? -27.031 -18.414 -1.325 1.00 96.56 774 GLU A N 1
ATOM 6165 C CA . GLU A 1 774 ? -27.655 -19.156 -0.221 1.00 96.56 774 GLU A CA 1
ATOM 6166 C C . GLU A 1 774 ? -26.621 -19.986 0.553 1.00 96.56 774 GLU A C 1
ATOM 6168 O O . GLU A 1 774 ? -26.659 -20.040 1.786 1.00 96.56 774 GLU A O 1
ATOM 6173 N N . TYR A 1 775 ? -25.618 -20.553 -0.127 1.00 95.75 775 TYR A N 1
ATOM 6174 C CA . TYR A 1 775 ? -24.496 -21.198 0.552 1.00 95.75 775 TYR A CA 1
ATOM 6175 C C . TYR A 1 775 ? -23.641 -20.197 1.349 1.00 95.75 775 TYR A C 1
ATOM 6177 O O . TYR A 1 775 ? -23.323 -20.451 2.514 1.00 95.75 775 TYR A O 1
ATOM 6185 N N . TRP A 1 776 ? -23.338 -19.025 0.779 1.00 95.25 776 TRP A N 1
ATOM 6186 C CA . TRP A 1 776 ? -22.652 -17.930 1.471 1.00 95.25 776 TRP A CA 1
ATOM 6187 C C . TRP A 1 776 ? -23.423 -17.477 2.720 1.00 95.25 776 TRP A C 1
ATOM 6189 O O . TRP A 1 776 ? -22.835 -17.377 3.796 1.00 95.25 776 TRP A O 1
ATOM 6199 N N . LYS A 1 777 ? -24.746 -17.295 2.624 1.00 95.94 777 LYS A N 1
ATOM 6200 C CA . LYS A 1 777 ? -25.645 -16.933 3.737 1.00 95.94 777 LYS A CA 1
ATOM 6201 C C . LYS A 1 777 ? -25.677 -18.014 4.806 1.00 95.94 777 LYS A C 1
ATOM 6203 O O . LYS A 1 777 ? -25.589 -17.712 5.998 1.00 95.94 777 LYS A O 1
ATOM 6208 N N . MET A 1 778 ? -25.723 -19.280 4.400 1.00 96.00 778 MET A N 1
ATOM 6209 C CA . MET A 1 778 ? -25.616 -20.417 5.308 1.00 96.00 778 MET A CA 1
ATOM 6210 C C . MET A 1 778 ? -24.282 -20.375 6.077 1.00 96.00 778 MET A C 1
ATOM 6212 O O . MET A 1 778 ? -24.292 -20.489 7.304 1.00 96.00 778 MET A O 1
ATOM 6216 N N . VAL A 1 779 ? -23.152 -20.103 5.418 1.00 95.19 779 VAL A N 1
ATOM 6217 C CA . VAL A 1 779 ? -21.846 -19.941 6.087 1.00 95.19 779 VAL A CA 1
ATOM 6218 C C . VAL A 1 779 ? -21.799 -18.685 6.975 1.00 95.19 779 VAL A C 1
ATOM 6220 O O . VAL A 1 779 ? -21.370 -18.784 8.130 1.00 95.19 779 VAL A O 1
ATOM 6223 N N . LYS A 1 780 ? -22.297 -17.532 6.503 1.00 92.94 780 LYS A N 1
ATOM 6224 C CA . LYS A 1 780 ? -22.364 -16.265 7.256 1.00 92.94 780 LYS A CA 1
ATOM 6225 C C . LYS A 1 780 ? -23.110 -16.446 8.576 1.00 92.94 780 LYS A C 1
ATOM 6227 O O . LYS A 1 780 ? -22.583 -16.114 9.636 1.00 92.94 780 LYS A O 1
ATOM 6232 N N . MET A 1 781 ? -24.308 -17.029 8.517 1.00 94.19 781 MET A N 1
ATOM 6233 C CA . MET A 1 781 ? -25.208 -17.163 9.666 1.00 94.19 781 MET A CA 1
ATOM 6234 C C . MET A 1 781 ? -24.825 -18.301 10.620 1.00 94.19 781 MET A C 1
ATOM 6236 O O . MET A 1 781 ? -25.095 -18.215 11.820 1.00 94.19 781 MET A O 1
ATOM 6240 N N . ASN A 1 782 ? -24.210 -19.382 10.125 1.00 95.62 782 ASN A N 1
ATOM 6241 C CA . ASN A 1 782 ? -23.897 -20.553 10.952 1.00 95.62 782 ASN A CA 1
ATOM 6242 C C . ASN A 1 782 ? -22.439 -20.600 11.445 1.00 95.62 782 ASN A C 1
ATOM 6244 O O . ASN A 1 782 ? -22.202 -21.178 12.507 1.00 95.62 782 ASN A O 1
ATOM 6248 N N . PHE A 1 783 ? -21.476 -19.996 10.734 1.00 95.06 783 PHE A N 1
ATOM 6249 C CA . PHE A 1 783 ? -20.048 -20.098 11.067 1.00 95.06 783 PHE A CA 1
ATOM 6250 C C . PHE A 1 783 ? -19.372 -18.780 11.443 1.00 95.06 783 PHE A C 1
ATOM 6252 O O . PHE A 1 783 ? -18.706 -18.729 12.478 1.00 95.06 783 PHE A O 1
ATOM 6259 N N . THR A 1 784 ? -19.475 -17.738 10.616 1.00 90.31 784 THR A N 1
ATOM 6260 C CA . THR A 1 784 ? -18.568 -16.582 10.726 1.00 90.31 784 THR A CA 1
ATOM 6261 C C . THR A 1 784 ? -18.985 -15.574 11.793 1.00 90.31 784 THR A C 1
ATOM 6263 O O . THR A 1 784 ? -20.164 -15.283 11.972 1.00 90.31 784 THR A O 1
ATOM 6266 N N . GLU A 1 785 ? -17.989 -15.010 12.466 1.00 90.31 785 GLU A N 1
ATOM 6267 C CA . GLU A 1 785 ? -18.087 -13.826 13.323 1.00 90.31 785 GLU A CA 1
ATOM 6268 C C . GLU A 1 785 ? -17.624 -12.552 12.607 1.00 90.31 785 GLU A C 1
ATOM 6270 O O . GLU A 1 785 ? -18.088 -11.465 12.927 1.00 90.31 785 GLU A O 1
ATOM 6275 N N . HIS A 1 786 ? -16.739 -12.694 11.618 1.00 85.81 786 HIS A N 1
ATOM 6276 C CA . HIS A 1 786 ? -16.361 -11.625 10.695 1.00 85.81 786 HIS A CA 1
ATOM 6277 C C . HIS A 1 786 ? -17.230 -11.705 9.423 1.00 85.81 786 HIS A C 1
ATOM 6279 O O . HIS A 1 786 ? -18.457 -11.574 9.467 1.00 85.81 786 HIS A O 1
ATOM 6285 N N . ASN A 1 787 ? -16.607 -11.972 8.275 1.00 82.50 787 ASN A N 1
ATOM 6286 C CA . ASN A 1 787 ? -17.258 -12.139 6.982 1.00 82.50 787 ASN A CA 1
ATOM 6287 C C . ASN A 1 787 ? -16.741 -13.418 6.282 1.00 82.50 787 ASN A C 1
ATOM 6289 O O . ASN A 1 787 ? -15.567 -13.765 6.462 1.00 82.50 787 ASN A O 1
ATOM 6293 N N . PRO A 1 788 ? -17.565 -14.124 5.487 1.00 84.44 788 PRO A N 1
ATOM 6294 C CA . PRO A 1 788 ? -17.086 -15.037 4.461 1.00 84.44 788 PRO A CA 1
ATOM 6295 C C . PRO A 1 788 ? -16.759 -14.211 3.212 1.00 84.44 788 PRO A C 1
ATOM 6297 O O . PRO A 1 788 ? -17.661 -13.707 2.548 1.00 84.44 788 PRO A O 1
ATOM 6300 N N . SER A 1 789 ? -15.479 -14.027 2.899 1.00 77.75 789 SER A N 1
ATOM 6301 C CA . SER A 1 789 ? -15.079 -13.366 1.652 1.00 77.75 789 SER A CA 1
ATOM 6302 C C . SER A 1 789 ? -15.331 -14.311 0.473 1.00 77.75 789 SER A C 1
ATOM 6304 O O . SER A 1 789 ? -14.899 -15.466 0.494 1.00 77.75 789 SER A O 1
ATOM 6306 N N . ALA A 1 790 ? -16.072 -13.832 -0.529 1.00 81.81 790 ALA A N 1
ATOM 6307 C CA . ALA A 1 790 ? -16.483 -14.628 -1.676 1.00 81.81 790 ALA A CA 1
ATOM 6308 C C . ALA A 1 790 ? -16.723 -13.771 -2.922 1.00 81.81 790 ALA A C 1
ATOM 6310 O O . ALA A 1 790 ? -17.442 -12.777 -2.856 1.00 81.81 790 ALA A O 1
ATOM 6311 N N . THR A 1 791 ? -16.184 -14.233 -4.052 1.00 83.25 791 THR A N 1
ATOM 6312 C CA . THR A 1 791 ? -16.598 -13.818 -5.398 1.00 83.25 791 THR A CA 1
ATOM 6313 C C . THR A 1 791 ? -17.680 -14.762 -5.917 1.00 83.25 791 THR A C 1
ATOM 6315 O O . THR A 1 791 ? -17.436 -15.966 -5.990 1.00 83.25 791 THR A O 1
ATOM 6318 N N . ILE A 1 792 ? -18.851 -14.240 -6.264 1.00 88.06 792 ILE A N 1
ATOM 6319 C CA . ILE A 1 792 ? -19.997 -14.995 -6.786 1.00 88.06 792 ILE A CA 1
ATOM 6320 C C . ILE A 1 792 ? -19.956 -14.966 -8.315 1.00 88.06 792 ILE A C 1
ATOM 6322 O O . ILE A 1 792 ? -19.925 -13.891 -8.909 1.00 88.06 792 ILE A O 1
ATOM 6326 N N . SER A 1 793 ? -19.954 -16.133 -8.961 1.00 87.12 793 SER A N 1
ATOM 6327 C CA . SER A 1 793 ? -19.983 -16.224 -10.429 1.00 87.12 793 SER A CA 1
ATOM 6328 C C . SER A 1 793 ? -21.421 -16.191 -10.945 1.00 87.12 793 SER A C 1
ATOM 6330 O O . SER A 1 793 ? -22.179 -17.119 -10.648 1.00 87.12 793 SER A O 1
ATOM 6332 N N . VAL A 1 794 ? -21.773 -15.165 -11.724 1.00 88.50 794 VAL A N 1
ATOM 6333 C CA . VAL A 1 794 ? -23.137 -14.857 -12.188 1.00 88.50 794 VAL A CA 1
ATOM 6334 C C . VAL A 1 794 ? -23.264 -15.080 -13.697 1.00 88.50 794 VAL A C 1
ATOM 6336 O O . VAL A 1 794 ? -22.485 -14.531 -14.474 1.00 88.50 794 VAL A O 1
ATOM 6339 N N . GLY A 1 795 ? -24.212 -15.918 -14.118 1.00 87.44 795 GLY A N 1
ATOM 6340 C CA . GLY A 1 795 ? -24.578 -16.097 -15.525 1.00 87.44 795 GLY A CA 1
ATOM 6341 C C . GLY A 1 795 ? -25.501 -14.986 -16.033 1.00 87.44 795 GLY A C 1
ATOM 6342 O O . GLY A 1 795 ? -26.122 -14.277 -15.245 1.00 87.44 795 GLY A O 1
ATOM 6343 N N . GLU A 1 796 ? -25.609 -14.854 -17.354 1.00 84.75 796 GLU A N 1
ATOM 6344 C CA . GLU A 1 796 ? -26.341 -13.764 -18.016 1.00 84.75 796 GLU A CA 1
ATOM 6345 C C . GLU A 1 796 ? -27.816 -13.656 -17.581 1.00 84.75 796 GLU A C 1
ATOM 6347 O O . GLU A 1 796 ? -28.282 -12.573 -17.234 1.00 84.75 796 GLU A O 1
ATOM 6352 N N . GLU A 1 797 ? -28.528 -14.780 -17.476 1.00 88.62 797 GLU A N 1
ATOM 6353 C CA . GLU A 1 797 ? -29.932 -14.805 -17.032 1.00 88.62 797 GLU A CA 1
ATOM 6354 C C . GLU A 1 797 ? -30.111 -14.639 -15.505 1.00 88.62 797 GLU A C 1
ATOM 6356 O O . GLU A 1 797 ? -31.226 -14.465 -15.014 1.00 88.62 797 GLU A O 1
ATOM 6361 N N . GLU A 1 798 ? -29.031 -14.676 -14.717 1.00 90.62 798 GLU A N 1
ATOM 6362 C CA . GLU A 1 798 ? -29.106 -14.699 -13.248 1.00 90.62 798 GLU A CA 1
ATOM 6363 C C . GLU A 1 798 ? -28.968 -13.320 -12.593 1.00 90.62 798 GLU A C 1
ATOM 6365 O O . GLU A 1 798 ? -29.295 -13.171 -11.411 1.00 90.62 798 GLU A O 1
ATOM 6370 N N . TRP A 1 799 ? -28.495 -12.308 -13.328 1.00 88.81 799 TRP A N 1
ATOM 6371 C CA . TRP A 1 799 ? -28.162 -10.994 -12.767 1.00 88.81 799 TRP A CA 1
ATOM 6372 C C . TRP A 1 799 ? -29.320 -10.352 -11.997 1.00 88.81 799 TRP A C 1
ATOM 6374 O O . TRP A 1 799 ? -29.098 -9.846 -10.897 1.00 88.81 799 TRP A O 1
ATOM 6384 N N . VAL A 1 800 ? -30.547 -10.412 -12.525 1.00 89.38 800 VAL A N 1
ATOM 6385 C CA . VAL A 1 800 ? -31.743 -9.821 -11.892 1.00 89.38 800 VAL A CA 1
ATOM 6386 C C . VAL A 1 800 ? -32.091 -10.526 -10.578 1.00 89.38 800 VAL A C 1
ATOM 6388 O O . VAL A 1 800 ? -32.375 -9.871 -9.573 1.00 89.38 800 VAL A O 1
ATOM 6391 N N . ALA A 1 801 ? -32.018 -11.861 -10.556 1.00 92.25 801 ALA A N 1
ATOM 6392 C CA . ALA A 1 801 ? -32.295 -12.650 -9.359 1.00 92.25 801 ALA A CA 1
ATOM 6393 C C . ALA A 1 801 ? -31.277 -12.359 -8.242 1.00 92.25 801 ALA A C 1
ATOM 6395 O O . ALA A 1 801 ? -31.645 -12.306 -7.066 1.00 92.25 801 ALA A O 1
ATOM 6396 N N . VAL A 1 802 ? -30.008 -12.123 -8.600 1.00 92.31 802 VAL A N 1
ATOM 6397 C CA . VAL A 1 802 ? -28.971 -11.748 -7.630 1.00 92.31 802 VAL A CA 1
ATOM 6398 C C . VAL A 1 802 ? -29.263 -10.388 -6.986 1.00 92.31 802 VAL A C 1
ATOM 6400 O O . VAL A 1 802 ? -29.163 -10.296 -5.764 1.00 92.31 802 VAL A O 1
ATOM 6403 N N . VAL A 1 803 ? -29.683 -9.357 -7.738 1.00 90.88 803 VAL A N 1
ATOM 6404 C CA . VAL A 1 803 ? -30.043 -8.044 -7.146 1.00 90.88 803 VAL A CA 1
ATOM 6405 C C . VAL A 1 803 ? -31.151 -8.191 -6.111 1.00 90.88 803 VAL A C 1
ATOM 6407 O O . VAL A 1 803 ? -31.012 -7.698 -4.990 1.00 90.88 803 VAL A O 1
ATOM 6410 N N . ALA A 1 804 ? -32.232 -8.890 -6.472 1.00 91.56 804 ALA A N 1
ATOM 6411 C CA . ALA A 1 804 ? -33.364 -9.115 -5.578 1.00 91.56 804 ALA A CA 1
ATOM 6412 C C . ALA A 1 804 ? -32.905 -9.791 -4.276 1.00 91.56 804 ALA A C 1
ATOM 6414 O O . ALA A 1 804 ? -33.177 -9.295 -3.180 1.00 91.56 804 ALA A O 1
ATOM 6415 N N . TRP A 1 805 ? -32.097 -10.849 -4.397 1.00 95.19 805 TRP A N 1
ATOM 6416 C CA . TRP A 1 805 ? -31.532 -11.557 -3.252 1.00 95.19 805 TRP A CA 1
ATOM 6417 C C . TRP A 1 805 ? -30.662 -10.653 -2.365 1.00 95.19 805 TRP A C 1
ATOM 6419 O O . TRP A 1 805 ? -30.797 -10.676 -1.139 1.00 95.19 805 TRP A O 1
ATOM 6429 N N . LEU A 1 806 ? -29.780 -9.835 -2.953 1.00 92.94 806 LEU A N 1
ATOM 6430 C CA . LEU A 1 806 ? -28.917 -8.915 -2.200 1.00 92.94 806 LEU A CA 1
ATOM 6431 C C . LEU A 1 806 ? -29.739 -7.863 -1.455 1.00 92.94 806 LEU A C 1
ATOM 6433 O O . LEU A 1 806 ? -29.456 -7.569 -0.293 1.00 92.94 806 LEU A O 1
ATOM 6437 N N . TYR A 1 807 ? -30.780 -7.330 -2.095 1.00 90.00 807 TYR A N 1
ATOM 6438 C CA . TYR A 1 807 ? -31.660 -6.337 -1.493 1.00 90.00 807 TYR A CA 1
ATOM 6439 C C . TYR A 1 807 ? -32.464 -6.913 -0.317 1.00 90.00 807 TYR A C 1
ATOM 6441 O O . TYR A 1 807 ? -32.583 -6.265 0.726 1.00 90.00 807 TYR A O 1
ATOM 6449 N N . GLU A 1 808 ? -32.978 -8.138 -0.438 1.00 92.56 808 GLU A N 1
ATOM 6450 C CA . GLU A 1 808 ? -33.668 -8.847 0.651 1.00 92.56 808 GLU A CA 1
ATOM 6451 C C . GLU A 1 808 ? -32.740 -9.169 1.830 1.00 92.56 808 GLU A C 1
ATOM 6453 O O . GLU A 1 808 ? -33.134 -9.046 2.990 1.00 92.56 808 GLU A O 1
ATOM 6458 N N . ASN A 1 809 ? -31.491 -9.553 1.549 1.00 93.81 809 ASN A N 1
ATOM 6459 C CA . ASN A 1 809 ? -30.540 -10.044 2.550 1.00 93.81 809 ASN A CA 1
ATOM 6460 C C . ASN A 1 809 ? -29.517 -8.979 2.998 1.00 93.81 809 ASN A C 1
ATOM 6462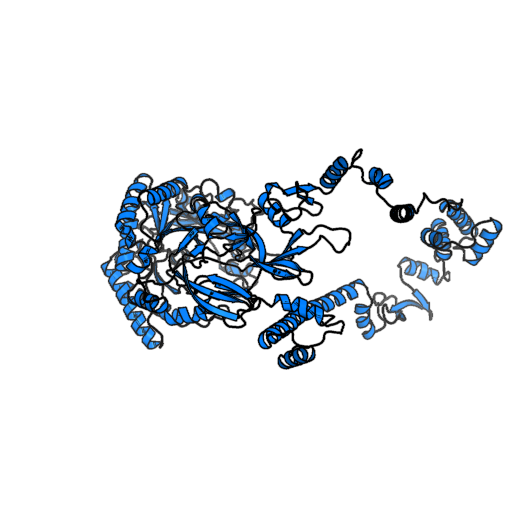 O O . ASN A 1 809 ? -28.534 -9.316 3.660 1.00 93.81 809 ASN A O 1
ATOM 6466 N N . TRP A 1 810 ? -29.742 -7.698 2.680 1.00 91.94 810 TRP A N 1
ATOM 6467 C CA . TRP A 1 810 ? -28.755 -6.621 2.851 1.00 91.94 810 TRP A CA 1
ATOM 6468 C C . TRP A 1 810 ? -28.116 -6.569 4.246 1.00 91.94 810 TRP A C 1
ATOM 6470 O O . TRP A 1 810 ? -26.899 -6.477 4.383 1.00 91.94 810 TRP A O 1
ATOM 6480 N N . ASP A 1 811 ? -28.934 -6.715 5.289 1.00 88.50 811 ASP A N 1
ATOM 6481 C CA . ASP A 1 811 ? -28.532 -6.614 6.696 1.00 88.50 811 ASP A CA 1
ATOM 6482 C C . ASP A 1 811 ? -27.499 -7.653 7.159 1.00 88.50 811 ASP A C 1
ATOM 6484 O O . ASP A 1 811 ? -26.858 -7.445 8.192 1.00 88.50 811 ASP A O 1
ATOM 6488 N N . ILE A 1 812 ? -27.328 -8.758 6.422 1.00 87.94 812 ILE A N 1
ATOM 6489 C CA . ILE A 1 812 ? -26.317 -9.778 6.731 1.00 87.94 812 ILE A CA 1
ATOM 6490 C C . ILE A 1 812 ? -25.058 -9.670 5.862 1.00 87.94 812 ILE A C 1
ATOM 6492 O O . ILE A 1 812 ? -24.043 -10.290 6.199 1.00 87.94 812 ILE A O 1
ATOM 6496 N N . ILE A 1 813 ? -25.095 -8.890 4.776 1.00 87.31 813 ILE A N 1
ATOM 6497 C CA . ILE A 1 813 ? -23.950 -8.651 3.888 1.00 87.31 813 ILE A CA 1
ATOM 6498 C C . ILE A 1 813 ? -22.881 -7.870 4.657 1.00 87.31 813 ILE A C 1
ATOM 6500 O O . ILE A 1 813 ? -23.178 -6.869 5.298 1.00 87.31 813 ILE A O 1
ATOM 6504 N N . GLY A 1 814 ? -21.636 -8.348 4.603 1.00 75.94 814 GLY A N 1
ATOM 6505 C CA . GLY A 1 814 ? -20.459 -7.615 5.081 1.00 75.94 814 GLY A CA 1
ATOM 6506 C C . GLY A 1 814 ? -19.553 -7.238 3.916 1.00 75.94 814 GLY A C 1
ATOM 6507 O O . GLY A 1 814 ? -19.349 -6.063 3.647 1.00 75.94 814 GLY A O 1
ATOM 6508 N N . GLY A 1 815 ? -19.069 -8.242 3.184 1.00 81.62 815 GLY A N 1
ATOM 6509 C CA . GLY A 1 815 ? -18.322 -8.050 1.941 1.00 81.62 815 GLY A CA 1
ATOM 6510 C C . GLY A 1 815 ? -18.596 -9.161 0.928 1.00 81.62 815 GLY A C 1
ATOM 6511 O O . GLY A 1 815 ? -18.519 -10.339 1.291 1.00 81.62 815 GLY A O 1
ATOM 6512 N N . LEU A 1 816 ? -18.907 -8.792 -0.313 1.00 84.81 816 LEU A N 1
ATOM 6513 C CA . LEU A 1 816 ? -19.174 -9.693 -1.441 1.00 84.81 816 LEU A CA 1
ATOM 6514 C C . LEU A 1 816 ? -18.585 -9.108 -2.728 1.00 84.81 816 LEU A C 1
ATOM 6516 O O . LEU A 1 816 ? -18.682 -7.909 -2.959 1.00 84.81 816 LEU A O 1
ATOM 6520 N N . SER A 1 817 ? -18.026 -9.952 -3.586 1.00 83.12 817 SER A N 1
ATOM 6521 C CA . SER A 1 817 ? -17.619 -9.596 -4.950 1.00 83.12 817 SER A CA 1
ATOM 6522 C C . SER A 1 817 ? -18.393 -10.447 -5.956 1.00 83.12 817 SER A C 1
ATOM 6524 O O . SER A 1 817 ? -18.915 -11.508 -5.608 1.00 83.12 817 SER A O 1
ATOM 6526 N N . PHE A 1 818 ? -18.472 -10.005 -7.207 1.00 85.19 818 PHE A N 1
ATOM 6527 C CA . PHE A 1 818 ? -19.189 -10.710 -8.273 1.00 85.19 818 PHE A CA 1
ATOM 6528 C C . PHE A 1 818 ? -18.247 -10.938 -9.458 1.00 85.19 818 PHE A C 1
ATOM 6530 O O . PHE A 1 818 ? -17.133 -10.421 -9.474 1.00 85.19 818 PHE A O 1
ATOM 6537 N N . LEU A 1 819 ? -18.632 -11.784 -10.409 1.00 81.38 819 LEU A N 1
ATOM 6538 C CA . LEU A 1 819 ? -17.887 -12.012 -11.647 1.00 81.38 819 LEU A CA 1
ATOM 6539 C C . LEU A 1 819 ? -18.827 -12.607 -12.702 1.00 81.38 819 LEU A C 1
ATOM 6541 O O . LEU A 1 819 ? -19.528 -13.567 -12.372 1.00 81.38 819 LEU A O 1
ATOM 6545 N N . PRO A 1 820 ? -18.843 -12.113 -13.951 1.00 80.38 820 PRO A N 1
ATOM 6546 C CA . PRO A 1 820 ? -19.510 -12.807 -15.049 1.00 80.38 820 PRO A CA 1
ATOM 6547 C C . PRO A 1 820 ? -19.015 -14.257 -15.177 1.00 80.38 820 PRO A C 1
ATOM 6549 O O . PRO A 1 820 ? -17.824 -14.548 -15.011 1.00 80.38 820 PRO A O 1
ATOM 6552 N N . ARG A 1 821 ? -19.929 -15.207 -15.418 1.00 75.69 821 ARG A N 1
ATOM 6553 C CA . ARG A 1 821 ? -19.566 -16.630 -15.518 1.00 75.69 821 ARG A CA 1
ATOM 6554 C C . ARG A 1 821 ? -18.755 -16.911 -16.787 1.00 75.69 821 ARG A C 1
ATOM 6556 O O . ARG A 1 821 ? -17.767 -17.639 -16.674 1.00 75.69 821 ARG A O 1
ATOM 6563 N N . SER A 1 822 ? -19.136 -16.311 -17.916 1.00 62.72 822 SER A N 1
ATOM 6564 C CA . SER A 1 822 ? -18.463 -16.321 -19.227 1.00 62.72 822 SER A CA 1
ATOM 6565 C C . SER A 1 822 ? -17.712 -15.001 -19.506 1.00 62.72 822 SER A C 1
ATOM 6567 O O . SER A 1 822 ? -17.692 -14.109 -18.662 1.00 62.72 822 SER A O 1
ATOM 6569 N N . ASP A 1 823 ? -17.051 -14.907 -20.666 1.00 52.22 823 ASP A N 1
ATOM 6570 C CA . ASP A 1 823 ? -16.476 -13.676 -21.249 1.00 52.22 823 ASP A CA 1
ATOM 6571 C C . ASP A 1 823 ? -15.344 -12.997 -20.462 1.00 52.22 823 ASP A C 1
ATOM 6573 O O . ASP A 1 823 ? -15.342 -11.800 -20.177 1.00 52.22 823 ASP A O 1
ATOM 6577 N N . HIS A 1 824 ? -14.304 -13.773 -20.148 1.00 53.97 824 HIS A N 1
ATOM 6578 C CA . HIS A 1 824 ? -13.072 -13.231 -19.576 1.00 53.97 824 HIS A CA 1
ATOM 6579 C C . HIS A 1 824 ? -12.258 -12.539 -20.681 1.00 53.97 824 HIS A C 1
ATOM 6581 O O . HIS A 1 824 ? -11.632 -13.203 -21.504 1.00 53.97 824 HIS A O 1
ATOM 6587 N N . VAL A 1 825 ? -12.184 -11.207 -20.664 1.00 55.38 825 VAL A N 1
ATOM 6588 C CA . VAL A 1 825 ? -11.389 -10.427 -21.643 1.00 55.38 825 VAL A CA 1
ATOM 6589 C C . VAL A 1 825 ? -9.862 -10.580 -21.441 1.00 55.38 825 VAL A C 1
ATOM 6591 O O . VAL A 1 825 ? -9.055 -10.061 -22.210 1.00 55.38 825 VAL A O 1
ATOM 6594 N N . TYR A 1 826 ? -9.437 -11.302 -20.399 1.00 63.31 826 TYR A N 1
ATOM 6595 C CA . TYR A 1 826 ? -8.039 -11.454 -20.001 1.00 63.31 826 TYR A CA 1
ATOM 6596 C C . TYR A 1 826 ? -7.290 -12.520 -20.816 1.00 63.31 826 TYR A C 1
ATOM 6598 O O . TYR A 1 826 ? -7.466 -13.725 -20.620 1.00 63.31 826 TYR A O 1
ATOM 6606 N N . ARG A 1 827 ? -6.346 -12.072 -21.650 1.00 68.25 827 ARG A N 1
ATOM 6607 C CA . ARG A 1 827 ? -5.312 -12.932 -22.249 1.00 68.25 827 ARG A CA 1
ATOM 6608 C C . ARG A 1 827 ? -4.441 -13.558 -21.144 1.00 68.25 827 ARG A C 1
ATOM 6610 O O . ARG A 1 827 ? -4.144 -12.900 -20.151 1.00 68.25 827 ARG A O 1
ATOM 6617 N N . LEU A 1 828 ? -4.039 -14.824 -21.310 1.00 78.38 828 LEU A N 1
ATOM 6618 C CA . LEU A 1 828 ? -3.306 -15.613 -20.298 1.00 78.38 828 LEU A CA 1
ATOM 6619 C C . LEU A 1 828 ? -4.007 -15.640 -18.919 1.00 78.38 828 LEU A C 1
ATOM 6621 O O . LEU A 1 828 ? -3.392 -15.420 -17.871 1.00 78.38 828 LEU A O 1
ATOM 6625 N N . ALA A 1 829 ? -5.312 -15.933 -18.914 1.00 76.31 829 ALA A N 1
ATOM 6626 C CA . ALA A 1 829 ? -6.108 -16.056 -17.694 1.00 76.31 829 ALA A CA 1
ATOM 6627 C C . ALA A 1 829 ? -5.488 -17.062 -16.689 1.00 76.31 829 ALA A C 1
ATOM 6629 O O . ALA A 1 829 ? -4.984 -18.110 -17.111 1.00 76.31 829 ALA A O 1
ATOM 6630 N N . PRO A 1 830 ? -5.542 -16.802 -15.360 1.00 80.06 830 PRO A N 1
ATOM 6631 C CA . PRO A 1 830 ? -4.933 -17.670 -14.340 1.00 80.06 830 PRO A CA 1
ATOM 6632 C C . PRO A 1 830 ? -5.458 -19.114 -14.328 1.00 80.06 830 PRO A C 1
ATOM 6634 O O . PRO A 1 830 ? -4.751 -20.026 -13.887 1.00 80.06 830 PRO A O 1
ATOM 6637 N N . TYR A 1 831 ? -6.692 -19.310 -14.784 1.00 85.12 831 TYR A N 1
ATOM 6638 C CA . TYR A 1 831 ? -7.322 -20.602 -15.017 1.00 85.12 831 TYR A CA 1
ATOM 6639 C C . TYR A 1 831 ? -7.982 -20.547 -16.394 1.00 85.12 831 TYR A C 1
ATOM 6641 O O . TYR A 1 831 ? -8.631 -19.550 -16.710 1.00 85.12 831 TYR A O 1
ATOM 6649 N N . GLU A 1 832 ? -7.823 -21.599 -17.188 1.00 88.00 832 GLU A N 1
ATOM 6650 C CA . GLU A 1 832 ? -8.474 -21.743 -18.491 1.00 88.00 832 GLU A CA 1
ATOM 6651 C C . GLU A 1 832 ? -9.063 -23.155 -18.604 1.00 88.00 832 GLU A C 1
ATOM 6653 O O . GLU A 1 832 ? -8.303 -24.124 -18.512 1.00 88.00 832 GLU A O 1
ATOM 6658 N N . PRO A 1 833 ? -10.390 -23.314 -18.754 1.00 89.81 833 PRO A N 1
ATOM 6659 C CA . PRO A 1 833 ? -11.006 -24.628 -18.880 1.00 89.81 833 PRO A CA 1
ATOM 6660 C C . PRO A 1 833 ? -10.631 -25.269 -20.221 1.00 89.81 833 PRO A C 1
ATOM 6662 O O . PRO A 1 833 ? -10.710 -24.635 -21.270 1.00 89.81 833 PRO A O 1
ATOM 6665 N N . ILE A 1 834 ? -10.260 -26.549 -20.189 1.00 93.06 834 ILE A N 1
ATOM 6666 C CA . ILE A 1 834 ? -9.914 -27.333 -21.384 1.00 93.06 834 ILE A CA 1
ATOM 6667 C C . ILE A 1 834 ? -10.722 -28.627 -21.421 1.00 93.06 834 ILE A C 1
ATOM 6669 O O . ILE A 1 834 ? -11.214 -29.104 -20.397 1.00 93.06 834 ILE A O 1
ATOM 6673 N N . ASN A 1 835 ? -10.853 -29.234 -22.598 1.00 94.50 835 ASN A N 1
ATOM 6674 C CA . ASN A 1 835 ? -11.476 -30.549 -22.707 1.00 94.50 835 ASN A CA 1
ATOM 6675 C C . ASN A 1 835 ? -10.490 -31.681 -22.353 1.00 94.50 835 ASN A C 1
ATOM 6677 O O . ASN A 1 835 ? -9.269 -31.505 -22.331 1.00 94.50 835 ASN A O 1
ATOM 6681 N N . LYS A 1 836 ? -11.025 -32.884 -22.103 1.00 94.88 836 LYS A N 1
ATOM 6682 C CA . LYS A 1 836 ? -10.222 -34.061 -21.734 1.00 94.88 836 LYS A CA 1
ATOM 6683 C C . LYS A 1 836 ? -9.138 -34.402 -22.768 1.00 94.88 836 LYS A C 1
ATOM 6685 O O . LYS A 1 836 ? -8.036 -34.759 -22.375 1.00 94.88 836 LYS A O 1
ATOM 6690 N N . LYS A 1 837 ? -9.428 -34.281 -24.070 1.00 95.50 837 LYS A N 1
ATOM 6691 C CA . LYS A 1 837 ? -8.463 -34.587 -25.140 1.00 95.50 837 LYS A CA 1
ATOM 6692 C C . LYS A 1 837 ? -7.269 -33.627 -25.090 1.00 95.50 837 LYS A C 1
ATOM 6694 O O . LYS A 1 837 ? -6.135 -34.086 -25.134 1.00 95.50 837 LYS A O 1
ATOM 6699 N N . GLN A 1 838 ? -7.521 -32.327 -24.925 1.00 93.88 838 GLN A N 1
ATOM 6700 C CA . GLN A 1 838 ? -6.470 -31.319 -24.738 1.00 93.88 838 GLN A CA 1
ATOM 6701 C C . GLN A 1 838 ? -5.635 -31.599 -23.483 1.00 93.88 838 GLN A C 1
ATOM 6703 O O . GLN A 1 838 ? -4.412 -31.538 -23.548 1.00 93.88 838 GLN A O 1
ATOM 6708 N N . TYR A 1 839 ? -6.271 -31.957 -22.361 1.00 95.75 839 TYR A N 1
ATOM 6709 C CA . TYR A 1 839 ? -5.551 -32.355 -21.147 1.00 95.75 839 TYR A CA 1
ATOM 6710 C C . TYR A 1 839 ? -4.655 -33.578 -21.395 1.00 95.75 839 TYR A C 1
ATOM 6712 O O . TYR A 1 839 ? -3.456 -33.518 -21.134 1.00 95.75 839 TYR A O 1
ATOM 6720 N N . ASP A 1 840 ? -5.204 -34.655 -21.965 1.00 95.75 840 ASP A N 1
ATOM 6721 C CA . ASP A 1 840 ? -4.466 -35.891 -22.247 1.00 95.75 840 ASP A CA 1
ATOM 6722 C C . ASP A 1 840 ? -3.305 -35.658 -23.247 1.00 95.75 840 ASP A C 1
ATOM 6724 O O . ASP A 1 840 ? -2.289 -36.350 -23.185 1.00 95.75 840 ASP A O 1
ATOM 6728 N N . GLU A 1 841 ? -3.421 -34.689 -24.164 1.00 94.75 841 GLU A N 1
ATOM 6729 C CA . GLU A 1 841 ? -2.353 -34.269 -25.088 1.00 94.75 841 GLU A CA 1
ATOM 6730 C C . GLU A 1 841 ? -1.278 -33.400 -24.415 1.00 94.75 841 GLU A C 1
ATOM 6732 O O . GLU A 1 841 ? -0.087 -33.621 -24.649 1.00 94.75 841 GLU A O 1
ATOM 6737 N N . LEU A 1 842 ? -1.672 -32.441 -23.569 1.00 93.25 842 LEU A N 1
ATOM 6738 C CA . LEU A 1 842 ? -0.749 -31.577 -22.825 1.00 93.25 842 LEU A CA 1
ATOM 6739 C C . LEU A 1 842 ? 0.033 -32.372 -21.778 1.00 93.25 842 LEU A C 1
ATOM 6741 O O . LEU A 1 842 ? 1.254 -32.270 -21.728 1.00 93.25 842 LEU A O 1
ATOM 6745 N N . THR A 1 843 ? -0.631 -33.223 -20.991 1.00 92.69 843 THR A N 1
ATOM 6746 C CA . THR A 1 843 ? 0.017 -34.048 -19.959 1.00 92.69 843 THR A CA 1
ATOM 6747 C C . THR A 1 843 ? 1.015 -35.049 -20.548 1.00 92.69 843 THR A C 1
ATOM 6749 O O . THR A 1 843 ? 2.042 -35.295 -19.927 1.00 92.69 843 THR A O 1
ATOM 6752 N N . LYS A 1 844 ? 0.792 -35.573 -21.764 1.00 92.81 844 LYS A N 1
ATOM 6753 C CA . LYS A 1 844 ? 1.783 -36.418 -22.468 1.00 92.81 844 LYS A CA 1
ATOM 6754 C C . LYS A 1 844 ? 3.041 -35.664 -22.907 1.00 92.81 844 LYS A C 1
ATOM 6756 O O . LYS A 1 844 ? 4.080 -36.290 -23.081 1.00 92.81 844 LYS A O 1
ATOM 6761 N N . LYS A 1 845 ? 2.931 -34.354 -23.140 1.00 90.19 845 LYS A N 1
ATOM 6762 C CA . LYS A 1 845 ? 4.044 -33.473 -23.531 1.00 90.19 845 LYS A CA 1
ATOM 6763 C C . LYS A 1 845 ? 4.693 -32.772 -22.337 1.00 90.19 845 LYS A C 1
ATOM 6765 O O . LYS A 1 845 ? 5.735 -32.150 -22.504 1.00 90.19 845 LYS A O 1
ATOM 6770 N N . PHE A 1 846 ? 4.070 -32.830 -21.161 1.00 92.00 846 PHE A N 1
ATOM 6771 C CA . PHE A 1 846 ? 4.530 -32.116 -19.982 1.00 92.00 846 PHE A CA 1
ATOM 6772 C C . PHE A 1 846 ? 5.786 -32.791 -19.409 1.00 92.00 846 PHE A C 1
ATOM 6774 O O . PHE A 1 846 ? 5.744 -33.993 -19.131 1.00 92.00 846 PHE A O 1
ATOM 6781 N N . PRO A 1 847 ? 6.903 -32.066 -19.235 1.00 91.06 847 PRO A N 1
ATOM 6782 C CA . PRO A 1 847 ? 8.140 -32.668 -18.763 1.00 91.06 847 PRO A CA 1
ATOM 6783 C C . PRO A 1 847 ? 8.057 -33.026 -17.275 1.00 91.06 847 PRO A C 1
ATOM 6785 O O . PRO A 1 847 ? 7.326 -32.415 -16.491 1.00 91.06 847 PRO A O 1
ATOM 6788 N N . GLN A 1 848 ? 8.842 -34.024 -16.872 1.00 88.50 848 GLN A N 1
ATOM 6789 C CA . GLN A 1 848 ? 8.992 -34.381 -15.466 1.00 88.50 848 GLN A CA 1
ATOM 6790 C C . GLN A 1 848 ? 9.901 -33.362 -14.771 1.00 88.50 848 GLN A C 1
ATOM 6792 O O . GLN A 1 848 ? 11.076 -33.256 -15.113 1.00 88.50 848 GLN A O 1
ATOM 6797 N N . ILE A 1 849 ? 9.366 -32.653 -13.773 1.00 90.25 849 ILE A N 1
ATOM 6798 C CA . ILE A 1 849 ? 10.136 -31.672 -13.001 1.00 90.25 849 ILE A CA 1
ATOM 6799 C C . ILE A 1 849 ? 11.017 -32.390 -11.974 1.00 90.25 849 ILE A C 1
ATOM 6801 O O . ILE A 1 849 ? 10.523 -33.066 -11.070 1.00 90.25 849 ILE A O 1
ATOM 6805 N N . ASP A 1 850 ? 12.324 -32.195 -12.095 1.00 90.56 850 ASP A N 1
ATOM 6806 C CA . ASP A 1 850 ? 13.338 -32.609 -11.134 1.00 90.56 850 ASP A CA 1
ATOM 6807 C C . ASP A 1 850 ? 13.779 -31.402 -10.296 1.00 90.56 850 ASP A C 1
ATOM 6809 O O . ASP A 1 850 ? 14.658 -30.627 -10.684 1.00 90.56 850 ASP A O 1
ATOM 6813 N N . TYR A 1 851 ? 13.152 -31.255 -9.127 1.00 89.31 851 TYR A N 1
ATOM 6814 C CA . TYR A 1 851 ? 13.465 -30.207 -8.154 1.00 89.31 851 TYR A CA 1
ATOM 6815 C C . TYR A 1 851 ? 14.831 -30.387 -7.471 1.00 89.31 851 TYR A C 1
ATOM 6817 O O . TYR A 1 851 ? 15.323 -29.436 -6.869 1.00 89.31 851 TYR A O 1
ATOM 6825 N N . SER A 1 852 ? 15.479 -31.560 -7.562 1.00 89.44 852 SER A N 1
ATOM 6826 C CA . SER A 1 852 ? 16.808 -31.754 -6.951 1.00 89.44 852 SER A CA 1
ATOM 6827 C C . SER A 1 852 ? 17.888 -30.897 -7.622 1.00 89.44 852 SER A C 1
ATOM 6829 O O . SER A 1 852 ? 18.882 -30.533 -6.992 1.00 89.44 852 SER A O 1
ATOM 6831 N N . LYS A 1 853 ? 17.652 -30.499 -8.878 1.00 88.31 853 LYS A N 1
ATOM 6832 C CA . LYS A 1 853 ? 18.522 -29.606 -9.650 1.00 88.31 853 LYS A CA 1
ATOM 6833 C C . LYS A 1 853 ? 18.467 -28.147 -9.206 1.00 88.31 853 LYS A C 1
ATOM 6835 O O . LYS A 1 853 ? 19.359 -27.406 -9.602 1.00 88.31 853 LYS A O 1
ATOM 6840 N N . LEU A 1 854 ? 17.494 -27.726 -8.388 1.00 87.00 854 LEU A N 1
ATOM 6841 C CA . LEU A 1 854 ? 17.347 -26.321 -7.970 1.00 87.00 854 LEU A CA 1
ATOM 6842 C C . LEU A 1 854 ? 18.635 -25.768 -7.334 1.00 87.00 854 LEU A C 1
ATOM 6844 O O . LEU A 1 854 ? 19.042 -24.656 -7.650 1.00 87.00 854 LEU A O 1
ATOM 6848 N N . VAL A 1 855 ? 19.345 -26.603 -6.567 1.00 85.81 855 VAL A N 1
ATOM 6849 C CA . VAL A 1 855 ? 20.642 -26.305 -5.924 1.00 85.81 855 VAL A CA 1
ATOM 6850 C C . VAL A 1 855 ? 21.749 -25.914 -6.926 1.00 85.81 855 VAL A C 1
ATOM 6852 O O . VAL A 1 855 ? 22.733 -25.283 -6.553 1.00 85.81 855 VAL A O 1
ATOM 6855 N N . MET A 1 856 ? 21.619 -26.262 -8.212 1.00 86.88 856 MET A N 1
ATOM 6856 C CA . MET A 1 856 ? 22.562 -25.838 -9.261 1.00 86.88 856 MET A CA 1
ATOM 6857 C C . MET A 1 856 ? 22.312 -24.397 -9.744 1.00 86.88 856 MET A C 1
ATOM 6859 O O . MET A 1 856 ? 23.233 -23.754 -10.258 1.00 86.88 856 MET A O 1
ATOM 6863 N N . TYR A 1 857 ? 21.080 -23.904 -9.586 1.00 86.94 857 TYR A N 1
ATOM 6864 C CA . TYR A 1 857 ? 20.636 -22.569 -9.995 1.00 86.94 857 TYR A CA 1
ATOM 6865 C C . TYR A 1 857 ? 20.695 -21.587 -8.817 1.00 86.94 857 TYR A C 1
ATOM 6867 O O . TYR A 1 857 ? 21.278 -20.511 -8.948 1.00 86.94 857 TYR A O 1
ATOM 6875 N N . GLU A 1 858 ? 20.170 -21.992 -7.659 1.00 85.12 858 GLU A N 1
ATOM 6876 C CA . GLU A 1 858 ? 20.166 -21.231 -6.406 1.00 85.12 858 GLU A CA 1
ATOM 6877 C C . GLU A 1 858 ? 21.553 -21.289 -5.733 1.00 85.12 858 GLU A C 1
ATOM 6879 O O . GLU A 1 858 ? 21.840 -22.123 -4.875 1.00 85.12 858 GLU A O 1
ATOM 6884 N N . ARG A 1 859 ? 22.468 -20.416 -6.180 1.00 75.00 859 ARG A N 1
ATOM 6885 C CA . ARG A 1 859 ? 23.861 -20.340 -5.677 1.00 75.00 859 ARG A CA 1
ATOM 6886 C C . ARG A 1 859 ? 24.006 -19.605 -4.342 1.00 75.00 859 ARG A C 1
ATOM 6888 O O . ARG A 1 859 ? 25.054 -19.683 -3.703 1.00 75.00 859 ARG A O 1
ATOM 6895 N N . THR A 1 860 ? 22.979 -18.864 -3.964 1.00 72.19 860 THR A N 1
ATOM 6896 C CA . THR A 1 860 ? 22.828 -18.108 -2.720 1.00 72.19 860 THR A CA 1
ATOM 6897 C C . THR A 1 860 ? 21.403 -18.324 -2.248 1.00 72.19 860 THR A C 1
ATOM 6899 O O . THR A 1 860 ? 20.528 -18.442 -3.095 1.00 72.19 860 THR A O 1
ATOM 6902 N N . ASP A 1 861 ? 21.173 -18.346 -0.938 1.00 63.47 861 ASP A N 1
ATOM 6903 C CA . ASP A 1 861 ? 19.828 -18.477 -0.369 1.00 63.47 861 ASP A CA 1
ATOM 6904 C C . ASP A 1 861 ? 18.935 -17.310 -0.839 1.00 63.47 861 ASP A C 1
ATOM 6906 O O . ASP A 1 861 ? 19.094 -16.171 -0.390 1.00 63.47 861 ASP A O 1
ATOM 6910 N N . GLU A 1 862 ? 18.024 -17.589 -1.777 1.00 65.00 862 GLU A N 1
ATOM 6911 C CA . GLU A 1 862 ? 17.045 -16.622 -2.297 1.00 65.00 862 GLU A CA 1
ATOM 6912 C C . GLU A 1 862 ? 15.801 -16.551 -1.377 1.00 65.00 862 GLU A C 1
ATOM 6914 O O . GLU A 1 862 ? 14.881 -15.766 -1.615 1.00 65.00 862 GLU A O 1
ATOM 6919 N N . THR A 1 863 ? 15.773 -17.321 -0.277 1.00 55.31 863 THR A N 1
ATOM 6920 C CA . THR A 1 863 ? 14.662 -17.361 0.689 1.00 55.31 863 THR A CA 1
ATOM 6921 C C . THR A 1 863 ? 14.781 -16.338 1.828 1.00 55.31 863 THR A C 1
ATOM 6923 O O . THR A 1 863 ? 13.790 -16.095 2.527 1.00 55.31 863 THR A O 1
ATOM 6926 N N . GLU A 1 864 ? 15.921 -15.642 1.978 1.00 45.66 864 GLU A N 1
ATOM 6927 C CA . GLU A 1 864 ? 16.067 -14.458 2.850 1.00 45.66 864 GLU A CA 1
ATOM 6928 C C . GLU A 1 864 ? 15.310 -13.219 2.302 1.00 45.66 864 GLU A C 1
ATOM 6930 O O . GLU A 1 864 ? 15.861 -12.130 2.119 1.00 45.66 864 GLU A O 1
ATOM 6935 N N . GLN A 1 865 ? 13.982 -13.319 2.167 1.00 39.75 865 GLN A N 1
ATOM 6936 C CA . GLN A 1 865 ? 13.083 -12.194 1.852 1.00 39.75 865 GLN A CA 1
ATOM 6937 C C . GLN A 1 865 ? 13.078 -11.077 2.922 1.00 39.75 865 GLN A C 1
ATOM 6939 O O . GLN A 1 865 ? 12.342 -10.103 2.807 1.00 39.75 865 GLN A O 1
ATOM 6944 N N . ALA A 1 866 ? 13.920 -11.160 3.957 1.00 37.94 866 ALA A N 1
ATOM 6945 C CA . ALA A 1 866 ? 14.094 -10.126 4.978 1.00 37.94 866 ALA A CA 1
ATOM 6946 C C . ALA A 1 866 ? 14.617 -8.781 4.427 1.00 37.94 866 ALA A C 1
ATOM 6948 O O . ALA A 1 866 ? 14.524 -7.768 5.124 1.00 37.94 866 ALA A O 1
ATOM 6949 N N . LYS A 1 867 ? 15.165 -8.758 3.201 1.00 36.84 867 LYS A N 1
ATOM 6950 C CA . LYS A 1 867 ? 15.593 -7.531 2.500 1.00 36.84 867 LYS A CA 1
ATOM 6951 C C . LYS A 1 867 ? 14.587 -7.024 1.466 1.00 36.84 867 LYS A C 1
ATOM 6953 O O . LYS A 1 867 ? 14.638 -5.845 1.124 1.00 36.84 867 LYS A O 1
ATOM 6958 N N . GLU A 1 868 ? 13.659 -7.859 1.002 1.00 32.62 868 GLU A N 1
ATOM 6959 C CA . GLU A 1 868 ? 12.609 -7.419 0.087 1.00 32.62 868 GLU A CA 1
ATOM 6960 C C . GLU A 1 868 ? 11.423 -6.837 0.860 1.00 32.62 868 GLU A C 1
ATOM 6962 O O . GLU A 1 868 ? 10.801 -7.473 1.713 1.00 32.62 868 GLU A O 1
ATOM 6967 N N . LEU A 1 869 ? 11.057 -5.600 0.527 1.00 30.11 869 LEU A N 1
ATOM 6968 C CA . LEU A 1 869 ? 9.793 -5.027 0.971 1.00 30.11 869 LEU A CA 1
ATOM 6969 C C . LEU A 1 869 ? 8.651 -5.872 0.398 1.00 30.11 869 LEU A C 1
ATOM 6971 O O . LEU A 1 869 ? 8.499 -5.953 -0.820 1.00 30.11 869 LEU A O 1
ATOM 6975 N N . ALA A 1 870 ? 7.809 -6.435 1.271 1.00 25.66 870 ALA A N 1
ATOM 6976 C CA . ALA A 1 870 ? 6.661 -7.285 0.932 1.00 25.66 870 ALA A CA 1
ATOM 6977 C C . ALA A 1 870 ? 5.497 -6.522 0.246 1.00 25.66 870 ALA A C 1
ATOM 6979 O O . ALA A 1 870 ? 4.365 -6.527 0.727 1.00 25.66 870 ALA A O 1
ATOM 6980 N N . CYS A 1 871 ? 5.808 -5.818 -0.847 1.00 32.09 871 CYS A N 1
ATOM 6981 C CA . CYS A 1 871 ? 4.959 -5.200 -1.875 1.00 32.09 871 CYS A CA 1
ATOM 6982 C C . CYS A 1 871 ? 5.802 -4.505 -2.984 1.00 32.09 871 CYS A C 1
ATOM 6984 O O . CYS A 1 871 ? 5.255 -3.698 -3.735 1.00 32.09 871 CYS A O 1
ATOM 6986 N N . ALA A 1 872 ? 7.108 -4.785 -3.122 1.00 23.88 872 ALA A N 1
ATOM 6987 C CA . ALA A 1 872 ? 7.988 -4.197 -4.146 1.00 23.88 872 ALA A CA 1
ATOM 6988 C C . ALA A 1 872 ? 7.789 -4.789 -5.562 1.00 23.88 872 ALA A C 1
ATOM 6990 O O . ALA A 1 872 ? 8.742 -5.085 -6.277 1.00 23.88 872 ALA A O 1
ATOM 6991 N N . GLY A 1 873 ? 6.538 -4.945 -5.999 1.00 28.84 873 GLY A N 1
ATOM 6992 C CA . GLY A 1 873 ? 6.236 -5.313 -7.380 1.00 28.84 873 GLY A CA 1
ATOM 6993 C C . GLY A 1 873 ? 6.502 -4.139 -8.321 1.00 28.84 873 GLY A C 1
ATOM 6994 O O . GLY A 1 873 ? 5.635 -3.278 -8.466 1.00 28.84 873 GLY A O 1
ATOM 6995 N N . GLY A 1 874 ? 7.677 -4.099 -8.959 1.00 32.44 874 GLY A N 1
ATOM 6996 C CA . GLY A 1 874 ? 7.943 -3.134 -10.034 1.00 32.44 874 GLY A CA 1
ATOM 6997 C C . GLY A 1 874 ? 9.394 -2.942 -10.483 1.00 32.44 874 GLY A C 1
ATOM 6998 O O . GLY A 1 874 ? 9.591 -2.493 -11.606 1.00 32.44 874 GLY A O 1
ATOM 6999 N N . THR A 1 875 ? 10.403 -3.264 -9.666 1.00 25.19 875 THR A N 1
ATOM 7000 C CA . THR A 1 875 ? 11.815 -3.009 -10.020 1.00 25.19 875 THR A CA 1
ATOM 7001 C C . THR A 1 875 ? 12.751 -4.094 -9.493 1.00 25.19 875 THR A C 1
ATOM 7003 O O . THR A 1 875 ? 13.122 -4.060 -8.321 1.00 25.19 875 THR A O 1
ATOM 7006 N N . CYS A 1 876 ? 13.189 -4.996 -10.377 1.00 26.88 876 CYS A N 1
ATOM 7007 C CA . CYS A 1 876 ? 14.525 -5.579 -10.237 1.00 26.88 876 CYS A CA 1
ATOM 7008 C C . CYS A 1 876 ? 15.589 -4.498 -10.512 1.00 26.88 876 CYS A C 1
ATOM 7010 O O . CYS A 1 876 ? 15.324 -3.499 -11.182 1.00 26.88 876 CYS A O 1
ATOM 7012 N N . GLU A 1 877 ? 16.765 -4.712 -9.931 1.00 25.95 877 GLU A N 1
ATOM 7013 C CA . GLU A 1 877 ? 17.944 -3.832 -9.886 1.00 25.95 877 GLU A CA 1
ATOM 7014 C C . GLU A 1 877 ? 18.611 -3.707 -11.289 1.00 25.95 877 GLU A C 1
ATOM 7016 O O . GLU A 1 877 ? 18.179 -4.375 -12.225 1.00 25.95 877 GLU A O 1
ATOM 7021 N N . ILE A 1 878 ? 19.630 -2.891 -11.606 1.00 26.28 878 ILE A N 1
ATOM 7022 C CA . ILE A 1 878 ? 20.831 -2.332 -10.929 1.00 26.28 878 ILE A CA 1
ATOM 7023 C C . ILE A 1 878 ? 21.121 -0.974 -11.657 1.00 26.28 878 ILE A C 1
ATOM 7025 O O . ILE A 1 878 ? 20.774 -0.859 -12.833 1.00 26.28 878 ILE A O 1
ATOM 7029 N N . ILE A 1 879 ? 21.625 0.134 -11.079 1.00 25.86 879 ILE A N 1
ATOM 7030 C CA . ILE A 1 879 ? 22.892 0.407 -10.349 1.00 25.86 879 ILE A CA 1
ATOM 7031 C C . ILE A 1 879 ? 22.647 1.342 -9.157 1.00 25.86 879 ILE A C 1
ATOM 7033 O O . ILE A 1 879 ? 21.981 2.381 -9.365 1.00 25.86 879 ILE A O 1
#

Sequence (879 aa):
MISLSDLDDVEIRDAKKGQFFLTDPYRSVANNSAVYETKPTNAELMDEWVALMKSGTGERGIFNRGGIPKTMPARRLAYLQKKHGKKNGDIGQIGTNPCITGDTLVYVADGRGNVPIKQLAEEGKDVPVFCLDKRGNIAVRTMRNPRLTGRNLDIYKVTLDDGSTIRTTGNHKFLLKSGEYKEVQELQHGDSLHVTTKYAAPVGPHPCSTKDYWWVNNGRFKSSYSEHRVIASHFFEQDIPKGWVVHHRDYDTQNNAPENLEIMTKEAHDAYHGELMRGDNNPMRRARIEWSEEKWSSYRFKHSENNKGVGNARFSGITHDELREHALALTKEIGRRFSTADWVAYAREHTLPQSFSKWRQDHLGGMIGFAKWAALTAGFEHVDEDPRLVKSYRKYTSEGYDCEIADGALVIHKRCEVCSSTFTTSISSREHSVCSQSCGNRRAWVNPEKREERLAGINAAHDEYRVSLREQQAKIYSDLQFRLGRVPMKKEWQKACKEADVSSEIARVSSPFRKYATLQEHASMYNHKVVSVKRCGVADVYNGTVDELHNFFVGGFISSTRNGKVKMVYLNNRNCGEILLQSHEFCNLSEVIARPHDTDKTLLRKIKLATLLGTYQSTLTKFNYISEQWKKNCEDERLLGVSITGQWDCPAVRNGKTLKKMRATSVKTNQKYSKRFGINPSMSITCVKPSGTVSQTFDCSSGIHPRHSQYYIRRIRISATDSLFKMVNDQGIPHNPEVGQTAGEANTYVLEFPVKAPTGSVFKDDVTAIQQLEYWKMVKMNFTEHNPSATISVGEEEWVAVVAWLYENWDIIGGLSFLPRSDHVYRLAPYEPINKKQYDELTKKFPQIDYSKLVMYERTDETEQAKELACAGGTCEII

Radius of gyration: 39.52 Å; chains: 1; bounding box: 112×98×72 Å

pLDDT: mean 77.72, std 14.56, range [23.88, 98.25]